Protein AF-0000000078596408 (afdb_homodimer)

Secondary structure (DSSP, 8-state):
--BSS---TT-SB-TTT--EEEEEETTEEEEEEEEETTEEEEHHHHHHTTTTTT-HHHHTTGGGGGSSSSHHHHTT-HHHHHHHHHHHHHHHBTT-S-GGGTTT-HHHHHHHEEEGGG-EEE-SS--S-EEEE--BHHHHHHHHHHHH-GGG-S-TTTTTS--EEE--GGGEEETT--EEPPEEEE-S-TT-SS---EEEE-S-EE--EEEEEEE-S---TT-PPPHHHHGGGEEEEEEEE--EEHHHHHHH-TTT--SHHHHT-EEE-SSBEEHHHHGGGEE----SS-GGGS-GGG--S-S--EE--EEEEEEE-TTS--EEEEEEEGGGBSS-HHHHHHHHHTTSPPP-TT-EEE------SSTT--SSHHHHHTTTSPEEPTTS-EESS--TT-EEEEEEEES-TT--EE---EEEEEEPPP--/--BSS---TT-SB-TTT--EEEEEETTEEEEEEEEETTEEEEHHHHHHTTTTTT-HHHHTTGGGGGSSSSHHHHTT-HHHHHHHHHHHHHHHBTT-S-GGGTTT-HHHHHHHEEEGGG-EEE-SS--S-EEEE--BHHHHHHHHHHHH-GGG-S-TTTTTS--EEE--GGGEEETT--EEPPEEEE-S-TT-SS---EEEE-S-EE--EEEEEEE-S---TT-PPPHHHHGGGEEEEEEEE--EEHHHHHHH-TTT--SHHHHT-EEE-SSBEEHHHHGGGEE----SS-GGGS-GGG--S-S--EE--EEEEEEE-TTS--EEEEEEEGGGBSS-HHHHHHHHHTTSPPP-TT-EEE------SSTT--SSHHHHHTTTSPEEPTTS-EESS--TT-EEEEEEEES-TT--EE---EEEEEEPPP--

Organism: Penicillium oxalicum (strain 114-2 / CGMCC 5302) (NCBI:txid933388)

Foldseek 3Di:
DAFPDDAAQPDLAFLLWFFKFWKAFPVGDTFIWTDHHQWTFQLLLLVVQCVCVPPPLCVVPSCCRVDNANQSVLQSWDVSVVSVSVLVSLCGHPPRPCCPSEVPCVPSCVVGIGGPVGIDTFARHDADWEKEWAQQPLQQQLVLCLPPNNVCSHPPCVQAATHMDTAASVQETEFPAAFAQDWDWFQPDPPDVPGDTDIDGQPFKKKFKWKKWFFRHKDAFQDFDFLACLLRRTFAMKIKIQIFSPRRQVPPQPPPHDDPRRHRHMYIHRTGTGVSSQVVFFAAADHSPDLPSYDPRLRDPDRRQAGWKWKWKWKAAAVGDIFTQAIETRSSGNGHSSSVRRRVCVRRDMDGGNHMYIRTGHADNDARHGRMLCSNCVLPRWDAGPVGDTDSHDDARMKMWMWIWDDRGSSININDIRIYGYHYHDDD/DAFPDDAAQPDLAFLLWFFKFWKAFPVGDTFIWTDHHQWTFQLLLLVVQCVCVPPPLCVVPSCCRVDNANQSVLQSWDVSVVSVSVSVSLCGHPPRPCCPSEVPCPPSCVVGIGGPVRIDTWARHDADWEKEWAQQPLQQQLVLCLPPNNVCSHPPCVQAATHMDTADSVQETEFPAAFAQDWDWFQPDPPDVPGDTDIDGQPFKKKFKWKKWFFRHKDAFQDFDFLACLLRRTFAMKIKIQIFSPRRQVPPQPPPHDDPRRHRHMYIHRTGTGVSSQVVFFDAADHSPDLVSYDPRLRDPDRRQAGWKWKWKWKAAAVGDIFTQAIETRSSGNGHSSSVRRRVCVRRDMDGGNHMYIRTGHADNDARHGRMLCSNCVLPRWDAGPVGDTDSHDDARMKMWMWIWDDRGSSININDIRIYGYHYHDDD

Sequence (856 aa):
MASWFPIPKNSPFSLANIPFGIISSQSASRVPAIAIGDHALNLSLFASSGGFSQLSAIQKHLNVFNEPTLNAFAALGRPVHRQVREYLQNVFRVETQYPQVLKDNAELQKSALVPLSQVTNHLPMQIGDYTDFYAGLNHAYNVGVLFRGPDNALQPNYKHLPVAYHGRASSVVPSGTDLHRPNGQILANPTADPKIPTFSPCKRLDIELELACFISKPNDLGKPVSVEEAEDHIFGLVLMNDWSARDIQAWEYVPLGPFNAKNFGTSITPWVVMLDALEPFRTQGLEPENRESLLPYLREKRAENVYDIPLEVEITNKGGQPSIISNTSSRNLLYSFPQMVAHHTITGCNLRTGDLLGSGTISGKEPHTQGSLLEQTNGKKPLKLADGTERMFLEDGDTVVLRGMAGTEGNFVGFGDCVGTILPALSLMASWFPIPKNSPFSLANIPFGIISSQSASRVPAIAIGDHALNLSLFASSGGFSQLSAIQKHLNVFNEPTLNAFAALGRPVHRQVREYLQNVFRVETQYPQVLKDNAELQKSALVPLSQVTNHLPMQIGDYTDFYAGLNHAYNVGVLFRGPDNALQPNYKHLPVAYHGRASSVVPSGTDLHRPNGQILANPTADPKIPTFSPCKRLDIELELACFISKPNDLGKPVSVEEAEDHIFGLVLMNDWSARDIQAWEYVPLGPFNAKNFGTSITPWVVMLDALEPFRTQGLEPENRESLLPYLREKRAENVYDIPLEVEITNKGGQPSIISNTSSRNLLYSFPQMVAHHTITGCNLRTGDLLGSGTISGKEPHTQGSLLEQTNGKKPLKLADGTERMFLEDGDTVVLRGMAGTEGNFVGFGDCVGTILPALSL

Structure (mmCIF, N/CA/C/O backbone):
data_AF-0000000078596408-model_v1
#
loop_
_entity.id
_entity.type
_entity.pdbx_description
1 polymer Fumarylacetoacetase
#
loop_
_atom_site.group_PDB
_atom_site.id
_atom_site.type_symbol
_atom_site.label_atom_id
_atom_site.label_alt_id
_atom_site.label_comp_id
_atom_site.label_asym_id
_atom_site.label_entity_id
_atom_site.label_seq_id
_atom_site.pdbx_PDB_ins_code
_atom_site.Cartn_x
_atom_site.Cartn_y
_atom_site.Cartn_z
_atom_site.occupancy
_atom_site.B_iso_or_equiv
_atom_site.auth_seq_id
_atom_site.auth_comp_id
_atom_site.auth_asym_id
_atom_site.auth_atom_id
_atom_site.pdbx_PDB_model_num
ATOM 1 N N . MET A 1 1 ? -7.391 -38.812 -11.836 1 79.56 1 MET A N 1
ATOM 2 C CA . MET A 1 1 ? -8.82 -38.656 -11.578 1 79.56 1 MET A CA 1
ATOM 3 C C . MET A 1 1 ? -9.586 -38.406 -12.875 1 79.56 1 MET A C 1
ATOM 5 O O . MET A 1 1 ? -9.148 -37.625 -13.719 1 79.56 1 MET A O 1
ATOM 9 N N . ALA A 1 2 ? -10.68 -39.25 -13.086 1 91.69 2 ALA A N 1
ATOM 10 C CA . ALA A 1 2 ? -11.453 -39.062 -14.305 1 91.69 2 ALA A CA 1
ATOM 11 C C . ALA A 1 2 ? -12.68 -38.188 -14.055 1 91.69 2 ALA A C 1
ATOM 13 O O . ALA A 1 2 ? -13.328 -38.312 -13.016 1 91.69 2 ALA A O 1
ATOM 14 N N . SER A 1 3 ? -12.883 -37.219 -14.969 1 97.06 3 SER A N 1
ATOM 15 C CA . SER A 1 3 ? -14.008 -36.312 -14.891 1 97.06 3 SER A CA 1
ATOM 16 C C . SER A 1 3 ? -15.125 -36.719 -15.844 1 97.06 3 SER A C 1
ATOM 18 O O . SER A 1 3 ? -14.859 -37.156 -16.969 1 97.06 3 SER A O 1
ATOM 20 N N . TRP A 1 4 ? -16.406 -36.625 -15.453 1 97.88 4 TRP A N 1
ATOM 21 C CA . TRP A 1 4 ? -17.531 -36.812 -16.375 1 97.88 4 TRP A CA 1
ATOM 22 C C . TRP A 1 4 ? -17.656 -35.625 -17.312 1 97.88 4 TRP A C 1
ATOM 24 O O . TRP A 1 4 ? -18.234 -35.719 -18.406 1 97.88 4 TRP A O 1
ATOM 34 N N . PHE A 1 5 ? -17.25 -34.5 -16.859 1 97.56 5 PHE A N 1
ATOM 35 C CA . PHE A 1 5 ? -17.25 -33.25 -17.656 1 97.56 5 PHE A CA 1
ATOM 36 C C . PHE A 1 5 ? -16.016 -33.188 -18.531 1 97.56 5 PHE A C 1
ATOM 38 O O . PHE A 1 5 ? -14.906 -33.5 -18.078 1 97.56 5 PHE A O 1
ATOM 45 N N . PRO A 1 6 ? -16.172 -32.812 -19.766 1 97.06 6 PRO A N 1
ATOM 46 C CA . PRO A 1 6 ? -15.023 -32.781 -20.656 1 97.06 6 PRO A CA 1
ATOM 47 C C . PRO A 1 6 ? -13.992 -31.719 -20.25 1 97.06 6 PRO A C 1
ATOM 49 O O . PRO A 1 6 ? -14.328 -30.547 -20.141 1 97.06 6 PRO A O 1
ATOM 52 N N . ILE A 1 7 ? -12.734 -32.125 -20.047 1 97.88 7 ILE A N 1
ATOM 53 C CA . ILE A 1 7 ? -11.594 -31.281 -19.766 1 97.88 7 ILE A CA 1
ATOM 54 C C . ILE A 1 7 ? -10.477 -31.547 -20.781 1 97.88 7 ILE A C 1
ATOM 56 O O . ILE A 1 7 ? 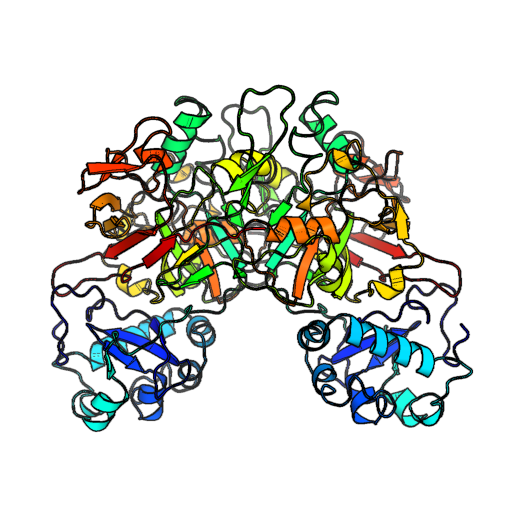-9.961 -32.688 -20.859 1 97.88 7 ILE A O 1
ATOM 60 N N . PRO A 1 8 ? -10.141 -30.562 -21.578 1 97.88 8 PRO A N 1
ATOM 61 C CA . PRO A 1 8 ? -9.023 -30.812 -22.5 1 97.88 8 PRO A CA 1
ATOM 62 C C . PRO A 1 8 ? -7.77 -31.297 -21.781 1 97.88 8 PRO A C 1
ATOM 64 O O . PRO A 1 8 ? -7.445 -30.828 -20.688 1 97.88 8 PRO A O 1
ATOM 67 N N . LYS A 1 9 ? -7.008 -32.188 -22.375 1 96.81 9 LYS A N 1
ATOM 68 C CA . LYS A 1 9 ? -5.875 -32.875 -21.75 1 96.81 9 LYS A CA 1
ATOM 69 C C . LYS A 1 9 ? -4.758 -31.875 -21.422 1 96.81 9 LYS A C 1
ATOM 71 O O . LYS A 1 9 ? -3.975 -32.094 -20.5 1 96.81 9 LYS A O 1
ATOM 76 N N . ASN A 1 10 ? -4.688 -30.781 -22.172 1 97.06 10 ASN A N 1
ATOM 77 C CA . ASN A 1 10 ? -3.611 -29.812 -21.953 1 97.06 10 ASN A CA 1
ATOM 78 C C . ASN A 1 10 ? -4.086 -28.609 -21.156 1 97.06 10 ASN A C 1
ATOM 80 O O . ASN A 1 10 ? -3.363 -27.625 -21.031 1 97.06 10 ASN A O 1
ATOM 84 N N . SER A 1 11 ? -5.293 -28.672 -20.609 1 97.94 11 SER A N 1
ATOM 85 C CA . SER A 1 11 ? -5.848 -27.531 -19.875 1 97.94 11 SER A CA 1
ATOM 86 C C . SER A 1 11 ? -5.102 -27.312 -18.562 1 97.94 11 SER A C 1
ATOM 88 O O . SER A 1 11 ? -4.848 -28.266 -17.812 1 97.94 11 SER A O 1
ATOM 90 N N . PRO A 1 12 ? -4.711 -26.031 -18.328 1 98.5 12 PRO A N 1
ATOM 91 C CA . PRO A 1 12 ? -4.16 -25.734 -17 1 98.5 12 PRO A CA 1
ATOM 92 C C . PRO A 1 12 ? -5.191 -25.891 -15.883 1 98.5 12 PRO A C 1
ATOM 94 O O . PRO A 1 12 ? -4.836 -25.859 -14.703 1 98.5 12 PRO A O 1
ATOM 97 N N . PHE A 1 13 ? -6.461 -26.016 -16.203 1 98.69 13 PHE A N 1
ATOM 98 C CA . PHE A 1 13 ? -7.555 -26.078 -15.242 1 98.69 13 PHE A CA 1
ATOM 99 C C . PHE A 1 13 ? -8.164 -27.484 -15.203 1 98.69 13 PHE A C 1
ATOM 101 O O . PHE A 1 13 ? -9.367 -27.641 -15.422 1 98.69 13 PHE A O 1
ATOM 108 N N . SER A 1 14 ? -7.32 -28.422 -14.867 1 98.5 14 SER A N 1
ATOM 109 C CA . SER A 1 14 ? -7.742 -29.812 -14.742 1 98.5 14 SER A CA 1
ATOM 110 C C . SER A 1 14 ? -8.516 -30.031 -13.445 1 98.5 14 SER A C 1
ATOM 112 O O . SER A 1 14 ? -8.656 -29.125 -12.633 1 98.5 14 SER A O 1
ATOM 114 N N . LEU A 1 15 ? -8.961 -31.25 -13.281 1 98.12 15 LEU A N 1
ATOM 115 C CA . LEU A 1 15 ? -9.656 -31.641 -12.062 1 98.12 15 LEU A CA 1
ATOM 116 C C . LEU A 1 15 ? -8.734 -31.562 -10.852 1 98.12 15 LEU A C 1
ATOM 118 O O . LEU A 1 15 ? -9.188 -31.359 -9.727 1 98.12 15 LEU A O 1
ATOM 122 N N . ALA A 1 16 ? -7.395 -31.672 -11.078 1 98 16 ALA A N 1
ATOM 123 C CA . ALA A 1 16 ? -6.41 -31.594 -10 1 98 16 ALA A CA 1
ATOM 124 C C . ALA A 1 16 ? -6.266 -30.156 -9.508 1 98 16 ALA A C 1
ATOM 126 O O . ALA A 1 16 ? -5.832 -29.922 -8.375 1 98 16 ALA A O 1
ATOM 127 N N . ASN A 1 17 ? -6.629 -29.172 -10.266 1 98.56 17 ASN A N 1
ATOM 128 C CA . ASN A 1 17 ? -6.34 -27.766 -10 1 98.56 17 ASN A CA 1
ATOM 129 C C . ASN A 1 17 ? -7.488 -27.078 -9.258 1 98.56 17 ASN A C 1
ATOM 131 O O . ASN A 1 17 ? -7.426 -26.906 -8.039 1 98.56 17 ASN A O 1
ATOM 135 N N . ILE A 1 18 ? -8.609 -26.844 -9.859 1 98.44 18 ILE A N 1
ATOM 136 C CA . ILE A 1 18 ? -9.82 -26.188 -9.344 1 98.44 18 ILE A CA 1
ATOM 137 C C . ILE A 1 18 ? -9.469 -24.844 -8.742 1 98.44 18 ILE A C 1
ATOM 139 O O . ILE A 1 18 ? -9.672 -24.609 -7.547 1 98.44 18 ILE A O 1
ATOM 143 N N . PRO A 1 19 ? -8.969 -23.906 -9.539 1 98.88 19 PRO A N 1
ATOM 144 C CA . PRO A 1 19 ? -8.68 -22.562 -9.008 1 98.88 19 PRO A CA 1
ATOM 145 C C . PRO A 1 19 ? -9.93 -21.703 -8.867 1 98.88 19 PRO A C 1
ATOM 147 O O . PRO A 1 19 ? -10.945 -21.969 -9.523 1 98.88 19 PRO A O 1
ATOM 150 N N . PHE A 1 20 ? -9.891 -20.719 -8.016 1 98.94 20 PHE A N 1
ATOM 151 C CA . PHE A 1 20 ? -11.023 -19.844 -7.723 1 98.94 20 PHE A CA 1
ATOM 152 C C . PHE A 1 20 ? -10.797 -18.453 -8.297 1 98.94 20 PHE A C 1
ATOM 154 O O . PHE A 1 20 ? -9.672 -17.938 -8.273 1 98.94 20 PHE A O 1
ATOM 161 N N . GLY A 1 21 ? -11.773 -17.812 -8.797 1 98.88 21 GLY A N 1
ATOM 162 C CA . GLY A 1 21 ? -11.742 -16.453 -9.312 1 98.88 21 GLY A CA 1
ATOM 163 C C . GLY A 1 21 ? -13.094 -15.758 -9.266 1 98.88 21 GLY A C 1
ATOM 164 O O . GLY A 1 21 ? -14.023 -16.234 -8.609 1 98.88 21 GLY A O 1
ATOM 165 N N . ILE A 1 22 ? -13.203 -14.594 -9.805 1 98.94 22 ILE A N 1
ATOM 166 C CA . ILE A 1 22 ? -14.43 -13.805 -9.938 1 98.94 22 ILE A CA 1
ATOM 167 C C . ILE A 1 22 ? -14.742 -13.586 -11.414 1 98.94 22 ILE A C 1
ATOM 169 O O . ILE A 1 22 ? -13.883 -13.156 -12.18 1 98.94 22 ILE A O 1
ATOM 173 N N . ILE A 1 23 ? -15.945 -13.906 -11.82 1 98.62 23 ILE A N 1
ATOM 174 C CA . ILE A 1 23 ? -16.344 -13.742 -13.211 1 98.62 23 ILE A CA 1
ATOM 175 C C . ILE A 1 23 ? -17.641 -12.938 -13.281 1 98.62 23 ILE A C 1
ATOM 177 O O . ILE A 1 23 ? -18.375 -12.844 -12.297 1 98.62 23 ILE A O 1
ATOM 181 N N . SER A 1 24 ? -17.844 -12.266 -14.32 1 98.38 24 SER A N 1
ATOM 182 C CA . SER A 1 24 ? -19.156 -11.789 -14.734 1 98.38 24 SER A CA 1
ATOM 183 C C . SER A 1 24 ? -19.516 -12.273 -16.141 1 98.38 24 SER A C 1
ATOM 185 O O . SER A 1 24 ? -18.625 -12.703 -16.891 1 98.38 24 SER A O 1
ATOM 187 N N . SER A 1 25 ? -20.75 -12.344 -16.422 1 94.31 25 SER A N 1
ATOM 188 C CA . SER A 1 25 ? -21.266 -12.727 -17.734 1 94.31 25 SER A CA 1
ATOM 189 C C . SER A 1 25 ? -22.516 -11.938 -18.094 1 94.31 25 SER A C 1
ATOM 191 O O . SER A 1 25 ? -22.906 -11.023 -17.375 1 94.31 25 SER A O 1
ATOM 193 N N . GLN A 1 26 ? -23.094 -12.156 -19.25 1 86.88 26 GLN A N 1
ATOM 194 C CA . GLN A 1 26 ? -24.312 -11.484 -19.672 1 86.88 26 GLN A CA 1
ATOM 195 C C . GLN A 1 26 ? -25.438 -11.727 -18.656 1 86.88 26 GLN A C 1
ATOM 197 O O . GLN A 1 26 ? -26.281 -10.852 -18.453 1 86.88 26 GLN A O 1
ATOM 202 N N . SER A 1 27 ? -25.359 -12.75 -17.984 1 79.75 27 SER A N 1
ATOM 203 C CA . SER A 1 27 ? -26.469 -13.148 -17.109 1 79.75 27 SER A CA 1
ATOM 204 C C . SER A 1 27 ? -26.109 -12.961 -15.641 1 79.75 27 SER A C 1
ATOM 206 O O . SER A 1 27 ? -26.891 -13.328 -14.758 1 79.75 27 SER A O 1
ATOM 208 N N . ALA A 1 28 ? -24.969 -12.586 -15.391 1 81.62 28 ALA A N 1
ATOM 209 C CA . ALA A 1 28 ? -24.562 -12.562 -13.984 1 81.62 28 ALA A CA 1
ATOM 210 C C . ALA A 1 28 ? -23.625 -11.398 -13.703 1 81.62 28 ALA A C 1
ATOM 212 O O . ALA A 1 28 ? -22.703 -11.125 -14.484 1 81.62 28 ALA A O 1
ATOM 213 N N . SER A 1 29 ? -23.922 -10.781 -12.578 1 92.81 29 SER A N 1
ATOM 214 C CA . SER A 1 29 ? -22.984 -9.836 -11.992 1 92.81 29 SER A CA 1
ATOM 215 C C . SER A 1 29 ? -21.734 -10.547 -11.469 1 92.81 29 SER A C 1
ATOM 217 O O . SER A 1 29 ? -21.594 -11.758 -11.641 1 92.81 29 SER A O 1
ATOM 219 N N . ARG A 1 30 ? -20.812 -9.906 -10.844 1 97.75 30 ARG A N 1
ATOM 220 C CA . ARG A 1 30 ? -19.578 -10.492 -10.305 1 97.75 30 ARG A CA 1
ATOM 221 C C . ARG A 1 30 ? -19.891 -11.57 -9.281 1 97.75 30 ARG A C 1
ATOM 223 O O . ARG A 1 30 ? -20.578 -11.32 -8.289 1 97.75 30 ARG A O 1
ATOM 230 N N . VAL A 1 31 ? -19.406 -12.766 -9.555 1 98.12 31 VAL A N 1
ATOM 231 C CA . VAL A 1 31 ? -19.625 -13.867 -8.625 1 98.12 31 VAL A CA 1
ATOM 232 C C . VAL A 1 31 ? -18.375 -14.742 -8.562 1 98.12 31 VAL A C 1
ATOM 234 O O . VAL A 1 31 ? -17.609 -14.82 -9.531 1 98.12 31 VAL A O 1
ATOM 237 N N . PRO A 1 32 ? -18.203 -15.406 -7.434 1 98.69 32 PRO A N 1
ATOM 238 C CA . PRO A 1 32 ? -17.141 -16.391 -7.363 1 98.69 32 PRO A CA 1
ATOM 239 C C . PRO A 1 32 ? -17.344 -17.562 -8.32 1 98.69 32 PRO A C 1
ATOM 241 O O . PRO A 1 32 ? -18.484 -17.984 -8.547 1 98.69 32 PRO A O 1
ATOM 244 N N . ALA A 1 33 ? -16.312 -18.078 -8.844 1 98.81 33 ALA A N 1
ATOM 245 C CA . ALA A 1 33 ? -16.328 -19.234 -9.75 1 98.81 33 ALA A CA 1
ATOM 246 C C . ALA A 1 33 ? -15.047 -20.047 -9.609 1 98.81 33 ALA A C 1
ATOM 248 O O . ALA A 1 33 ? -14.078 -19.609 -8.984 1 98.81 33 ALA A O 1
ATOM 249 N N . ILE A 1 34 ? -15.086 -21.234 -10.086 1 98.88 34 ILE A N 1
ATOM 250 C CA . ILE A 1 34 ? -13.867 -22 -10.352 1 98.88 34 ILE A CA 1
ATOM 251 C C . ILE A 1 34 ? -13.711 -22.203 -11.859 1 98.88 34 ILE A C 1
ATOM 253 O O . ILE A 1 34 ? -14.688 -22.141 -12.609 1 98.88 34 ILE A O 1
ATOM 257 N N . ALA A 1 35 ? -12.461 -22.359 -12.266 1 98.88 35 ALA A N 1
ATOM 258 C CA . ALA A 1 35 ? -12.195 -22.766 -13.648 1 98.88 35 ALA A CA 1
ATOM 259 C C . ALA A 1 35 ? -11.992 -24.266 -13.758 1 98.88 35 ALA A C 1
ATOM 261 O O . ALA A 1 35 ? -11.375 -24.891 -12.883 1 98.88 35 ALA A O 1
ATOM 262 N N . ILE A 1 36 ? -12.57 -24.875 -14.797 1 98.75 36 ILE A N 1
ATOM 263 C CA . ILE A 1 36 ? -12.453 -26.312 -15.07 1 98.75 36 ILE A CA 1
ATOM 264 C C . ILE A 1 36 ? -12.516 -26.547 -16.578 1 98.75 36 ILE A C 1
ATOM 266 O O . ILE A 1 36 ? -13.555 -26.344 -17.203 1 98.75 36 ILE A O 1
ATOM 270 N N . GLY A 1 37 ? -11.359 -27 -17.109 1 98.31 37 GLY A N 1
ATOM 271 C CA . GLY A 1 37 ? -11.273 -27.078 -18.562 1 98.31 37 GLY A CA 1
ATOM 272 C C . GLY A 1 37 ? -11.469 -25.734 -19.25 1 98.31 37 GLY A C 1
ATOM 273 O O . GLY A 1 37 ? -10.781 -24.766 -18.938 1 98.31 37 GLY A O 1
ATOM 274 N N . ASP A 1 38 ? -12.438 -25.75 -20.156 1 98.38 38 ASP A N 1
ATOM 275 C CA . ASP A 1 38 ? -12.719 -24.531 -20.906 1 98.38 38 ASP A CA 1
ATOM 276 C C . ASP A 1 38 ? -13.953 -23.812 -20.359 1 98.38 38 ASP A C 1
ATOM 278 O O . ASP A 1 38 ? -14.609 -23.062 -21.078 1 98.38 38 ASP A O 1
ATOM 282 N N . HIS A 1 39 ? -14.289 -24.109 -19.109 1 98.62 39 HIS A N 1
ATOM 283 C CA . HIS A 1 39 ? -15.484 -23.531 -18.516 1 98.62 39 HIS A CA 1
ATOM 284 C C . HIS A 1 39 ? -15.195 -22.984 -17.109 1 98.62 39 HIS A C 1
ATOM 286 O O . HIS A 1 39 ? -14.156 -23.297 -16.531 1 98.62 39 HIS A O 1
ATOM 292 N N . ALA A 1 40 ? -16.062 -22.141 -16.641 1 98.56 40 ALA A N 1
ATOM 293 C CA . ALA A 1 40 ? -16.172 -21.719 -15.25 1 98.56 40 ALA A CA 1
ATOM 294 C C . ALA A 1 40 ? -17.453 -22.234 -14.617 1 98.56 40 ALA A C 1
ATOM 296 O O . ALA A 1 40 ? -18.516 -22.266 -15.266 1 98.56 40 ALA A O 1
ATOM 297 N N . LEU A 1 41 ? -17.344 -22.734 -13.406 1 98.69 41 LEU A N 1
ATOM 298 C CA . LEU A 1 41 ? -18.531 -23.031 -12.625 1 98.69 41 LEU A CA 1
ATOM 299 C C . LEU A 1 41 ? -18.938 -21.844 -11.758 1 98.69 41 LEU A C 1
ATOM 301 O O . LEU A 1 41 ? -18.188 -21.453 -10.844 1 98.69 41 LEU A O 1
ATOM 305 N N . ASN A 1 42 ? -20.078 -21.266 -12.078 1 98.38 42 ASN A N 1
ATOM 306 C CA . ASN A 1 42 ? -20.656 -20.203 -11.258 1 98.38 42 ASN A CA 1
ATOM 307 C C . ASN A 1 42 ? -21.047 -20.719 -9.875 1 98.38 42 ASN A C 1
ATOM 309 O O . ASN A 1 42 ? -22.062 -21.406 -9.734 1 98.38 42 ASN A O 1
ATOM 313 N N . LEU A 1 43 ? -20.328 -20.297 -8.852 1 98.62 43 LEU A N 1
ATOM 314 C CA . LEU A 1 43 ? -20.531 -20.875 -7.531 1 98.62 43 LEU A CA 1
ATOM 315 C C . LEU A 1 43 ? -21.766 -20.297 -6.855 1 98.62 43 LEU A C 1
ATOM 317 O O . LEU A 1 43 ? -22.312 -20.891 -5.926 1 98.62 43 LEU A O 1
ATOM 321 N N . SER A 1 44 ? -22.125 -19.062 -7.234 1 98.12 44 SER A N 1
ATOM 322 C CA . SER A 1 44 ? -23.375 -18.516 -6.711 1 98.12 44 SER A CA 1
ATOM 323 C C . SER A 1 44 ? -24.578 -19.359 -7.129 1 98.12 44 SER A C 1
ATOM 325 O O . SER A 1 44 ? -25.391 -19.75 -6.289 1 98.12 44 SER A O 1
ATOM 327 N N . LEU A 1 45 ? -24.656 -19.672 -8.414 1 97.69 45 LEU A N 1
ATOM 328 C CA . LEU A 1 45 ? -25.75 -20.5 -8.93 1 97.69 45 LEU A CA 1
ATOM 329 C C . LEU A 1 45 ? -25.656 -21.922 -8.398 1 97.69 45 LEU A C 1
ATOM 331 O O . LEU A 1 45 ? -26.672 -22.531 -8.055 1 97.69 45 LEU A O 1
ATOM 335 N N . PHE A 1 46 ? -24.453 -22.438 -8.375 1 98.5 46 PHE A N 1
ATOM 336 C CA . PHE A 1 46 ? -24.234 -23.781 -7.84 1 98.5 46 PHE A CA 1
ATOM 337 C C . PHE A 1 46 ? -24.75 -23.875 -6.402 1 98.5 46 PHE A C 1
ATOM 339 O O . PHE A 1 46 ? -25.469 -24.812 -6.055 1 98.5 46 PHE A O 1
ATOM 346 N N . ALA A 1 47 ? -24.375 -22.891 -5.598 1 98.38 47 ALA A N 1
ATOM 347 C CA . ALA A 1 47 ? -24.766 -22.875 -4.191 1 98.38 47 ALA A CA 1
ATOM 348 C C . ALA A 1 47 ? -26.266 -22.719 -4.043 1 98.38 47 ALA A C 1
ATOM 350 O O . ALA A 1 47 ? -26.906 -23.438 -3.266 1 98.38 47 ALA A O 1
ATOM 351 N N . SER A 1 48 ? -26.859 -21.797 -4.789 1 97.25 48 SER A N 1
ATOM 352 C CA . SER A 1 48 ? -28.281 -21.5 -4.645 1 97.25 48 SER A CA 1
ATOM 353 C C . SER A 1 48 ? -29.141 -22.672 -5.125 1 97.25 48 SER A C 1
ATOM 355 O O . SER A 1 48 ? -30.312 -22.797 -4.734 1 97.25 48 SER A O 1
ATOM 357 N N . SER A 1 49 ? -28.562 -23.562 -5.895 1 97.81 49 SER A N 1
ATOM 358 C CA . SER A 1 49 ? -29.297 -24.703 -6.43 1 97.81 49 SER A CA 1
ATOM 359 C C . SER A 1 49 ? -29.047 -25.953 -5.598 1 97.81 49 SER A C 1
ATOM 361 O O . SER A 1 49 ? -29.375 -27.062 -6.027 1 97.81 49 SER A O 1
ATOM 363 N N . GLY A 1 50 ? -28.406 -25.766 -4.535 1 97.56 50 GLY A N 1
ATOM 364 C CA . GLY A 1 50 ? -28.188 -26.891 -3.637 1 97.56 50 GLY A CA 1
ATOM 365 C C . GLY A 1 50 ? -26.891 -27.641 -3.918 1 97.56 50 GLY A C 1
ATOM 366 O O . GLY A 1 50 ? -26.719 -28.781 -3.473 1 97.56 50 GLY A O 1
ATOM 367 N N . GLY A 1 51 ? -26.062 -27.031 -4.641 1 98.25 51 GLY A N 1
ATOM 368 C CA . GLY A 1 51 ? -24.828 -27.688 -5.062 1 98.25 51 GLY A CA 1
ATOM 369 C C . GLY A 1 51 ? -23.953 -28.109 -3.902 1 98.25 51 GLY A C 1
ATOM 370 O O . GLY A 1 51 ? -23.203 -29.078 -4.004 1 98.25 51 GLY A O 1
ATOM 371 N N . PHE A 1 52 ? -24.016 -27.375 -2.797 1 98.44 52 PHE A N 1
ATOM 372 C CA . PHE A 1 52 ? -23.156 -27.656 -1.653 1 98.44 52 PHE A CA 1
ATOM 373 C C . PHE A 1 52 ? -23.938 -28.406 -0.565 1 98.44 52 PHE A C 1
ATOM 375 O O . PHE A 1 52 ? -23.5 -28.453 0.586 1 98.44 52 PHE A O 1
ATOM 382 N N . SER A 1 53 ? -25.047 -29.016 -0.905 1 97.5 53 SER A N 1
ATOM 383 C CA . SER A 1 53 ? -25.938 -29.641 0.071 1 97.5 53 SER A CA 1
ATOM 384 C C . SER A 1 53 ? -25.25 -30.781 0.807 1 97.5 53 SER A C 1
ATOM 386 O O . SER A 1 53 ? -25.672 -31.156 1.903 1 97.5 53 SER A O 1
ATOM 388 N N . GLN A 1 54 ? -24.172 -31.297 0.231 1 97.19 54 GLN A N 1
ATOM 389 C CA . GLN A 1 54 ? -23.531 -32.469 0.835 1 97.19 54 GLN A CA 1
ATOM 390 C C . GLN A 1 54 ? -22.25 -32.062 1.549 1 97.19 54 GLN A C 1
ATOM 392 O O . GLN A 1 54 ? -21.469 -32.938 1.948 1 97.19 54 GLN A O 1
ATOM 397 N N . LEU A 1 55 ? -21.922 -30.844 1.625 1 97.94 55 LEU A N 1
ATOM 398 C CA . LEU A 1 55 ? -20.719 -30.375 2.316 1 97.94 55 LEU A CA 1
ATOM 399 C C . LEU A 1 55 ? -21.109 -29.531 3.537 1 97.94 55 LEU A C 1
ATOM 401 O O . LEU A 1 55 ? -21.312 -28.328 3.43 1 97.94 55 LEU A O 1
ATOM 405 N N . SER A 1 56 ? -21.078 -30.047 4.742 1 97.06 56 SER A N 1
ATOM 406 C CA . SER A 1 56 ? -21.516 -29.422 5.98 1 97.06 56 SER A CA 1
ATOM 407 C C . SER A 1 56 ? -20.641 -28.219 6.332 1 97.06 56 SER A C 1
ATOM 409 O O . SER A 1 56 ? -21.141 -27.219 6.848 1 97.06 56 SER A O 1
ATOM 411 N N . ALA A 1 57 ? -19.391 -28.234 5.953 1 95.75 57 ALA A N 1
ATOM 412 C CA . ALA A 1 57 ? -18.391 -27.266 6.391 1 95.75 57 ALA A CA 1
ATOM 413 C C . ALA A 1 57 ? -18.719 -25.875 5.855 1 95.75 57 ALA A C 1
ATOM 415 O O . ALA A 1 57 ? -18.328 -24.859 6.449 1 95.75 57 ALA A O 1
ATOM 416 N N . ILE A 1 58 ? -19.484 -25.812 4.75 1 97.88 58 ILE A N 1
ATOM 417 C CA . ILE A 1 58 ? -19.672 -24.531 4.098 1 97.88 58 ILE A CA 1
ATOM 418 C C . ILE A 1 58 ? -21.125 -24.078 4.23 1 97.88 58 ILE A C 1
ATOM 420 O O . ILE A 1 58 ? -21.469 -22.969 3.822 1 97.88 58 ILE A O 1
ATOM 424 N N . GLN A 1 59 ? -22.016 -24.859 4.871 1 97.31 59 GLN A N 1
ATOM 425 C CA . GLN A 1 59 ? -23.453 -24.641 4.855 1 97.31 59 GLN A CA 1
ATOM 426 C C . GLN A 1 59 ? -23.812 -23.312 5.52 1 97.31 59 GLN A C 1
ATOM 428 O O . GLN A 1 59 ? -24.688 -22.578 5.031 1 97.31 59 GLN A O 1
ATOM 433 N N . LYS A 1 60 ? -23.188 -22.984 6.605 1 96.81 60 LYS A N 1
ATOM 434 C CA . LYS A 1 60 ? -23.516 -21.766 7.344 1 96.81 60 LYS A CA 1
ATOM 435 C C . LYS A 1 60 ? -22.906 -20.531 6.68 1 96.81 60 LYS A C 1
ATOM 437 O O . LYS A 1 60 ? -23.203 -19.406 7.074 1 96.81 60 LYS A O 1
ATOM 442 N N . HIS A 1 61 ? -22.078 -20.75 5.609 1 98.44 61 HIS A N 1
ATOM 443 C CA . HIS A 1 61 ? -21.328 -19.656 5.008 1 98.44 61 HIS A CA 1
ATOM 444 C C . HIS A 1 61 ? -21.594 -19.562 3.512 1 98.44 61 HIS A C 1
ATOM 446 O O . HIS A 1 61 ? -20.766 -19.031 2.762 1 98.44 61 HIS A O 1
ATOM 452 N N . LEU A 1 62 ? -22.672 -20.062 3.035 1 98.38 62 LEU A N 1
ATOM 453 C CA . LEU A 1 62 ? -22.938 -20.141 1.601 1 98.38 62 LEU A CA 1
ATOM 454 C C . LEU A 1 62 ? -22.984 -18.766 0.974 1 98.38 62 LEU A C 1
ATOM 456 O O . LEU A 1 62 ? -22.75 -18.609 -0.228 1 98.38 62 LEU A O 1
ATOM 460 N N . ASN A 1 63 ? -23.266 -17.766 1.785 1 98.12 63 ASN A N 1
ATOM 461 C CA . ASN A 1 63 ? -23.406 -16.406 1.278 1 98.12 63 ASN A CA 1
ATOM 462 C C . ASN A 1 63 ? -22.078 -15.883 0.719 1 98.12 63 ASN A C 1
ATOM 464 O O . ASN A 1 63 ? -22.047 -14.898 -0.023 1 98.12 63 ASN A O 1
ATOM 468 N N . VAL A 1 64 ? -20.906 -16.5 1.097 1 98.62 64 VAL A N 1
ATOM 469 C CA . VAL A 1 64 ? -19.594 -16.062 0.607 1 98.62 64 VAL A CA 1
ATOM 470 C C . VAL A 1 64 ? -19.547 -16.203 -0.912 1 98.62 64 VAL A C 1
ATOM 472 O O . VAL A 1 64 ? -18.781 -15.5 -1.58 1 98.62 64 VAL A O 1
ATOM 475 N N . PHE A 1 65 ? -20.375 -17.031 -1.529 1 98.38 65 PHE A N 1
ATOM 476 C CA . PHE A 1 65 ? -20.375 -17.281 -2.967 1 98.38 65 PHE A CA 1
ATOM 477 C C . PHE A 1 65 ? -21.266 -16.281 -3.689 1 98.38 65 PHE A C 1
ATOM 479 O O . PHE A 1 65 ? -21.391 -16.328 -4.914 1 98.38 65 PHE A O 1
ATOM 486 N N . ASN A 1 66 ? -21.891 -15.336 -2.963 1 97.81 66 ASN A N 1
ATOM 487 C CA . ASN A 1 66 ? -22.688 -14.258 -3.551 1 97.81 66 ASN A CA 1
ATOM 488 C C . ASN A 1 66 ? -21.938 -12.922 -3.484 1 97.81 66 ASN A C 1
ATOM 490 O O . ASN A 1 66 ? -22.5 -11.883 -3.838 1 97.81 66 ASN A O 1
ATOM 494 N N . GLU A 1 67 ? -20.703 -12.961 -2.965 1 98.12 67 GLU A N 1
ATOM 495 C CA . GLU A 1 67 ? -19.891 -11.75 -2.844 1 98.12 67 GLU A CA 1
ATOM 496 C C . GLU A 1 67 ? -19.172 -11.438 -4.152 1 98.12 67 GLU A C 1
ATOM 498 O O . GLU A 1 67 ? -18.828 -12.344 -4.914 1 98.12 67 GLU A O 1
ATOM 503 N N . PRO A 1 68 ? -18.875 -10.141 -4.398 1 98.25 68 PRO A N 1
ATOM 504 C CA . PRO A 1 68 ? -18.234 -9.75 -5.66 1 98.25 68 PRO A CA 1
ATOM 505 C C . PRO A 1 68 ? -16.734 -9.977 -5.656 1 98.25 68 PRO A C 1
ATOM 507 O O . PRO A 1 68 ? -16.062 -9.695 -6.652 1 98.25 68 PRO A O 1
ATOM 510 N N . THR A 1 69 ? -16.125 -10.352 -4.578 1 98.75 69 THR A N 1
ATOM 511 C CA . THR A 1 69 ? -14.734 -10.734 -4.434 1 98.75 69 THR A CA 1
ATOM 512 C C . THR A 1 69 ? -14.594 -12 -3.598 1 98.75 69 THR A C 1
ATOM 514 O O . THR A 1 69 ? -15.562 -12.438 -2.965 1 98.75 69 THR A O 1
ATOM 517 N N . LEU A 1 70 ? -13.438 -12.602 -3.545 1 98.88 70 LEU A N 1
ATOM 518 C CA . LEU A 1 70 ? -13.219 -13.859 -2.838 1 98.88 70 LEU A CA 1
ATOM 519 C C . LEU A 1 70 ? -12.867 -13.609 -1.376 1 98.88 70 LEU A C 1
ATOM 521 O O . LEU A 1 70 ? -12.609 -14.547 -0.624 1 98.88 70 LEU A O 1
ATOM 525 N N . ASN A 1 71 ? -12.875 -12.359 -0.926 1 98.88 71 ASN A N 1
ATOM 526 C CA . ASN A 1 71 ? -12.367 -12.016 0.4 1 98.88 71 ASN A CA 1
ATOM 527 C C . ASN A 1 71 ? -13.117 -12.766 1.496 1 98.88 71 ASN A C 1
ATOM 529 O O . ASN A 1 71 ? -12.508 -13.328 2.402 1 98.88 71 ASN A O 1
ATOM 533 N N . ALA A 1 72 ? -14.391 -12.766 1.42 1 98.75 72 ALA A N 1
ATOM 534 C CA . ALA A 1 72 ? -15.18 -13.422 2.461 1 98.75 72 ALA A CA 1
ATOM 535 C C . ALA A 1 72 ? -14.898 -14.922 2.502 1 98.75 72 ALA A C 1
ATOM 537 O O . ALA A 1 72 ? -14.789 -15.508 3.58 1 98.75 72 ALA A O 1
ATOM 538 N N . PHE A 1 73 ? -14.82 -15.586 1.359 1 98.81 73 PHE A N 1
ATOM 539 C CA . PHE A 1 73 ? -14.492 -17.016 1.299 1 98.81 73 PHE A CA 1
ATOM 540 C C . PHE A 1 73 ? -13.094 -17.266 1.837 1 98.81 73 PHE A C 1
ATOM 542 O O . PHE A 1 73 ? -12.891 -18.203 2.619 1 98.81 73 PHE A O 1
ATOM 549 N N . ALA A 1 74 ? -12.156 -16.406 1.411 1 98.81 74 ALA A N 1
ATOM 550 C CA . ALA A 1 74 ? -10.773 -16.547 1.859 1 98.81 74 ALA A CA 1
ATOM 551 C C . ALA A 1 74 ? -10.672 -16.453 3.379 1 98.81 74 ALA A C 1
ATOM 553 O O . ALA A 1 74 ? -9.914 -17.203 4.004 1 98.81 74 ALA A O 1
ATOM 554 N N . ALA A 1 75 ? -11.453 -15.617 3.943 1 98.38 75 ALA A N 1
ATOM 555 C CA . ALA A 1 75 ? -11.391 -15.344 5.379 1 98.38 75 ALA A CA 1
ATOM 556 C C . ALA A 1 75 ? -11.836 -16.562 6.188 1 98.38 75 ALA A C 1
ATOM 558 O O . ALA A 1 75 ? -11.602 -16.625 7.398 1 98.38 75 ALA A O 1
ATOM 559 N N . LEU A 1 76 ? -12.484 -17.547 5.543 1 98.25 76 LEU A N 1
ATOM 560 C CA . LEU A 1 76 ? -12.953 -18.734 6.258 1 98.25 76 LEU A CA 1
ATOM 561 C C . LEU A 1 76 ? -11.781 -19.625 6.652 1 98.25 76 LEU A C 1
ATOM 563 O O . LEU A 1 76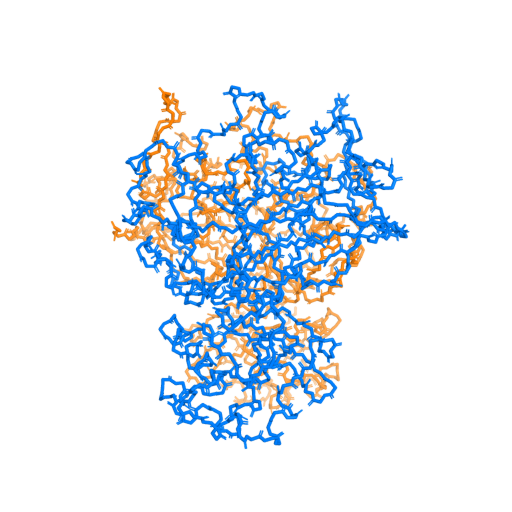 ? -11.914 -20.484 7.523 1 98.25 76 LEU A O 1
ATOM 567 N N . GLY A 1 77 ? -10.633 -19.5 5.934 1 97.31 77 GLY A N 1
ATOM 568 C CA . GLY A 1 77 ? -9.43 -20.219 6.324 1 97.31 77 GLY A CA 1
ATOM 569 C C . GLY A 1 77 ? -9.172 -21.469 5.508 1 97.31 77 GLY A C 1
ATOM 570 O O . GLY A 1 77 ? -10.078 -21.969 4.844 1 97.31 77 GLY A O 1
ATOM 571 N N . ARG A 1 78 ? -8.031 -22.016 5.59 1 96.75 78 ARG A N 1
ATOM 572 C CA . ARG A 1 78 ? -7.508 -23.078 4.73 1 96.75 78 ARG A CA 1
ATOM 573 C C . ARG A 1 78 ? -8.273 -24.375 4.934 1 96.75 78 ARG A C 1
ATOM 575 O O . ARG A 1 78 ? -8.539 -25.094 3.973 1 96.75 78 ARG A O 1
ATOM 582 N N . PRO A 1 79 ? -8.68 -24.688 6.168 1 96.81 79 PRO A N 1
ATOM 583 C CA . PRO A 1 79 ? -9.445 -25.922 6.309 1 96.81 79 PRO A CA 1
ATOM 584 C C . PRO A 1 79 ? -10.727 -25.922 5.484 1 96.81 79 PRO A C 1
ATOM 586 O O . PRO A 1 79 ? -11.07 -26.938 4.859 1 96.81 79 PRO A O 1
ATOM 589 N N . VAL A 1 80 ? -11.383 -24.781 5.477 1 97.88 80 VAL A N 1
ATOM 590 C CA . VAL A 1 80 ? -12.617 -24.688 4.703 1 97.88 80 VAL A CA 1
ATOM 591 C C . VAL A 1 80 ? -12.297 -24.703 3.211 1 97.88 80 VAL A C 1
ATOM 593 O O . VAL A 1 80 ? -12.977 -25.375 2.43 1 97.88 80 VAL A O 1
ATOM 596 N N . HIS A 1 81 ? -11.25 -24 2.793 1 98 81 HIS A N 1
ATOM 597 C CA . HIS A 1 81 ? -10.836 -23.984 1.394 1 98 81 HIS A CA 1
ATOM 598 C C . HIS A 1 81 ? -10.586 -25.391 0.872 1 98 81 HIS A C 1
ATOM 600 O O . HIS A 1 81 ? -11.039 -25.75 -0.217 1 98 81 HIS A O 1
ATOM 606 N N . ARG A 1 82 ? -9.883 -26.109 1.651 1 97.75 82 ARG A N 1
ATOM 607 C CA . ARG A 1 82 ? -9.516 -27.469 1.28 1 97.75 82 ARG A CA 1
ATOM 608 C C . ARG A 1 82 ? -10.75 -28.344 1.084 1 97.75 82 ARG A C 1
ATOM 610 O O . ARG A 1 82 ? -10.852 -29.062 0.092 1 97.75 82 ARG A O 1
ATOM 617 N N . GLN A 1 83 ? -11.664 -28.25 1.991 1 98.44 83 GLN A N 1
ATOM 618 C CA . GLN A 1 83 ? -12.875 -29.062 1.916 1 98.44 83 GLN A CA 1
ATOM 619 C C . GLN A 1 83 ? -13.719 -28.688 0.708 1 98.44 83 GLN A C 1
ATOM 621 O O . GLN A 1 83 ? -14.273 -29.547 0.029 1 98.44 83 GLN A O 1
ATOM 626 N N . VAL A 1 84 ? -13.789 -27.422 0.486 1 98.75 84 VAL A N 1
ATOM 627 C CA . VAL A 1 84 ? -14.578 -26.953 -0.649 1 98.75 84 VAL A CA 1
ATOM 628 C C . VAL A 1 84 ? -13.945 -27.438 -1.952 1 98.75 84 VAL A C 1
ATOM 630 O O . VAL A 1 84 ? -14.641 -27.953 -2.836 1 98.75 84 VAL A O 1
ATOM 633 N N . ARG A 1 85 ? -12.633 -27.297 -2.109 1 98.62 85 ARG A N 1
ATOM 634 C CA . ARG A 1 85 ? -11.938 -27.734 -3.314 1 98.62 85 ARG A CA 1
ATOM 635 C C . ARG A 1 85 ? -12.102 -29.234 -3.521 1 98.62 85 ARG A C 1
ATOM 637 O O . ARG A 1 85 ? -12.406 -29.688 -4.629 1 98.62 85 ARG A O 1
ATOM 644 N N . GLU A 1 86 ? -11.945 -29.953 -2.486 1 97.94 86 GLU A N 1
ATOM 645 C CA . GLU A 1 86 ? -12.078 -31.406 -2.57 1 97.94 86 GLU A CA 1
ATOM 646 C C . GLU A 1 86 ? -13.5 -31.812 -2.947 1 97.94 86 GLU A C 1
ATOM 648 O O . GLU A 1 86 ? -13.695 -32.75 -3.721 1 97.94 86 GLU A O 1
ATOM 653 N N . TYR A 1 87 ? -14.422 -31.188 -2.33 1 98.62 87 TYR A N 1
ATOM 654 C CA . TYR A 1 87 ? -15.82 -31.453 -2.656 1 98.62 87 TYR A CA 1
ATOM 655 C C . TYR A 1 87 ? -16.094 -31.203 -4.137 1 98.62 87 TYR A C 1
ATOM 657 O O . TYR A 1 87 ? -16.719 -32.031 -4.805 1 98.62 87 TYR A O 1
ATOM 665 N N . LEU A 1 88 ? -15.625 -30.094 -4.629 1 98.69 88 LEU A N 1
ATOM 666 C CA . LEU A 1 88 ? -15.844 -29.766 -6.035 1 98.69 88 LEU A CA 1
ATOM 667 C C . LEU A 1 88 ? -15.141 -30.766 -6.945 1 98.69 88 LEU A C 1
ATOM 669 O O . LEU A 1 88 ? -15.656 -31.109 -8.008 1 98.69 88 LEU A O 1
ATOM 673 N N . GLN A 1 89 ? -13.945 -31.203 -6.547 1 98.19 89 GLN A N 1
ATOM 674 C CA . GLN A 1 89 ? -13.297 -32.281 -7.281 1 98.19 89 GLN A CA 1
ATOM 675 C C . GLN A 1 89 ? -14.195 -33.531 -7.359 1 98.19 89 GLN A C 1
ATOM 677 O O . GLN A 1 89 ? -14.344 -34.125 -8.43 1 98.19 89 GLN A O 1
ATOM 682 N N . ASN A 1 90 ? -14.75 -33.844 -6.234 1 98.06 90 ASN A N 1
ATOM 683 C CA . ASN A 1 90 ? -15.625 -35.031 -6.188 1 98.06 90 ASN A CA 1
ATOM 684 C C . ASN A 1 90 ? -16.859 -34.844 -7.078 1 98.06 90 ASN A C 1
ATOM 686 O O . ASN A 1 90 ? -17.266 -35.781 -7.77 1 98.06 90 ASN A O 1
ATOM 690 N N . VAL A 1 91 ? -17.406 -33.688 -7.051 1 98.56 91 VAL A N 1
ATOM 691 C CA . VAL A 1 91 ? -18.594 -33.375 -7.828 1 98.56 91 VAL A CA 1
ATOM 692 C C . VAL A 1 91 ? -18.328 -33.625 -9.312 1 98.56 91 VAL A C 1
ATOM 694 O O . VAL A 1 91 ? -19.203 -34.062 -10.039 1 98.56 91 VAL A O 1
ATOM 697 N N . PHE A 1 92 ? -17.125 -33.406 -9.766 1 98.62 92 PHE A N 1
ATOM 698 C CA . PHE A 1 92 ? -16.828 -33.531 -11.188 1 98.62 92 PHE A CA 1
ATOM 699 C C . PHE A 1 92 ? -16.266 -34.906 -11.523 1 98.62 92 PHE A C 1
ATOM 701 O O . PHE A 1 92 ? -16.078 -35.219 -12.695 1 98.62 92 PHE A O 1
ATOM 708 N N . ARG A 1 93 ? -16.016 -35.719 -10.57 1 97.94 93 ARG A N 1
ATOM 709 C CA . ARG A 1 93 ? -15.477 -37.062 -10.812 1 97.94 93 ARG A CA 1
ATOM 710 C C . ARG A 1 93 ? -16.516 -37.938 -11.492 1 97.94 93 ARG A C 1
ATOM 712 O O . ARG A 1 93 ? -17.703 -37.844 -11.188 1 97.94 93 ARG A O 1
ATOM 719 N N . VAL A 1 94 ? -16.016 -38.844 -12.273 1 96.75 94 VAL A N 1
ATOM 720 C CA . VAL A 1 94 ? -16.891 -39.781 -12.953 1 96.75 94 VAL A CA 1
ATOM 721 C C . VAL A 1 94 ? -17.656 -40.625 -11.922 1 96.75 94 VAL A C 1
ATOM 723 O O . VAL A 1 94 ? -18.859 -40.875 -12.094 1 96.75 94 VAL A O 1
ATOM 726 N N . GLU A 1 95 ? -17.078 -40.969 -10.812 1 96.5 95 GLU A N 1
ATOM 727 C CA . GLU A 1 95 ? -17.656 -41.812 -9.773 1 96.5 95 GLU A CA 1
ATOM 728 C C . GLU A 1 95 ? -18.219 -40.969 -8.633 1 96.5 95 GLU A C 1
ATOM 730 O O . GLU A 1 95 ? -18.297 -41.438 -7.492 1 96.5 95 GLU A O 1
ATOM 735 N N . THR A 1 96 ? -18.531 -39.781 -8.961 1 97.5 96 THR A N 1
ATOM 736 C CA . THR A 1 96 ? -19.031 -38.875 -7.922 1 97.5 96 THR A CA 1
ATOM 737 C C . THR A 1 96 ? -20.125 -39.531 -7.098 1 97.5 96 THR A C 1
ATOM 739 O O . THR A 1 96 ? -20.953 -40.281 -7.637 1 97.5 96 THR A O 1
ATOM 742 N N . GLN A 1 97 ? -20.094 -39.219 -5.836 1 96.25 97 GLN A N 1
ATOM 743 C CA . GLN A 1 97 ? -21.109 -39.719 -4.918 1 96.25 97 GLN A CA 1
ATOM 744 C C . GLN A 1 97 ? -22.359 -38.844 -4.945 1 96.25 97 GLN A C 1
ATOM 746 O O . GLN A 1 97 ? -23.375 -39.188 -4.359 1 96.25 97 GLN A O 1
ATOM 751 N N . TYR A 1 98 ? -22.234 -37.719 -5.684 1 97 98 TYR A N 1
ATOM 752 C CA . TYR A 1 98 ? -23.328 -36.75 -5.672 1 97 98 TYR A CA 1
ATOM 753 C C . TYR A 1 98 ? -23.734 -36.375 -7.09 1 97 98 TYR A C 1
ATOM 755 O O . TYR A 1 98 ? -23.766 -35.188 -7.438 1 97 98 TYR A O 1
ATOM 763 N N . PRO A 1 99 ? -24.156 -37.344 -7.855 1 97.94 99 PRO A N 1
ATOM 764 C CA . PRO A 1 99 ? -24.438 -37.031 -9.258 1 97.94 99 PRO A CA 1
ATOM 765 C C . PRO A 1 99 ? -25.594 -36.062 -9.422 1 97.94 99 PRO A C 1
ATOM 767 O O . PRO A 1 99 ? -25.672 -35.344 -10.422 1 97.94 99 PRO A O 1
ATOM 770 N N . GLN A 1 100 ? -26.453 -35.938 -8.43 1 97.56 100 GLN A N 1
ATOM 771 C CA . GLN A 1 100 ? -27.672 -35.125 -8.531 1 97.56 100 GLN A CA 1
ATOM 772 C C . GLN A 1 100 ? -27.344 -33.656 -8.422 1 97.56 100 GLN A C 1
ATOM 774 O O . GLN A 1 100 ? -28.141 -32.812 -8.859 1 97.56 100 GLN A O 1
ATOM 779 N N . VAL A 1 101 ? -26.203 -33.312 -7.863 1 98.25 101 VAL A N 1
ATOM 780 C CA . VAL A 1 101 ? -25.953 -31.891 -7.582 1 98.25 101 VAL A CA 1
ATOM 781 C C . VAL A 1 101 ? -25.5 -31.188 -8.859 1 98.25 101 VAL A C 1
ATOM 783 O O . VAL A 1 101 ? -25.594 -29.953 -8.961 1 98.25 101 VAL A O 1
ATOM 786 N N . LEU A 1 102 ? -24.906 -31.969 -9.836 1 98.62 102 LEU A N 1
ATOM 787 C CA . LEU A 1 102 ? -24.469 -31.312 -11.07 1 98.62 102 LEU A CA 1
ATOM 788 C C . LEU A 1 102 ? -24.469 -32.312 -12.234 1 98.62 102 LEU A C 1
ATOM 790 O O . LEU A 1 102 ? -25.109 -32.062 -13.258 1 98.62 102 LEU A O 1
ATOM 794 N N . LYS A 1 103 ? -23.828 -33.5 -12.109 1 98.5 103 LYS A N 1
ATOM 795 C CA . LYS A 1 103 ? -23.656 -34.469 -13.18 1 98.5 103 LYS A CA 1
ATOM 796 C C . LYS A 1 103 ? -24.984 -34.812 -13.828 1 98.5 103 LYS A C 1
ATOM 798 O O . LYS A 1 103 ? -25.094 -34.875 -15.055 1 98.5 103 LYS A O 1
ATOM 803 N N . ASP A 1 104 ? -26.031 -35.062 -13.031 1 98.19 104 ASP A N 1
ATOM 804 C CA . ASP A 1 104 ? -27.328 -35.469 -13.539 1 98.19 104 ASP A CA 1
ATOM 805 C C . ASP A 1 104 ? -28.297 -34.281 -13.578 1 98.19 104 ASP A C 1
ATOM 807 O O . ASP A 1 104 ? -29.516 -34.469 -13.719 1 98.19 104 ASP A O 1
ATOM 811 N N . ASN A 1 105 ? -27.828 -33.094 -13.359 1 97.88 105 ASN A N 1
ATOM 812 C CA . ASN A 1 105 ? -28.641 -31.891 -13.367 1 97.88 105 ASN A CA 1
ATOM 813 C C . ASN A 1 105 ? -28.359 -31.031 -14.609 1 97.88 105 ASN A C 1
ATOM 815 O O . ASN A 1 105 ? -27.641 -30.031 -14.539 1 97.88 105 ASN A O 1
ATOM 819 N N . ALA A 1 106 ? -29 -31.391 -15.672 1 97.69 106 ALA A N 1
ATOM 820 C CA . ALA A 1 106 ? -28.766 -30.766 -16.969 1 97.69 106 ALA A CA 1
ATOM 821 C C . ALA A 1 106 ? -29.078 -29.266 -16.938 1 97.69 106 ALA A C 1
ATOM 823 O O . ALA A 1 106 ? -28.391 -28.469 -17.562 1 97.69 106 ALA A O 1
ATOM 824 N N . GLU A 1 107 ? -30.094 -28.969 -16.266 1 97.19 107 GLU A N 1
ATOM 825 C CA . GLU A 1 107 ? -30.484 -27.562 -16.172 1 97.19 107 GLU A CA 1
ATOM 826 C C . GLU A 1 107 ? -29.406 -26.734 -15.492 1 97.19 107 GLU A C 1
ATOM 828 O O . GLU A 1 107 ? -29.062 -25.641 -15.969 1 97.19 107 GLU A O 1
ATOM 833 N N . LEU A 1 108 ? -28.891 -27.188 -14.398 1 97.81 108 LEU A N 1
ATOM 834 C CA . LEU A 1 108 ? -27.844 -26.469 -13.688 1 97.81 108 LEU A CA 1
ATOM 835 C C . LEU A 1 108 ? -26.562 -26.438 -14.508 1 97.81 108 LEU A C 1
ATOM 837 O O . LEU A 1 108 ? -25.828 -25.453 -14.477 1 97.81 108 LEU A O 1
ATOM 841 N N . GLN A 1 109 ? -26.234 -27.562 -15.195 1 98.25 109 GLN A N 1
ATOM 842 C CA . GLN A 1 109 ? -25.078 -27.547 -16.094 1 98.25 109 GLN A CA 1
ATOM 843 C C . GLN A 1 109 ? -25.156 -26.391 -17.078 1 98.25 109 GLN A C 1
ATOM 845 O O . GLN A 1 109 ? -24.188 -25.641 -17.25 1 98.25 109 GLN A O 1
ATOM 850 N N . LYS A 1 110 ? -26.281 -26.234 -17.672 1 96.56 110 LYS A N 1
ATOM 851 C CA . LYS A 1 110 ? -26.484 -25.219 -18.719 1 96.56 110 LYS A CA 1
ATOM 852 C C . LYS A 1 110 ? -26.344 -23.812 -18.141 1 96.56 110 LYS A C 1
ATOM 854 O O . LYS A 1 110 ? -25.781 -22.938 -18.797 1 96.56 110 LYS A O 1
ATOM 859 N N . SER A 1 111 ? -26.812 -23.625 -16.938 1 96.06 111 SER A N 1
ATOM 860 C CA . SER A 1 111 ? -26.844 -22.266 -16.375 1 96.06 111 SER A CA 1
ATOM 861 C C . SER A 1 111 ? -25.547 -21.953 -15.656 1 96.06 111 SER A C 1
ATOM 863 O O . SER A 1 111 ? -25.078 -20.812 -15.695 1 96.06 111 SER A O 1
ATOM 865 N N . ALA A 1 112 ? -24.938 -22.891 -15.008 1 97.25 112 ALA A N 1
ATOM 866 C CA . ALA A 1 112 ? -23.844 -22.609 -14.07 1 97.25 112 ALA A CA 1
ATOM 867 C C . ALA A 1 112 ? -22.5 -22.859 -14.719 1 97.25 112 ALA A C 1
ATOM 869 O O . ALA A 1 112 ? -21.469 -22.328 -14.273 1 97.25 112 ALA A O 1
ATOM 870 N N . LEU A 1 113 ? -22.406 -23.719 -15.68 1 98.06 113 LEU A N 1
ATOM 871 C CA . LEU A 1 113 ? -21.156 -23.938 -16.406 1 98.06 113 LEU A CA 1
ATOM 872 C C . LEU A 1 113 ? -21.078 -23.031 -17.641 1 98.06 113 LEU A C 1
ATOM 874 O O . LEU A 1 113 ? -21.766 -23.266 -18.625 1 98.06 113 LEU A O 1
ATOM 878 N N . VAL A 1 114 ? -20.219 -22.047 -17.562 1 97.5 114 VAL A N 1
ATOM 879 C CA . VAL A 1 114 ? -20.141 -21.016 -18.594 1 97.5 114 VAL A CA 1
ATOM 880 C C . VAL A 1 114 ? -18.781 -21.109 -19.297 1 97.5 114 VAL A C 1
ATOM 882 O O . VAL A 1 114 ? -17.734 -21.156 -18.641 1 97.5 114 VAL A O 1
ATOM 885 N N . PRO A 1 115 ? -18.781 -21.141 -20.641 1 97.75 115 PRO A N 1
ATOM 886 C CA . PRO A 1 115 ? -17.484 -21.141 -21.328 1 97.75 115 PRO A CA 1
ATOM 887 C C . PRO A 1 115 ? -16.609 -19.969 -20.922 1 97.75 115 PRO A C 1
ATOM 889 O O . PRO A 1 115 ? -17.094 -18.828 -20.812 1 97.75 115 PRO A O 1
ATOM 892 N N . LEU A 1 116 ? -15.328 -20.234 -20.734 1 98 116 LEU A N 1
ATOM 893 C CA . LEU A 1 116 ? -14.391 -19.203 -20.344 1 98 116 LEU A CA 1
ATOM 894 C C . LEU A 1 116 ? -14.344 -18.094 -21.391 1 98 116 LEU A C 1
ATOM 896 O O . LEU A 1 116 ? -14.086 -16.922 -21.047 1 98 116 LEU A O 1
ATOM 900 N N . SER A 1 117 ? -14.617 -18.391 -22.625 1 97.12 117 SER A N 1
ATOM 901 C CA . SER A 1 117 ? -14.609 -17.422 -23.703 1 97.12 117 SER A CA 1
ATOM 902 C C . SER A 1 117 ? -15.773 -16.438 -23.578 1 97.12 117 SER A C 1
ATOM 904 O O . SER A 1 117 ? -15.797 -15.406 -24.234 1 97.12 117 SER A O 1
ATOM 906 N N . GLN A 1 118 ? -16.719 -16.75 -22.672 1 96.75 118 GLN A N 1
ATOM 907 C CA . GLN A 1 118 ? -17.922 -15.938 -22.547 1 96.75 118 GLN A CA 1
ATOM 908 C C . GLN A 1 118 ? -17.984 -15.242 -21.203 1 96.75 118 GLN A C 1
ATOM 910 O O . GLN A 1 118 ? -19.031 -14.719 -20.812 1 96.75 118 GLN A O 1
ATOM 915 N N . VAL A 1 119 ? -16.953 -15.328 -20.469 1 96.88 119 VAL A N 1
ATOM 916 C CA . VAL A 1 119 ? -16.969 -14.648 -19.172 1 96.88 119 VAL A CA 1
ATOM 917 C C . VAL A 1 119 ? -15.93 -13.523 -19.172 1 96.88 119 VAL A C 1
ATOM 919 O O . VAL A 1 119 ? -14.992 -13.531 -19.969 1 96.88 119 VAL A O 1
ATOM 922 N N . THR A 1 120 ? -16.203 -12.484 -18.391 1 98 120 THR A N 1
ATOM 923 C CA . THR A 1 120 ? -15.211 -11.477 -18.047 1 98 120 THR A CA 1
ATOM 924 C C . THR A 1 120 ? -14.594 -11.773 -16.672 1 98 120 THR A C 1
ATOM 926 O O . THR A 1 120 ? -15.312 -11.906 -15.688 1 98 120 THR A O 1
ATOM 929 N N . ASN A 1 121 ? -13.266 -11.914 -16.688 1 98.38 121 ASN A N 1
ATOM 930 C CA . ASN A 1 121 ? -12.555 -12.117 -15.422 1 98.38 121 ASN A CA 1
ATOM 931 C C . ASN A 1 121 ? -12.312 -10.805 -14.695 1 98.38 121 ASN A C 1
ATOM 933 O O . ASN A 1 121 ? -12.133 -9.758 -15.328 1 98.38 121 ASN A O 1
ATOM 937 N N . HIS A 1 122 ? -12.32 -10.844 -13.391 1 98.69 122 HIS A N 1
ATOM 938 C CA . HIS A 1 122 ? -12.016 -9.711 -12.523 1 98.69 122 HIS A CA 1
ATOM 939 C C . HIS A 1 122 ? -10.898 -10.047 -11.547 1 98.69 122 HIS A C 1
ATOM 941 O O . HIS A 1 122 ? -10.492 -11.211 -11.438 1 98.69 122 HIS A O 1
ATOM 947 N N . LEU A 1 123 ? -10.328 -8.984 -10.922 1 98.88 123 LEU A N 1
ATOM 948 C CA . LEU A 1 123 ? -9.445 -9.273 -9.789 1 98.88 123 LEU A CA 1
ATOM 949 C C . LEU A 1 123 ? -10.148 -10.172 -8.781 1 98.88 123 LEU A C 1
ATOM 951 O O . LEU A 1 123 ? -11.297 -9.93 -8.414 1 98.88 123 LEU A O 1
ATOM 955 N N . PRO A 1 124 ? -9.438 -11.172 -8.352 1 98.81 124 PRO A N 1
ATOM 956 C CA . PRO A 1 124 ? -10.133 -12.156 -7.512 1 98.81 124 PRO A CA 1
ATOM 957 C C . PRO A 1 124 ? -10.461 -11.609 -6.121 1 98.81 124 PRO A C 1
ATOM 959 O O . PRO A 1 124 ? -11.422 -12.07 -5.492 1 98.81 124 PRO A O 1
ATOM 962 N N . MET A 1 125 ? -9.703 -10.695 -5.676 1 98.75 125 MET A N 1
ATOM 963 C CA . MET A 1 125 ? -9.922 -10.148 -4.34 1 98.75 125 MET A CA 1
ATOM 964 C C . MET A 1 125 ? -9.789 -8.633 -4.344 1 98.75 125 MET A C 1
ATOM 966 O O . MET A 1 125 ? -9.133 -8.062 -5.219 1 98.75 125 MET A O 1
ATOM 970 N N . GLN A 1 126 ? -10.516 -7.965 -3.373 1 98.25 126 GLN A N 1
ATOM 971 C CA . GLN A 1 126 ? -10.148 -6.598 -3.016 1 98.25 126 GLN A CA 1
ATOM 972 C C . GLN A 1 126 ? -8.789 -6.551 -2.332 1 98.25 126 GLN A C 1
ATOM 974 O O . GLN A 1 126 ? -8.602 -7.145 -1.267 1 98.25 126 GLN A O 1
ATOM 979 N N . ILE A 1 127 ? -7.887 -5.91 -3.002 1 98.69 127 ILE A N 1
ATOM 980 C CA . ILE A 1 127 ? -6.516 -5.875 -2.496 1 98.69 127 ILE A CA 1
ATOM 981 C C . ILE A 1 127 ? -6.348 -4.695 -1.544 1 98.69 127 ILE A C 1
ATOM 983 O O . ILE A 1 127 ? -6.531 -3.541 -1.938 1 98.69 127 ILE A O 1
ATOM 987 N N . GLY A 1 128 ? -6.055 -4.922 -0.263 1 97.19 128 GLY A N 1
ATOM 988 C CA . GLY A 1 128 ? -5.781 -3.873 0.705 1 97.19 128 GLY A CA 1
ATOM 989 C C . GLY A 1 128 ? -4.406 -3.254 0.543 1 97.19 128 GLY A C 1
ATOM 990 O O . GLY A 1 128 ? -4.285 -2.059 0.271 1 97.19 128 GLY A O 1
ATOM 991 N N . ASP A 1 129 ? -3.385 -4.023 0.783 1 98.5 129 ASP A N 1
ATOM 992 C CA . ASP A 1 129 ? -1.992 -3.639 0.571 1 98.5 129 ASP A CA 1
ATOM 993 C C . ASP A 1 129 ? -1.301 -4.598 -0.396 1 98.5 129 ASP A C 1
ATOM 995 O O . ASP A 1 129 ? -1.686 -5.766 -0.503 1 98.5 129 ASP A O 1
ATOM 999 N N . TYR A 1 130 ? -0.393 -4.031 -1.142 1 98.81 130 TYR A N 1
ATOM 1000 C CA . TYR A 1 130 ? 0.446 -4.805 -2.049 1 98.81 130 TYR A CA 1
ATOM 1001 C C . TYR A 1 130 ? 1.918 -4.668 -1.681 1 98.81 130 TYR A C 1
ATOM 1003 O O . TYR A 1 130 ? 2.42 -3.557 -1.498 1 98.81 130 TYR A O 1
ATOM 1011 N N . THR A 1 131 ? 2.607 -5.816 -1.434 1 98.75 131 THR A N 1
ATOM 1012 C CA . THR A 1 131 ? 4.039 -5.891 -1.169 1 98.75 131 THR A CA 1
ATOM 1013 C C . THR A 1 131 ? 4.738 -6.758 -2.213 1 98.75 131 THR A C 1
ATOM 1015 O O . THR A 1 131 ? 4.227 -7.812 -2.596 1 98.75 131 THR A O 1
ATOM 1018 N N . ASP A 1 132 ? 5.84 -6.285 -2.674 1 98.75 132 ASP A N 1
ATOM 1019 C CA . ASP A 1 132 ? 6.637 -7.07 -3.615 1 98.75 132 ASP A CA 1
ATOM 1020 C C . ASP A 1 132 ? 8 -7.418 -3.021 1 98.75 132 ASP A C 1
ATOM 1022 O O . ASP A 1 132 ? 8.758 -6.527 -2.639 1 98.75 132 ASP A O 1
ATOM 1026 N N . PHE A 1 133 ? 8.281 -8.703 -2.928 1 98.75 133 PHE A N 1
ATOM 1027 C CA . PHE A 1 133 ? 9.555 -9.18 -2.391 1 98.75 133 PHE A CA 1
ATOM 1028 C C . PHE A 1 133 ? 10.602 -9.289 -3.49 1 98.75 133 PHE A C 1
ATOM 1030 O O . PHE A 1 133 ? 10.328 -8.977 -4.648 1 98.75 133 PHE A O 1
ATOM 1037 N N . TYR A 1 134 ? 11.781 -9.484 -3.133 1 98.5 134 TYR A N 1
ATOM 1038 C CA . TYR A 1 134 ? 12.969 -9.648 -3.963 1 98.5 134 TYR A CA 1
ATOM 1039 C C . TYR A 1 134 ? 13.648 -10.984 -3.684 1 98.5 134 TYR A C 1
ATOM 1041 O O . TYR A 1 134 ? 14.844 -11.031 -3.387 1 98.5 134 TYR A O 1
ATOM 1049 N N . ALA A 1 135 ? 12.812 -12.07 -3.857 1 98.38 135 ALA A N 1
ATOM 1050 C CA . ALA A 1 135 ? 13.242 -13.367 -3.35 1 98.38 135 ALA A CA 1
ATOM 1051 C C . ALA A 1 135 ? 13.922 -14.188 -4.445 1 98.38 135 ALA A C 1
ATOM 1053 O O . ALA A 1 135 ? 14.453 -15.273 -4.18 1 98.38 135 ALA A O 1
ATOM 1054 N N . GLY A 1 136 ? 13.922 -13.789 -5.676 1 98.31 136 GLY A N 1
ATOM 1055 C CA . GLY A 1 136 ? 14.594 -14.5 -6.75 1 98.31 136 GLY A CA 1
ATOM 1056 C C . GLY A 1 136 ? 16.109 -14.359 -6.703 1 98.31 136 GLY A C 1
ATOM 1057 O O . GLY A 1 136 ? 16.656 -13.367 -7.184 1 98.31 136 GLY A O 1
ATOM 1058 N N . LEU A 1 137 ? 16.734 -15.406 -6.238 1 98 137 LEU A N 1
ATOM 1059 C CA . LEU A 1 137 ? 18.172 -15.352 -5.969 1 98 137 LEU A CA 1
ATOM 1060 C C . LEU A 1 137 ? 18.953 -15.031 -7.242 1 98 137 LEU A C 1
ATOM 1062 O O . LEU A 1 137 ? 19.797 -14.133 -7.254 1 98 137 LEU A O 1
ATOM 1066 N N . ASN A 1 138 ? 18.703 -15.766 -8.305 1 97.94 138 ASN A N 1
ATOM 1067 C CA . ASN A 1 138 ? 19.453 -15.586 -9.547 1 97.94 138 ASN A CA 1
ATOM 1068 C C . ASN A 1 138 ? 19.203 -14.211 -10.156 1 97.94 138 ASN A C 1
ATOM 1070 O O . ASN A 1 138 ? 20.125 -13.594 -10.703 1 97.94 138 ASN A O 1
ATOM 1074 N N . HIS A 1 139 ? 17.969 -13.758 -10.055 1 98.25 139 HIS A N 1
ATOM 1075 C CA . HIS A 1 139 ? 17.672 -12.398 -10.5 1 98.25 139 HIS A CA 1
ATOM 1076 C C . HIS A 1 139 ? 18.484 -11.375 -9.711 1 98.25 139 HIS A C 1
ATOM 1078 O O . HIS A 1 139 ? 19.094 -10.477 -10.297 1 98.25 139 HIS A O 1
ATOM 1084 N N . ALA A 1 140 ? 18.453 -11.508 -8.398 1 97.81 140 ALA A N 1
ATOM 1085 C CA . ALA A 1 140 ? 19.188 -10.586 -7.535 1 97.81 140 ALA A CA 1
ATOM 1086 C C . ALA A 1 140 ? 20.672 -10.578 -7.883 1 97.81 140 ALA A C 1
ATOM 1088 O O . ALA A 1 140 ? 21.297 -9.523 -7.949 1 97.81 140 ALA A O 1
ATOM 1089 N N . TYR A 1 141 ? 21.203 -11.766 -8.086 1 97.38 141 TYR A N 1
ATOM 1090 C CA . TYR A 1 141 ? 22.609 -11.891 -8.461 1 97.38 141 TYR A CA 1
ATOM 1091 C C . TYR A 1 141 ? 22.875 -11.242 -9.812 1 97.38 141 TYR A C 1
ATOM 1093 O O . TYR A 1 141 ? 23.797 -10.445 -9.961 1 97.38 141 TYR A O 1
ATOM 1101 N N . ASN A 1 142 ? 22.078 -11.57 -10.828 1 97.19 142 ASN A N 1
ATOM 1102 C CA . ASN A 1 142 ? 22.266 -11.07 -12.188 1 97.19 142 ASN A CA 1
ATOM 1103 C C . ASN A 1 142 ? 22.219 -9.547 -12.242 1 97.19 142 ASN A C 1
ATOM 1105 O O . ASN A 1 142 ? 23.078 -8.914 -12.852 1 97.19 142 ASN A O 1
ATOM 1109 N N . VAL A 1 143 ? 21.234 -8.953 -11.609 1 96 143 VAL A N 1
ATOM 1110 C CA . VAL A 1 143 ? 21.078 -7.508 -11.609 1 96 143 VAL A CA 1
ATOM 1111 C C . VAL A 1 143 ? 22.188 -6.867 -10.789 1 96 143 VAL A C 1
ATOM 1113 O O . VAL A 1 143 ? 22.719 -5.816 -11.156 1 96 143 VAL A O 1
ATOM 1116 N N . GLY A 1 144 ? 22.547 -7.52 -9.68 1 96.06 144 GLY A N 1
ATOM 1117 C CA . GLY A 1 144 ? 23.672 -7.055 -8.883 1 96.06 144 GLY A CA 1
ATOM 1118 C C . GLY A 1 144 ? 24.969 -7.012 -9.656 1 96.06 144 GLY A C 1
ATOM 1119 O O . GLY A 1 144 ? 25.766 -6.078 -9.492 1 96.06 144 GLY A O 1
ATOM 1120 N N . VAL A 1 145 ? 25.234 -8 -10.445 1 96.06 145 VAL A N 1
ATOM 1121 C CA . VAL A 1 145 ? 26.438 -8.047 -11.273 1 96.06 145 VAL A CA 1
ATOM 1122 C C . VAL A 1 145 ? 26.453 -6.859 -12.227 1 96.06 145 VAL A C 1
ATOM 1124 O O . VAL A 1 145 ? 27.484 -6.211 -12.398 1 96.06 145 VAL A O 1
ATOM 1127 N N . LEU A 1 146 ? 25.328 -6.57 -12.781 1 91.94 146 LEU A N 1
ATOM 1128 C CA . LEU A 1 146 ? 25.219 -5.477 -13.742 1 91.94 146 LEU A CA 1
ATOM 1129 C C . LEU A 1 146 ? 25.531 -4.141 -13.078 1 91.94 146 LEU A C 1
ATOM 1131 O O . LEU A 1 146 ? 26.172 -3.27 -13.68 1 91.94 146 LEU A O 1
ATOM 1135 N N . PHE A 1 147 ? 25.156 -3.986 -11.836 1 89.31 147 PHE A N 1
ATOM 1136 C CA . PHE A 1 147 ? 25.219 -2.67 -11.211 1 89.31 147 PHE A CA 1
ATOM 1137 C C . PHE A 1 147 ? 26.453 -2.545 -10.32 1 89.31 147 PHE A C 1
ATOM 1139 O O . PHE A 1 147 ? 26.984 -1.448 -10.141 1 89.31 147 PHE A O 1
ATOM 1146 N N . ARG A 1 148 ? 26.844 -3.678 -9.711 1 93.25 148 ARG A N 1
ATOM 1147 C CA . ARG A 1 148 ? 27.859 -3.578 -8.664 1 93.25 148 ARG A CA 1
ATOM 1148 C C . ARG A 1 148 ? 29.016 -4.555 -8.914 1 93.25 148 ARG A C 1
ATOM 1150 O O . ARG A 1 148 ? 29.984 -4.594 -8.156 1 93.25 148 ARG A O 1
ATOM 1157 N N . GLY A 1 149 ? 29 -5.359 -9.93 1 94.5 149 GLY A N 1
ATOM 1158 C CA . GLY A 1 149 ? 30 -6.379 -10.195 1 94.5 149 GLY A CA 1
ATOM 1159 C C . GLY A 1 149 ? 29.75 -7.672 -9.445 1 94.5 149 GLY A C 1
ATOM 1160 O O . GLY A 1 149 ? 29 -7.691 -8.469 1 94.5 149 GLY A O 1
ATOM 1161 N N . PRO A 1 150 ? 30.297 -8.734 -9.875 1 94.5 150 PRO A N 1
ATOM 1162 C CA . PRO A 1 150 ? 30.016 -10.07 -9.336 1 94.5 150 PRO A CA 1
ATOM 1163 C C . PRO A 1 150 ? 30.375 -10.195 -7.863 1 94.5 150 PRO A C 1
ATOM 1165 O O . PRO A 1 150 ? 29.703 -10.906 -7.113 1 94.5 150 PRO A O 1
ATOM 1168 N N . ASP A 1 151 ? 31.438 -9.484 -7.426 1 94.44 151 ASP A N 1
ATOM 1169 C CA . ASP A 1 151 ? 31.938 -9.633 -6.062 1 94.44 151 ASP A CA 1
ATOM 1170 C C . ASP A 1 151 ? 30.984 -8.992 -5.055 1 94.44 151 ASP A C 1
ATOM 1172 O O . ASP A 1 151 ? 30.969 -9.367 -3.883 1 94.44 151 ASP A O 1
ATOM 1176 N N . ASN A 1 152 ? 30.203 -8.086 -5.516 1 94.19 152 ASN A N 1
ATOM 1177 C CA . ASN A 1 152 ? 29.281 -7.344 -4.645 1 94.19 152 ASN A CA 1
ATOM 1178 C C . ASN A 1 152 ? 27.844 -7.418 -5.152 1 94.19 152 ASN A C 1
ATOM 1180 O O . ASN A 1 152 ? 27.078 -6.465 -4.996 1 94.19 152 ASN A O 1
ATOM 1184 N N . ALA A 1 153 ? 27.578 -8.539 -5.816 1 96.31 153 ALA A N 1
ATOM 1185 C CA . ALA A 1 153 ? 26.281 -8.641 -6.492 1 96.31 153 ALA A CA 1
ATOM 1186 C C . ALA A 1 153 ? 25.141 -8.625 -5.492 1 96.31 153 ALA A C 1
ATOM 1188 O O . ALA A 1 153 ? 24.156 -7.898 -5.676 1 96.31 153 ALA A O 1
ATOM 1189 N N . LEU A 1 154 ? 25.234 -9.422 -4.41 1 96.94 154 LEU A N 1
ATOM 1190 C CA . LEU A 1 154 ? 24.188 -9.477 -3.391 1 96.94 154 LEU A CA 1
ATOM 1191 C C . LEU A 1 154 ? 24.531 -8.555 -2.223 1 96.94 154 LEU A C 1
ATOM 1193 O O . LEU A 1 154 ? 25.672 -8.508 -1.775 1 96.94 154 LEU A O 1
ATOM 1197 N N . GLN A 1 155 ? 23.578 -7.762 -1.769 1 96.5 155 GLN A N 1
ATOM 1198 C CA . GLN A 1 155 ? 23.766 -6.957 -0.567 1 96.5 155 GLN A CA 1
ATOM 1199 C C . GLN A 1 155 ? 23.969 -7.84 0.66 1 96.5 155 GLN A C 1
ATOM 1201 O O . GLN A 1 155 ? 23.484 -8.969 0.712 1 96.5 155 GLN A O 1
ATOM 1206 N N . PRO A 1 156 ? 24.656 -7.336 1.655 1 95.75 156 PRO A N 1
ATOM 1207 C CA . PRO A 1 156 ? 25 -8.156 2.824 1 95.75 156 PRO A CA 1
ATOM 1208 C C . PRO A 1 156 ? 23.766 -8.734 3.518 1 95.75 156 PRO A C 1
ATOM 1210 O O . PRO A 1 156 ? 23.844 -9.805 4.121 1 95.75 156 PRO A O 1
ATOM 1213 N N . ASN A 1 157 ? 22.656 -8.094 3.43 1 97 157 ASN A N 1
ATOM 1214 C CA . ASN A 1 157 ? 21.453 -8.523 4.137 1 97 157 ASN A CA 1
ATOM 1215 C C . ASN A 1 157 ? 20.688 -9.594 3.352 1 97 157 ASN A C 1
ATOM 1217 O O . ASN A 1 157 ? 19.844 -10.297 3.906 1 97 157 ASN A O 1
ATOM 1221 N N . TYR A 1 158 ? 20.969 -9.812 2.117 1 97.62 158 TYR A N 1
ATOM 1222 C CA . TYR A 1 158 ? 20.109 -10.516 1.178 1 97.62 158 TYR A CA 1
ATOM 1223 C C . TYR A 1 158 ? 19.891 -11.961 1.62 1 97.62 158 TYR A C 1
ATOM 1225 O O . TYR A 1 158 ? 18.797 -12.5 1.478 1 97.62 158 TYR A O 1
ATOM 1233 N N . LYS A 1 159 ? 20.891 -12.586 2.135 1 97.19 159 LYS A N 1
ATOM 1234 C CA . LYS A 1 159 ? 20.781 -13.992 2.498 1 97.19 159 LYS A CA 1
ATOM 1235 C C . LYS A 1 159 ? 20.312 -14.156 3.945 1 97.19 159 LYS A C 1
ATOM 1237 O O . LYS A 1 159 ? 20.297 -15.266 4.473 1 97.19 159 LYS A O 1
ATOM 1242 N N . HIS A 1 160 ? 19.922 -13.047 4.633 1 97.38 160 HIS A N 1
ATOM 1243 C CA . HIS A 1 160 ? 19.5 -13.117 6.027 1 97.38 160 HIS A CA 1
ATOM 1244 C C . HIS A 1 160 ? 18.016 -12.797 6.18 1 97.38 160 HIS A C 1
ATOM 1246 O O . HIS A 1 160 ? 17.422 -13.109 7.207 1 97.38 160 HIS A O 1
ATOM 1252 N N . LEU A 1 161 ? 17.453 -12.156 5.227 1 97.94 161 LEU A N 1
ATOM 1253 C CA . LEU A 1 161 ? 16.031 -11.812 5.285 1 97.94 161 LEU A CA 1
ATOM 1254 C C . LEU A 1 161 ? 15.477 -11.578 3.885 1 97.94 161 LEU A C 1
ATOM 1256 O O . LEU A 1 161 ? 16.203 -11.195 2.971 1 97.94 161 LEU A O 1
ATOM 1260 N N . PRO A 1 162 ? 14.18 -11.852 3.637 1 98.06 162 PRO A N 1
ATOM 1261 C CA . PRO A 1 162 ? 13.562 -11.492 2.357 1 98.06 162 PRO A CA 1
ATOM 1262 C C . PRO A 1 162 ? 13.367 -9.984 2.203 1 98.06 162 PRO A C 1
ATOM 1264 O O . PRO A 1 162 ? 12.461 -9.406 2.814 1 98.06 162 PRO A O 1
ATOM 1267 N N . VAL A 1 163 ? 14.133 -9.383 1.322 1 98.25 163 VAL A N 1
ATOM 1268 C CA . VAL A 1 163 ? 14.039 -7.957 1.028 1 98.25 163 VAL A CA 1
ATOM 1269 C C . VAL A 1 163 ? 12.727 -7.66 0.302 1 98.25 163 VAL A C 1
ATOM 1271 O O . VAL A 1 163 ? 12.281 -8.453 -0.526 1 98.25 163 VAL A O 1
ATOM 1274 N N . ALA A 1 164 ? 12.078 -6.547 0.663 1 98.5 164 ALA A N 1
ATOM 1275 C CA . ALA A 1 164 ? 10.789 -6.242 0.042 1 98.5 164 ALA A CA 1
ATOM 1276 C C . ALA A 1 164 ? 10.516 -4.742 0.06 1 98.5 164 ALA A C 1
ATOM 1278 O O . ALA A 1 164 ? 11.211 -3.984 0.743 1 98.5 164 ALA A O 1
ATOM 1279 N N . TYR A 1 165 ? 9.602 -4.297 -0.713 1 98.19 165 TYR A N 1
ATOM 1280 C CA . TYR A 1 165 ? 9.023 -2.959 -0.686 1 98.19 165 TYR A CA 1
ATOM 1281 C C . TYR A 1 165 ? 7.516 -3.01 -0.904 1 98.19 165 TYR A C 1
ATOM 1283 O O . TYR A 1 165 ? 6.992 -3.99 -1.44 1 98.19 165 TYR A O 1
ATOM 1291 N N . HIS A 1 166 ? 6.832 -1.994 -0.442 1 98.19 166 HIS A N 1
ATOM 1292 C CA . HIS A 1 166 ? 5.406 -1.886 -0.723 1 98.19 166 HIS A CA 1
ATOM 1293 C C . HIS A 1 166 ? 5.16 -1.316 -2.117 1 98.19 166 HIS A C 1
ATOM 1295 O O . HIS A 1 166 ? 5.875 -0.411 -2.557 1 98.19 166 HIS A O 1
ATOM 1301 N N . GLY A 1 167 ? 4.238 -1.92 -2.824 1 97.88 167 GLY A N 1
ATOM 1302 C CA . GLY A 1 167 ? 3.787 -1.412 -4.109 1 97.88 167 GLY A CA 1
ATOM 1303 C C . GLY A 1 167 ? 2.42 -0.756 -4.047 1 97.88 167 GLY A C 1
ATOM 1304 O O . GLY A 1 167 ? 1.938 -0.42 -2.963 1 97.88 167 GLY A O 1
ATOM 1305 N N . ARG A 1 168 ? 1.857 -0.466 -5.207 1 98.38 168 ARG A N 1
ATOM 1306 C CA . ARG A 1 168 ? 0.588 0.243 -5.328 1 98.38 168 ARG A CA 1
ATOM 1307 C C . ARG A 1 168 ? -0.549 -0.722 -5.648 1 98.38 168 ARG A C 1
ATOM 1309 O O . ARG A 1 168 ? -0.734 -1.112 -6.801 1 98.38 168 ARG A O 1
ATOM 1316 N N . ALA A 1 169 ? -1.42 -0.927 -4.641 1 98.56 169 ALA A N 1
ATOM 1317 C CA . ALA A 1 169 ? -2.5 -1.899 -4.789 1 98.56 169 ALA A CA 1
ATOM 1318 C C . ALA A 1 169 ? -3.465 -1.479 -5.895 1 98.56 169 ALA A C 1
ATOM 1320 O O . ALA A 1 169 ? -3.957 -2.32 -6.652 1 98.56 169 ALA A O 1
ATOM 1321 N N . SER A 1 170 ? -3.713 -0.193 -6.039 1 98.44 170 SER A N 1
ATOM 1322 C CA . SER A 1 170 ? -4.715 0.292 -6.98 1 98.44 170 SER A CA 1
ATOM 1323 C C . SER A 1 170 ? -4.273 0.08 -8.422 1 98.44 170 SER A C 1
ATOM 1325 O O . SER A 1 170 ? -5.074 0.197 -9.352 1 98.44 170 SER A O 1
ATOM 1327 N N . SER A 1 171 ? -2.979 -0.252 -8.609 1 98.44 171 SER A N 1
ATOM 1328 C CA . SER A 1 171 ? -2.455 -0.381 -9.961 1 98.44 171 SER A CA 1
ATOM 1329 C C . SER A 1 171 ? -2.412 -1.84 -10.398 1 98.44 171 SER A C 1
ATOM 1331 O O . SER A 1 171 ? -1.955 -2.148 -11.508 1 98.44 171 SER A O 1
ATOM 1333 N N . VAL A 1 172 ? -2.879 -2.746 -9.547 1 98.88 172 VAL A N 1
ATOM 1334 C CA . VAL A 1 172 ? -2.943 -4.156 -9.922 1 98.88 172 VAL A CA 1
ATOM 1335 C C . VAL A 1 172 ? -4.152 -4.395 -10.828 1 98.88 172 VAL A C 1
ATOM 1337 O O . VAL A 1 172 ? -5.27 -3.986 -10.5 1 98.88 172 VAL A O 1
ATOM 1340 N N . VAL A 1 173 ? -3.922 -5.016 -11.945 1 98.81 173 VAL A N 1
ATOM 1341 C CA . VAL A 1 173 ? -4.988 -5.246 -12.914 1 98.81 173 VAL A CA 1
ATOM 1342 C C . VAL A 1 173 ? -5.031 -6.727 -13.289 1 98.81 173 VAL A C 1
ATOM 1344 O O . VAL A 1 173 ? -4.023 -7.43 -13.195 1 98.81 173 VAL A O 1
ATOM 1347 N N . PRO A 1 174 ? -6.195 -7.219 -13.656 1 98.81 174 PRO A N 1
ATOM 1348 C CA . PRO A 1 174 ? -6.266 -8.602 -14.125 1 98.81 174 PRO A CA 1
ATOM 1349 C C . PRO A 1 174 ? -5.66 -8.789 -15.516 1 98.81 174 PRO A C 1
ATOM 1351 O O . PRO A 1 174 ? -5.598 -7.836 -16.297 1 98.81 174 PRO A O 1
ATOM 1354 N N . SER A 1 175 ? -5.258 -9.969 -15.766 1 98.81 175 SER A N 1
ATOM 1355 C CA . SER A 1 175 ? -4.805 -10.359 -17.094 1 98.81 175 SER A CA 1
ATOM 1356 C C . SER A 1 175 ? -5.742 -9.852 -18.172 1 98.81 175 SER A C 1
ATOM 1358 O O . SER A 1 175 ? -6.965 -9.867 -18 1 98.81 175 SER A O 1
ATOM 1360 N N . GLY A 1 176 ? -5.148 -9.445 -19.266 1 98.44 176 GLY A N 1
ATOM 1361 C CA . GLY A 1 176 ? -5.93 -8.953 -20.391 1 98.44 176 GLY A CA 1
ATOM 1362 C C . GLY A 1 176 ? -6.055 -7.441 -20.406 1 98.44 176 GLY A C 1
ATOM 1363 O O . GLY A 1 176 ? -6.566 -6.871 -21.375 1 98.44 176 GLY A O 1
ATOM 1364 N N . THR A 1 177 ? -5.594 -6.777 -19.359 1 98.5 177 THR A N 1
ATOM 1365 C CA . THR A 1 177 ? -5.648 -5.32 -19.297 1 98.5 177 THR A CA 1
ATOM 1366 C C . THR A 1 177 ? -4.418 -4.707 -19.969 1 98.5 177 THR A C 1
ATOM 1368 O O . THR A 1 177 ? -3.289 -4.953 -19.531 1 98.5 177 THR A O 1
ATOM 1371 N N . ASP A 1 178 ? -4.621 -3.908 -20.938 1 98.25 178 ASP A N 1
ATOM 1372 C CA . ASP A 1 178 ? -3.516 -3.188 -21.562 1 98.25 178 ASP A CA 1
ATOM 1373 C C . ASP A 1 178 ? -3.07 -2.008 -20.703 1 98.25 178 ASP A C 1
ATOM 1375 O O . ASP A 1 178 ? -3.867 -1.443 -19.953 1 98.25 178 ASP A O 1
ATOM 1379 N N . LEU A 1 179 ? -1.812 -1.649 -20.75 1 98.56 179 LEU A N 1
ATOM 1380 C CA . LEU A 1 179 ? -1.257 -0.559 -19.953 1 98.56 179 LEU A CA 1
ATOM 1381 C C . LEU A 1 179 ? -0.553 0.458 -20.844 1 98.56 179 LEU A C 1
ATOM 1383 O O . LEU A 1 179 ? 0.134 0.084 -21.797 1 98.56 179 LEU A O 1
ATOM 1387 N N . HIS A 1 180 ? -0.669 1.713 -20.578 1 98.75 180 HIS A N 1
ATOM 1388 C CA . HIS A 1 180 ? 0.058 2.766 -21.281 1 98.75 180 HIS A CA 1
ATOM 1389 C C . HIS A 1 180 ? 1.509 2.836 -20.812 1 98.75 180 HIS A C 1
ATOM 1391 O O . HIS A 1 180 ? 1.787 2.732 -19.625 1 98.75 180 HIS A O 1
ATOM 1397 N N . ARG A 1 181 ? 2.404 2.947 -21.797 1 98.88 181 ARG A N 1
ATOM 1398 C CA . ARG A 1 181 ? 3.785 3.287 -21.469 1 98.88 181 ARG A CA 1
ATOM 1399 C C . ARG A 1 181 ? 3.85 4.527 -20.594 1 98.88 181 ARG A C 1
ATOM 1401 O O . ARG A 1 181 ? 3.256 5.559 -20.906 1 98.88 181 ARG A O 1
ATOM 1408 N N . PRO A 1 182 ? 4.531 4.488 -19.453 1 98.75 182 PRO A N 1
ATOM 1409 C CA . PRO A 1 182 ? 4.535 5.633 -18.547 1 98.75 182 PRO A CA 1
ATOM 1410 C C . PRO A 1 182 ? 5.449 6.762 -19.016 1 98.75 182 PRO A C 1
ATOM 1412 O O . PRO A 1 182 ? 6.473 6.508 -19.656 1 98.75 182 PRO A O 1
ATOM 1415 N N . ASN A 1 183 ? 5.047 7.988 -18.75 1 98.62 183 ASN A N 1
ATOM 1416 C CA . ASN A 1 183 ? 5.902 9.172 -18.812 1 98.62 183 ASN A CA 1
ATOM 1417 C C . ASN A 1 183 ? 6.559 9.445 -17.453 1 98.62 183 ASN A C 1
ATOM 1419 O O . ASN A 1 183 ? 5.988 9.141 -16.406 1 98.62 183 ASN A O 1
ATOM 1423 N N . GLY A 1 184 ? 7.738 9.961 -17.438 1 98.44 184 GLY A N 1
ATOM 1424 C CA . GLY A 1 184 ? 8.359 10.352 -16.172 1 98.44 184 GLY A CA 1
ATOM 1425 C C . GLY A 1 184 ? 9.711 11.016 -16.359 1 98.44 184 GLY A C 1
ATOM 1426 O O . GLY A 1 184 ? 10.094 11.359 -17.469 1 98.44 184 GLY A O 1
ATOM 1427 N N . GLN A 1 185 ? 10.367 11.344 -15.281 1 98.5 185 GLN A N 1
ATOM 1428 C CA . GLN A 1 185 ? 11.719 11.891 -15.312 1 98.5 185 GLN A CA 1
ATOM 1429 C C . GLN A 1 185 ? 12.75 10.789 -15.547 1 98.5 185 GLN A C 1
ATOM 1431 O O . GLN A 1 185 ? 12.688 9.727 -14.922 1 98.5 185 GLN A O 1
ATOM 1436 N N . ILE A 1 186 ? 13.609 11.008 -16.453 1 98.25 186 ILE A N 1
ATOM 1437 C CA . ILE A 1 186 ? 14.734 10.102 -16.656 1 98.25 186 ILE A CA 1
ATOM 1438 C C . ILE A 1 186 ? 16.031 10.906 -16.766 1 98.25 186 ILE A C 1
ATOM 1440 O O . ILE A 1 186 ? 16 12.125 -16.953 1 98.25 186 ILE A O 1
ATOM 1444 N N . LEU A 1 187 ? 17.156 10.266 -16.562 1 97.06 187 LEU A N 1
ATOM 1445 C CA . LEU A 1 187 ? 18.469 10.805 -16.906 1 97.06 187 LEU A CA 1
ATOM 1446 C C . LEU A 1 187 ? 18.938 10.25 -18.234 1 97.06 187 LEU A C 1
ATOM 1448 O O . LEU A 1 187 ? 19.406 9.109 -18.312 1 97.06 187 LEU A O 1
ATOM 1452 N N . ALA A 1 188 ? 18.875 11.078 -19.219 1 93.75 188 ALA A N 1
ATOM 1453 C CA . ALA A 1 188 ? 19.266 10.633 -20.547 1 93.75 188 ALA A CA 1
ATOM 1454 C C . ALA A 1 188 ? 20.703 10.156 -20.578 1 93.75 188 ALA A C 1
ATOM 1456 O O . ALA A 1 188 ? 21.031 9.164 -21.234 1 93.75 188 ALA A O 1
ATOM 1457 N N . ASN A 1 189 ? 21.594 10.914 -19.844 1 93.62 189 ASN A N 1
ATOM 1458 C CA . ASN A 1 189 ? 23 10.555 -19.703 1 93.62 189 ASN A CA 1
ATOM 1459 C C . ASN A 1 189 ? 23.359 10.328 -18.234 1 93.62 189 ASN A C 1
ATOM 1461 O O . ASN A 1 189 ? 23.609 11.281 -17.5 1 93.62 189 ASN A O 1
ATOM 1465 N N . PRO A 1 190 ? 23.453 9.102 -17.859 1 89.44 190 PRO A N 1
ATOM 1466 C CA . PRO A 1 190 ? 23.719 8.781 -16.453 1 89.44 190 PRO A CA 1
ATOM 1467 C C . PRO A 1 190 ? 25.031 9.367 -15.945 1 89.44 190 PRO A C 1
ATOM 1469 O O . PRO A 1 190 ? 25.234 9.492 -14.734 1 89.44 190 PRO A O 1
ATOM 1472 N N . THR A 1 191 ? 25.969 9.781 -16.875 1 92.06 191 THR A N 1
ATOM 1473 C CA . THR A 1 191 ? 27.281 10.273 -16.469 1 92.06 191 THR A CA 1
ATOM 1474 C C . THR A 1 191 ? 27.312 11.805 -16.484 1 92.06 191 THR A C 1
ATOM 1476 O O . THR A 1 191 ? 28.344 12.406 -16.188 1 92.06 191 THR A O 1
ATOM 1479 N N . ALA A 1 192 ? 26.141 12.336 -16.797 1 92.94 192 ALA A N 1
ATOM 1480 C CA . ALA A 1 192 ? 26.078 13.797 -16.844 1 92.94 192 ALA A CA 1
ATOM 1481 C C . ALA A 1 192 ? 26.375 14.398 -15.469 1 92.94 192 ALA A C 1
ATOM 1483 O O . ALA A 1 192 ? 26 13.828 -14.438 1 92.94 192 ALA A O 1
ATOM 1484 N N . ASP A 1 193 ? 27.078 15.516 -15.422 1 93.19 193 ASP A N 1
ATOM 1485 C CA . ASP A 1 193 ? 27.344 16.297 -14.219 1 93.19 193 ASP A CA 1
ATOM 1486 C C . ASP A 1 193 ? 27.203 17.797 -14.5 1 93.19 193 ASP A C 1
ATOM 1488 O O . ASP A 1 193 ? 28.016 18.375 -15.227 1 93.19 193 ASP A O 1
ATOM 1492 N N . PRO A 1 194 ? 26.25 18.438 -14.016 1 93.12 194 PRO A N 1
ATOM 1493 C CA . PRO A 1 194 ? 25.297 17.969 -13.023 1 93.12 194 PRO A CA 1
ATOM 1494 C C . PRO A 1 194 ? 24.219 17.047 -13.617 1 93.12 194 PRO A C 1
ATOM 1496 O O . PRO A 1 194 ? 23.984 17.094 -14.828 1 93.12 194 PRO A O 1
ATOM 1499 N N . LYS A 1 195 ? 23.703 16.25 -12.805 1 95 195 LYS A N 1
ATOM 1500 C CA . LYS A 1 195 ? 22.594 15.391 -13.211 1 95 195 LYS A CA 1
ATOM 1501 C C . LYS A 1 195 ? 21.297 16.188 -13.328 1 95 195 LYS A C 1
ATOM 1503 O O . LYS A 1 195 ? 20.75 16.656 -12.328 1 95 195 LYS A O 1
ATOM 1508 N N . ILE A 1 196 ? 20.797 16.328 -14.523 1 95.81 196 ILE A N 1
ATOM 1509 C CA . ILE A 1 196 ? 19.547 17.031 -14.812 1 95.81 196 ILE A CA 1
ATOM 1510 C C . ILE A 1 196 ? 18.578 16.125 -15.555 1 95.81 196 ILE A C 1
ATOM 1512 O O . ILE A 1 196 ? 18.906 15.617 -16.641 1 95.81 196 ILE A O 1
ATOM 1516 N N . PRO A 1 197 ? 17.438 15.914 -14.953 1 97.25 197 PRO A N 1
ATOM 1517 C CA . PRO A 1 197 ? 16.5 14.992 -15.594 1 97.25 197 PRO A CA 1
ATOM 1518 C C . PRO A 1 197 ? 15.773 15.617 -16.781 1 97.25 197 PRO A C 1
ATOM 1520 O O . PRO A 1 197 ? 15.719 16.844 -16.891 1 97.25 197 PRO A O 1
ATOM 1523 N N . THR A 1 198 ? 15.258 14.812 -17.656 1 97.62 198 THR A N 1
ATOM 1524 C CA . THR A 1 198 ? 14.336 15.195 -18.719 1 97.62 198 THR A CA 1
ATOM 1525 C C . THR A 1 198 ? 13.031 14.414 -18.609 1 97.62 198 THR A C 1
ATOM 1527 O O . THR A 1 198 ? 12.984 13.359 -17.969 1 97.62 198 THR A O 1
ATOM 1530 N N . PHE A 1 199 ? 11.969 15.031 -19.109 1 98.06 199 PHE A N 1
ATOM 1531 C CA . PHE A 1 199 ? 10.664 14.383 -19.141 1 98.06 199 PHE A CA 1
ATOM 1532 C C . PHE A 1 199 ? 10.484 13.594 -20.438 1 98.06 199 PHE A C 1
ATOM 1534 O O . PHE A 1 199 ? 10.719 14.117 -21.531 1 98.06 199 PHE A O 1
ATOM 1541 N N . SER A 1 200 ? 10.133 12.305 -20.359 1 97.88 200 SER A N 1
ATOM 1542 C CA . SER A 1 200 ? 10.039 11.461 -21.547 1 97.88 200 SER A CA 1
ATOM 1543 C C . SER A 1 200 ? 9.18 10.227 -21.266 1 97.88 200 SER A C 1
ATOM 1545 O O . SER A 1 200 ? 9.023 9.812 -20.125 1 97.88 200 SER A O 1
ATOM 1547 N N . PRO A 1 201 ? 8.586 9.656 -22.344 1 98.44 201 PRO A N 1
ATOM 1548 C CA . PRO A 1 201 ? 8.141 8.273 -22.172 1 98.44 201 PRO A CA 1
ATOM 1549 C C . PRO A 1 201 ? 9.273 7.336 -21.75 1 98.44 201 PRO A C 1
ATOM 1551 O O . PRO A 1 201 ? 10.414 7.527 -22.172 1 98.44 201 PRO A O 1
ATOM 1554 N N . CYS A 1 202 ? 8.922 6.41 -20.938 1 98.62 202 CYS A N 1
ATOM 1555 C CA . CYS A 1 202 ? 9.891 5.406 -20.516 1 98.62 202 CYS A CA 1
ATOM 1556 C C . CYS A 1 202 ? 10.555 4.746 -21.703 1 98.62 202 CYS A C 1
ATOM 1558 O O . CYS A 1 202 ? 9.875 4.312 -22.641 1 98.62 202 CYS A O 1
ATOM 1560 N N . LYS A 1 203 ? 11.859 4.645 -21.703 1 97.5 203 LYS A N 1
ATOM 1561 C CA . LYS A 1 203 ? 12.617 4.051 -22.812 1 97.5 203 LYS A CA 1
ATOM 1562 C C . LYS A 1 203 ? 13 2.607 -22.5 1 97.5 203 LYS A C 1
ATOM 1564 O O . LYS A 1 203 ? 13.281 1.826 -23.406 1 97.5 203 LYS A O 1
ATOM 1569 N N . ARG A 1 204 ? 13.047 2.26 -21.266 1 98 204 ARG A N 1
ATOM 1570 C CA . ARG A 1 204 ? 13.492 0.94 -20.828 1 98 204 ARG A CA 1
ATOM 1571 C C . ARG A 1 204 ? 12.391 0.203 -20.078 1 98 204 ARG A C 1
ATOM 1573 O O . ARG A 1 204 ? 12.586 -0.195 -18.922 1 98 204 ARG A O 1
ATOM 1580 N N . LEU A 1 205 ? 11.258 -0.027 -20.75 1 98.69 205 LEU A N 1
ATOM 1581 C CA . LEU A 1 205 ? 10.133 -0.743 -20.156 1 98.69 205 LEU A CA 1
ATOM 1582 C C . LEU A 1 205 ? 10.391 -2.246 -20.141 1 98.69 205 LEU A C 1
ATOM 1584 O O . LEU A 1 205 ? 10.695 -2.836 -21.188 1 98.69 205 LEU A O 1
ATOM 1588 N N . ASP A 1 206 ? 10.273 -2.852 -19.016 1 98.81 206 ASP A N 1
ATOM 1589 C CA . ASP A 1 206 ? 10.703 -4.223 -18.766 1 98.81 206 ASP A CA 1
ATOM 1590 C C . ASP A 1 206 ? 9.57 -5.059 -18.172 1 98.81 206 ASP A C 1
ATOM 1592 O O . ASP A 1 206 ? 8.5 -4.531 -17.859 1 98.81 206 ASP A O 1
ATOM 1596 N N . ILE A 1 207 ? 9.742 -6.379 -18.141 1 98.75 207 ILE A N 1
ATOM 1597 C CA . ILE A 1 207 ? 8.836 -7.32 -17.5 1 98.75 207 ILE A CA 1
ATOM 1598 C C . ILE A 1 207 ? 9.531 -7.945 -16.281 1 98.75 207 ILE A C 1
ATOM 1600 O O . ILE A 1 207 ? 10.758 -7.984 -16.219 1 98.75 207 ILE A O 1
ATOM 1604 N N . GLU A 1 208 ? 8.727 -8.344 -15.383 1 98.88 208 GLU A N 1
ATOM 1605 C CA . GLU A 1 208 ? 9.219 -9.188 -14.297 1 98.88 208 GLU A CA 1
ATOM 1606 C C . GLU A 1 208 ? 8.297 -10.391 -14.078 1 98.88 208 GLU A C 1
ATOM 1608 O O . GLU A 1 208 ? 7.133 -10.227 -13.711 1 98.88 208 GLU A O 1
ATOM 1613 N N . LEU A 1 209 ? 8.828 -11.586 -14.336 1 98.94 209 LEU A N 1
ATOM 1614 C CA . LEU A 1 209 ? 8.125 -12.836 -14.109 1 98.94 209 LEU A CA 1
ATOM 1615 C C . LEU A 1 209 ? 8.094 -13.18 -12.625 1 98.94 209 LEU A C 1
ATOM 1617 O O . LEU A 1 209 ? 9.141 -13.422 -12.016 1 98.94 209 LEU A O 1
ATOM 1621 N N . GLU A 1 210 ? 6.895 -13.18 -12.039 1 98.94 210 GLU A N 1
ATOM 1622 C CA . GLU A 1 210 ? 6.77 -13.461 -10.609 1 98.94 210 GLU A CA 1
ATOM 1623 C C . GLU A 1 210 ? 5.57 -14.359 -10.328 1 98.94 210 GLU A C 1
ATOM 1625 O O . GLU A 1 210 ? 4.75 -14.602 -11.211 1 98.94 210 GLU A O 1
ATOM 1630 N N . LEU A 1 211 ? 5.559 -14.953 -9.172 1 98.94 211 LEU A N 1
ATOM 1631 C CA . LEU A 1 211 ? 4.363 -15.43 -8.484 1 98.94 211 LEU A CA 1
ATOM 1632 C C . LEU A 1 211 ? 3.951 -14.461 -7.379 1 98.94 211 LEU A C 1
ATOM 1634 O O . LEU A 1 211 ? 4.758 -13.641 -6.934 1 98.94 211 LEU A O 1
ATOM 1638 N N . ALA A 1 212 ? 2.703 -14.508 -7.02 1 98.94 212 ALA A N 1
ATOM 1639 C CA . ALA A 1 212 ? 2.221 -13.758 -5.863 1 98.94 212 ALA A CA 1
ATOM 1640 C C . ALA A 1 212 ? 1.219 -14.578 -5.055 1 98.94 212 ALA A C 1
ATOM 1642 O O . ALA A 1 212 ? 0.518 -15.43 -5.605 1 98.94 212 ALA A O 1
ATOM 1643 N N . CYS A 1 213 ? 1.143 -14.344 -3.799 1 98.81 213 CYS A N 1
ATOM 1644 C CA . CYS A 1 213 ? 0.146 -15.016 -2.973 1 98.81 213 CYS A CA 1
ATOM 1645 C C . CYS A 1 213 ? -0.854 -14.023 -2.402 1 98.81 213 CYS A C 1
ATOM 1647 O O . CYS A 1 213 ? -0.5 -12.875 -2.117 1 98.81 213 CYS A O 1
ATOM 1649 N N . PHE A 1 214 ? -2.082 -14.461 -2.258 1 98.94 214 PHE A N 1
ATOM 1650 C CA . PHE A 1 214 ? -3.113 -13.734 -1.531 1 98.94 214 PHE A CA 1
ATOM 1651 C C . PHE A 1 214 ? -3.189 -14.195 -0.082 1 98.94 214 PHE A C 1
ATOM 1653 O O . PHE A 1 214 ? -3.137 -15.398 0.193 1 98.94 214 PHE A O 1
ATOM 1660 N N . ILE A 1 215 ? -3.326 -13.203 0.771 1 98.88 215 ILE A N 1
ATOM 1661 C CA . ILE A 1 215 ? -3.5 -13.492 2.189 1 98.88 215 ILE A CA 1
ATOM 1662 C C . ILE A 1 215 ? -4.965 -13.82 2.473 1 98.88 215 ILE A C 1
ATOM 1664 O O . ILE A 1 215 ? -5.867 -13.156 1.961 1 98.88 215 ILE A O 1
ATOM 1668 N N . SER A 1 216 ? -5.215 -14.844 3.291 1 98.38 216 SER A N 1
ATOM 1669 C CA . SER A 1 216 ? -6.566 -15.211 3.701 1 98.38 216 SER A CA 1
ATOM 1670 C C . SER A 1 216 ? -6.863 -14.75 5.121 1 98.38 216 SER A C 1
ATOM 1672 O O . SER A 1 216 ? -7.445 -13.68 5.32 1 98.38 216 SER A O 1
ATOM 1674 N N . LYS A 1 217 ? -6.219 -15.398 6.094 1 96.69 217 LYS A N 1
ATOM 1675 C CA . LYS A 1 217 ? -6.434 -15.047 7.496 1 96.69 217 LYS A CA 1
ATOM 1676 C C . LYS A 1 217 ? -5.598 -13.836 7.898 1 96.69 217 LYS A C 1
ATOM 1678 O O . LYS A 1 217 ? -4.395 -13.789 7.633 1 96.69 217 LYS A O 1
ATOM 1683 N N . PRO A 1 218 ? -6.246 -12.844 8.555 1 97.94 218 PRO A N 1
ATOM 1684 C CA . PRO A 1 218 ? -5.492 -11.695 9.062 1 97.94 218 PRO A CA 1
ATOM 1685 C C . PRO A 1 218 ? -4.809 -11.977 10.398 1 97.94 218 PRO A C 1
ATOM 1687 O O . PRO A 1 218 ? -5 -13.047 10.977 1 97.94 218 PRO A O 1
ATOM 1690 N N . ASN A 1 219 ? -3.898 -11.172 10.828 1 98.12 219 ASN A N 1
ATOM 1691 C CA . ASN A 1 219 ? -3.373 -11.094 12.188 1 98.12 219 ASN A CA 1
ATOM 1692 C C . ASN A 1 219 ? -3.596 -9.711 12.797 1 98.12 219 ASN A C 1
ATOM 1694 O O . ASN A 1 219 ? -3.955 -8.773 12.086 1 98.12 219 ASN A O 1
ATOM 1698 N N . ASP A 1 220 ? -3.453 -9.617 14.125 1 97.38 220 ASP A N 1
ATOM 1699 C CA . ASP A 1 220 ? -3.643 -8.352 14.82 1 97.38 220 ASP A CA 1
ATOM 1700 C C . ASP A 1 220 ? -2.385 -7.488 14.742 1 97.38 220 ASP A C 1
ATOM 1702 O O . ASP A 1 220 ? -1.268 -8 14.805 1 97.38 220 ASP A O 1
ATOM 1706 N N . LEU A 1 221 ? -2.629 -6.18 14.688 1 97.69 221 LEU A N 1
ATOM 1707 C CA . LEU A 1 221 ? -1.501 -5.258 14.75 1 97.69 221 LEU A CA 1
ATOM 1708 C C . LEU A 1 221 ? -0.667 -5.504 16 1 97.69 221 LEU A C 1
ATOM 1710 O O . LEU A 1 221 ? -1.213 -5.621 17.109 1 97.69 221 LEU A O 1
ATOM 1714 N N . GLY A 1 222 ? 0.643 -5.633 15.844 1 97.5 222 GLY A N 1
ATOM 1715 C CA . GLY A 1 222 ? 1.551 -5.867 16.953 1 97.5 222 GLY A CA 1
ATOM 1716 C C . GLY A 1 222 ? 1.853 -7.34 17.172 1 97.5 222 GLY A C 1
ATOM 1717 O O . GLY A 1 222 ? 2.797 -7.684 17.891 1 97.5 222 GLY A O 1
ATOM 1718 N N . LYS A 1 223 ? 1.126 -8.234 16.516 1 97.62 223 LYS A N 1
ATOM 1719 C CA . LYS A 1 223 ? 1.278 -9.664 16.75 1 97.62 223 LYS A CA 1
ATOM 1720 C C . LYS A 1 223 ? 1.731 -10.391 15.492 1 97.62 223 LYS A C 1
ATOM 1722 O O . LYS A 1 223 ? 0.904 -10.812 14.68 1 97.62 223 LYS A O 1
ATOM 1727 N N . PRO A 1 224 ? 2.977 -10.734 15.352 1 98.12 224 PRO A N 1
ATOM 1728 C CA . PRO A 1 224 ? 3.506 -11.359 14.133 1 98.12 224 PRO A CA 1
ATOM 1729 C C . PRO A 1 224 ? 2.982 -12.781 13.93 1 98.12 224 PRO A C 1
ATOM 1731 O O . PRO A 1 224 ? 2.5 -13.406 14.867 1 98.12 224 PRO A O 1
ATOM 1734 N N . VAL A 1 225 ? 3.01 -13.242 12.711 1 98.44 225 VAL A N 1
ATOM 1735 C CA . VAL A 1 225 ? 2.703 -14.609 12.312 1 98.44 225 VAL A CA 1
ATOM 1736 C C . VAL A 1 225 ? 3.98 -15.453 12.312 1 98.44 225 VAL A C 1
ATOM 1738 O O . VAL A 1 225 ? 4.965 -15.086 11.664 1 98.44 225 VAL A O 1
ATOM 1741 N N . SER A 1 226 ? 4.023 -16.531 13.023 1 98.19 226 SER A N 1
ATOM 1742 C CA . SER A 1 226 ? 5.199 -17.391 13.016 1 98.19 226 SER A CA 1
ATOM 1743 C C . SER A 1 226 ? 5.363 -18.094 11.664 1 98.19 226 SER A C 1
ATOM 1745 O O . SER A 1 226 ? 4.391 -18.281 10.938 1 98.19 226 SER A O 1
ATOM 1747 N N . VAL A 1 227 ? 6.613 -18.484 11.328 1 97.88 227 VAL A N 1
ATOM 1748 C CA . VAL A 1 227 ? 6.883 -19.156 10.055 1 97.88 227 VAL A CA 1
ATOM 1749 C C . VAL A 1 227 ? 6.137 -20.484 10 1 97.88 227 VAL A C 1
ATOM 1751 O O . VAL A 1 227 ? 5.703 -20.906 8.922 1 97.88 227 VAL A O 1
ATOM 1754 N N . GLU A 1 228 ? 5.805 -21.094 11.125 1 97.19 228 GLU A N 1
ATOM 1755 C CA . GLU A 1 228 ? 5.102 -22.375 11.203 1 97.19 228 GLU A CA 1
ATOM 1756 C C . GLU A 1 228 ? 3.621 -22.203 10.867 1 97.19 228 GLU A C 1
ATOM 1758 O O . GLU A 1 228 ? 2.99 -23.125 10.344 1 97.19 228 GLU A O 1
ATOM 1763 N N . GLU A 1 229 ? 3.121 -21.016 11.148 1 97.5 229 GLU A N 1
ATOM 1764 C CA . GLU A 1 229 ? 1.699 -20.781 10.93 1 97.5 229 GLU A CA 1
ATOM 1765 C C . GLU A 1 229 ? 1.464 -20.016 9.617 1 97.5 229 GLU A C 1
ATOM 1767 O O . GLU A 1 229 ? 0.328 -19.922 9.148 1 97.5 229 GLU A O 1
ATOM 1772 N N . ALA A 1 230 ? 2.518 -19.578 9.016 1 98.31 230 ALA A N 1
ATOM 1773 C CA . ALA A 1 230 ? 2.434 -18.625 7.902 1 98.31 230 ALA A CA 1
ATOM 1774 C C . ALA A 1 230 ? 1.659 -19.219 6.73 1 98.31 230 ALA A C 1
ATOM 1776 O O . ALA A 1 230 ? 0.883 -18.531 6.074 1 98.31 230 ALA A O 1
ATOM 1777 N N . GLU A 1 231 ? 1.866 -20.438 6.449 1 97.38 231 GLU A N 1
ATOM 1778 C CA . GLU A 1 231 ? 1.2 -21.094 5.32 1 97.38 231 GLU A CA 1
ATOM 1779 C C . GLU A 1 231 ? -0.318 -21.047 5.477 1 97.38 231 GLU A C 1
ATOM 1781 O O . GLU A 1 231 ? -1.044 -20.922 4.488 1 97.38 231 GLU A O 1
ATOM 1786 N N . ASP A 1 232 ? -0.843 -21.109 6.676 1 97.56 232 ASP A N 1
ATOM 1787 C CA . ASP A 1 232 ? -2.273 -21.078 6.969 1 97.56 232 ASP A CA 1
ATOM 1788 C C . ASP A 1 232 ? -2.871 -19.703 6.699 1 97.56 232 ASP A C 1
ATOM 1790 O O . ASP A 1 232 ? -4.094 -19.547 6.656 1 97.56 232 ASP A O 1
ATOM 1794 N N . HIS A 1 233 ? -2.025 -18.734 6.516 1 98.5 233 HIS A N 1
ATOM 1795 C CA . HIS A 1 233 ? -2.484 -17.375 6.23 1 98.5 233 HIS A CA 1
ATOM 1796 C C . HIS A 1 233 ? -2.512 -17.109 4.727 1 98.5 233 HIS A C 1
ATOM 1798 O O . HIS A 1 233 ? -2.82 -15.992 4.297 1 98.5 233 HIS A O 1
ATOM 1804 N N . ILE A 1 234 ? -2.217 -18.047 3.939 1 98.75 234 ILE A N 1
ATOM 1805 C CA . ILE A 1 234 ? -2.164 -17.875 2.492 1 98.75 234 ILE A CA 1
ATOM 1806 C C . ILE A 1 234 ? -3.381 -18.547 1.851 1 98.75 234 ILE A C 1
ATOM 1808 O O . ILE A 1 234 ? -3.688 -19.703 2.139 1 98.75 234 ILE A O 1
ATOM 1812 N N . PHE A 1 235 ? -4.121 -17.797 1.001 1 98.75 235 PHE A N 1
ATOM 1813 C CA . PHE A 1 235 ? -5.27 -18.328 0.278 1 98.75 235 PHE A CA 1
ATOM 1814 C C . PHE A 1 235 ? -4.824 -19.172 -0.908 1 98.75 235 PHE A C 1
ATOM 1816 O O . PHE A 1 235 ? -5.277 -20.312 -1.075 1 98.75 235 PHE A O 1
ATOM 1823 N N . GLY A 1 236 ? -3.922 -18.594 -1.706 1 98.81 236 GLY A N 1
ATOM 1824 C CA . GLY A 1 236 ? -3.391 -19.219 -2.904 1 98.81 236 GLY A CA 1
ATOM 1825 C C . GLY A 1 236 ? -2.453 -18.328 -3.686 1 98.81 236 GLY A C 1
ATOM 1826 O O . GLY A 1 236 ? -2.061 -17.25 -3.203 1 98.81 236 GLY A O 1
ATOM 1827 N N . LEU A 1 237 ? -2.047 -18.828 -4.852 1 98.94 237 LEU A N 1
ATOM 1828 C CA . LEU A 1 237 ? -1.053 -18.125 -5.652 1 98.94 237 LEU A CA 1
ATOM 1829 C C . LEU A 1 237 ? -1.633 -17.703 -7 1 98.94 237 LEU A C 1
ATOM 1831 O O . LEU A 1 237 ? -2.59 -18.312 -7.48 1 98.94 237 LEU A O 1
ATOM 1835 N N . VAL A 1 238 ? -1.046 -16.688 -7.594 1 98.94 238 VAL A N 1
ATOM 1836 C CA . VAL A 1 238 ? -1.296 -16.266 -8.961 1 98.94 238 VAL A CA 1
ATOM 1837 C C . VAL A 1 238 ? 0.029 -15.969 -9.664 1 98.94 238 VAL A C 1
ATOM 1839 O O . VAL A 1 238 ? 1.069 -15.844 -9.016 1 98.94 238 VAL A O 1
ATOM 1842 N N . LEU A 1 239 ? -0.043 -15.969 -10.977 1 98.88 239 LEU A N 1
ATOM 1843 C CA . LEU A 1 239 ? 1.059 -15.43 -11.766 1 98.88 239 LEU A CA 1
ATOM 1844 C C . LEU A 1 239 ? 1.012 -13.906 -11.805 1 98.88 239 LEU A C 1
ATOM 1846 O O . LEU A 1 239 ? -0.07 -13.32 -11.859 1 98.88 239 LEU A O 1
ATOM 1850 N N . MET A 1 240 ? 2.197 -13.312 -11.812 1 98.94 240 MET A N 1
ATOM 1851 C CA . MET A 1 240 ? 2.256 -11.852 -11.742 1 98.94 240 MET A CA 1
ATOM 1852 C C . MET A 1 240 ? 3.336 -11.305 -12.672 1 98.94 240 MET A C 1
ATOM 1854 O O . MET A 1 240 ? 4.438 -11.859 -12.742 1 98.94 240 MET A O 1
ATOM 1858 N N . ASN A 1 241 ? 2.996 -10.328 -13.461 1 98.94 241 ASN A N 1
ATOM 1859 C CA . ASN A 1 241 ? 3.955 -9.492 -14.172 1 98.94 241 ASN A CA 1
ATOM 1860 C C . ASN A 1 241 ? 4.105 -8.125 -13.516 1 98.94 241 ASN A C 1
ATOM 1862 O O . ASN A 1 241 ? 3.201 -7.289 -13.602 1 98.94 241 ASN A O 1
ATOM 1866 N N . ASP A 1 242 ? 5.207 -7.895 -12.844 1 98.75 242 ASP A N 1
ATOM 1867 C CA . ASP A 1 242 ? 5.5 -6.59 -12.258 1 98.75 242 ASP A CA 1
ATOM 1868 C C . ASP A 1 242 ? 6.195 -5.68 -13.273 1 98.75 242 ASP A C 1
ATOM 1870 O O . ASP A 1 242 ? 7.418 -5.523 -13.234 1 98.75 242 ASP A O 1
ATOM 1874 N N . TRP A 1 243 ? 5.391 -5.023 -14.062 1 98.88 243 TRP A N 1
ATOM 1875 C CA . TRP A 1 243 ? 5.934 -4.141 -15.094 1 98.88 243 TRP A CA 1
ATOM 1876 C C . TRP A 1 243 ? 6.891 -3.123 -14.484 1 98.88 243 TRP A C 1
ATOM 1878 O O . TRP A 1 243 ? 6.625 -2.574 -13.406 1 98.88 243 TRP A O 1
ATOM 1888 N N . SER A 1 244 ? 7.992 -2.871 -15.211 1 98.75 244 SER A N 1
ATOM 1889 C CA . SER A 1 244 ? 9.031 -2.035 -14.617 1 98.75 244 SER A CA 1
ATOM 1890 C C . SER A 1 244 ? 9.539 -0.994 -15.617 1 98.75 244 SER A C 1
ATOM 1892 O O . SER A 1 244 ? 10.031 -1.343 -16.688 1 98.75 244 SER A O 1
ATOM 1894 N N . ALA A 1 245 ? 9.422 0.273 -15.281 1 98.81 245 ALA A N 1
ATOM 1895 C CA . ALA A 1 245 ? 10.047 1.362 -16.031 1 98.81 245 ALA A CA 1
ATOM 1896 C C . ALA A 1 245 ? 11.453 1.646 -15.508 1 98.81 245 ALA A C 1
ATOM 1898 O O . ALA A 1 245 ? 11.648 2.568 -14.719 1 98.81 245 ALA A O 1
ATOM 1899 N N . ARG A 1 246 ? 12.43 0.982 -16.094 1 97.94 246 ARG A N 1
ATOM 1900 C CA . ARG A 1 246 ? 13.75 0.868 -15.484 1 97.94 246 ARG A CA 1
ATOM 1901 C C . ARG A 1 246 ? 14.477 2.207 -15.508 1 97.94 246 ARG A C 1
ATOM 1903 O O . ARG A 1 246 ? 15.219 2.531 -14.578 1 97.94 246 ARG A O 1
ATOM 1910 N N . ASP A 1 247 ? 14.336 3.021 -16.547 1 97.81 247 ASP A N 1
ATOM 1911 C CA . ASP A 1 247 ? 15.039 4.293 -16.641 1 97.81 247 ASP A CA 1
ATOM 1912 C C . ASP A 1 247 ? 14.422 5.328 -15.695 1 97.81 247 ASP A C 1
ATOM 1914 O O . ASP A 1 247 ? 15.133 6.176 -15.148 1 97.81 247 ASP A O 1
ATOM 1918 N N . ILE A 1 248 ? 13.133 5.266 -15.477 1 98.5 248 ILE A N 1
ATOM 1919 C CA . ILE A 1 248 ? 12.484 6.098 -14.469 1 98.5 248 ILE A CA 1
ATOM 1920 C C . ILE A 1 248 ? 12.922 5.656 -13.07 1 98.5 248 ILE A C 1
ATOM 1922 O O . ILE A 1 248 ? 13.234 6.492 -12.219 1 98.5 248 ILE A O 1
ATOM 1926 N N . GLN A 1 249 ? 12.977 4.371 -12.859 1 97.94 249 GLN A N 1
ATOM 1927 C CA . GLN A 1 249 ? 13.383 3.812 -11.57 1 97.94 249 GLN A CA 1
ATOM 1928 C C . GLN A 1 249 ? 14.789 4.254 -11.203 1 97.94 249 GLN A C 1
ATOM 1930 O O . GLN A 1 249 ? 15.047 4.664 -10.07 1 97.94 249 GLN A O 1
ATOM 1935 N N . ALA A 1 250 ? 15.68 4.164 -12.141 1 96.56 250 ALA A N 1
ATOM 1936 C CA . ALA A 1 250 ? 17.094 4.469 -11.883 1 96.56 250 ALA A CA 1
ATOM 1937 C C . ALA A 1 250 ? 17.25 5.895 -11.375 1 96.56 250 ALA A C 1
ATOM 1939 O O . ALA A 1 250 ? 18.141 6.168 -10.555 1 96.56 250 ALA A O 1
ATOM 1940 N N . TRP A 1 251 ? 16.406 6.77 -11.828 1 97.62 251 TRP A N 1
ATOM 1941 C CA . TRP A 1 251 ? 16.516 8.18 -11.461 1 97.62 251 TRP A CA 1
ATOM 1942 C C . TRP A 1 251 ? 15.828 8.445 -10.117 1 97.62 251 TRP A C 1
ATOM 1944 O O . TRP A 1 251 ? 16.375 9.148 -9.266 1 97.62 251 TRP A O 1
ATOM 1954 N N . GLU A 1 252 ? 14.711 7.777 -9.859 1 97.5 252 GLU A N 1
ATOM 1955 C CA . GLU A 1 252 ? 13.859 8.211 -8.75 1 97.5 252 GLU A CA 1
ATOM 1956 C C . GLU A 1 252 ? 14.125 7.387 -7.496 1 97.5 252 GLU A C 1
ATOM 1958 O O . GLU A 1 252 ? 13.789 7.809 -6.387 1 97.5 252 GLU A O 1
ATOM 1963 N N . TYR A 1 253 ? 14.695 6.172 -7.484 1 95.69 253 TYR A N 1
ATOM 1964 C CA . TYR A 1 253 ? 14.516 5.188 -6.422 1 95.69 253 TYR A CA 1
ATOM 1965 C C . TYR A 1 253 ? 15.492 5.43 -5.281 1 95.69 253 TYR A C 1
ATOM 1967 O O . TYR A 1 253 ? 15.383 4.816 -4.215 1 95.69 253 TYR A O 1
ATOM 1975 N N . VAL A 1 254 ? 16.531 6.285 -5.523 1 93.81 254 VAL A N 1
ATOM 1976 C CA . VAL A 1 254 ? 17.484 6.574 -4.461 1 93.81 254 VAL A CA 1
ATOM 1977 C C . VAL A 1 254 ? 16.969 7.715 -3.588 1 93.81 254 VAL A C 1
ATOM 1979 O O . VAL A 1 254 ? 16.688 8.812 -4.086 1 93.81 254 VAL A O 1
ATOM 1982 N N . PRO A 1 255 ? 16.75 7.52 -2.414 1 94.44 255 PRO A N 1
ATOM 1983 C CA . PRO A 1 255 ? 17.203 6.383 -1.618 1 94.44 255 PRO A CA 1
ATOM 1984 C C . PRO A 1 255 ? 16.078 5.465 -1.179 1 94.44 255 PRO A C 1
ATOM 1986 O O . PRO A 1 255 ? 16.281 4.559 -0.369 1 94.44 255 PRO A O 1
ATOM 1989 N N . LEU A 1 256 ? 14.82 5.676 -1.598 1 97.19 256 LEU A N 1
ATOM 1990 C CA . LEU A 1 256 ? 13.695 5.09 -0.878 1 97.19 256 LEU A CA 1
ATOM 1991 C C . LEU A 1 256 ? 13.102 3.918 -1.657 1 97.19 256 LEU A C 1
ATOM 1993 O O . LEU A 1 256 ? 12.047 3.396 -1.298 1 97.19 256 LEU A O 1
ATOM 1997 N N . GLY A 1 257 ? 13.789 3.479 -2.729 1 96.44 257 GLY A N 1
ATOM 1998 C CA . GLY A 1 257 ? 13.352 2.301 -3.459 1 96.44 257 GLY A CA 1
ATOM 1999 C C . GLY A 1 257 ? 12.375 2.621 -4.57 1 96.44 257 GLY A C 1
ATOM 2000 O O . GLY A 1 257 ? 12.156 3.789 -4.898 1 96.44 257 GLY A O 1
ATOM 2001 N N . PRO A 1 258 ? 11.812 1.549 -5.199 1 97.31 258 PRO A N 1
ATOM 2002 C CA . PRO A 1 258 ? 10.898 1.735 -6.328 1 97.31 258 PRO A CA 1
ATOM 2003 C C . PRO A 1 258 ? 9.625 2.48 -5.941 1 97.31 258 PRO A C 1
ATOM 2005 O O . PRO A 1 258 ? 9.109 2.299 -4.832 1 97.31 258 PRO A O 1
ATOM 2008 N N . PHE A 1 259 ? 9.133 3.354 -6.867 1 98.19 259 PHE A N 1
ATOM 2009 C CA . PHE A 1 259 ? 7.93 4.156 -6.676 1 98.19 259 PHE A CA 1
ATOM 2010 C C . PHE A 1 259 ? 7.148 4.273 -7.98 1 98.19 259 PHE A C 1
ATOM 2012 O O . PHE A 1 259 ? 6.523 3.311 -8.422 1 98.19 259 PHE A O 1
ATOM 2019 N N . ASN A 1 260 ? 7.266 5.305 -8.766 1 97.94 260 ASN A N 1
ATOM 2020 C CA . ASN A 1 260 ? 6.477 5.527 -9.977 1 97.94 260 ASN A CA 1
ATOM 2021 C C . ASN A 1 260 ? 6.863 4.559 -11.086 1 97.94 260 ASN A C 1
ATOM 2023 O O . ASN A 1 260 ? 6.055 4.258 -11.961 1 97.94 260 ASN A O 1
ATOM 2027 N N . ALA A 1 261 ? 8.07 4.066 -11.031 1 98.38 261 ALA A N 1
ATOM 2028 C CA . ALA A 1 261 ? 8.539 3.1 -12.016 1 98.38 261 ALA A CA 1
ATOM 2029 C C . ALA A 1 261 ? 7.719 1.812 -11.953 1 98.38 261 ALA A C 1
ATOM 2031 O O . ALA A 1 261 ? 7.766 0.994 -12.875 1 98.38 261 ALA A O 1
ATOM 2032 N N . LYS A 1 262 ? 7.035 1.619 -10.867 1 98 262 LYS A N 1
ATOM 2033 C CA . LYS A 1 262 ? 6.281 0.393 -10.625 1 98 262 LYS A CA 1
ATOM 2034 C C . LYS A 1 262 ? 4.789 0.685 -10.484 1 98 262 LYS A C 1
ATOM 2036 O O . LYS A 1 262 ? 3.967 -0.23 -10.531 1 98 262 LYS A O 1
ATOM 2041 N N . ASN A 1 263 ? 4.348 1.996 -10.383 1 95.75 263 ASN A N 1
ATOM 2042 C CA . ASN A 1 263 ? 2.994 2.377 -9.992 1 95.75 263 ASN A CA 1
ATOM 2043 C C . ASN A 1 263 ? 2.055 2.408 -11.195 1 95.75 263 ASN A C 1
ATOM 2045 O O . ASN A 1 263 ? 0.841 2.553 -11.039 1 95.75 263 ASN A O 1
ATOM 2049 N N . PHE A 1 264 ? 2.568 2.256 -12.422 1 97.88 264 PHE A N 1
ATOM 2050 C CA . PHE A 1 264 ? 1.728 2.434 -13.594 1 97.88 264 PHE A CA 1
ATOM 2051 C C . PHE A 1 264 ? 0.938 1.164 -13.891 1 97.88 264 PHE A C 1
ATOM 2053 O O . PHE A 1 264 ? -0.026 1.191 -14.664 1 97.88 264 PHE A O 1
ATOM 2060 N N . GLY A 1 265 ? 1.466 -0 -13.32 1 98.31 265 GLY A N 1
ATOM 2061 C CA . GLY A 1 265 ? 0.665 -1.198 -13.516 1 98.31 265 GLY A CA 1
ATOM 2062 C C . GLY A 1 265 ? 1.379 -2.469 -13.094 1 98.31 265 GLY A C 1
ATOM 2063 O O . GLY A 1 265 ? 2.582 -2.613 -13.312 1 98.31 265 GLY A O 1
ATOM 2064 N N . THR A 1 266 ? 0.643 -3.414 -12.547 1 98.88 266 THR A N 1
ATOM 2065 C CA . THR A 1 266 ? 1.003 -4.797 -12.25 1 98.88 266 THR A CA 1
ATOM 2066 C C . THR A 1 266 ? -0.106 -5.75 -12.688 1 98.88 266 THR A C 1
ATOM 2068 O O . THR A 1 266 ? -1.271 -5.555 -12.336 1 98.88 266 THR A O 1
ATOM 2071 N N . SER A 1 267 ? 0.211 -6.766 -13.484 1 98.94 267 SER A N 1
ATOM 2072 C CA . SER A 1 267 ? -0.798 -7.688 -13.992 1 98.94 267 SER A CA 1
ATOM 2073 C C . SER A 1 267 ? -0.755 -9.016 -13.25 1 98.94 267 SER A C 1
ATOM 2075 O O . SER A 1 267 ? 0.323 -9.539 -12.953 1 98.94 267 SER A O 1
ATOM 2077 N N . ILE A 1 268 ? -1.922 -9.562 -12.969 1 98.94 268 ILE A N 1
ATOM 2078 C CA . ILE A 1 268 ? -1.967 -10.891 -12.375 1 98.94 268 ILE A CA 1
ATOM 2079 C C . ILE A 1 268 ? -3.002 -11.75 -13.102 1 98.94 268 ILE A C 1
ATOM 2081 O O . ILE A 1 268 ? -3.912 -11.219 -13.742 1 98.94 268 ILE A O 1
ATOM 2085 N N . THR A 1 269 ? -2.801 -13.078 -12.977 1 98.94 269 THR A N 1
ATOM 2086 C CA . THR A 1 269 ? -3.861 -13.977 -13.422 1 98.94 269 THR A CA 1
ATOM 2087 C C . THR A 1 269 ? -5.086 -13.859 -12.523 1 98.94 269 THR A C 1
ATOM 2089 O O . THR A 1 269 ? -4.957 -13.594 -11.32 1 98.94 269 THR A O 1
ATOM 2092 N N . PRO A 1 270 ? -6.262 -14.055 -13.109 1 98.75 270 PRO A N 1
ATOM 2093 C CA . PRO A 1 270 ? -7.484 -13.844 -12.328 1 98.75 270 PRO A CA 1
ATOM 2094 C C . PRO A 1 270 ? -7.883 -15.078 -11.523 1 98.75 270 PRO A C 1
ATOM 2096 O O . PRO A 1 270 ? -8.805 -15.016 -10.703 1 98.75 270 PRO A O 1
ATOM 2099 N N . TRP A 1 271 ? -7.262 -16.266 -11.742 1 98.88 271 TRP A N 1
ATOM 2100 C CA . TRP A 1 271 ? -7.59 -17.5 -11.055 1 98.88 271 TRP A CA 1
ATOM 2101 C C . TRP A 1 271 ? -6.559 -17.828 -9.984 1 98.88 271 TRP A C 1
ATOM 2103 O O . TRP A 1 271 ? -5.371 -17.984 -10.281 1 98.88 271 TRP A O 1
ATOM 2113 N N . VAL A 1 272 ? -7 -17.922 -8.773 1 98.94 272 VAL A N 1
ATOM 2114 C CA . VAL A 1 272 ? -6.113 -18.203 -7.648 1 98.94 272 VAL A CA 1
ATOM 2115 C C . VAL A 1 272 ? -5.949 -19.703 -7.48 1 98.94 272 VAL A C 1
ATOM 2117 O O . VAL A 1 272 ? -6.93 -20.422 -7.238 1 98.94 272 VAL A O 1
ATOM 2120 N N . VAL A 1 273 ? -4.734 -20.172 -7.645 1 98.94 273 VAL A N 1
ATOM 2121 C CA . VAL A 1 273 ? -4.426 -21.594 -7.441 1 98.94 273 VAL A CA 1
ATOM 2122 C C . VAL A 1 273 ? -4.176 -21.859 -5.961 1 98.94 273 VAL A C 1
ATOM 2124 O O . VAL A 1 273 ? -3.281 -21.266 -5.359 1 98.94 273 VAL A O 1
ATOM 2127 N N . MET A 1 274 ? -4.93 -22.734 -5.395 1 98.56 274 MET A N 1
ATOM 2128 C CA . MET A 1 274 ? -4.824 -23.016 -3.963 1 98.56 274 MET A CA 1
ATOM 2129 C C . MET A 1 274 ? -3.543 -23.766 -3.646 1 98.56 274 MET A C 1
ATOM 2131 O O . MET A 1 274 ? -3.068 -24.562 -4.465 1 98.56 274 MET A O 1
ATOM 2135 N N . LEU A 1 275 ? -3.035 -23.578 -2.445 1 97.19 275 LEU A N 1
ATOM 2136 C CA . LEU A 1 275 ? -1.806 -24.25 -2.035 1 97.19 275 LEU A CA 1
ATOM 2137 C C . LEU A 1 275 ? -1.971 -25.75 -2.084 1 97.19 275 LEU A C 1
ATOM 2139 O O . LEU A 1 275 ? -1.036 -26.484 -2.443 1 97.19 275 LEU A O 1
ATOM 2143 N N . ASP A 1 276 ? -3.16 -26.219 -1.753 1 97.62 276 ASP A N 1
ATOM 2144 C CA . ASP A 1 276 ? -3.41 -27.656 -1.749 1 97.62 276 ASP A CA 1
ATOM 2145 C C . ASP A 1 276 ? -3.227 -28.25 -3.145 1 97.62 276 ASP A C 1
ATOM 2147 O O . ASP A 1 276 ? -2.803 -29.406 -3.285 1 97.62 276 ASP A O 1
ATOM 2151 N N . ALA A 1 277 ? -3.562 -27.531 -4.137 1 98.44 277 ALA A N 1
ATOM 2152 C CA . ALA A 1 277 ? -3.367 -27.984 -5.512 1 98.44 277 ALA A CA 1
ATOM 2153 C C . ALA A 1 277 ? -1.884 -28.062 -5.859 1 98.44 277 ALA A C 1
ATOM 2155 O O . ALA A 1 277 ? -1.479 -28.859 -6.711 1 98.44 277 ALA A O 1
ATOM 2156 N N . LEU A 1 278 ? -1.083 -27.281 -5.215 1 98.31 278 LEU A N 1
ATOM 2157 C CA . LEU A 1 278 ? 0.336 -27.172 -5.535 1 98.31 278 LEU A CA 1
ATOM 2158 C C . LEU A 1 278 ? 1.162 -28.141 -4.695 1 98.31 278 LEU A C 1
ATOM 2160 O O . LEU A 1 278 ? 2.332 -28.375 -4.996 1 98.31 278 LEU A O 1
ATOM 2164 N N . GLU A 1 279 ? 0.588 -28.781 -3.689 1 97.5 279 GLU A N 1
ATOM 2165 C CA . GLU A 1 279 ? 1.282 -29.609 -2.711 1 97.5 279 GLU A CA 1
ATOM 2166 C C . GLU A 1 279 ? 2.098 -30.703 -3.396 1 97.5 279 GLU A C 1
ATOM 2168 O O . GLU A 1 279 ? 3.223 -31 -2.986 1 97.5 279 GLU A O 1
ATOM 2173 N N . PRO A 1 280 ? 1.553 -31.344 -4.48 1 97.81 280 PRO A N 1
ATOM 2174 C CA . PRO A 1 280 ? 2.303 -32.438 -5.113 1 97.81 280 PRO A CA 1
ATOM 2175 C C . PRO A 1 280 ? 3.607 -31.953 -5.75 1 97.81 280 PRO A C 1
ATOM 2177 O O . PRO A 1 280 ? 4.449 -32.781 -6.129 1 97.81 280 PRO A O 1
ATOM 2180 N N . PHE A 1 281 ? 3.771 -30.719 -5.844 1 98.38 281 PHE A N 1
ATOM 2181 C CA . PHE A 1 281 ? 4.91 -30.188 -6.586 1 98.38 281 PHE A CA 1
ATOM 2182 C C . PHE A 1 281 ? 5.918 -29.531 -5.648 1 98.38 281 PHE A C 1
ATOM 2184 O O . PHE A 1 281 ? 6.793 -28.797 -6.094 1 98.38 281 PHE A O 1
ATOM 2191 N N . ARG A 1 282 ? 5.781 -29.719 -4.383 1 97.5 282 ARG A N 1
ATOM 2192 C CA . ARG A 1 282 ? 6.734 -29.203 -3.41 1 97.5 282 ARG A CA 1
ATOM 2193 C C . ARG A 1 282 ? 8.133 -29.75 -3.666 1 97.5 282 ARG A C 1
ATOM 2195 O O . ARG A 1 282 ? 8.289 -30.906 -4.039 1 97.5 282 ARG A O 1
ATOM 2202 N N . THR A 1 283 ? 9.086 -28.938 -3.455 1 97.12 283 THR A N 1
ATOM 2203 C CA . THR A 1 283 ? 10.492 -29.328 -3.58 1 97.12 283 THR A CA 1
ATOM 2204 C C . THR A 1 283 ? 11.359 -28.516 -2.617 1 97.12 283 THR A C 1
ATOM 2206 O O . THR A 1 283 ? 10.875 -27.609 -1.941 1 97.12 283 THR A O 1
ATOM 2209 N N . GLN A 1 284 ? 12.578 -29.031 -2.465 1 94.38 284 GLN A N 1
ATOM 2210 C CA . GLN A 1 284 ? 13.516 -28.297 -1.63 1 94.38 284 GLN A CA 1
ATOM 2211 C C . GLN A 1 284 ? 13.953 -27 -2.303 1 94.38 284 GLN A C 1
ATOM 2213 O O . GLN A 1 284 ? 14.336 -27 -3.473 1 94.38 284 GLN A O 1
ATOM 2218 N N . GLY A 1 285 ? 13.781 -25.938 -1.597 1 89.75 285 GLY A N 1
ATOM 2219 C CA . GLY A 1 285 ? 14.18 -24.641 -2.127 1 89.75 285 GLY A CA 1
ATOM 2220 C C . GLY A 1 285 ? 15.672 -24.406 -2.062 1 89.75 285 GLY A C 1
ATOM 2221 O O . GLY A 1 285 ? 16.422 -25.266 -1.599 1 89.75 285 GLY A O 1
ATOM 2222 N N . LEU A 1 286 ? 16.078 -23.281 -2.582 1 93.19 286 LEU A N 1
ATOM 2223 C CA . LEU A 1 286 ? 17.453 -22.812 -2.459 1 93.19 286 LEU A CA 1
ATOM 2224 C C . LEU A 1 286 ? 17.797 -22.531 -1.002 1 93.19 286 LEU A C 1
ATOM 2226 O O . LEU A 1 286 ? 16.922 -22.297 -0.179 1 93.19 286 LEU A O 1
ATOM 2230 N N . GLU A 1 287 ? 19.031 -22.656 -0.711 1 89.38 287 GLU A N 1
ATOM 2231 C CA . GLU A 1 287 ? 19.484 -22.359 0.639 1 89.38 287 GLU A CA 1
ATOM 2232 C C . GLU A 1 287 ? 20.375 -21.125 0.65 1 89.38 287 GLU A C 1
ATOM 2234 O O . GLU A 1 287 ? 21.266 -20.969 -0.195 1 89.38 287 GLU A O 1
ATOM 2239 N N . PRO A 1 288 ? 20.047 -20.219 1.52 1 86.06 288 PRO A N 1
ATOM 2240 C CA . PRO A 1 288 ? 20.953 -19.062 1.588 1 86.06 288 PRO A CA 1
ATOM 2241 C C . PRO A 1 288 ? 22.406 -19.469 1.854 1 86.06 288 PRO A C 1
ATOM 2243 O O . PRO A 1 288 ? 23.312 -18.984 1.185 1 86.06 288 PRO A O 1
ATOM 2246 N N . GLU A 1 289 ? 22.734 -20.219 2.822 1 84.06 289 GLU A N 1
ATOM 2247 C CA . GLU A 1 289 ? 23.984 -20.875 3.146 1 84.06 289 GLU A CA 1
ATOM 2248 C C . GLU A 1 289 ? 23.75 -22.281 3.678 1 84.06 289 GLU A C 1
ATOM 2250 O O . GLU A 1 289 ? 24.016 -23.266 2.977 1 84.06 289 GLU A O 1
ATOM 2255 N N . ASN A 1 290 ? 23.219 -22.297 4.758 1 80.94 290 ASN A N 1
ATOM 2256 C CA . ASN A 1 290 ? 22.625 -23.484 5.355 1 80.94 290 ASN A CA 1
ATOM 2257 C C . ASN A 1 290 ? 21.391 -23.156 6.191 1 80.94 290 ASN A C 1
ATOM 2259 O O . ASN A 1 290 ? 21.078 -21.984 6.391 1 80.94 290 ASN A O 1
ATOM 2263 N N . ARG A 1 291 ? 20.656 -24.109 6.629 1 75 291 ARG A N 1
ATOM 2264 C CA . ARG A 1 291 ? 19.391 -23.906 7.34 1 75 291 ARG A CA 1
ATOM 2265 C C . ARG A 1 291 ? 19.609 -23.109 8.625 1 75 291 ARG A C 1
ATOM 2267 O O . ARG A 1 291 ? 18.75 -22.328 9.031 1 75 291 ARG A O 1
ATOM 2274 N N . GLU A 1 292 ? 20.797 -23.219 9.195 1 85.25 292 GLU A N 1
ATOM 2275 C CA . GLU A 1 292 ? 21.062 -22.578 10.484 1 85.25 292 GLU A CA 1
ATOM 2276 C C . GLU A 1 292 ? 21.609 -21.172 10.289 1 85.25 292 GLU A C 1
ATOM 2278 O O . GLU A 1 292 ? 21.766 -20.422 11.266 1 85.25 292 GLU A O 1
ATOM 2283 N N . SER A 1 293 ? 21.766 -20.828 9.047 1 90.75 293 SER A N 1
ATOM 2284 C CA . SER A 1 293 ? 22.281 -19.484 8.789 1 90.75 293 SER A CA 1
ATOM 2285 C C . SER A 1 293 ? 21.203 -18.422 8.961 1 90.75 293 SER A C 1
ATOM 2287 O O . SER A 1 293 ? 21.5 -17.25 9.156 1 90.75 293 SER A O 1
ATOM 2289 N N . LEU A 1 294 ? 19.922 -18.797 8.852 1 95.81 294 LEU A N 1
ATOM 2290 C CA . LEU A 1 294 ? 18.812 -17.891 9.086 1 95.81 294 LEU A CA 1
ATOM 2291 C C . LEU A 1 294 ? 18.5 -17.781 10.578 1 95.81 294 LEU A C 1
ATOM 2293 O O . LEU A 1 294 ? 18.688 -18.75 11.328 1 95.81 294 LEU A O 1
ATOM 2297 N N . LEU A 1 295 ? 18.125 -16.609 10.93 1 97.44 295 LEU A N 1
ATOM 2298 C CA . LEU A 1 295 ? 17.641 -16.484 12.305 1 97.44 295 LEU A CA 1
ATOM 2299 C C . LEU A 1 295 ? 16.438 -17.391 12.539 1 97.44 295 LEU A C 1
ATOM 2301 O O . LEU A 1 295 ? 15.695 -17.703 11.609 1 97.44 295 LEU A O 1
ATOM 2305 N N . PRO A 1 296 ? 16.172 -17.797 13.781 1 96.88 296 PRO A N 1
ATOM 2306 C CA . PRO A 1 296 ? 15.195 -18.844 14.109 1 96.88 296 PRO A CA 1
ATOM 2307 C C . PRO A 1 296 ? 13.797 -18.531 13.578 1 96.88 296 PRO A C 1
ATOM 2309 O O . PRO A 1 296 ? 13.094 -19.438 13.117 1 96.88 296 PRO A O 1
ATOM 2312 N N . TYR A 1 297 ? 13.344 -17.344 13.492 1 97.62 297 TYR A N 1
ATOM 2313 C CA . TYR A 1 297 ? 11.969 -17.016 13.141 1 97.62 297 TYR A CA 1
ATOM 2314 C C . TYR A 1 297 ? 11.719 -17.25 11.648 1 97.62 297 TYR A C 1
ATOM 2316 O O . TYR A 1 297 ? 10.57 -17.281 11.203 1 97.62 297 TYR A O 1
ATOM 2324 N N . LEU A 1 298 ? 12.812 -17.5 10.891 1 97.44 298 LEU A N 1
ATOM 2325 C CA . LEU A 1 298 ? 12.68 -17.75 9.461 1 97.44 298 LEU A CA 1
ATOM 2326 C C . LEU A 1 298 ? 12.992 -19.203 9.125 1 97.44 298 LEU A C 1
ATOM 2328 O O . LEU A 1 298 ? 12.984 -19.594 7.957 1 97.44 298 LEU A O 1
ATOM 2332 N N . ARG A 1 299 ? 13.328 -20 10.102 1 96.69 299 ARG A N 1
ATOM 2333 C CA . ARG A 1 299 ? 13.695 -21.391 9.859 1 96.69 299 ARG A CA 1
ATOM 2334 C C . ARG A 1 299 ? 12.453 -22.281 9.805 1 96.69 299 ARG A C 1
ATOM 2336 O O . ARG A 1 299 ? 11.789 -22.5 10.82 1 96.69 299 ARG A O 1
ATOM 2343 N N . GLU A 1 300 ? 12.211 -22.734 8.656 1 94.75 300 GLU A N 1
ATOM 2344 C CA . GLU A 1 300 ? 11.102 -23.672 8.492 1 94.75 300 GLU A CA 1
ATOM 2345 C C . GLU A 1 300 ? 11.508 -25.094 8.875 1 94.75 300 GLU A C 1
ATOM 2347 O O . GLU A 1 300 ? 12.648 -25.5 8.633 1 94.75 300 GLU A O 1
ATOM 2352 N N . LYS A 1 301 ? 10.586 -25.875 9.398 1 91.81 301 LYS A N 1
ATOM 2353 C CA . LYS A 1 301 ? 10.852 -27.266 9.734 1 91.81 301 LYS A CA 1
ATOM 2354 C C . LYS A 1 301 ? 10.938 -28.141 8.484 1 91.81 301 LYS A C 1
ATOM 2356 O O . LYS A 1 301 ? 11.781 -29.031 8.398 1 91.81 301 LYS A O 1
ATOM 2361 N N . ARG A 1 302 ? 10.078 -27.766 7.609 1 91.06 302 ARG A N 1
ATOM 2362 C CA . ARG A 1 302 ? 10.031 -28.547 6.375 1 91.06 302 ARG A CA 1
ATOM 2363 C C . ARG A 1 302 ? 11.125 -28.125 5.41 1 91.06 302 ARG A C 1
ATOM 2365 O O . ARG A 1 302 ? 11.32 -26.922 5.176 1 91.06 302 ARG A O 1
ATOM 2372 N N . ALA A 1 303 ? 11.844 -29.094 4.805 1 89.75 303 ALA A N 1
ATOM 2373 C CA . ALA A 1 303 ? 12.883 -28.797 3.824 1 89.75 303 ALA A CA 1
ATOM 2374 C C . ALA A 1 303 ? 12.273 -28.438 2.471 1 89.75 303 ALA A C 1
ATOM 2376 O O . ALA A 1 303 ? 12.773 -27.547 1.775 1 89.75 303 ALA A O 1
ATOM 2377 N N . GLU A 1 304 ? 11.227 -29.203 2.102 1 95.38 304 GLU A N 1
ATOM 2378 C CA . GLU A 1 304 ? 10.523 -28.922 0.856 1 95.38 304 GLU A CA 1
ATOM 2379 C C . GLU A 1 304 ? 9.57 -27.75 1.016 1 95.38 304 GLU A C 1
ATOM 2381 O O . GLU A 1 304 ? 8.359 -27.922 1.167 1 95.38 304 GLU A O 1
ATOM 2386 N N . ASN A 1 305 ? 10.094 -26.484 0.877 1 94.62 305 ASN A N 1
ATOM 2387 C CA . ASN A 1 305 ? 9.305 -25.328 1.29 1 94.62 305 ASN A CA 1
ATOM 2388 C C . ASN A 1 305 ? 8.969 -24.438 0.105 1 94.62 305 ASN A C 1
ATOM 2390 O O . ASN A 1 305 ? 8.414 -23.344 0.284 1 94.62 305 ASN A O 1
ATOM 2394 N N . VAL A 1 306 ? 9.344 -24.859 -1.101 1 97 306 VAL A N 1
ATOM 2395 C CA . VAL A 1 306 ? 8.93 -24.125 -2.295 1 97 306 VAL A CA 1
ATOM 2396 C C . VAL A 1 306 ? 8.258 -25.094 -3.275 1 97 306 VAL A C 1
ATOM 2398 O O . VAL A 1 306 ? 8.117 -26.281 -2.992 1 97 306 VAL A O 1
ATOM 2401 N N . TYR A 1 307 ? 7.773 -24.531 -4.391 1 98.12 307 TYR A N 1
ATOM 2402 C CA . TYR A 1 307 ? 7.141 -25.344 -5.426 1 98.12 307 TYR A CA 1
ATOM 2403 C C . TYR A 1 307 ? 7.965 -25.328 -6.707 1 98.12 307 TYR A C 1
ATOM 2405 O O . TYR A 1 307 ? 8.555 -24.312 -7.066 1 98.12 307 TYR A O 1
ATOM 2413 N N . ASP A 1 308 ? 7.996 -26.5 -7.332 1 98.5 308 ASP A N 1
ATOM 2414 C CA . ASP A 1 308 ? 8.594 -26.594 -8.656 1 98.5 308 ASP A CA 1
ATOM 2415 C C . ASP A 1 308 ? 7.543 -26.438 -9.75 1 98.5 308 ASP A C 1
ATOM 2417 O O . ASP A 1 308 ? 6.992 -27.422 -10.242 1 98.5 308 ASP A O 1
ATOM 2421 N N . ILE A 1 309 ? 7.332 -25.234 -10.188 1 98.81 309 ILE A N 1
ATOM 2422 C CA . ILE A 1 309 ? 6.367 -24.891 -11.227 1 98.81 309 ILE A CA 1
ATOM 2423 C C . ILE A 1 309 ? 7.105 -24.375 -12.461 1 98.81 309 ILE A C 1
ATOM 2425 O O . ILE A 1 309 ? 7.746 -23.328 -12.406 1 98.81 309 ILE A O 1
ATOM 2429 N N . PRO A 1 310 ? 7.008 -25.109 -13.562 1 98.75 310 PRO A N 1
ATOM 2430 C CA . PRO A 1 310 ? 7.539 -24.547 -14.805 1 98.75 310 PRO A CA 1
ATOM 2431 C C . PRO A 1 310 ? 6.871 -23.219 -15.18 1 98.75 310 PRO A C 1
ATOM 2433 O O . PRO A 1 310 ? 5.645 -23.109 -15.117 1 98.75 310 PRO A O 1
ATOM 2436 N N . LEU A 1 311 ? 7.684 -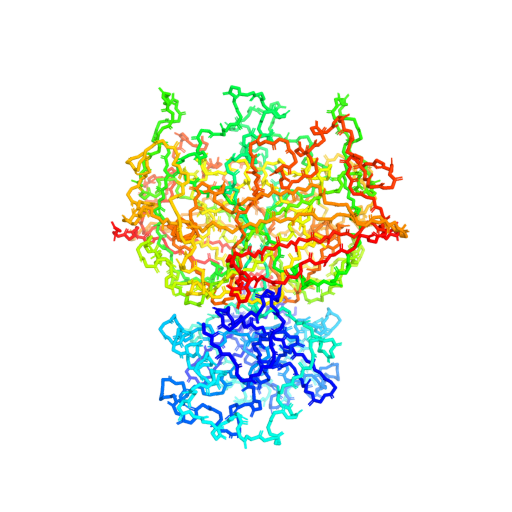22.188 -15.523 1 98.88 311 LEU A N 1
ATOM 2437 C CA . LEU A 1 311 ? 7.227 -20.859 -15.898 1 98.88 311 LEU A CA 1
ATOM 2438 C C . LEU A 1 311 ? 7.766 -20.453 -17.266 1 98.88 311 LEU A C 1
ATOM 2440 O O . LEU A 1 311 ? 8.883 -20.828 -17.625 1 98.88 311 LEU A O 1
ATOM 2444 N N . GLU A 1 312 ? 6.98 -19.703 -17.984 1 98.75 312 GLU A N 1
ATOM 2445 C CA . GLU A 1 312 ? 7.328 -19.312 -19.344 1 98.75 312 GLU A CA 1
ATOM 2446 C C . GLU A 1 312 ? 6.965 -17.859 -19.625 1 98.75 312 GLU A C 1
ATOM 2448 O O . GLU A 1 312 ? 5.953 -17.359 -19.109 1 98.75 312 GLU A O 1
ATOM 2453 N N . VAL A 1 313 ? 7.801 -17.156 -20.438 1 98.88 313 VAL A N 1
ATOM 2454 C CA . VAL A 1 313 ? 7.516 -15.805 -20.906 1 98.88 313 VAL A CA 1
ATOM 2455 C C . VAL A 1 313 ? 7.477 -15.797 -22.438 1 98.88 313 VAL A C 1
ATOM 2457 O O . VAL A 1 313 ? 8.414 -16.266 -23.094 1 98.88 313 VAL A O 1
ATOM 2460 N N . GLU A 1 314 ? 6.43 -15.219 -22.969 1 98.81 314 GLU A N 1
ATOM 2461 C CA . GLU A 1 314 ? 6.246 -15.055 -24.406 1 98.81 314 GLU A CA 1
ATOM 2462 C C . GLU A 1 314 ? 6.027 -13.586 -24.766 1 98.81 314 GLU A C 1
ATOM 2464 O O . GLU A 1 314 ? 5.316 -12.867 -24.062 1 98.81 314 GLU A O 1
ATOM 2469 N N . ILE A 1 315 ? 6.695 -13.109 -25.812 1 98.62 315 ILE A N 1
ATOM 2470 C CA . ILE A 1 315 ? 6.465 -11.773 -26.359 1 98.62 315 ILE A CA 1
ATOM 2471 C C . ILE A 1 315 ? 6 -11.867 -27.812 1 98.62 315 ILE A C 1
ATOM 2473 O O . ILE A 1 315 ? 6.543 -12.656 -28.578 1 98.62 315 ILE A O 1
ATOM 2477 N N . THR A 1 316 ? 4.996 -11.172 -28.125 1 98 316 THR A N 1
ATOM 2478 C CA . THR A 1 316 ? 4.531 -11.016 -29.5 1 98 316 THR A CA 1
ATOM 2479 C C . THR A 1 316 ? 4.465 -9.547 -29.891 1 98 316 THR A C 1
ATOM 2481 O O . THR A 1 316 ? 3.754 -8.766 -29.25 1 98 316 THR A O 1
ATOM 2484 N N . ASN A 1 317 ? 5.207 -9.164 -30.844 1 95.81 317 ASN A N 1
ATOM 2485 C CA . ASN A 1 317 ? 5.098 -7.797 -31.359 1 95.81 317 ASN A CA 1
ATOM 2486 C C . ASN A 1 317 ? 3.822 -7.609 -32.188 1 95.81 317 ASN A C 1
ATOM 2488 O O . ASN A 1 317 ? 3.174 -8.586 -32.562 1 95.81 317 ASN A O 1
ATOM 2492 N N . LYS A 1 318 ? 3.49 -6.344 -32.406 1 90.88 318 LYS A N 1
ATOM 2493 C CA . LYS A 1 318 ? 2.266 -6.047 -33.156 1 90.88 318 LYS A CA 1
ATOM 2494 C C . LYS A 1 318 ? 2.275 -6.711 -34.531 1 90.88 318 LYS A C 1
ATOM 2496 O O . LYS A 1 318 ? 3.143 -6.418 -35.344 1 90.88 318 LYS A O 1
ATOM 2501 N N . GLY A 1 319 ? 1.377 -7.5 -34.75 1 88.31 319 GLY A N 1
ATOM 2502 C CA . GLY A 1 319 ? 1.229 -8.164 -36.031 1 88.31 319 GLY A CA 1
ATOM 2503 C C . GLY A 1 319 ? 2.229 -9.289 -36.25 1 88.31 319 GLY A C 1
ATOM 2504 O O . GLY A 1 319 ? 2.309 -9.859 -37.344 1 88.31 319 GLY A O 1
ATOM 2505 N N . GLY A 1 320 ? 3.018 -9.594 -35.25 1 91.81 320 GLY A N 1
ATOM 2506 C CA . GLY A 1 320 ? 4.055 -10.609 -35.406 1 91.81 320 GLY A CA 1
ATOM 2507 C C . GLY A 1 320 ? 3.656 -11.953 -34.844 1 91.81 320 GLY A C 1
ATOM 2508 O O . GLY A 1 320 ? 2.471 -12.219 -34.625 1 91.81 320 GLY A O 1
ATOM 2509 N N . GLN A 1 321 ? 4.695 -12.852 -34.75 1 94.75 321 GLN A N 1
ATOM 2510 C CA . GLN A 1 321 ? 4.52 -14.188 -34.219 1 94.75 321 GLN A CA 1
ATOM 2511 C C . GLN A 1 321 ? 5.012 -14.258 -32.781 1 94.75 321 GLN A C 1
ATOM 2513 O O . GLN A 1 321 ? 5.961 -13.562 -32.406 1 94.75 321 GLN A O 1
ATOM 2518 N N . PRO A 1 322 ? 4.352 -15.117 -32 1 97.69 322 PRO A N 1
ATOM 2519 C CA . PRO A 1 322 ? 4.809 -15.289 -30.625 1 97.69 322 PRO A CA 1
ATOM 2520 C C . PRO A 1 322 ? 6.242 -15.805 -30.547 1 97.69 322 PRO A C 1
ATOM 2522 O O . PRO A 1 322 ? 6.645 -16.656 -31.344 1 97.69 322 PRO A O 1
ATOM 2525 N N . SER A 1 323 ? 6.984 -15.281 -29.625 1 98.19 323 SER A N 1
ATOM 2526 C CA . SER A 1 323 ? 8.344 -15.719 -29.328 1 98.19 323 SER A CA 1
ATOM 2527 C C . SER A 1 323 ? 8.492 -16.078 -27.844 1 98.19 323 SER A C 1
ATOM 2529 O O . SER A 1 323 ? 8.297 -15.227 -26.969 1 98.19 323 SER A O 1
ATOM 2531 N N . ILE A 1 324 ? 8.844 -17.375 -27.594 1 98.12 324 ILE A N 1
ATOM 2532 C CA . ILE A 1 324 ? 9.188 -17.734 -26.219 1 98.12 324 ILE A CA 1
ATOM 2533 C C . ILE A 1 324 ? 10.586 -17.219 -25.891 1 98.12 324 ILE A C 1
ATOM 2535 O O . ILE A 1 324 ? 11.57 -17.594 -26.531 1 98.12 324 ILE A O 1
ATOM 2539 N N . ILE A 1 325 ? 10.648 -16.391 -24.844 1 97.88 325 ILE A N 1
ATOM 2540 C CA . ILE A 1 325 ? 11.945 -15.758 -24.594 1 97.88 325 ILE A CA 1
ATOM 2541 C C . ILE A 1 325 ? 12.539 -16.297 -23.297 1 97.88 325 ILE A C 1
ATOM 2543 O O . ILE A 1 325 ? 13.719 -16.078 -23.016 1 97.88 325 ILE A O 1
ATOM 2547 N N . SER A 1 326 ? 11.758 -17 -22.469 1 98.44 326 SER A N 1
ATOM 2548 C CA . SER A 1 326 ? 12.273 -17.5 -21.203 1 98.44 326 SER A CA 1
ATOM 2549 C C . SER A 1 326 ? 11.492 -18.734 -20.75 1 98.44 326 SER A C 1
ATOM 2551 O O . SER A 1 326 ? 10.273 -18.781 -20.891 1 98.44 326 SER A O 1
ATOM 2553 N N . ASN A 1 327 ? 12.172 -19.781 -20.297 1 98.56 327 ASN A N 1
ATOM 2554 C CA . ASN A 1 327 ? 11.672 -20.938 -19.562 1 98.56 327 ASN A CA 1
ATOM 2555 C C . ASN A 1 327 ? 12.43 -21.141 -18.25 1 98.56 327 ASN A C 1
ATOM 2557 O O . ASN A 1 327 ? 13.648 -21.297 -18.266 1 98.56 327 ASN A O 1
ATOM 2561 N N . THR A 1 328 ? 11.711 -21.094 -17.172 1 98.56 328 THR A N 1
ATOM 2562 C CA . THR A 1 328 ? 12.344 -21.219 -15.867 1 98.56 328 THR A CA 1
ATOM 2563 C C . THR A 1 328 ? 11.406 -21.922 -14.883 1 98.56 328 THR A C 1
ATOM 2565 O O . THR A 1 328 ? 10.484 -22.625 -15.297 1 98.56 328 THR A O 1
ATOM 2568 N N . SER A 1 329 ? 11.781 -21.938 -13.578 1 98.56 329 SER A N 1
ATOM 2569 C CA . SER A 1 329 ? 10.992 -22.594 -12.547 1 98.56 329 SER A CA 1
ATOM 2570 C C . SER A 1 329 ? 10.898 -21.75 -11.281 1 98.56 329 SER A C 1
ATOM 2572 O O . SER A 1 329 ? 11.852 -21.047 -10.938 1 98.56 329 SER A O 1
ATOM 2574 N N . SER A 1 330 ? 9.805 -21.906 -10.609 1 98.56 330 SER A N 1
ATOM 2575 C CA . SER A 1 330 ? 9.586 -21.172 -9.367 1 98.56 330 SER A CA 1
ATOM 2576 C C . SER A 1 330 ? 10.508 -21.672 -8.258 1 98.56 330 SER A C 1
ATOM 2578 O O . SER A 1 330 ? 10.617 -21.031 -7.207 1 98.56 330 SER A O 1
ATOM 2580 N N . ARG A 1 331 ? 11.234 -22.766 -8.445 1 97.38 331 ARG A N 1
ATOM 2581 C CA . ARG A 1 331 ? 12.133 -23.297 -7.43 1 97.38 331 ARG A CA 1
ATOM 2582 C C . ARG A 1 331 ? 13.328 -22.375 -7.211 1 97.38 331 ARG A C 1
ATOM 2584 O O . ARG A 1 331 ? 14.086 -22.547 -6.254 1 97.38 331 ARG A O 1
ATOM 2591 N N . ASN A 1 332 ? 13.422 -21.328 -8.078 1 97.75 332 ASN A N 1
ATOM 2592 C CA . ASN A 1 332 ? 14.547 -20.406 -8.031 1 97.75 332 ASN A CA 1
ATOM 2593 C C . ASN A 1 332 ? 14.312 -19.281 -7.016 1 97.75 332 ASN A C 1
ATOM 2595 O O . ASN A 1 332 ? 15.094 -18.328 -6.941 1 97.75 332 ASN A O 1
ATOM 2599 N N . LEU A 1 333 ? 13.312 -19.375 -6.16 1 97.94 333 LEU A N 1
ATOM 2600 C CA . LEU A 1 333 ? 13.086 -18.469 -5.043 1 97.94 333 LEU A CA 1
ATOM 2601 C C . LEU A 1 333 ? 13.906 -18.875 -3.826 1 97.94 333 LEU A C 1
ATOM 2603 O O . LEU A 1 333 ? 13.867 -20.031 -3.406 1 97.94 333 LEU A O 1
ATOM 2607 N N . LEU A 1 334 ? 14.633 -17.953 -3.293 1 97.56 334 LEU A N 1
ATOM 2608 C CA . LEU A 1 334 ? 15.445 -18.234 -2.113 1 97.56 334 LEU A CA 1
ATOM 2609 C C . LEU A 1 334 ? 14.57 -18.391 -0.875 1 97.56 334 LEU A C 1
ATOM 2611 O O . LEU A 1 334 ? 14.883 -19.188 0.015 1 97.56 334 LEU A O 1
ATOM 2615 N N . TYR A 1 335 ? 13.547 -17.562 -0.803 1 97.75 335 TYR A N 1
ATOM 2616 C CA . TYR A 1 335 ? 12.641 -17.562 0.338 1 97.75 335 TYR A CA 1
ATOM 2617 C C . TYR A 1 335 ? 11.258 -18.078 -0.065 1 97.75 335 TYR A C 1
ATOM 2619 O O . TYR A 1 335 ? 10.734 -17.703 -1.117 1 97.75 335 TYR A O 1
ATOM 2627 N N . SER A 1 336 ? 10.703 -18.953 0.787 1 97.81 336 SER A N 1
ATOM 2628 C CA . SER A 1 336 ? 9.344 -19.438 0.585 1 97.81 336 SER A CA 1
ATOM 2629 C C . SER A 1 336 ? 8.305 -18.375 0.922 1 97.81 336 SER A C 1
ATOM 2631 O O . SER A 1 336 ? 8.617 -17.391 1.6 1 97.81 336 SER A O 1
ATOM 2633 N N . PHE A 1 337 ? 7.109 -18.547 0.41 1 98.5 337 PHE A N 1
ATOM 2634 C CA . PHE A 1 337 ? 6.031 -17.625 0.745 1 98.5 337 PHE A CA 1
ATOM 2635 C C . PHE A 1 337 ? 5.781 -17.609 2.248 1 98.5 337 PHE A C 1
ATOM 2637 O O . PHE A 1 337 ? 5.562 -16.547 2.834 1 98.5 337 PHE A O 1
ATOM 2644 N N . PRO A 1 338 ? 5.844 -18.766 2.955 1 98.44 338 PRO A N 1
ATOM 2645 C CA . PRO A 1 338 ? 5.719 -18.703 4.414 1 98.44 338 PRO A CA 1
ATOM 2646 C C . PRO A 1 338 ? 6.809 -17.859 5.066 1 98.44 338 PRO A C 1
ATOM 2648 O O . PRO A 1 338 ? 6.531 -17.109 6.008 1 98.44 338 PRO A O 1
ATOM 2651 N N . GLN A 1 339 ? 8.062 -17.969 4.629 1 98.19 339 GLN A N 1
ATOM 2652 C CA . GLN A 1 339 ? 9.133 -17.125 5.148 1 98.19 339 GLN A CA 1
ATOM 2653 C C . GLN A 1 339 ? 8.844 -15.641 4.883 1 98.19 339 GLN A C 1
ATOM 2655 O O . GLN A 1 339 ? 9.078 -14.797 5.75 1 98.19 339 GLN A O 1
ATOM 2660 N N . MET A 1 340 ? 8.352 -15.328 3.699 1 98.81 340 MET A N 1
ATOM 2661 C CA . MET A 1 340 ? 8.008 -13.953 3.346 1 98.81 340 MET A CA 1
ATOM 2662 C C . MET A 1 340 ? 6.914 -13.414 4.262 1 98.81 340 MET A C 1
ATOM 2664 O O . MET A 1 340 ? 7.02 -12.289 4.766 1 98.81 340 MET A O 1
ATOM 2668 N N . VAL A 1 341 ? 5.887 -14.234 4.52 1 98.81 341 VAL A N 1
ATOM 2669 C CA . VAL A 1 341 ? 4.785 -13.836 5.387 1 98.81 341 VAL A CA 1
ATOM 2670 C C . VAL A 1 341 ? 5.301 -13.609 6.805 1 98.81 341 VAL A C 1
ATOM 2672 O O . VAL A 1 341 ? 4.988 -12.594 7.43 1 98.81 341 VAL A O 1
ATOM 2675 N N . ALA A 1 342 ? 6.121 -14.523 7.273 1 98.75 342 ALA A N 1
ATOM 2676 C CA . ALA A 1 342 ? 6.664 -14.406 8.625 1 98.75 342 ALA A CA 1
ATOM 2677 C C . ALA A 1 342 ? 7.504 -13.141 8.773 1 98.75 342 ALA A C 1
ATOM 2679 O O . ALA A 1 342 ? 7.336 -12.383 9.727 1 98.75 342 ALA A O 1
ATOM 2680 N N . HIS A 1 343 ? 8.359 -12.914 7.836 1 98.75 343 HIS A N 1
ATOM 2681 C CA . HIS A 1 343 ? 9.203 -11.727 7.887 1 98.75 343 HIS A CA 1
ATOM 2682 C C . HIS A 1 343 ? 8.375 -10.453 7.797 1 98.75 343 HIS A C 1
ATOM 2684 O O . HIS A 1 343 ? 8.648 -9.477 8.5 1 98.75 343 HIS A O 1
ATOM 2690 N N . HIS A 1 344 ? 7.406 -10.5 6.926 1 98.62 344 HIS A N 1
ATOM 2691 C CA . HIS A 1 344 ? 6.547 -9.336 6.711 1 98.62 344 HIS A CA 1
ATOM 2692 C C . HIS A 1 344 ? 5.902 -8.883 8.016 1 98.62 344 HIS A C 1
ATOM 2694 O O . HIS A 1 344 ? 5.672 -7.684 8.211 1 98.62 344 HIS A O 1
ATOM 2700 N N . THR A 1 345 ? 5.641 -9.695 8.953 1 98.69 345 THR A N 1
ATOM 2701 C CA . THR A 1 345 ? 4.848 -9.383 10.133 1 98.69 345 THR A CA 1
ATOM 2702 C C . THR A 1 345 ? 5.73 -9.305 11.375 1 98.69 345 THR A C 1
ATOM 2704 O O . THR A 1 345 ? 5.254 -8.984 12.469 1 98.69 345 THR A O 1
ATOM 2707 N N . ILE A 1 346 ? 7.039 -9.5 11.234 1 98.62 346 ILE A N 1
ATOM 2708 C CA . ILE A 1 346 ? 7.898 -9.789 12.375 1 98.62 346 ILE A CA 1
ATOM 2709 C C . ILE A 1 346 ? 7.992 -8.547 13.266 1 98.62 346 ILE A C 1
ATOM 2711 O O . ILE A 1 346 ? 8.18 -8.664 14.484 1 98.62 346 ILE A O 1
ATOM 2715 N N . THR A 1 347 ? 7.812 -7.359 12.695 1 98.62 347 THR A N 1
ATOM 2716 C CA . THR A 1 347 ? 7.895 -6.133 13.477 1 98.62 347 THR A CA 1
ATOM 2717 C C . THR A 1 347 ? 6.523 -5.746 14.023 1 98.62 347 THR A C 1
ATOM 2719 O O . THR A 1 347 ? 6.379 -4.707 14.672 1 98.62 347 THR A O 1
ATOM 2722 N N . GLY A 1 348 ? 5.527 -6.5 13.734 1 97.88 348 GLY A N 1
ATOM 2723 C CA . GLY A 1 348 ? 4.203 -6.254 14.289 1 97.88 348 GLY A CA 1
ATOM 2724 C C . GLY A 1 348 ? 3.184 -5.855 13.242 1 97.88 348 GLY A C 1
ATOM 2725 O O . GLY A 1 348 ? 2.029 -5.574 13.57 1 97.88 348 GLY A O 1
ATOM 2726 N N . CYS A 1 349 ? 3.537 -5.91 12.008 1 97.44 349 CYS A N 1
ATOM 2727 C CA . CYS A 1 349 ? 2.629 -5.543 10.93 1 97.44 349 CYS A CA 1
ATOM 2728 C C . CYS A 1 349 ? 1.403 -6.449 10.914 1 97.44 349 CYS A C 1
ATOM 2730 O O . CYS A 1 349 ? 1.523 -7.664 11.086 1 97.44 349 CYS A O 1
ATOM 2732 N N . ASN A 1 350 ? 0.234 -5.848 10.703 1 98.06 350 ASN A N 1
ATOM 2733 C CA . ASN A 1 350 ? -0.954 -6.672 10.508 1 98.06 350 ASN A CA 1
ATOM 2734 C C . ASN A 1 350 ? -1.26 -6.867 9.023 1 98.06 350 ASN A C 1
ATOM 2736 O O . ASN A 1 350 ? -1.252 -5.906 8.25 1 98.06 350 ASN A O 1
ATOM 2740 N N . LEU A 1 351 ? -1.453 -8.055 8.672 1 98.31 351 LEU A N 1
ATOM 2741 C CA . LEU A 1 351 ? -1.958 -8.406 7.348 1 98.31 351 LEU A CA 1
ATOM 2742 C C . LEU A 1 351 ? -3.482 -8.391 7.324 1 98.31 351 LEU A C 1
ATOM 2744 O O . LEU A 1 351 ? -4.125 -8.609 8.359 1 98.31 351 LEU A O 1
ATOM 2748 N N . ARG A 1 352 ? -4.055 -8.086 6.223 1 98.31 352 ARG A N 1
ATOM 2749 C CA . ARG A 1 352 ? -5.492 -8.148 5.984 1 98.31 352 ARG A CA 1
ATOM 2750 C C . ARG A 1 352 ? -5.828 -9.18 4.91 1 98.31 352 ARG A C 1
ATOM 2752 O O . ARG A 1 352 ? -5.02 -9.438 4.016 1 98.31 352 ARG A O 1
ATOM 2759 N N . THR A 1 353 ? -7.039 -9.766 5.023 1 98.75 353 THR A N 1
ATOM 2760 C CA . THR A 1 353 ? -7.516 -10.625 3.947 1 98.75 353 THR A CA 1
ATOM 2761 C C . THR A 1 353 ? -7.512 -9.883 2.617 1 98.75 353 THR A C 1
ATOM 2763 O O . THR A 1 353 ? -8.023 -8.766 2.525 1 98.75 353 THR A O 1
ATOM 2766 N N . GLY A 1 354 ? -6.855 -10.477 1.592 1 98.75 354 GLY A N 1
ATOM 2767 C CA . GLY A 1 354 ? -6.828 -9.867 0.269 1 98.75 354 GLY A CA 1
ATOM 2768 C C . GLY A 1 354 ? -5.504 -9.203 -0.054 1 98.75 354 GLY A C 1
ATOM 2769 O O . GLY A 1 354 ? -5.242 -8.859 -1.209 1 98.75 354 GLY A O 1
ATOM 2770 N N . ASP A 1 355 ? -4.625 -8.984 1.021 1 98.88 355 ASP A N 1
ATOM 2771 C CA . ASP A 1 355 ? -3.291 -8.469 0.724 1 98.88 355 ASP A CA 1
ATOM 2772 C C . ASP A 1 355 ? -2.59 -9.336 -0.318 1 98.88 355 ASP A C 1
ATOM 2774 O O . ASP A 1 355 ? -2.748 -10.562 -0.324 1 98.88 355 ASP A O 1
ATOM 2778 N N . LEU A 1 356 ? -1.837 -8.656 -1.185 1 98.94 356 LEU A N 1
ATOM 2779 C CA . LEU A 1 356 ? -1.088 -9.32 -2.244 1 98.94 356 LEU A CA 1
ATOM 2780 C C . LEU A 1 356 ? 0.413 -9.211 -1.999 1 98.94 356 LEU A C 1
ATOM 2782 O O . LEU A 1 356 ? 0.93 -8.125 -1.746 1 98.94 356 LEU A O 1
ATOM 2786 N N . LEU A 1 357 ? 1.129 -10.383 -2.002 1 98.94 357 LEU A N 1
ATOM 2787 C CA . LEU A 1 357 ? 2.578 -10.43 -1.835 1 98.94 357 LEU A CA 1
ATOM 2788 C C . LEU A 1 357 ? 3.248 -11.055 -3.053 1 98.94 357 LEU A C 1
ATOM 2790 O O . LEU A 1 357 ? 3.068 -12.242 -3.32 1 98.94 357 LEU A O 1
ATOM 2794 N N . GLY A 1 358 ? 3.982 -10.242 -3.791 1 98.94 358 GLY A N 1
ATOM 2795 C CA . GLY A 1 358 ? 4.766 -10.75 -4.902 1 98.94 358 GLY A CA 1
ATOM 2796 C C . GLY A 1 358 ? 6.074 -11.383 -4.473 1 98.94 358 GLY A C 1
ATOM 2797 O O . GLY A 1 358 ? 6.645 -11 -3.447 1 98.94 358 GLY A O 1
ATOM 2798 N N . SER A 1 359 ? 6.617 -12.273 -5.246 1 98.88 359 SER A N 1
ATOM 2799 C CA . SER A 1 359 ? 7.812 -13.023 -4.895 1 98.88 359 SER A CA 1
ATOM 2800 C C . SER A 1 359 ? 9.078 -12.242 -5.242 1 98.88 359 SER A C 1
ATOM 2802 O O . SER A 1 359 ? 10.125 -12.438 -4.617 1 98.88 359 SER A O 1
ATOM 2804 N N . GLY A 1 360 ? 8.922 -11.406 -6.191 1 98.69 360 GLY A N 1
ATOM 2805 C CA . GLY A 1 360 ? 10.094 -10.938 -6.914 1 98.69 360 GLY A CA 1
ATOM 2806 C C . GLY A 1 360 ? 10.391 -11.742 -8.164 1 98.69 360 GLY A C 1
ATOM 2807 O O . GLY A 1 360 ? 9.906 -12.867 -8.312 1 98.69 360 GLY A O 1
ATOM 2808 N N . THR A 1 361 ? 11.156 -11.203 -8.977 1 98.88 361 THR A N 1
ATOM 2809 C CA . THR A 1 361 ? 11.438 -11.766 -10.289 1 98.88 361 THR A CA 1
ATOM 2810 C C . THR A 1 361 ? 12.117 -13.125 -10.156 1 98.88 361 THR A C 1
ATOM 2812 O O . THR A 1 361 ? 13.062 -13.281 -9.375 1 98.88 361 THR A O 1
ATOM 2815 N N . ILE A 1 362 ? 11.633 -14.055 -10.906 1 98.88 362 ILE A N 1
ATOM 2816 C CA . ILE A 1 362 ? 12.156 -15.422 -10.875 1 98.88 362 ILE A CA 1
ATOM 2817 C C . ILE A 1 362 ? 13.008 -15.672 -12.117 1 98.88 362 ILE A C 1
ATOM 2819 O O . ILE A 1 362 ? 12.508 -15.609 -13.242 1 98.88 362 ILE A O 1
ATOM 2823 N N . SER A 1 363 ? 14.25 -15.953 -11.875 1 98.75 363 SER A N 1
ATOM 2824 C CA . SER A 1 363 ? 15.188 -16.234 -12.953 1 98.75 363 SER A CA 1
ATOM 2825 C C . SER A 1 363 ? 15.984 -17.5 -12.688 1 98.75 363 SER A C 1
ATOM 2827 O O . SER A 1 363 ? 16.266 -17.828 -11.531 1 98.75 363 SER A O 1
ATOM 2829 N N . GLY A 1 364 ? 16.281 -18.25 -13.773 1 97.62 364 GLY A N 1
ATOM 2830 C CA . GLY A 1 364 ? 17.25 -19.328 -13.68 1 97.62 364 GLY A CA 1
ATOM 2831 C C . GLY A 1 364 ? 18.688 -18.859 -13.906 1 97.62 364 GLY A C 1
ATOM 2832 O O . GLY A 1 364 ? 18.938 -17.656 -13.938 1 97.62 364 GLY A O 1
ATOM 2833 N N . LYS A 1 365 ? 19.594 -19.766 -14 1 94.75 365 LYS A N 1
ATOM 2834 C CA . LYS A 1 365 ? 21.016 -19.453 -14.141 1 94.75 365 LYS A CA 1
ATOM 2835 C C . LYS A 1 365 ? 21.453 -19.484 -15.602 1 94.75 365 LYS A C 1
ATOM 2837 O O . LYS A 1 365 ? 22.406 -18.797 -15.992 1 94.75 365 LYS A O 1
ATOM 2842 N N . GLU A 1 366 ? 20.75 -20.234 -16.375 1 95.62 366 GLU A N 1
ATOM 2843 C CA . GLU A 1 366 ? 21.125 -20.453 -17.766 1 95.62 366 GLU A CA 1
ATOM 2844 C C . GLU A 1 366 ? 20.531 -19.375 -18.672 1 95.62 366 GLU A C 1
ATOM 2846 O O . GLU A 1 366 ? 19.547 -18.734 -18.328 1 95.62 366 GLU A O 1
ATOM 2851 N N . PRO A 1 367 ? 21.172 -19.219 -19.844 1 92.88 367 PRO A N 1
ATOM 2852 C CA . PRO A 1 367 ? 20.562 -18.312 -20.828 1 92.88 367 PRO A CA 1
ATOM 2853 C C . PRO A 1 367 ? 19.125 -18.703 -21.172 1 92.88 367 PRO A C 1
ATOM 2855 O O . PRO A 1 367 ? 18.797 -19.875 -21.234 1 92.88 367 PRO A O 1
ATOM 2858 N N . HIS A 1 368 ? 18.297 -17.719 -21.375 1 95.69 368 HIS A N 1
ATOM 2859 C CA . HIS A 1 368 ? 16.891 -17.875 -21.766 1 95.69 368 HIS A CA 1
ATOM 2860 C C . HIS A 1 368 ? 16.062 -18.406 -20.609 1 95.69 368 HIS A C 1
ATOM 2862 O O . HIS A 1 368 ? 15.016 -19.016 -20.812 1 95.69 368 HIS A O 1
ATOM 2868 N N . THR A 1 369 ? 16.547 -18.234 -19.344 1 98.19 369 THR A N 1
ATOM 2869 C CA . THR A 1 369 ? 15.789 -18.609 -18.156 1 98.19 369 THR A CA 1
ATOM 2870 C C . THR A 1 369 ? 15.578 -17.406 -17.25 1 98.19 369 THR A C 1
ATOM 2872 O O . THR A 1 369 ? 15.156 -17.562 -16.094 1 98.19 369 THR A O 1
ATOM 2875 N N . GLN A 1 370 ? 15.922 -16.219 -17.75 1 98.19 370 GLN A N 1
ATOM 2876 C CA . GLN A 1 370 ? 15.789 -15 -16.969 1 98.19 370 GLN A CA 1
ATOM 2877 C C . GLN A 1 370 ? 14.359 -14.461 -17 1 98.19 370 GLN A C 1
ATOM 2879 O O . GLN A 1 370 ? 13.68 -14.586 -18.016 1 98.19 370 GLN A O 1
ATOM 2884 N N . GLY A 1 371 ? 13.953 -13.898 -15.898 1 98.56 371 GLY A N 1
ATOM 2885 C CA . GLY A 1 371 ? 12.578 -13.445 -15.742 1 98.56 371 GLY A CA 1
ATOM 2886 C C . GLY A 1 371 ? 12.383 -11.992 -16.141 1 98.56 371 GLY A C 1
ATOM 2887 O O . GLY A 1 371 ? 11.32 -11.414 -15.906 1 98.56 371 GLY A O 1
ATOM 2888 N N . SER A 1 372 ? 13.383 -11.32 -16.719 1 98.5 372 SER A N 1
ATOM 2889 C CA . SER A 1 372 ? 13.266 -9.945 -17.188 1 98.5 372 SER A CA 1
ATOM 2890 C C . SER A 1 372 ? 14.109 -9.711 -18.438 1 98.5 372 SER A C 1
ATOM 2892 O O . SER A 1 372 ? 15.078 -10.438 -18.672 1 98.5 372 SER A O 1
ATOM 2894 N N . LEU A 1 373 ? 13.742 -8.695 -19.219 1 98.31 373 LEU A N 1
ATOM 2895 C CA . LEU A 1 373 ? 14.508 -8.328 -20.406 1 98.31 373 LEU A CA 1
ATOM 2896 C C . LEU A 1 373 ? 15.859 -7.738 -20.016 1 98.31 373 LEU A C 1
ATOM 2898 O O . LEU A 1 373 ? 16.859 -7.961 -20.703 1 98.31 373 LEU A O 1
ATOM 2902 N N . LEU A 1 374 ? 15.859 -6.98 -18.969 1 97.75 374 LEU A N 1
ATOM 2903 C CA . LEU A 1 374 ? 17.109 -6.434 -18.469 1 97.75 374 LEU A CA 1
ATOM 2904 C C . LEU A 1 374 ? 18.156 -7.531 -18.312 1 97.75 374 LEU A C 1
ATOM 2906 O O . LEU A 1 374 ? 19.297 -7.367 -18.75 1 97.75 374 LEU A O 1
ATOM 2910 N N . GLU A 1 375 ? 17.766 -8.602 -17.688 1 97.69 375 GLU A N 1
ATOM 2911 C CA . GLU A 1 375 ? 18.688 -9.711 -17.484 1 97.69 375 GLU A CA 1
ATOM 2912 C C . GLU A 1 375 ? 19.047 -10.383 -18.812 1 97.69 375 GLU A C 1
ATOM 2914 O O . GLU A 1 375 ? 20.219 -10.719 -19.047 1 97.69 375 GLU A O 1
ATOM 2919 N N . GLN A 1 376 ? 18.094 -10.594 -19.656 1 96.81 376 GLN A N 1
ATOM 2920 C CA . GLN A 1 376 ? 18.297 -11.305 -20.922 1 96.81 376 GLN A CA 1
ATOM 2921 C C . GLN A 1 376 ? 19.234 -10.531 -21.844 1 96.81 376 GLN A C 1
ATOM 2923 O O . GLN A 1 376 ? 20.047 -11.133 -22.562 1 96.81 376 GLN A O 1
ATOM 2928 N N . THR A 1 377 ? 19.172 -9.219 -21.828 1 95.81 377 THR A N 1
ATOM 2929 C CA . THR A 1 377 ? 19.922 -8.383 -22.766 1 95.81 377 THR A CA 1
ATOM 2930 C C . THR A 1 377 ? 21.188 -7.844 -22.094 1 95.81 377 THR A C 1
ATOM 2932 O O . THR A 1 377 ? 22.062 -7.301 -22.766 1 95.81 377 THR A O 1
ATOM 2935 N N . ASN A 1 378 ? 21.266 -7.953 -20.781 1 90.81 378 ASN A N 1
ATOM 2936 C CA . ASN A 1 378 ? 22.328 -7.34 -19.969 1 90.81 378 ASN A CA 1
ATOM 2937 C C . ASN A 1 378 ? 22.422 -5.84 -20.219 1 90.81 378 ASN A C 1
ATOM 2939 O O . ASN A 1 378 ? 23.5 -5.25 -20.078 1 90.81 378 ASN A O 1
ATOM 2943 N N . GLY A 1 379 ? 21.359 -5.285 -20.766 1 83.88 379 GLY A N 1
ATOM 2944 C CA . GLY A 1 379 ? 21.266 -3.865 -21.062 1 83.88 379 GLY A CA 1
ATOM 2945 C C . GLY A 1 379 ? 22.078 -3.463 -22.297 1 83.88 379 GLY A C 1
ATOM 2946 O O . GLY A 1 379 ? 22.188 -2.275 -22.609 1 83.88 379 GLY A O 1
ATOM 2947 N N . LYS A 1 380 ? 22.688 -4.484 -23.062 1 88 380 LYS A N 1
ATOM 2948 C CA . LYS A 1 380 ? 23.594 -4.121 -24.156 1 88 380 LYS A CA 1
ATOM 2949 C C . LYS A 1 380 ? 23.375 -5.004 -25.375 1 88 380 LYS A C 1
ATOM 2951 O O . LYS A 1 380 ? 23.766 -4.645 -26.484 1 88 380 LYS A O 1
ATOM 2956 N N . LYS A 1 381 ? 22.844 -6.168 -25.219 1 93.62 381 LYS A N 1
ATOM 2957 C CA . LYS A 1 381 ? 22.688 -7.133 -26.297 1 93.62 381 LYS A CA 1
ATOM 2958 C C . LYS A 1 381 ? 21.203 -7.426 -26.547 1 93.62 381 LYS A C 1
ATOM 2960 O O . LYS A 1 381 ? 20.578 -8.195 -25.812 1 93.62 381 LYS A O 1
ATOM 2965 N N . PRO A 1 382 ? 20.734 -7 -27.594 1 95.88 382 PRO A N 1
ATOM 2966 C CA . PRO A 1 382 ? 19.312 -7.203 -27.859 1 95.88 382 PRO A CA 1
ATOM 2967 C C . PRO A 1 382 ? 18.953 -8.68 -28.047 1 95.88 382 PRO A C 1
ATOM 2969 O O . PRO A 1 382 ? 19.781 -9.461 -28.516 1 95.88 382 PRO A O 1
ATOM 2972 N N . LEU A 1 383 ? 17.766 -9.039 -27.688 1 94.94 383 LEU A N 1
ATOM 2973 C CA . LEU A 1 383 ? 17.25 -10.375 -28 1 94.94 383 LEU A CA 1
ATOM 2974 C C . LEU A 1 383 ? 16.453 -10.367 -29.297 1 94.94 383 LEU A C 1
ATOM 2976 O O . LEU A 1 383 ? 15.812 -9.367 -29.625 1 94.94 383 LEU A O 1
ATOM 2980 N N . LYS A 1 384 ? 16.516 -11.453 -30.016 1 94.25 384 LYS A N 1
ATOM 2981 C CA . LYS A 1 384 ? 15.82 -11.586 -31.281 1 94.25 384 LYS A CA 1
ATOM 2982 C C . LYS A 1 384 ? 14.492 -12.328 -31.109 1 94.25 384 LYS A C 1
ATOM 2984 O O . LYS A 1 384 ? 14.445 -13.383 -30.484 1 94.25 384 LYS A O 1
ATOM 2989 N N . LEU A 1 385 ? 13.484 -11.75 -31.688 1 95.94 385 LEU A N 1
ATOM 2990 C CA . LEU A 1 385 ? 12.18 -12.414 -31.688 1 95.94 385 LEU A CA 1
ATOM 2991 C C . LEU A 1 385 ? 12.031 -13.32 -32.906 1 95.94 385 LEU A C 1
ATOM 2993 O O . LEU A 1 385 ? 12.898 -13.344 -33.781 1 95.94 385 LEU A O 1
ATOM 2997 N N . ALA A 1 386 ? 11.008 -14.062 -32.938 1 94.56 386 ALA A N 1
ATOM 2998 C CA . ALA A 1 386 ? 10.789 -15.07 -34 1 94.56 386 ALA A CA 1
ATOM 2999 C C . ALA A 1 386 ? 10.75 -14.43 -35.375 1 94.56 386 ALA A C 1
ATOM 3001 O O . ALA A 1 386 ? 11.156 -15.047 -36.344 1 94.56 386 ALA A O 1
ATOM 3002 N N . ASP A 1 387 ? 10.312 -13.234 -35.5 1 92.75 387 ASP A N 1
ATOM 3003 C CA . ASP A 1 387 ? 10.18 -12.578 -36.781 1 92.75 387 ASP A CA 1
ATOM 3004 C C . ASP A 1 387 ? 11.469 -11.859 -37.188 1 92.75 387 ASP A C 1
ATOM 3006 O O . ASP A 1 387 ? 11.531 -11.18 -38.188 1 92.75 387 ASP A O 1
ATOM 3010 N N . GLY A 1 388 ? 12.422 -11.883 -36.312 1 93.31 388 GLY A N 1
ATOM 3011 C CA . GLY A 1 388 ? 13.719 -11.305 -36.625 1 93.31 388 GLY A CA 1
ATOM 3012 C C . GLY A 1 388 ? 13.914 -9.938 -36 1 93.31 388 GLY A C 1
ATOM 3013 O O . GLY A 1 388 ? 15.047 -9.438 -35.938 1 93.31 388 GLY A O 1
ATOM 3014 N N . THR A 1 389 ? 12.891 -9.391 -35.531 1 94.38 389 THR A N 1
ATOM 3015 C CA . THR A 1 389 ? 13.047 -8.094 -34.875 1 94.38 389 THR A CA 1
ATOM 3016 C C . THR A 1 389 ? 13.75 -8.242 -33.531 1 94.38 389 THR A C 1
ATOM 3018 O O . THR A 1 389 ? 13.844 -9.344 -32.969 1 94.38 389 THR A O 1
ATOM 3021 N N . GLU A 1 390 ? 14.266 -7.152 -33.125 1 95.69 390 GLU A N 1
ATOM 3022 C CA . GLU A 1 390 ? 15.07 -7.168 -31.891 1 95.69 390 GLU A CA 1
ATOM 3023 C C . GLU A 1 390 ? 14.398 -6.371 -30.781 1 95.69 390 GLU A C 1
ATOM 3025 O O . GLU A 1 390 ? 13.602 -5.469 -31.047 1 95.69 390 GLU A O 1
ATOM 3030 N N . ARG A 1 391 ? 14.703 -6.77 -29.562 1 96.69 391 ARG A N 1
ATOM 3031 C CA . ARG A 1 391 ? 14.242 -6.039 -28.391 1 96.69 391 ARG A CA 1
ATOM 3032 C C . ARG A 1 391 ? 15.367 -5.898 -27.359 1 96.69 391 ARG A C 1
ATOM 3034 O O . ARG A 1 391 ? 16 -6.891 -26.984 1 96.69 391 ARG A O 1
ATOM 3041 N N . MET A 1 392 ? 15.695 -4.676 -27.031 1 97.62 392 MET A N 1
ATOM 3042 C CA . MET A 1 392 ? 16.422 -4.43 -25.797 1 97.62 392 MET A CA 1
ATOM 3043 C C . MET A 1 392 ? 15.461 -4.367 -24.609 1 97.62 392 MET A C 1
ATOM 3045 O O . MET A 1 392 ? 15.742 -4.922 -23.547 1 97.62 392 MET A O 1
ATOM 3049 N N . PHE A 1 393 ? 14.391 -3.678 -24.766 1 98.25 393 PH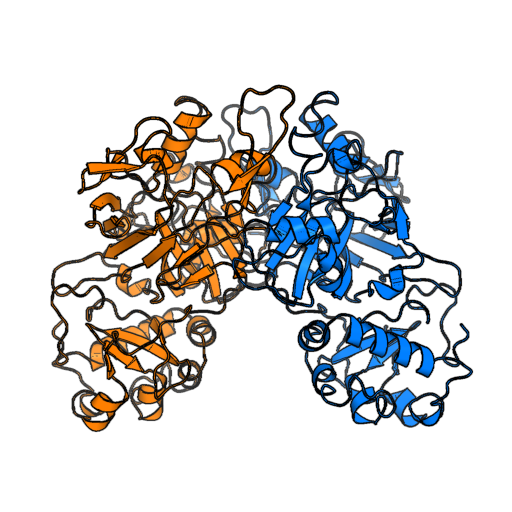E A N 1
ATOM 3050 C CA . PHE A 1 393 ? 13.242 -3.549 -23.891 1 98.25 393 PHE A CA 1
ATOM 3051 C C . PHE A 1 393 ? 11.945 -3.568 -24.688 1 98.25 393 PHE A C 1
ATOM 3053 O O . PHE A 1 393 ? 11.969 -3.666 -25.922 1 98.25 393 PHE A O 1
ATOM 3060 N N . LEU A 1 394 ? 10.812 -3.539 -24.016 1 98.56 394 LEU A N 1
ATOM 3061 C CA . LEU A 1 394 ? 9.508 -3.613 -24.672 1 98.56 394 LEU A CA 1
ATOM 3062 C C . LEU A 1 394 ? 9.258 -2.381 -25.531 1 98.56 394 LEU A C 1
ATOM 3064 O O . LEU A 1 394 ? 9.672 -1.274 -25.172 1 98.56 394 LEU A O 1
ATOM 3068 N N . GLU A 1 395 ? 8.609 -2.572 -26.609 1 98.06 395 GLU A N 1
ATOM 3069 C CA . GLU A 1 395 ? 8.156 -1.505 -27.5 1 98.06 395 GLU A CA 1
ATOM 3070 C C . GLU A 1 395 ? 6.633 -1.405 -27.5 1 98.06 395 GLU A C 1
ATOM 3072 O O . GLU A 1 395 ? 5.941 -2.32 -27.047 1 98.06 395 GLU A O 1
ATOM 3077 N N . ASP A 1 396 ? 6.133 -0.256 -27.969 1 98.38 396 ASP A N 1
ATOM 3078 C CA . ASP A 1 396 ? 4.688 -0.075 -28.078 1 98.38 396 ASP A CA 1
ATOM 3079 C C . ASP A 1 396 ? 4.07 -1.146 -28.984 1 98.38 396 ASP A C 1
ATOM 3081 O O . ASP A 1 396 ? 4.582 -1.426 -30.062 1 98.38 396 ASP A O 1
ATOM 3085 N N . GLY A 1 397 ? 3.008 -1.759 -28.469 1 98.06 397 GLY A N 1
ATOM 3086 C CA . GLY A 1 397 ? 2.328 -2.795 -29.234 1 98.06 397 GLY A CA 1
ATOM 3087 C C . GLY A 1 397 ? 2.762 -4.199 -28.844 1 98.06 397 GLY A C 1
ATOM 3088 O O . GLY A 1 397 ? 2.113 -5.18 -29.219 1 98.06 397 GLY A O 1
ATOM 3089 N N . ASP A 1 398 ? 3.895 -4.352 -28.141 1 98.69 398 ASP A N 1
ATOM 3090 C CA . ASP A 1 398 ? 4.301 -5.668 -27.656 1 98.69 398 ASP A CA 1
ATOM 3091 C C . ASP A 1 398 ? 3.268 -6.246 -26.688 1 98.69 398 ASP A C 1
ATOM 3093 O O . ASP A 1 398 ? 2.777 -5.539 -25.797 1 98.69 398 ASP A O 1
ATOM 3097 N N . THR A 1 399 ? 2.877 -7.488 -26.891 1 98.75 399 THR A N 1
ATOM 3098 C CA . THR A 1 399 ? 2.068 -8.258 -25.953 1 98.75 399 THR A CA 1
ATOM 3099 C C . THR A 1 399 ? 2.928 -9.281 -25.203 1 98.75 399 THR A C 1
ATOM 3101 O O . THR A 1 399 ? 3.682 -10.031 -25.828 1 98.75 399 THR A O 1
ATOM 3104 N N . VAL A 1 400 ? 2.848 -9.25 -23.891 1 98.88 400 VAL A N 1
ATOM 3105 C CA . VAL A 1 400 ? 3.578 -10.195 -23.062 1 98.88 400 VAL A CA 1
ATOM 3106 C C . VAL A 1 400 ? 2.609 -11.227 -22.469 1 98.88 400 VAL A C 1
ATOM 3108 O O . VAL A 1 400 ? 1.531 -10.867 -22 1 98.88 400 VAL A O 1
ATOM 3111 N N . VAL A 1 401 ? 2.959 -12.5 -22.531 1 98.88 401 VAL A N 1
ATOM 3112 C CA . VAL A 1 401 ? 2.193 -13.57 -21.922 1 98.88 401 VAL A CA 1
ATOM 3113 C C . VAL A 1 401 ? 3.084 -14.352 -20.953 1 98.88 401 VAL A C 1
ATOM 3115 O O . VAL A 1 401 ? 4.129 -14.875 -21.344 1 98.88 401 VAL A O 1
ATOM 3118 N N . LEU A 1 402 ? 2.742 -14.367 -19.734 1 98.94 402 LEU A N 1
ATOM 3119 C CA . LEU A 1 402 ? 3.342 -15.266 -18.75 1 98.94 402 LEU A CA 1
ATOM 3120 C C . LEU A 1 402 ? 2.48 -16.516 -18.547 1 98.94 402 LEU A C 1
ATOM 3122 O O . LEU A 1 402 ? 1.25 -16.422 -18.516 1 98.94 402 LEU A O 1
ATOM 3126 N N . ARG A 1 403 ? 3.121 -17.688 -18.469 1 98.81 403 ARG A N 1
ATOM 3127 C CA . ARG A 1 403 ? 2.436 -18.953 -18.203 1 98.81 403 ARG A CA 1
ATOM 3128 C C . ARG A 1 403 ? 3.135 -19.734 -17.109 1 98.81 403 ARG A C 1
ATOM 3130 O O . ARG A 1 403 ? 4.348 -19.625 -16.922 1 98.81 403 ARG A O 1
ATOM 3137 N N . GLY A 1 404 ? 2.381 -20.406 -16.312 1 98.75 404 GLY A N 1
ATOM 3138 C CA . GLY A 1 404 ? 2.855 -21.312 -15.281 1 98.75 404 GLY A CA 1
ATOM 3139 C C . GLY A 1 404 ? 1.944 -22.5 -15.062 1 98.75 404 GLY A C 1
ATOM 3140 O O . GLY A 1 404 ? 0.743 -22.344 -14.836 1 98.75 404 GLY A O 1
ATOM 3141 N N . MET A 1 405 ? 2.541 -23.688 -15.164 1 98.12 405 MET A N 1
ATOM 3142 C CA . MET A 1 405 ? 1.764 -24.906 -14.977 1 98.12 405 MET A CA 1
ATOM 3143 C C . MET A 1 405 ? 2.67 -26.094 -14.617 1 98.12 405 MET A C 1
ATOM 3145 O O . MET A 1 405 ? 3.725 -26.266 -15.227 1 98.12 405 MET A O 1
ATOM 3149 N N . ALA A 1 406 ? 2.291 -26.828 -13.609 1 98.56 406 ALA A N 1
ATOM 3150 C CA . ALA A 1 406 ? 3 -28.031 -13.18 1 98.56 406 ALA A CA 1
ATOM 3151 C C . ALA A 1 406 ? 2.137 -29.266 -13.375 1 98.56 406 ALA A C 1
ATOM 3153 O O . ALA A 1 406 ? 0.907 -29.172 -13.414 1 98.56 406 ALA A O 1
ATOM 3154 N N . GLY A 1 407 ? 2.803 -30.438 -13.523 1 98 407 GLY A N 1
ATOM 3155 C CA . GLY A 1 407 ? 2.078 -31.688 -13.641 1 98 407 GLY A CA 1
ATOM 3156 C C . GLY A 1 407 ? 2.201 -32.312 -15.016 1 98 407 GLY A C 1
ATOM 3157 O O . GLY A 1 407 ? 3.154 -32.062 -15.75 1 98 407 GLY A O 1
ATOM 3158 N N . THR A 1 408 ? 1.287 -33.25 -15.289 1 96.94 408 THR A N 1
ATOM 3159 C CA . THR A 1 408 ? 1.33 -34.031 -16.531 1 96.94 408 THR A CA 1
ATOM 3160 C C . THR A 1 408 ? 0.015 -33.906 -17.297 1 96.94 408 THR A C 1
ATOM 3162 O O . THR A 1 408 ? -0.965 -33.375 -16.766 1 96.94 408 THR A O 1
ATOM 3165 N N . GLU A 1 409 ? 0.069 -34.344 -18.453 1 96.12 409 GLU A N 1
ATOM 3166 C CA . GLU A 1 409 ? -1.109 -34.281 -19.312 1 96.12 409 GLU A CA 1
ATOM 3167 C C . GLU A 1 409 ? -2.34 -34.844 -18.609 1 96.12 409 GLU A C 1
ATOM 3169 O O . GLU A 1 409 ? -2.291 -35.938 -18.047 1 96.12 409 GLU A O 1
ATOM 3174 N N . GLY A 1 410 ? -3.348 -34.094 -18.578 1 95.44 410 GLY A N 1
ATOM 3175 C CA . GLY A 1 410 ? -4.602 -34.469 -17.953 1 95.44 410 GLY A CA 1
ATOM 3176 C C . GLY A 1 410 ? -4.688 -34.094 -16.484 1 95.44 410 GLY A C 1
ATOM 3177 O O . GLY A 1 410 ? -5.766 -34.125 -15.891 1 95.44 410 GLY A O 1
ATOM 3178 N N . ASN A 1 411 ? -3.557 -33.719 -15.922 1 96.94 411 ASN A N 1
ATOM 3179 C CA . ASN A 1 411 ? -3.512 -33.406 -14.492 1 96.94 411 ASN A CA 1
ATOM 3180 C C . ASN A 1 411 ? -2.725 -32.156 -14.203 1 96.94 411 ASN A C 1
ATOM 3182 O O . ASN A 1 411 ? -1.996 -32.062 -13.211 1 96.94 411 ASN A O 1
ATOM 3186 N N . PHE A 1 412 ? -2.816 -31.219 -15.062 1 98.12 412 PHE A N 1
ATOM 3187 C CA . PHE A 1 412 ? -2.047 -29.984 -14.883 1 98.12 412 PHE A CA 1
ATOM 3188 C C . PHE A 1 412 ? -2.664 -29.109 -13.805 1 98.12 412 PHE A C 1
ATOM 3190 O O . PHE A 1 412 ? -3.889 -29.047 -13.664 1 98.12 412 PHE A O 1
ATOM 3197 N N . VAL A 1 413 ? -1.82 -28.547 -13.016 1 98.75 413 VAL A N 1
ATOM 3198 C CA . VAL A 1 413 ? -2.15 -27.438 -12.125 1 98.75 413 VAL A CA 1
ATOM 3199 C C . VAL A 1 413 ? -1.52 -26.141 -12.648 1 98.75 413 VAL A C 1
ATOM 3201 O O . VAL A 1 413 ? -0.306 -25.953 -12.539 1 98.75 413 VAL A O 1
ATOM 3204 N N . GLY A 1 414 ? -2.373 -25.312 -13.266 1 98.81 414 GLY A N 1
ATOM 3205 C CA . GLY A 1 414 ? -1.858 -24.109 -13.906 1 98.81 414 GLY A CA 1
ATOM 3206 C C . GLY A 1 414 ? -2.652 -22.859 -13.562 1 98.81 414 GLY A C 1
ATOM 3207 O O . GLY A 1 414 ? -3.721 -22.953 -12.953 1 98.81 414 GLY A O 1
ATOM 3208 N N . PHE A 1 415 ? -2.094 -21.719 -13.906 1 98.81 415 PHE A N 1
ATOM 3209 C CA . PHE A 1 415 ? -2.643 -20.438 -13.516 1 98.81 415 PHE A CA 1
ATOM 3210 C C . PHE A 1 415 ? -3.455 -19.828 -14.648 1 98.81 415 PHE A C 1
ATOM 3212 O O . PHE A 1 415 ? -4.199 -18.859 -14.445 1 98.81 415 PHE A O 1
ATOM 3219 N N . GLY A 1 416 ? -3.441 -20.375 -15.844 1 98.44 416 GLY A N 1
ATOM 3220 C CA . GLY A 1 416 ? -3.846 -19.625 -17.031 1 98.44 416 GLY A CA 1
ATOM 3221 C C . GLY A 1 416 ? -2.828 -18.594 -17.453 1 98.44 416 GLY A C 1
ATOM 3222 O O . GLY A 1 416 ? -1.713 -18.547 -16.938 1 98.44 416 GLY A O 1
ATOM 3223 N N . ASP A 1 417 ? -3.211 -17.859 -18.516 1 98.56 417 ASP A N 1
ATOM 3224 C CA . ASP A 1 417 ? -2.283 -16.891 -19.078 1 98.56 417 ASP A CA 1
ATOM 3225 C C . ASP A 1 417 ? -2.381 -15.539 -18.375 1 98.56 417 ASP A C 1
ATOM 3227 O O . ASP A 1 417 ? -3.477 -15.086 -18.047 1 98.56 417 ASP A O 1
ATOM 3231 N N . CYS A 1 418 ? -1.308 -14.945 -18.016 1 98.88 418 CYS A N 1
ATOM 3232 C CA . CYS A 1 418 ? -1.213 -13.539 -17.625 1 98.88 418 CYS A CA 1
ATOM 3233 C C . CYS A 1 418 ? -0.78 -12.68 -18.812 1 98.88 418 CYS A C 1
ATOM 3235 O O . CYS A 1 418 ? 0.39 -12.695 -19.203 1 98.88 418 CYS A O 1
ATOM 3237 N N . VAL A 1 419 ? -1.698 -11.898 -19.344 1 98.81 419 VAL A N 1
ATOM 3238 C CA . VAL A 1 419 ? -1.476 -11.234 -20.625 1 98.81 419 VAL A CA 1
ATOM 3239 C C . VAL A 1 419 ? -1.593 -9.719 -20.453 1 98.81 419 VAL A C 1
ATOM 3241 O O . VAL A 1 419 ? -2.461 -9.242 -19.719 1 98.81 419 VAL A O 1
ATOM 3244 N N . GLY A 1 420 ? -0.715 -8.953 -21.016 1 98.69 420 GLY A N 1
ATOM 3245 C CA . GLY A 1 420 ? -0.803 -7.504 -21.094 1 98.69 420 GLY A CA 1
ATOM 3246 C C . GLY A 1 420 ? -0.114 -6.934 -22.312 1 98.69 420 GLY A C 1
ATOM 3247 O O . GLY A 1 420 ? 0.962 -7.395 -22.703 1 98.69 420 GLY A O 1
ATOM 3248 N N . THR A 1 421 ? -0.731 -5.949 -22.969 1 98.75 421 THR A N 1
ATOM 3249 C CA . THR A 1 421 ? -0.159 -5.238 -24.109 1 98.75 421 THR A CA 1
ATOM 3250 C C . THR A 1 421 ? 0.236 -3.816 -23.719 1 98.75 421 THR A C 1
ATOM 3252 O O . THR A 1 421 ? -0.478 -3.154 -22.953 1 98.75 421 THR A O 1
ATOM 3255 N N . ILE A 1 422 ? 1.372 -3.373 -24.234 1 98.69 422 ILE A N 1
ATOM 3256 C CA . ILE A 1 422 ? 1.833 -2.016 -23.969 1 98.69 422 ILE A CA 1
ATOM 3257 C C . ILE A 1 422 ? 1.291 -1.063 -25.031 1 98.69 422 ILE A C 1
ATOM 3259 O O . ILE A 1 422 ? 1.562 -1.234 -26.219 1 98.69 422 ILE A O 1
ATOM 3263 N N . LEU A 1 423 ? 0.55 -0.106 -24.578 1 98.69 423 LEU A N 1
ATOM 3264 C CA . LEU A 1 423 ? 0.055 0.974 -25.422 1 98.69 423 LEU A CA 1
ATOM 3265 C C . LEU A 1 423 ? 1.001 2.17 -25.391 1 98.69 423 LEU A C 1
ATOM 3267 O O . LEU A 1 423 ? 1.748 2.348 -24.422 1 98.69 423 LEU A O 1
ATOM 3271 N N . PRO A 1 424 ? 1.027 2.996 -26.469 1 98.38 424 PRO A N 1
ATOM 3272 C CA . PRO A 1 424 ? 1.872 4.191 -26.453 1 98.38 424 PRO A CA 1
ATOM 3273 C C . PRO A 1 424 ? 1.58 5.102 -25.266 1 98.38 424 PRO A C 1
ATOM 3275 O O . PRO A 1 424 ? 0.457 5.113 -24.75 1 98.38 424 PRO A O 1
ATOM 3278 N N . ALA A 1 425 ? 2.584 5.84 -24.844 1 98.56 425 ALA A N 1
ATOM 3279 C CA . ALA A 1 425 ? 2.416 6.828 -23.781 1 98.56 425 ALA A CA 1
ATOM 3280 C C . ALA A 1 425 ? 1.382 7.883 -24.172 1 98.56 425 ALA A C 1
ATOM 3282 O O . ALA A 1 425 ? 1.274 8.25 -25.344 1 98.56 425 ALA A O 1
ATOM 3283 N N . LEU A 1 426 ? 0.668 8.391 -23.219 1 97.69 426 LEU A N 1
ATOM 3284 C CA . LEU A 1 426 ? -0.255 9.492 -23.469 1 97.69 426 LEU A CA 1
ATOM 3285 C C . LEU A 1 426 ? 0.504 10.781 -23.766 1 97.69 426 LEU A C 1
ATOM 3287 O O . LEU A 1 426 ? 1.589 11.008 -23.219 1 97.69 426 LEU A O 1
ATOM 3291 N N . SER A 1 427 ? -0.036 11.602 -24.656 1 95.12 427 SER A N 1
ATOM 3292 C CA . SER A 1 427 ? 0.489 12.945 -24.844 1 95.12 427 SER A CA 1
ATOM 3293 C C . SER A 1 427 ? 0.068 13.867 -23.703 1 95.12 427 SER A C 1
ATOM 3295 O O . SER A 1 427 ? -1.122 14.133 -23.516 1 95.12 427 SER A O 1
ATOM 3297 N N . LEU A 1 428 ? 1.033 14.344 -22.922 1 92.06 428 LEU A N 1
ATOM 3298 C CA . LEU A 1 428 ? 0.719 15.156 -21.75 1 92.06 428 LEU A CA 1
ATOM 3299 C C . LEU A 1 428 ? 1.091 16.609 -21.984 1 92.06 428 LEU A C 1
ATOM 3301 O O . LEU A 1 428 ? 2.096 16.906 -22.641 1 92.06 428 LEU A O 1
ATOM 3305 N N . MET B 1 1 ? -15.359 35.656 13.609 1 79.81 1 MET B N 1
ATOM 3306 C CA . MET B 1 1 ? -16.719 35.125 13.594 1 79.81 1 MET B CA 1
ATOM 3307 C C . MET B 1 1 ? -17.156 34.719 15 1 79.81 1 MET B C 1
ATOM 3309 O O . MET B 1 1 ? -16.375 34.125 15.742 1 79.81 1 MET B O 1
ATOM 3313 N N . ALA B 1 2 ? -18.375 35.219 15.414 1 91.62 2 ALA B N 1
ATOM 3314 C CA . ALA B 1 2 ? -18.844 34.875 16.75 1 91.62 2 ALA B CA 1
ATOM 3315 C C . ALA B 1 2 ? -19.828 33.719 16.688 1 91.62 2 ALA B C 1
ATOM 3317 O O . ALA B 1 2 ? -20.641 33.625 15.766 1 91.62 2 ALA B O 1
ATOM 3318 N N . SER B 1 3 ? -19.625 32.75 17.594 1 97 3 SER B N 1
ATOM 3319 C CA . SER B 1 3 ? -20.453 31.562 17.688 1 97 3 SER B CA 1
ATOM 3320 C C . SER B 1 3 ? -21.453 31.688 18.828 1 97 3 SER B C 1
ATOM 3322 O O . SER B 1 3 ? -21.141 32.219 19.891 1 97 3 SER B O 1
ATOM 3324 N N . TRP B 1 4 ? -22.734 31.25 18.656 1 97.81 4 TRP B N 1
ATOM 3325 C CA . TRP B 1 4 ? -23.688 31.156 19.75 1 97.81 4 TRP B CA 1
ATOM 3326 C C . TRP B 1 4 ? -23.328 29.984 20.672 1 97.81 4 TRP B C 1
ATOM 3328 O O . TRP B 1 4 ? -23.719 29.969 21.844 1 97.81 4 TRP B O 1
ATOM 3338 N N . PHE B 1 5 ? -22.719 28.984 20.125 1 97.62 5 PHE B N 1
ATOM 3339 C CA . PHE B 1 5 ? -22.266 27.828 20.891 1 97.62 5 PHE B CA 1
ATOM 3340 C C . PHE B 1 5 ? -20.906 28.094 21.531 1 97.62 5 PHE B C 1
ATOM 3342 O O . PHE B 1 5 ? -20.031 28.688 20.922 1 97.62 5 PHE B O 1
ATOM 3349 N N . PRO B 1 6 ? -20.766 27.734 22.781 1 97 6 PRO B N 1
ATOM 3350 C CA . PRO B 1 6 ? -19.516 28 23.469 1 97 6 PRO B CA 1
ATOM 3351 C C . PRO B 1 6 ? -18.328 27.266 22.859 1 97 6 PRO B C 1
ATOM 3353 O O . PRO B 1 6 ? -18.344 26.031 22.766 1 97 6 PRO B O 1
ATOM 3356 N N . ILE B 1 7 ? -17.266 27.984 22.469 1 97.88 7 ILE B N 1
ATOM 3357 C CA . ILE B 1 7 ? -16 27.469 21.969 1 97.88 7 ILE B CA 1
ATOM 3358 C C . ILE B 1 7 ? -14.852 28.047 22.781 1 97.88 7 ILE B C 1
ATOM 3360 O O . ILE B 1 7 ? -14.648 29.266 22.797 1 97.88 7 ILE B O 1
ATOM 3364 N N . PRO B 1 8 ? -14.133 27.219 23.469 1 97.88 8 PRO B N 1
ATOM 3365 C CA . PRO B 1 8 ? -12.984 27.766 24.203 1 97.88 8 PRO B CA 1
ATOM 3366 C C . PRO B 1 8 ? -12.039 28.562 23.297 1 97.88 8 PRO B C 1
ATOM 3368 O O . PRO B 1 8 ? -11.789 28.156 22.156 1 97.88 8 PRO B O 1
ATOM 3371 N N . LYS B 1 9 ? -11.453 29.641 23.781 1 96.75 9 LYS B N 1
ATOM 3372 C CA . LYS B 1 9 ? -10.656 30.578 22.984 1 96.75 9 LYS B CA 1
ATOM 3373 C C . LYS B 1 9 ? -9.391 29.906 22.453 1 96.75 9 LYS B C 1
ATOM 3375 O O . LYS B 1 9 ? -8.867 30.312 21.422 1 96.75 9 LYS B O 1
ATOM 3380 N N . ASN B 1 10 ? -8.914 28.891 23.156 1 97 10 ASN B N 1
ATOM 3381 C CA . ASN B 1 10 ? -7.676 28.234 22.75 1 97 10 ASN B CA 1
ATOM 3382 C C . ASN B 1 10 ? -7.938 26.938 22.016 1 97 10 ASN B C 1
ATOM 3384 O O . ASN B 1 10 ? -7.012 26.172 21.734 1 97 10 ASN B O 1
ATOM 3388 N N . SER B 1 11 ? -9.188 26.656 21.672 1 97.88 11 SER B N 1
ATOM 3389 C CA . SER B 1 11 ? -9.531 25.391 21.016 1 97.88 11 SER B CA 1
ATOM 3390 C C . SER B 1 11 ? -8.984 25.344 19.594 1 97.88 11 SER B C 1
ATOM 3392 O O . SER B 1 11 ? -9.125 26.312 18.828 1 97.88 11 SER B O 1
ATOM 3394 N N . PRO B 1 12 ? -8.32 24.203 19.266 1 98.5 12 PRO B N 1
ATOM 3395 C CA . PRO B 1 12 ? -7.941 24.031 17.875 1 98.5 12 PRO B CA 1
ATOM 3396 C C . PRO B 1 12 ? -9.148 23.875 16.938 1 98.5 12 PRO B C 1
ATOM 3398 O O . PRO B 1 12 ? -9 23.922 15.719 1 98.5 12 PRO B O 1
ATOM 3401 N N . PHE B 1 13 ? -10.336 23.688 17.469 1 98.69 13 PHE B N 1
ATOM 3402 C CA . PHE B 1 13 ? -11.555 23.422 16.719 1 98.69 13 PHE B CA 1
ATOM 3403 C C . PHE B 1 13 ? -12.508 24.609 16.812 1 98.69 13 PHE B C 1
ATOM 3405 O O . PHE B 1 13 ? -13.656 24.453 17.219 1 98.69 13 PHE B O 1
ATOM 3412 N N . SER B 1 14 ? -12.016 25.75 16.359 1 98.5 14 SER B N 1
ATOM 3413 C CA . SER B 1 14 ? -12.805 26.969 16.328 1 98.5 14 SER B CA 1
ATOM 3414 C C . SER B 1 14 ? -13.82 26.953 15.188 1 98.5 14 SER B C 1
ATOM 3416 O O . SER B 1 14 ? -13.852 26 14.398 1 98.5 14 SER B O 1
ATOM 3418 N N . LEU B 1 15 ? -14.594 28 15.133 1 98.12 15 LEU B N 1
ATOM 3419 C CA . LEU B 1 15 ? -15.57 28.156 14.062 1 98.12 15 LEU B CA 1
ATOM 3420 C C . LEU B 1 15 ? -14.867 28.297 12.711 1 98.12 15 LEU B C 1
ATOM 3422 O O . LEU B 1 15 ? -15.445 27.953 11.672 1 98.12 15 LEU B O 1
ATOM 3426 N N . ALA B 1 16 ? -13.594 28.766 12.711 1 98 16 ALA B N 1
ATOM 3427 C CA . ALA B 1 16 ? -12.82 28.922 11.477 1 98 16 ALA B CA 1
ATOM 3428 C C . ALA B 1 16 ? -12.383 27.562 10.938 1 98 16 ALA B C 1
ATOM 3430 O O . ALA B 1 16 ? -12.109 27.422 9.742 1 98 16 ALA B O 1
ATOM 3431 N N . ASN B 1 17 ? -12.328 26.516 11.734 1 98.56 17 ASN B N 1
ATOM 3432 C CA . ASN B 1 17 ? -11.719 25.234 11.391 1 98.56 17 ASN B CA 1
ATOM 3433 C C . ASN B 1 17 ? -12.758 24.266 10.844 1 98.56 17 ASN B C 1
ATOM 3435 O O . ASN B 1 17 ? -12.852 24.062 9.625 1 98.56 17 ASN B O 1
ATOM 3439 N N . ILE B 1 18 ? -13.664 23.75 11.609 1 98.38 18 ILE B N 1
ATOM 3440 C CA . ILE B 1 18 ? -14.719 22.797 11.297 1 98.38 18 ILE B CA 1
ATOM 3441 C C . ILE B 1 18 ? -14.125 21.562 10.609 1 98.38 18 ILE B C 1
ATOM 3443 O O . ILE B 1 18 ? -14.469 21.266 9.461 1 98.38 18 ILE B O 1
ATOM 3447 N N . PRO B 1 19 ? -13.266 20.812 11.289 1 98.88 19 PRO B N 1
ATOM 3448 C CA . PRO B 1 19 ? -12.727 19.578 10.688 1 98.88 19 PRO B CA 1
ATOM 3449 C C . PRO B 1 19 ? -13.711 18.422 10.734 1 98.88 19 PRO B C 1
ATOM 3451 O O . PRO B 1 19 ? -14.625 18.406 11.562 1 98.88 19 PRO B O 1
ATOM 3454 N N . PHE B 1 20 ? -13.555 17.453 9.867 1 98.94 20 PHE B N 1
ATOM 3455 C CA . PHE B 1 20 ? -14.453 16.312 9.75 1 98.94 20 PHE B CA 1
ATOM 3456 C C . PHE B 1 20 ? -13.766 15.047 10.242 1 98.94 20 PHE B C 1
ATOM 3458 O O . PHE B 1 20 ? -12.57 14.852 10.023 1 98.94 20 PHE B O 1
ATOM 3465 N N . GLY B 1 21 ? -14.438 14.18 10.891 1 98.88 21 GLY B N 1
ATOM 3466 C CA . GLY B 1 21 ? -13.961 12.891 11.359 1 98.88 21 GLY B CA 1
ATOM 3467 C C . GLY B 1 21 ? -15.07 11.867 11.531 1 98.88 21 GLY B C 1
ATOM 3468 O O . GLY B 1 21 ? -16.188 12.07 11.047 1 98.88 21 GLY B O 1
ATOM 3469 N N . ILE B 1 22 ? -14.773 10.719 12.055 1 98.94 22 ILE B N 1
ATOM 3470 C CA . ILE B 1 22 ? -15.703 9.641 12.375 1 98.94 22 ILE B CA 1
ATOM 3471 C C . ILE B 1 22 ? -15.695 9.375 13.875 1 98.94 22 ILE B C 1
ATOM 3473 O O . ILE B 1 22 ? -14.625 9.203 14.477 1 98.94 22 ILE B O 1
ATOM 3477 N N . ILE B 1 23 ? -16.844 9.383 14.492 1 98.69 23 ILE B N 1
ATOM 3478 C CA . ILE B 1 23 ? -16.938 9.141 15.922 1 98.69 23 ILE B CA 1
ATOM 3479 C C . ILE B 1 23 ? -17.953 8.023 16.188 1 98.69 23 ILE B C 1
ATOM 3481 O O . ILE B 1 23 ? -18.781 7.719 15.344 1 98.69 23 ILE B O 1
ATOM 3485 N N . SER B 1 24 ? -17.781 7.348 17.234 1 98.38 24 SER B N 1
ATOM 3486 C CA . SER B 1 24 ? -18.844 6.551 17.859 1 98.38 24 SER B CA 1
ATOM 3487 C C . SER B 1 24 ? -19.062 6.965 19.312 1 98.38 24 SER B C 1
ATOM 3489 O O . SER B 1 24 ? -18.219 7.637 19.906 1 98.38 24 SER B O 1
ATOM 3491 N N . SER B 1 25 ? -20.203 6.719 19.812 1 94.31 25 SER B N 1
ATOM 3492 C CA . SER B 1 25 ? -20.578 6.984 21.188 1 94.31 25 SER B CA 1
ATOM 3493 C C . SER B 1 25 ? -21.5 5.902 21.734 1 94.31 25 SER B C 1
ATOM 3495 O O . SER B 1 25 ? -21.75 4.895 21.062 1 94.31 25 SER B O 1
ATOM 3497 N N . GLN B 1 26 ? -21.906 5.984 22.984 1 86.81 26 GLN B N 1
ATOM 3498 C CA . GLN B 1 26 ? -22.812 5.023 23.578 1 86.81 26 GLN B CA 1
ATOM 3499 C C . GLN B 1 26 ? -24.125 4.926 22.797 1 86.81 26 GLN B C 1
ATOM 3501 O O . GLN B 1 26 ? -24.719 3.854 22.703 1 86.81 26 GLN B O 1
ATOM 3506 N N . SER B 1 27 ? -24.422 5.918 22.125 1 80.06 27 SER B N 1
ATOM 3507 C CA . SER B 1 27 ? -25.734 5.988 21.469 1 80.06 27 SER B CA 1
ATOM 3508 C C . SER B 1 27 ? -25.594 5.848 19.969 1 80.06 27 SER B C 1
ATOM 3510 O O . SER B 1 27 ? -26.594 5.941 19.234 1 80.06 27 SER B O 1
ATOM 3512 N N . ALA B 1 28 ? -24.453 5.781 19.5 1 81.62 28 ALA B N 1
ATOM 3513 C CA . ALA B 1 28 ? -24.297 5.82 18.047 1 81.62 28 ALA B CA 1
ATOM 3514 C C . ALA B 1 28 ? -23.141 4.949 17.594 1 81.62 28 ALA B C 1
ATOM 3516 O O . ALA B 1 28 ? -22.062 4.965 18.203 1 81.62 28 ALA B O 1
ATOM 3517 N N . SER B 1 29 ? -23.453 4.246 16.531 1 92.88 29 SER B N 1
ATOM 3518 C CA . SER B 1 29 ? -22.391 3.58 15.773 1 92.88 29 SER B CA 1
ATOM 3519 C C . SER B 1 29 ? -21.5 4.59 15.055 1 92.88 29 SER B C 1
ATOM 3521 O O . SER B 1 29 ? -21.672 5.801 15.227 1 92.88 29 SER B O 1
ATOM 3523 N N . ARG B 1 30 ? -20.547 4.219 14.266 1 97.75 30 ARG B N 1
ATOM 3524 C CA . ARG B 1 30 ? -19.641 5.094 13.539 1 97.75 30 ARG B CA 1
ATOM 3525 C C . ARG B 1 30 ? -20.406 6.027 12.602 1 97.75 30 ARG B C 1
ATOM 3527 O O . ARG B 1 30 ? -21.156 5.574 11.734 1 97.75 30 ARG B O 1
ATOM 3534 N N . VAL B 1 31 ? -20.203 7.309 12.812 1 98.12 31 VAL B N 1
ATOM 3535 C CA . VAL B 1 31 ? -20.859 8.289 11.961 1 98.12 31 VAL B CA 1
ATOM 3536 C C . VAL B 1 31 ? -19.922 9.469 11.703 1 98.12 31 VAL B C 1
ATOM 3538 O O . VAL B 1 31 ? -19.047 9.766 12.531 1 98.12 31 VAL B O 1
ATOM 3541 N N . PRO B 1 32 ? -20.141 10.117 10.578 1 98.69 32 PRO B N 1
ATOM 3542 C CA . PRO B 1 32 ? -19.391 11.359 10.352 1 98.69 32 PRO B CA 1
ATOM 3543 C C . PRO B 1 32 ? -19.734 12.453 11.359 1 98.69 32 PRO B C 1
ATOM 3545 O O . PRO B 1 32 ? -20.891 12.555 11.781 1 98.69 32 PRO B O 1
ATOM 3548 N N . ALA B 1 33 ? -18.797 13.242 11.711 1 98.81 33 ALA B N 1
ATOM 3549 C CA . ALA B 1 33 ? -18.969 14.367 12.633 1 98.81 33 ALA B CA 1
ATOM 3550 C C . ALA B 1 33 ? -18 15.492 12.297 1 98.81 33 ALA B C 1
ATOM 3552 O O . ALA B 1 33 ? -17.078 15.312 11.508 1 98.81 33 ALA B O 1
ATOM 3553 N N . ILE B 1 34 ? -18.266 16.625 12.797 1 98.88 34 ILE B N 1
ATOM 3554 C CA . ILE B 1 34 ? -17.281 17.688 12.875 1 98.88 34 ILE B CA 1
ATOM 3555 C C . ILE B 1 34 ? -16.922 17.969 14.336 1 98.88 34 ILE B C 1
ATOM 3557 O O . ILE B 1 34 ? -17.719 17.688 15.234 1 98.88 34 ILE B O 1
ATOM 3561 N N . ALA B 1 35 ? -15.719 18.469 14.531 1 98.88 35 ALA B N 1
ATOM 3562 C CA . ALA B 1 35 ? -15.336 18.953 15.852 1 98.88 35 ALA B CA 1
ATOM 3563 C C . ALA B 1 35 ? -15.531 20.469 15.961 1 98.88 35 ALA B C 1
ATOM 3565 O O . ALA B 1 35 ? -15.258 21.203 15.008 1 98.88 35 ALA B O 1
ATOM 3566 N N . ILE B 1 36 ? -16.062 20.922 17.094 1 98.75 36 ILE B N 1
ATOM 3567 C CA . ILE B 1 36 ? -16.297 22.344 17.375 1 98.75 36 ILE B CA 1
ATOM 3568 C C . ILE B 1 36 ? -16.156 22.594 18.875 1 98.75 36 ILE B C 1
ATOM 3570 O O . ILE B 1 36 ? -17 22.141 19.672 1 98.75 36 ILE B O 1
ATOM 3574 N N . GLY B 1 37 ? -15.094 23.344 19.219 1 98.31 37 GLY B N 1
ATOM 3575 C CA . GLY B 1 37 ? -14.789 23.484 20.641 1 98.31 37 GLY B CA 1
ATOM 3576 C C . GLY B 1 37 ? -14.5 22.156 21.312 1 98.31 37 GLY B C 1
ATOM 3577 O O . GLY B 1 37 ? -13.641 21.391 20.859 1 98.31 37 GLY B O 1
ATOM 3578 N N . ASP B 1 38 ? -15.258 21.922 22.375 1 98.38 38 ASP B N 1
ATOM 3579 C CA . ASP B 1 38 ? -15.078 20.688 23.141 1 98.38 38 ASP B CA 1
ATOM 3580 C C . ASP B 1 38 ? -16.156 19.656 22.797 1 98.38 38 ASP B C 1
ATOM 3582 O O . ASP B 1 38 ? -16.453 18.781 23.594 1 98.38 38 ASP B O 1
ATOM 3586 N N . HIS B 1 39 ? -16.75 19.828 21.609 1 98.62 39 HIS B N 1
ATOM 3587 C CA . HIS B 1 39 ? -17.844 18.938 21.219 1 98.62 39 HIS B CA 1
ATOM 3588 C C . HIS B 1 39 ? -17.656 18.453 19.781 1 98.62 39 HIS B C 1
ATOM 3590 O O . HIS B 1 39 ? -16.844 19.016 19.031 1 98.62 39 HIS B O 1
ATOM 3596 N N . ALA B 1 40 ? -18.344 17.391 19.453 1 98.56 40 ALA B N 1
ATOM 3597 C CA . ALA B 1 40 ? -18.578 16.922 18.078 1 98.56 40 ALA B CA 1
ATOM 3598 C C . ALA B 1 40 ? -20.047 17.078 17.688 1 98.56 40 ALA B C 1
ATOM 3600 O O . ALA B 1 40 ? -20.938 16.828 18.5 1 98.56 40 ALA B O 1
ATOM 3601 N N . LEU B 1 41 ? -20.25 17.547 16.484 1 98.75 41 LEU B N 1
ATOM 3602 C CA . LEU B 1 41 ? -21.594 17.5 15.922 1 98.75 41 LEU B CA 1
ATOM 3603 C C . LEU B 1 41 ? -21.797 16.234 15.102 1 98.75 41 LEU B C 1
ATOM 3605 O O . LEU B 1 41 ? -21.156 16.047 14.07 1 98.75 41 LEU B O 1
ATOM 3609 N N . ASN B 1 42 ? -22.688 15.375 15.602 1 98.38 42 ASN B N 1
ATOM 3610 C CA . ASN B 1 42 ? -23.094 14.18 14.867 1 98.38 42 ASN B CA 1
ATOM 3611 C C . ASN B 1 42 ? -23.828 14.531 13.586 1 98.38 42 ASN B C 1
ATOM 3613 O O . ASN B 1 42 ? -25 14.93 13.633 1 98.38 42 ASN B O 1
ATOM 3617 N N . LEU B 1 43 ? -23.203 14.289 12.453 1 98.62 43 LEU B N 1
ATOM 3618 C CA . LEU B 1 43 ? -23.766 14.773 11.195 1 98.62 43 LEU B CA 1
ATOM 3619 C C . LEU B 1 43 ? -24.906 13.867 10.727 1 98.62 43 LEU B C 1
ATOM 3621 O O . LEU B 1 43 ? -25.734 14.273 9.914 1 98.62 43 LEU B O 1
ATOM 3625 N N . SER B 1 44 ? -24.859 12.602 11.133 1 98.12 44 SER B N 1
ATOM 3626 C CA . SER B 1 44 ? -25.984 11.719 10.82 1 98.12 44 SER B CA 1
ATOM 3627 C C . SER B 1 44 ? -27.281 12.227 11.445 1 98.12 44 SER B C 1
ATOM 3629 O O . SER B 1 44 ? -28.297 12.367 10.766 1 98.12 44 SER B O 1
ATOM 3631 N N . LEU B 1 45 ? -27.234 12.531 12.734 1 97.75 45 LEU B N 1
ATOM 3632 C CA . LEU B 1 45 ? -28.391 13.047 13.445 1 97.75 45 LEU B CA 1
ATOM 3633 C C . LEU B 1 45 ? -28.766 14.43 12.938 1 97.75 45 LEU B C 1
ATOM 3635 O O . LEU B 1 45 ? -29.953 14.742 12.781 1 97.75 45 LEU B O 1
ATOM 3639 N N . PHE B 1 46 ? -27.781 15.266 12.727 1 98.5 46 PHE B N 1
ATOM 3640 C CA . PHE B 1 46 ? -28.016 16.594 12.188 1 98.5 46 PHE B CA 1
ATOM 3641 C C . PHE B 1 46 ? -28.766 16.516 10.859 1 98.5 46 PHE B C 1
ATOM 3643 O O . PHE B 1 46 ? -29.75 17.219 10.656 1 98.5 46 PHE B O 1
ATOM 3650 N N . ALA B 1 47 ? -28.281 15.641 9.977 1 98.38 47 ALA B N 1
ATOM 3651 C CA . ALA B 1 47 ? -28.891 15.484 8.656 1 98.38 47 ALA B CA 1
ATOM 3652 C C . ALA B 1 47 ? -30.297 14.938 8.766 1 98.38 47 ALA B C 1
ATOM 3654 O O . ALA B 1 47 ? -31.219 15.445 8.117 1 98.38 47 ALA B O 1
ATOM 3655 N N . SER B 1 48 ? -30.5 13.906 9.578 1 97.25 48 SER B N 1
ATOM 3656 C CA . SER B 1 48 ? -31.797 13.242 9.664 1 97.25 48 SER B CA 1
ATOM 3657 C C . SER B 1 48 ? -32.844 14.148 10.312 1 97.25 48 SER B C 1
ATOM 3659 O O . SER B 1 48 ? -34.031 13.945 10.125 1 97.25 48 SER B O 1
ATOM 3661 N N . SER B 1 49 ? -32.375 15.18 10.992 1 97.81 49 SER B N 1
ATOM 3662 C CA . SER B 1 49 ? -33.312 16.094 11.672 1 97.81 49 SER B CA 1
ATOM 3663 C C . SER B 1 49 ? -33.531 17.359 10.844 1 97.81 49 SER B C 1
ATOM 3665 O O . SER B 1 49 ? -34.062 18.344 11.352 1 97.81 49 SER B O 1
ATOM 3667 N N . GLY B 1 50 ? -33.062 17.328 9.68 1 97.56 50 GLY B N 1
ATOM 3668 C CA . GLY B 1 50 ? -33.312 18.453 8.789 1 97.56 50 GLY B CA 1
ATOM 3669 C C . GLY B 1 50 ? -32.219 19.516 8.859 1 97.56 50 GLY B C 1
ATOM 3670 O O . GLY B 1 50 ? -32.438 20.656 8.422 1 97.56 50 GLY B O 1
ATOM 3671 N N . GLY B 1 51 ? -31.141 19.156 9.422 1 98.25 51 GLY B N 1
ATOM 3672 C CA . GLY B 1 51 ? -30.078 20.141 9.641 1 98.25 51 GLY B CA 1
ATOM 3673 C C . GLY B 1 51 ? -29.562 20.75 8.359 1 98.25 51 GLY B C 1
ATOM 3674 O O . GLY B 1 51 ? -29.094 21.891 8.352 1 98.25 51 GLY B O 1
ATOM 3675 N N . PHE B 1 52 ? -29.625 20.016 7.254 1 98.5 52 PHE B N 1
ATOM 3676 C CA . PHE B 1 52 ? -29.078 20.484 5.988 1 98.5 52 PHE B CA 1
ATOM 3677 C C . PHE B 1 52 ? -30.188 20.969 5.062 1 98.5 52 PHE B C 1
ATOM 3679 O O . PHE B 1 52 ? -29.984 21.094 3.855 1 98.5 52 PHE B O 1
ATOM 3686 N N . SER B 1 53 ? -31.359 21.281 5.605 1 97.5 53 SER B N 1
ATOM 3687 C CA . SER B 1 53 ? -32.531 21.609 4.812 1 97.5 53 SER B CA 1
ATOM 3688 C C . SER B 1 53 ? -32.312 22.875 3.996 1 97.5 53 SER B C 1
ATOM 3690 O O . SER B 1 53 ? -33 23.094 2.99 1 97.5 53 SER B O 1
ATOM 3692 N N . GLN B 1 54 ? -31.328 23.672 4.391 1 97.19 54 GLN B N 1
ATOM 3693 C CA . GLN B 1 54 ? -31.125 24.953 3.711 1 97.19 54 GLN B CA 1
ATOM 3694 C C . GLN B 1 54 ? -29.922 24.891 2.783 1 97.19 54 GLN B C 1
ATOM 3696 O O . GLN B 1 54 ? -29.469 25.922 2.279 1 97.19 54 GLN B O 1
ATOM 3701 N N . LEU B 1 55 ? -29.297 23.797 2.617 1 97.94 55 LEU B N 1
ATOM 3702 C CA . LEU B 1 55 ? -28.156 23.641 1.727 1 97.94 55 LEU B CA 1
ATOM 3703 C C . LEU B 1 55 ? -28.5 22.703 0.572 1 97.94 55 LEU B C 1
ATOM 3705 O O . LEU B 1 55 ? -28.344 21.484 0.685 1 97.94 55 LEU B O 1
ATOM 3709 N N . SER B 1 56 ? -28.828 23.172 -0.609 1 97.12 56 SER B N 1
ATOM 3710 C CA . SER B 1 56 ? -29.297 22.422 -1.767 1 97.12 56 SER B CA 1
ATOM 3711 C C . SER B 1 56 ? -28.203 21.484 -2.287 1 97.12 56 SER B C 1
ATOM 3713 O O . SER B 1 56 ? -28.484 20.375 -2.734 1 97.12 56 SER B O 1
ATOM 3715 N N . ALA B 1 57 ? -26.953 21.844 -2.125 1 95.88 57 ALA B N 1
ATOM 3716 C CA . ALA B 1 57 ? -25.812 21.172 -2.746 1 95.88 57 ALA B CA 1
ATOM 3717 C C . ALA B 1 57 ? -25.656 19.75 -2.193 1 95.88 57 ALA B C 1
ATOM 3719 O O . ALA B 1 57 ? -25.109 18.875 -2.869 1 95.88 57 ALA B O 1
ATOM 3720 N N . ILE B 1 58 ? -26.188 19.516 -0.979 1 97.88 58 ILE B N 1
ATOM 3721 C CA . ILE B 1 58 ? -25.906 18.25 -0.334 1 97.88 58 ILE B CA 1
ATOM 3722 C C . ILE B 1 58 ? -27.188 17.422 -0.229 1 97.88 58 ILE B C 1
ATOM 3724 O O . ILE B 1 58 ? -27.156 16.266 0.201 1 97.88 58 ILE B O 1
ATOM 3728 N N . GLN B 1 59 ? -28.344 17.906 -0.688 1 97.38 59 GLN B N 1
ATOM 3729 C CA . GLN B 1 59 ? -29.656 17.312 -0.427 1 97.38 59 GLN B CA 1
ATOM 3730 C C . GLN B 1 59 ? -29.75 15.93 -1.052 1 97.38 59 GLN B C 1
ATOM 3732 O O . GLN B 1 59 ? -30.297 15.008 -0.439 1 97.38 59 GLN B O 1
ATOM 3737 N N . LYS B 1 60 ? -29.25 15.773 -2.225 1 97.06 60 LYS B N 1
ATOM 3738 C CA . LYS B 1 60 ? -29.375 14.492 -2.924 1 97.06 60 LYS B CA 1
ATOM 3739 C C . LYS B 1 60 ? -28.359 13.484 -2.408 1 97.06 60 LYS B C 1
ATOM 3741 O O . LYS B 1 60 ? -28.406 12.305 -2.773 1 97.06 60 LYS B O 1
ATOM 3746 N N . HIS B 1 61 ? -27.438 13.945 -1.496 1 98.38 61 HIS B N 1
ATOM 3747 C CA . HIS B 1 61 ? -26.328 13.102 -1.059 1 98.38 61 HIS B CA 1
ATOM 3748 C C . HIS B 1 61 ? -26.297 12.969 0.461 1 98.38 61 HIS B C 1
ATOM 3750 O O . HIS B 1 61 ? -25.25 12.703 1.046 1 98.38 61 HIS B O 1
ATOM 3756 N N . LEU B 1 62 ? -27.375 13.164 1.122 1 98.38 62 LEU B N 1
ATOM 3757 C CA . LEU B 1 62 ? -27.406 13.211 2.58 1 98.38 62 LEU B CA 1
ATOM 3758 C C . LEU B 1 62 ? -26.984 11.875 3.174 1 98.38 62 LEU B C 1
ATOM 3760 O O . LEU B 1 62 ? -26.516 11.812 4.316 1 98.38 62 LEU B O 1
ATOM 3764 N N . ASN B 1 63 ? -27.125 10.82 2.4 1 98.19 63 ASN B N 1
ATOM 3765 C CA . ASN B 1 63 ? -26.797 9.484 2.891 1 98.19 63 ASN B CA 1
ATOM 3766 C C . ASN B 1 63 ? -25.312 9.352 3.209 1 98.19 63 ASN B C 1
ATOM 3768 O O . ASN B 1 63 ? -24.906 8.43 3.914 1 98.19 63 ASN B O 1
ATOM 3772 N N . VAL B 1 64 ? -24.422 10.258 2.656 1 98.62 64 VAL B N 1
ATOM 3773 C CA . VAL B 1 64 ? -23 10.188 2.912 1 98.62 64 VAL B CA 1
ATOM 3774 C C . VAL B 1 64 ? -22.719 10.375 4.402 1 98.62 64 VAL B C 1
ATOM 3776 O O . VAL B 1 64 ? -21.703 9.922 4.918 1 98.62 64 VAL B O 1
ATOM 3779 N N . PHE B 1 65 ? -23.625 10.977 5.168 1 98.38 65 PHE B N 1
ATOM 3780 C CA . PHE B 1 65 ? -23.453 11.25 6.59 1 98.38 65 PHE B CA 1
ATOM 3781 C C . PHE B 1 65 ? -23.906 10.062 7.43 1 98.38 65 PHE B C 1
ATOM 3783 O O . PHE B 1 65 ? -23.844 10.102 8.664 1 98.38 65 PHE B O 1
ATOM 3790 N N . ASN B 1 66 ? -24.375 8.969 6.793 1 97.88 66 ASN B N 1
ATOM 3791 C CA . ASN B 1 66 ? -24.734 7.73 7.48 1 97.88 66 ASN B CA 1
ATOM 3792 C C . ASN B 1 66 ? -23.688 6.645 7.258 1 97.88 66 ASN B C 1
ATOM 3794 O O . ASN B 1 66 ? -23.875 5.496 7.668 1 97.88 66 ASN B O 1
ATOM 3798 N N . GLU B 1 67 ? -22.609 7 6.551 1 98.19 67 GLU B N 1
ATOM 3799 C CA . GLU B 1 67 ? -21.547 6.047 6.266 1 98.19 67 GLU B CA 1
ATOM 3800 C C . GLU B 1 67 ? -20.562 5.965 7.426 1 98.19 67 GLU B C 1
ATOM 3802 O O . GLU B 1 67 ? -20.344 6.945 8.133 1 98.19 67 GLU B O 1
ATOM 3807 N N . PRO B 1 68 ? -19.875 4.805 7.586 1 98.31 68 PRO B N 1
ATOM 3808 C CA . PRO B 1 68 ? -18.969 4.625 8.711 1 98.31 68 PRO B CA 1
ATOM 3809 C C . PRO B 1 68 ? -17.594 5.246 8.461 1 98.31 68 PRO B C 1
ATOM 3811 O O . PRO B 1 68 ? -16.703 5.18 9.32 1 98.31 68 PRO B O 1
ATOM 3814 N N . THR B 1 69 ? -17.297 5.738 7.305 1 98.75 69 THR B N 1
ATOM 3815 C CA . THR B 1 69 ? -16.094 6.473 6.934 1 98.75 69 THR B CA 1
ATOM 3816 C C . THR B 1 69 ? -16.453 7.711 6.117 1 98.75 69 THR B C 1
ATOM 3818 O O . THR B 1 69 ? -17.594 7.859 5.664 1 98.75 69 THR B O 1
ATOM 3821 N N . LEU B 1 70 ? -15.523 8.602 5.887 1 98.88 70 LEU B N 1
ATOM 3822 C CA . LEU B 1 70 ? -15.766 9.852 5.18 1 98.88 70 LEU B CA 1
ATOM 3823 C C . LEU B 1 70 ? -15.609 9.672 3.672 1 98.88 70 LEU B C 1
ATOM 3825 O O . LEU B 1 70 ? -15.742 10.625 2.908 1 98.88 70 LEU B O 1
ATOM 3829 N N . ASN B 1 71 ? -15.367 8.453 3.203 1 98.88 71 ASN B N 1
ATOM 3830 C CA . ASN B 1 71 ? -15.023 8.219 1.806 1 98.88 71 ASN B CA 1
ATOM 3831 C C . ASN B 1 71 ? -16.109 8.719 0.868 1 98.88 71 ASN B C 1
ATOM 3833 O O . ASN B 1 71 ? -15.836 9.406 -0.116 1 98.88 71 ASN B O 1
ATOM 3837 N N . ALA B 1 72 ? -17.312 8.383 1.15 1 98.75 72 ALA B N 1
ATOM 3838 C CA . ALA B 1 72 ? -18.406 8.781 0.274 1 98.75 72 ALA B CA 1
ATOM 3839 C C . ALA B 1 72 ? -18.547 10.297 0.221 1 98.75 72 ALA B C 1
ATOM 3841 O O . ALA B 1 72 ? -18.781 10.875 -0.846 1 98.75 72 ALA B O 1
ATOM 3842 N N . PHE B 1 73 ? -18.453 10.992 1.354 1 98.81 73 PHE B N 1
ATOM 3843 C CA . PHE B 1 73 ? -18.516 12.453 1.392 1 98.81 73 PHE B CA 1
ATOM 3844 C C . PHE B 1 73 ? -17.344 13.062 0.631 1 98.81 73 PHE B C 1
ATOM 3846 O O . PHE B 1 73 ? -17.531 13.992 -0.156 1 98.81 73 PHE B O 1
ATOM 3853 N N . ALA B 1 74 ? -16.141 12.484 0.871 1 98.81 74 ALA B N 1
ATOM 3854 C CA . ALA B 1 74 ? -14.945 12.977 0.202 1 98.81 74 ALA B CA 1
ATOM 3855 C C . ALA B 1 74 ? -15.078 12.883 -1.315 1 98.81 74 ALA B C 1
ATOM 3857 O O . ALA B 1 74 ? -14.664 13.789 -2.041 1 98.81 74 ALA B O 1
ATOM 3858 N N . ALA B 1 75 ? -15.688 11.859 -1.764 1 98.44 75 ALA B N 1
ATOM 3859 C CA . ALA B 1 75 ? -15.805 11.578 -3.193 1 98.44 75 ALA B CA 1
ATOM 3860 C C . ALA B 1 75 ? -16.688 12.609 -3.891 1 98.44 75 ALA B C 1
ATOM 3862 O O . ALA B 1 75 ? -16.688 12.703 -5.121 1 98.44 75 ALA B O 1
ATOM 3863 N N . LEU B 1 76 ? -17.453 13.398 -3.123 1 98.25 76 LEU B N 1
ATOM 3864 C CA . LEU B 1 76 ? -18.328 14.398 -3.723 1 98.25 76 LEU B CA 1
ATOM 3865 C C . LEU B 1 76 ? -17.531 15.562 -4.285 1 98.25 76 LEU B C 1
ATOM 3867 O O . LEU B 1 76 ? -18.031 16.344 -5.105 1 98.25 76 LEU B O 1
ATOM 3871 N N . GLY B 1 77 ? -16.297 15.781 -3.771 1 97.31 77 GLY B N 1
ATOM 3872 C CA . GLY B 1 77 ? -15.398 16.781 -4.348 1 97.31 77 GLY B CA 1
ATOM 3873 C C . GLY B 1 77 ? -15.359 18.062 -3.557 1 97.31 77 GLY B C 1
ATOM 3874 O O . GLY B 1 77 ? -16.25 18.328 -2.742 1 97.31 77 GLY B O 1
ATOM 3875 N N . ARG B 1 78 ? -14.438 18.891 -3.818 1 96.75 78 ARG B N 1
ATOM 3876 C CA . ARG B 1 78 ? -14.078 20.078 -3.041 1 96.75 78 ARG B CA 1
ATOM 3877 C C . ARG B 1 78 ? -15.188 21.125 -3.082 1 96.75 78 ARG B C 1
ATOM 3879 O O . ARG B 1 78 ? -15.469 21.766 -2.074 1 96.75 78 ARG B O 1
ATOM 3886 N N . PRO B 1 79 ? -15.859 21.281 -4.227 1 96.75 79 PRO B N 1
ATOM 3887 C CA . PRO B 1 79 ? -16.938 22.266 -4.215 1 96.75 79 PRO B CA 1
ATOM 3888 C C . PRO B 1 79 ? -18.016 21.938 -3.184 1 96.75 79 PRO B C 1
ATOM 3890 O O . PRO B 1 79 ? -18.5 22.844 -2.488 1 96.75 79 PRO B O 1
ATOM 3893 N N . VAL B 1 80 ? -18.328 20.672 -3.088 1 97.88 80 VAL B N 1
ATOM 3894 C CA . VAL B 1 80 ? -19.344 20.266 -2.121 1 97.88 80 VAL B CA 1
ATOM 3895 C C . VAL B 1 80 ? -18.797 20.406 -0.703 1 97.88 80 VAL B C 1
ATOM 3897 O O . VAL B 1 80 ? -19.484 20.891 0.195 1 97.88 80 VAL B O 1
ATOM 3900 N N . HIS B 1 81 ? -17.547 20.016 -0.492 1 98 81 HIS B N 1
ATOM 3901 C CA . HIS B 1 81 ? -16.906 20.141 0.816 1 98 81 HIS B CA 1
ATOM 3902 C C . HIS B 1 81 ? -16.953 21.578 1.321 1 98 81 HIS B C 1
ATOM 3904 O O . HIS B 1 81 ? -17.297 21.812 2.479 1 98 81 HIS B O 1
ATOM 3910 N N . ARG B 1 82 ? -16.625 22.438 0.459 1 97.75 82 ARG B N 1
ATOM 3911 C CA . ARG B 1 82 ? -16.578 23.859 0.795 1 97.75 82 ARG B CA 1
ATOM 3912 C C . ARG B 1 82 ? -17.953 24.375 1.218 1 97.75 82 ARG B C 1
ATOM 3914 O O . ARG B 1 82 ? -18.078 25.062 2.23 1 97.75 82 ARG B O 1
ATOM 3921 N N . GLN B 1 83 ? -18.938 24.016 0.475 1 98.44 83 GLN B N 1
ATOM 3922 C CA . GLN B 1 83 ? -20.297 24.484 0.771 1 98.44 83 GLN B CA 1
ATOM 3923 C C . GLN B 1 83 ? -20.797 23.922 2.098 1 98.44 83 GLN B C 1
ATOM 3925 O O . GLN B 1 83 ? -21.438 24.625 2.877 1 98.44 83 GLN B O 1
ATOM 3930 N N . VAL B 1 84 ? -20.484 22.672 2.299 1 98.75 84 VAL B N 1
ATOM 3931 C CA . VAL B 1 84 ? -20.922 22.047 3.541 1 98.75 84 VAL B CA 1
ATOM 3932 C C . VAL B 1 84 ? -20.219 22.703 4.727 1 98.75 84 VAL B C 1
ATOM 3934 O O . VAL B 1 84 ? -20.859 23.031 5.727 1 98.75 84 VAL B O 1
ATOM 3937 N N . ARG B 1 85 ? -18.906 22.938 4.652 1 98.62 85 ARG B N 1
ATOM 3938 C CA . ARG B 1 85 ? -18.156 23.578 5.73 1 98.62 85 ARG B CA 1
ATOM 3939 C C . ARG B 1 85 ? -18.688 24.984 5.996 1 98.62 85 ARG B C 1
ATOM 3941 O O . ARG B 1 85 ? -18.906 25.359 7.148 1 98.62 85 ARG B O 1
ATOM 3948 N N . GLU B 1 86 ? -18.906 25.688 4.969 1 97.94 86 GLU B N 1
ATOM 3949 C CA . GLU B 1 86 ? -19.406 27.062 5.105 1 97.94 86 GLU B CA 1
ATOM 3950 C C . GLU B 1 86 ? -20.797 27.078 5.727 1 97.94 86 GLU B C 1
ATOM 3952 O O . GLU B 1 86 ? -21.094 27.953 6.543 1 97.94 86 GLU B O 1
ATOM 3957 N N . TYR B 1 87 ? -21.609 26.219 5.27 1 98.62 87 TYR B N 1
ATOM 3958 C CA . TYR B 1 87 ? -22.938 26.094 5.832 1 98.62 87 TYR B CA 1
ATOM 3959 C C . TYR B 1 87 ? -22.891 25.828 7.328 1 98.62 87 TYR B C 1
ATOM 3961 O O . TYR B 1 87 ? -23.594 26.469 8.109 1 98.62 87 TYR B O 1
ATOM 3969 N N . LEU B 1 88 ? -22.062 24.891 7.715 1 98.69 88 LEU B N 1
ATOM 3970 C CA . LEU B 1 88 ? -21.938 24.547 9.125 1 98.69 88 LEU B CA 1
ATOM 3971 C C . LEU B 1 88 ? -21.391 25.719 9.93 1 98.69 88 LEU B C 1
ATOM 3973 O O . LEU B 1 88 ? -21.797 25.938 11.07 1 98.69 88 LEU B O 1
ATOM 3977 N N . GLN B 1 89 ? -20.438 26.453 9.344 1 98.19 89 GLN B N 1
ATOM 3978 C CA . GLN B 1 89 ? -19.984 27.688 9.984 1 98.19 89 GLN B CA 1
ATOM 3979 C C . GLN B 1 89 ? -21.141 28.641 10.242 1 98.19 89 GLN B C 1
ATOM 3981 O O . GLN B 1 89 ? -21.266 29.203 11.328 1 98.19 89 GLN B O 1
ATOM 3986 N N . ASN B 1 90 ? -21.969 28.797 9.227 1 98.06 90 ASN B N 1
ATOM 3987 C CA . ASN B 1 90 ? -23.109 29.688 9.352 1 98.06 90 ASN B CA 1
ATOM 3988 C C . ASN B 1 90 ? -24.078 29.203 10.438 1 98.06 90 ASN B C 1
ATOM 3990 O O . ASN B 1 90 ? -24.594 30 11.203 1 98.06 90 ASN B O 1
ATOM 3994 N N . VAL B 1 91 ? -24.297 27.938 10.477 1 98.56 91 VAL B N 1
ATOM 3995 C CA . VAL B 1 91 ? -25.219 27.344 11.438 1 98.56 91 VAL B CA 1
ATOM 3996 C C . VAL B 1 91 ? -24.781 27.688 12.859 1 98.56 91 VAL B C 1
ATOM 3998 O O . VAL B 1 91 ? -25.609 27.922 13.734 1 98.56 91 VAL B O 1
ATOM 4001 N N . PHE B 1 92 ? -23.516 27.828 13.094 1 98.62 92 PHE B N 1
ATOM 4002 C CA . PHE B 1 92 ? -23 28.047 14.445 1 98.62 92 PHE B CA 1
ATOM 4003 C C . PHE B 1 92 ? -22.781 29.531 14.711 1 98.62 92 PHE B C 1
ATOM 4005 O O . PHE B 1 92 ? -22.516 29.922 15.844 1 98.62 92 PHE B O 1
ATOM 4012 N N . ARG B 1 93 ? -22.906 30.359 13.75 1 97.88 93 ARG B N 1
ATOM 4013 C CA . ARG B 1 93 ? -22.719 31.781 13.93 1 97.88 93 ARG B CA 1
ATOM 4014 C C . ARG B 1 93 ? -23.828 32.375 14.789 1 97.88 93 ARG B C 1
ATOM 4016 O O . ARG B 1 93 ? -24.984 31.969 14.695 1 97.88 93 ARG B O 1
ATOM 4023 N N . VAL B 1 94 ? -23.453 33.406 15.492 1 96.69 94 VAL B N 1
ATOM 4024 C CA . VAL B 1 94 ? -24.422 34.125 16.328 1 96.69 94 VAL B CA 1
ATOM 4025 C C . VAL B 1 94 ? -25.547 34.656 15.469 1 96.69 94 VAL B C 1
ATOM 4027 O O . VAL B 1 94 ? -26.719 34.625 15.844 1 96.69 94 VAL B O 1
ATOM 4030 N N . GLU B 1 95 ? -25.266 35.156 14.281 1 96.44 95 GLU B N 1
ATOM 4031 C CA . GLU B 1 95 ? -26.219 35.781 13.375 1 96.44 95 GLU B CA 1
ATOM 4032 C C . GLU B 1 95 ? -26.734 34.781 12.328 1 96.44 95 GLU B C 1
ATOM 4034 O O . GLU B 1 95 ? -27.109 35.188 11.227 1 96.44 95 GLU B O 1
ATOM 4039 N N . THR B 1 96 ? -26.656 33.562 12.664 1 97.5 96 THR B N 1
ATOM 4040 C CA . THR B 1 96 ? -27.062 32.531 11.711 1 97.5 96 THR B CA 1
ATOM 4041 C C . THR B 1 96 ? -28.422 32.875 11.094 1 97.5 96 THR B C 1
ATOM 4043 O O . THR B 1 96 ? -29.297 33.375 11.781 1 97.5 96 THR B O 1
ATOM 4046 N N . GLN B 1 97 ? -28.516 32.531 9.836 1 96.38 97 GLN B N 1
ATOM 4047 C CA . GLN B 1 97 ? -29.766 32.719 9.109 1 96.38 97 GLN B CA 1
ATOM 4048 C C . GLN B 1 97 ? -30.703 31.547 9.328 1 96.38 97 GLN B C 1
ATOM 4050 O O . GLN B 1 97 ? -31.859 31.578 8.93 1 96.38 97 GLN B O 1
ATOM 4055 N N . TYR B 1 98 ? -30.188 30.531 10.016 1 97.06 98 TYR B N 1
ATOM 4056 C CA . TYR B 1 98 ? -30.953 29.297 10.164 1 97.06 98 TYR B CA 1
ATOM 4057 C C . TYR B 1 98 ? -31 28.859 11.625 1 97.06 98 TYR B C 1
ATOM 4059 O O . TYR B 1 98 ? -30.656 27.719 11.945 1 97.06 98 TYR B O 1
ATOM 4067 N N . PRO B 1 99 ? -31.531 29.703 12.477 1 97.94 99 PRO B N 1
ATOM 4068 C CA . PRO B 1 99 ? -31.484 29.359 13.898 1 97.94 99 PRO B CA 1
ATOM 4069 C C . PRO B 1 99 ? -32.312 28.109 14.234 1 97.94 99 PRO B C 1
ATOM 4071 O O . PRO B 1 99 ? -32.031 27.422 15.211 1 97.94 99 PRO B O 1
ATOM 4074 N N . GLN B 1 100 ? -33.25 27.75 13.391 1 97.56 100 GLN B N 1
ATOM 4075 C CA . GLN B 1 100 ? -34.188 26.641 13.672 1 97.56 100 GLN B CA 1
ATOM 4076 C C . GLN B 1 100 ? -33.5 25.297 13.484 1 97.56 100 GLN B C 1
ATOM 4078 O O . GLN B 1 100 ? -33.938 24.281 14.031 1 97.56 100 GLN B O 1
ATOM 4083 N N . VAL B 1 101 ? -32.406 25.25 12.75 1 98.31 101 VAL B N 1
ATOM 4084 C CA . VAL B 1 101 ? -31.844 23.953 12.398 1 98.31 101 VAL B CA 1
ATOM 4085 C C . VAL B 1 101 ? -31.016 23.422 13.562 1 98.31 101 VAL B C 1
ATOM 4087 O O . VAL B 1 101 ? -30.766 22.203 13.664 1 98.31 101 VAL B O 1
ATOM 4090 N N . LEU B 1 102 ? -30.5 24.359 14.445 1 98.69 102 LEU B N 1
ATOM 4091 C CA . LEU B 1 102 ? -29.703 23.875 15.57 1 98.69 102 LEU B CA 1
ATOM 4092 C C . LEU B 1 102 ? -29.766 24.844 16.734 1 98.69 102 LEU B C 1
ATOM 4094 O O . LEU B 1 102 ? -30.141 24.469 17.859 1 98.69 102 LEU B O 1
ATOM 4098 N N . LYS B 1 103 ? -29.5 26.172 16.531 1 98.5 103 LYS B N 1
ATOM 4099 C CA . LYS B 1 103 ? -29.406 27.188 17.578 1 98.5 103 LYS B CA 1
ATOM 4100 C C . LYS B 1 103 ? -30.656 27.188 18.453 1 98.5 103 LYS B C 1
ATOM 4102 O O . LYS B 1 103 ? -30.578 27.234 19.672 1 98.5 103 LYS B O 1
ATOM 4107 N N . ASP B 1 104 ? -31.844 27.125 17.844 1 98.19 104 ASP B N 1
ATOM 4108 C CA . ASP B 1 104 ? -33.094 27.172 18.578 1 98.19 104 ASP B CA 1
ATOM 4109 C C . ASP B 1 104 ? -33.688 25.781 18.75 1 98.19 104 ASP B C 1
ATOM 4111 O O . ASP B 1 104 ? -34.875 25.641 19.094 1 98.19 104 ASP B O 1
ATOM 4115 N N . ASN B 1 105 ? -32.969 24.75 18.438 1 97.88 105 ASN B N 1
ATOM 4116 C CA . ASN B 1 105 ? -33.406 23.375 18.547 1 97.88 105 ASN B CA 1
ATOM 4117 C C . ASN B 1 105 ? -32.719 22.656 19.703 1 97.88 105 ASN B C 1
ATOM 4119 O O . ASN B 1 105 ? -31.797 21.891 19.5 1 97.88 105 ASN B O 1
ATOM 4123 N N . ALA B 1 106 ? -33.25 22.844 20.875 1 97.69 106 ALA B N 1
ATOM 4124 C CA . ALA B 1 106 ? -32.656 22.344 22.109 1 97.69 106 ALA B CA 1
ATOM 4125 C C . ALA B 1 106 ? -32.531 20.812 22.094 1 97.69 106 ALA B C 1
ATOM 4127 O O . ALA B 1 106 ? -31.562 20.25 22.578 1 97.69 106 ALA B O 1
ATOM 4128 N N . GLU B 1 107 ? -33.531 20.234 21.594 1 97.19 107 GLU B N 1
ATOM 4129 C CA . GLU B 1 107 ? -33.562 18.781 21.531 1 97.19 107 GLU B CA 1
ATOM 4130 C C . GLU B 1 107 ? -32.406 18.25 20.672 1 97.19 107 GLU B C 1
ATOM 4132 O O . GLU B 1 107 ? -31.719 17.312 21.047 1 97.19 107 GLU B O 1
ATOM 4137 N N . LEU B 1 108 ? -32.25 18.797 19.5 1 97.81 108 LEU B N 1
ATOM 4138 C CA . LEU B 1 108 ? -31.188 18.375 18.609 1 97.81 108 LEU B CA 1
ATOM 4139 C C . LEU B 1 108 ? -29.812 18.703 19.203 1 97.81 108 LEU B C 1
ATOM 4141 O O . LEU B 1 108 ? -28.859 17.938 19.031 1 97.81 108 LEU B O 1
ATOM 4145 N N . GLN B 1 109 ? -29.688 19.891 19.844 1 98.25 109 GLN B N 1
ATOM 4146 C CA . GLN B 1 109 ? -28.438 20.203 20.531 1 98.25 109 GLN B CA 1
ATOM 4147 C C . GLN B 1 109 ? -28.031 19.094 21.5 1 98.25 109 GLN B C 1
ATOM 4149 O O . GLN B 1 109 ? -26.891 18.641 21.484 1 98.25 109 GLN B O 1
ATOM 4154 N N . LYS B 1 110 ? -28.953 18.656 22.281 1 96.62 110 LYS B N 1
ATOM 4155 C CA . LYS B 1 110 ? -28.703 17.656 23.312 1 96.62 110 LYS B CA 1
ATOM 4156 C C . LYS B 1 110 ? -28.281 16.328 22.703 1 96.62 110 LYS B C 1
ATOM 4158 O O . LYS B 1 110 ? -27.406 15.641 23.219 1 96.62 110 LYS B O 1
ATOM 4163 N N . SER B 1 111 ? -28.891 15.977 21.594 1 96.12 111 SER B N 1
ATOM 4164 C CA . SER B 1 111 ? -28.641 14.656 21.016 1 96.12 111 SER B CA 1
ATOM 4165 C C . SER B 1 111 ? -27.453 14.672 20.078 1 96.12 111 SER B C 1
ATOM 4167 O O . SER B 1 111 ? -26.688 13.711 20.016 1 96.12 111 SER B O 1
ATOM 4169 N N . ALA B 1 112 ? -27.25 15.734 19.344 1 97.31 112 ALA B N 1
ATOM 4170 C CA . ALA B 1 112 ? -26.297 15.727 18.234 1 97.31 112 ALA B CA 1
ATOM 4171 C C . ALA B 1 112 ? -24.969 16.344 18.641 1 97.31 112 ALA B C 1
ATOM 4173 O O . ALA B 1 112 ? -23.938 16.094 18.031 1 97.31 112 ALA B O 1
ATOM 4174 N N . LEU B 1 113 ? -24.938 17.219 19.594 1 98.06 113 LEU B N 1
ATOM 4175 C CA . LEU B 1 113 ? -23.703 17.781 20.109 1 98.06 113 LEU B CA 1
ATOM 4176 C C . LEU B 1 113 ? -23.172 16.953 21.281 1 98.06 113 LEU B C 1
ATOM 4178 O O . LEU B 1 113 ? -23.719 17.031 22.391 1 98.06 113 LEU B O 1
ATOM 4182 N N . VAL B 1 114 ? -22.109 16.219 21.047 1 97.5 114 VAL B N 1
ATOM 4183 C CA . VAL B 1 114 ? -21.578 15.281 22.016 1 97.5 114 VAL B CA 1
ATOM 4184 C C . VAL B 1 114 ? -20.203 15.742 22.484 1 97.5 114 VAL B C 1
ATOM 4186 O O . VAL B 1 114 ? -19.344 16.062 21.672 1 97.5 114 VAL B O 1
ATOM 4189 N N . PRO B 1 115 ? -19.984 15.805 23.828 1 97.75 115 PRO B N 1
ATOM 4190 C CA . PRO B 1 115 ? -18.641 16.172 24.281 1 97.75 115 PRO B CA 1
ATOM 4191 C C . PRO B 1 115 ? -17.562 15.258 23.703 1 97.75 115 PRO B C 1
ATOM 4193 O O . PRO B 1 115 ? -17.734 14.039 23.656 1 97.75 115 PRO B O 1
ATOM 4196 N N . LEU B 1 116 ? -16.453 15.852 23.312 1 98.06 116 LEU B N 1
ATOM 4197 C CA . LEU B 1 116 ? -15.352 15.094 22.734 1 98.06 116 LEU B CA 1
ATOM 4198 C C . LEU B 1 116 ? -14.836 14.055 23.734 1 98.06 116 LEU B C 1
ATOM 4200 O O . LEU B 1 116 ? -14.344 13 23.344 1 98.06 116 LEU B O 1
ATOM 4204 N N . SER B 1 117 ? -14.969 14.312 25 1 97.19 117 SER B N 1
ATOM 4205 C CA . SER B 1 117 ? -14.523 13.398 26.047 1 97.19 117 SER B CA 1
ATOM 4206 C C . SER B 1 117 ? -15.391 12.148 26.094 1 97.19 117 SER B C 1
ATOM 4208 O O . SER B 1 117 ? -15.023 11.156 26.734 1 97.19 117 SER B O 1
ATOM 4210 N N . GLN B 1 118 ? -16.516 12.172 25.375 1 96.81 118 GLN B N 1
ATOM 4211 C CA . GLN B 1 118 ? -17.453 11.062 25.453 1 96.81 118 GLN B CA 1
ATOM 4212 C C . GLN B 1 118 ? -17.562 10.344 24.109 1 96.81 118 GLN B C 1
ATOM 4214 O O . GLN B 1 118 ? -18.484 9.555 23.891 1 96.81 118 GLN B O 1
ATOM 4219 N N . VAL B 1 119 ? -16.719 10.688 23.219 1 96.88 119 VAL B N 1
ATOM 4220 C CA . VAL B 1 119 ? -16.766 10 21.922 1 96.88 119 VAL B CA 1
ATOM 4221 C C . VAL B 1 119 ? -15.484 9.188 21.734 1 96.88 119 VAL B C 1
ATOM 4223 O O . VAL B 1 119 ? -14.461 9.469 22.359 1 96.88 119 VAL B O 1
ATOM 4226 N N . THR B 1 120 ? -15.594 8.102 20.984 1 98 120 THR B N 1
ATOM 4227 C CA . THR B 1 120 ? -14.438 7.383 20.453 1 98 120 THR B CA 1
ATOM 4228 C C . THR B 1 120 ? -14.164 7.805 19 1 98 120 THR B C 1
ATOM 4230 O O . THR B 1 120 ? -15.047 7.715 18.141 1 98 120 THR B O 1
ATOM 4233 N N . ASN B 1 121 ? -12.945 8.297 18.781 1 98.44 121 ASN B N 1
ATOM 4234 C CA . ASN B 1 121 ? -12.531 8.656 17.422 1 98.44 121 ASN B CA 1
ATOM 4235 C C . ASN B 1 121 ? -12.078 7.434 16.641 1 98.44 121 ASN B C 1
ATOM 4237 O O . ASN B 1 121 ? -11.516 6.5 17.203 1 98.44 121 ASN B O 1
ATOM 4241 N N . HIS B 1 122 ? -12.32 7.438 15.359 1 98.69 122 HIS B N 1
ATOM 4242 C CA . HIS B 1 122 ? -11.875 6.402 14.43 1 98.69 122 HIS B CA 1
ATOM 4243 C C . HIS B 1 122 ? -11.07 7 13.281 1 98.69 122 HIS B C 1
ATOM 4245 O O . HIS B 1 122 ? -11.016 8.219 13.125 1 98.69 122 HIS B O 1
ATOM 4251 N N . LEU B 1 123 ? -10.352 6.113 12.547 1 98.88 123 LEU B N 1
ATOM 4252 C CA . LEU B 1 123 ? -9.789 6.594 11.289 1 98.88 123 LEU B CA 1
ATOM 4253 C C . LEU B 1 123 ? -10.859 7.246 10.422 1 98.88 123 LEU B C 1
ATOM 4255 O O . LEU B 1 123 ? -11.945 6.691 10.242 1 98.88 123 LEU B O 1
ATOM 4259 N N . PRO B 1 124 ? -10.531 8.398 9.906 1 98.81 124 PRO B N 1
ATOM 4260 C CA . PRO B 1 124 ? -11.594 9.141 9.219 1 98.81 124 PRO B CA 1
ATOM 4261 C C . PRO B 1 124 ? -12 8.492 7.895 1 98.81 124 PRO B C 1
ATOM 4263 O O . PRO B 1 124 ? -13.133 8.656 7.445 1 98.81 124 PRO B O 1
ATOM 4266 N N . MET B 1 125 ? -11.109 7.801 7.305 1 98.75 125 MET B N 1
ATOM 4267 C CA . MET B 1 125 ? -11.398 7.188 6.012 1 98.75 125 MET B CA 1
ATOM 4268 C C . MET B 1 125 ? -10.859 5.762 5.949 1 98.75 125 MET B C 1
ATOM 4270 O O . MET B 1 125 ? -9.93 5.414 6.68 1 98.75 125 MET B O 1
ATOM 4274 N N . GLN B 1 126 ? -11.531 4.902 5.102 1 98.25 126 GLN B N 1
ATOM 4275 C CA . GLN B 1 126 ? -10.891 3.672 4.656 1 98.25 126 GLN B CA 1
ATOM 4276 C C . GLN B 1 126 ? -9.695 3.973 3.75 1 98.25 126 GLN B C 1
ATOM 4278 O O . GLN B 1 126 ? -9.859 4.57 2.686 1 98.25 126 GLN B O 1
ATOM 4283 N N . ILE B 1 127 ? -8.555 3.602 4.238 1 98.69 127 ILE B N 1
ATOM 4284 C CA . ILE B 1 127 ? -7.336 3.918 3.51 1 98.69 127 ILE B CA 1
ATOM 4285 C C . ILE B 1 127 ? -7.016 2.797 2.523 1 98.69 127 ILE B C 1
ATOM 4287 O O . ILE B 1 127 ? -6.805 1.65 2.926 1 98.69 127 ILE B O 1
ATOM 4291 N N . GLY B 1 128 ? -7.035 3.059 1.214 1 97.12 128 GLY B N 1
ATOM 4292 C CA . GLY B 1 128 ? -6.66 2.09 0.196 1 97.12 128 GLY B CA 1
ATOM 4293 C C . GLY B 1 128 ? -5.164 1.873 0.098 1 97.12 128 GLY B C 1
ATOM 4294 O O . GLY B 1 128 ? -4.676 0.757 0.296 1 97.12 128 GLY B O 1
ATOM 4295 N N . ASP B 1 129 ? -4.434 2.889 -0.279 1 98.5 129 ASP B N 1
ATOM 4296 C CA . ASP B 1 129 ? -2.975 2.902 -0.324 1 98.5 129 ASP B CA 1
ATOM 4297 C C . ASP B 1 129 ? -2.41 4.035 0.533 1 98.5 129 ASP B C 1
ATOM 4299 O O . ASP B 1 129 ? -3.068 5.055 0.733 1 98.5 129 ASP B O 1
ATOM 4303 N N . TYR B 1 130 ? -1.269 3.756 1.087 1 98.75 130 TYR B N 1
ATOM 4304 C CA . TYR B 1 130 ? -0.526 4.75 1.854 1 98.75 130 TYR B CA 1
ATOM 4305 C C . TYR B 1 130 ? 0.843 5.004 1.237 1 98.75 130 TYR B C 1
ATOM 4307 O O . TYR B 1 130 ? 1.583 4.062 0.941 1 98.75 130 TYR B O 1
ATOM 4315 N N . THR B 1 131 ? 1.149 6.285 0.911 1 98.75 131 THR B N 1
ATOM 4316 C CA . THR B 1 131 ? 2.443 6.73 0.408 1 98.75 131 THR B CA 1
ATOM 4317 C C . THR B 1 131 ? 3.055 7.773 1.34 1 98.75 131 THR B C 1
ATOM 4319 O O . THR B 1 131 ? 2.355 8.664 1.827 1 98.75 131 THR B O 1
ATOM 4322 N N . ASP B 1 132 ? 4.305 7.625 1.598 1 98.75 132 ASP B N 1
ATOM 4323 C CA . ASP B 1 132 ? 5.012 8.602 2.414 1 98.75 132 ASP B CA 1
ATOM 4324 C C . ASP B 1 132 ? 6.117 9.289 1.611 1 98.75 132 ASP B C 1
ATOM 4326 O O . ASP B 1 132 ? 7.012 8.633 1.086 1 98.75 132 ASP B O 1
ATOM 4330 N N . PHE B 1 133 ? 6.027 10.602 1.497 1 98.81 133 PHE B N 1
ATOM 4331 C CA . PHE B 1 133 ? 7.008 11.391 0.763 1 98.81 133 PHE B CA 1
ATOM 4332 C C . PHE B 1 133 ? 8.164 11.797 1.672 1 98.81 133 PHE B C 1
ATOM 4334 O O . PHE B 1 133 ? 8.188 11.445 2.852 1 98.81 133 PHE B O 1
ATOM 4341 N N . TYR B 1 134 ? 9.164 12.297 1.125 1 98.5 134 TYR B N 1
ATOM 4342 C CA . TYR B 1 134 ? 10.391 12.789 1.742 1 98.5 134 TYR B CA 1
ATOM 4343 C C . TYR B 1 134 ? 10.633 14.25 1.387 1 98.5 134 TYR B C 1
ATOM 4345 O O . TYR B 1 134 ? 11.703 14.609 0.895 1 98.5 134 TYR B O 1
ATOM 4353 N N . ALA B 1 135 ? 9.586 15.078 1.726 1 98.38 135 ALA B N 1
ATOM 4354 C CA . ALA B 1 135 ? 9.562 16.438 1.187 1 98.38 135 ALA B CA 1
ATOM 4355 C C . ALA B 1 135 ? 10.172 17.422 2.17 1 98.38 135 ALA B C 1
ATOM 4357 O O . ALA B 1 135 ? 10.344 18.609 1.845 1 98.38 135 ALA B O 1
ATOM 4358 N N . GLY B 1 136 ? 10.484 17.062 3.373 1 98.31 136 GLY B N 1
ATOM 4359 C CA . GLY B 1 136 ? 11.117 17.953 4.332 1 98.31 136 GLY B CA 1
ATOM 4360 C C . GLY B 1 136 ? 12.578 18.219 4.023 1 98.31 136 GLY B C 1
ATOM 4361 O O . GLY B 1 136 ? 13.453 17.422 4.371 1 98.31 136 GLY B O 1
ATOM 4362 N N . LEU B 1 137 ? 12.82 19.406 3.49 1 98 137 LEU B N 1
ATOM 4363 C CA . LEU B 1 137 ? 14.148 19.719 2.979 1 98 137 LEU B CA 1
ATOM 4364 C C . LEU B 1 137 ? 15.195 19.641 4.09 1 98 137 LEU B C 1
ATOM 4366 O O . LEU B 1 137 ? 16.234 19 3.93 1 98 137 LEU B O 1
ATOM 4370 N N . ASN B 1 138 ? 14.945 20.297 5.191 1 97.94 138 ASN B N 1
ATOM 4371 C CA . ASN B 1 138 ? 15.914 20.344 6.285 1 97.94 138 ASN B CA 1
ATOM 4372 C C . ASN B 1 138 ? 16.156 18.969 6.895 1 97.94 138 ASN B C 1
ATOM 4374 O O . ASN B 1 138 ? 17.281 18.641 7.262 1 97.94 138 ASN B O 1
ATOM 4378 N N . HIS B 1 139 ? 15.086 18.203 6.992 1 98.25 139 HIS B N 1
ATOM 4379 C CA . HIS B 1 139 ? 15.234 16.828 7.441 1 98.25 139 HIS B CA 1
ATOM 4380 C C . HIS B 1 139 ? 16.141 16.031 6.504 1 98.25 139 HIS B C 1
ATOM 4382 O O . HIS B 1 139 ? 17.062 15.344 6.957 1 98.25 139 HIS B O 1
ATOM 4388 N N . ALA B 1 140 ? 15.852 16.125 5.223 1 97.81 140 ALA B N 1
ATOM 4389 C CA . ALA B 1 140 ? 16.641 15.422 4.227 1 97.81 140 ALA B CA 1
ATOM 4390 C C . ALA B 1 140 ? 18.125 15.82 4.312 1 97.81 140 ALA B C 1
ATOM 4392 O O . ALA B 1 140 ? 19 14.969 4.246 1 97.81 140 ALA B O 1
ATOM 4393 N N . TYR B 1 141 ? 18.344 17.109 4.453 1 97.44 141 TYR B N 1
ATOM 4394 C CA . TYR B 1 141 ? 19.719 17.609 4.578 1 97.44 141 TYR B CA 1
ATOM 4395 C C . TYR B 1 141 ? 20.359 17.094 5.855 1 97.44 141 TYR B C 1
ATOM 4397 O O . TYR B 1 141 ? 21.484 16.578 5.816 1 97.44 141 TYR B O 1
ATOM 4405 N N . ASN B 1 142 ? 19.688 17.219 7.004 1 97.19 142 ASN B N 1
ATOM 4406 C CA . ASN B 1 142 ? 20.234 16.828 8.297 1 97.19 142 ASN B CA 1
ATOM 4407 C C . ASN B 1 142 ? 20.609 15.344 8.312 1 97.19 142 ASN B C 1
ATOM 4409 O O . ASN B 1 142 ? 21.688 14.969 8.758 1 97.19 142 ASN B O 1
ATOM 4413 N N . VAL B 1 143 ? 19.719 14.492 7.844 1 96 143 VAL B N 1
ATOM 4414 C CA . VAL B 1 143 ? 19.953 13.055 7.824 1 96 143 VAL B CA 1
ATOM 4415 C C . VAL B 1 143 ? 21.047 12.727 6.812 1 96 143 VAL B C 1
ATOM 4417 O O . VAL B 1 143 ? 21.891 11.867 7.062 1 96 143 VAL B O 1
ATOM 4420 N N . GLY B 1 144 ? 21.016 13.422 5.684 1 96 144 GLY B N 1
ATOM 4421 C CA . GLY B 1 144 ? 22.078 13.258 4.691 1 96 144 GLY B CA 1
ATOM 4422 C C . GLY B 1 144 ? 23.453 13.578 5.234 1 96 144 GLY B C 1
ATOM 4423 O O . GLY B 1 144 ? 24.422 12.891 4.918 1 96 144 GLY B O 1
ATOM 4424 N N . VAL B 1 145 ? 23.578 14.625 5.996 1 96.06 145 VAL B N 1
ATOM 4425 C CA . VAL B 1 145 ? 24.844 15.016 6.609 1 96.06 145 VAL B CA 1
ATOM 4426 C C . VAL B 1 145 ? 25.328 13.891 7.52 1 96.06 145 VAL B C 1
ATOM 4428 O O . VAL B 1 145 ? 26.516 13.547 7.504 1 96.06 145 VAL B O 1
ATOM 4431 N N . LEU B 1 146 ? 24.438 13.312 8.25 1 91.88 146 LEU B N 1
ATOM 4432 C CA . LEU B 1 146 ? 24.797 12.25 9.188 1 91.88 146 LEU B CA 1
ATOM 4433 C C . LEU B 1 146 ? 25.344 11.031 8.438 1 91.88 146 LEU B C 1
ATOM 4435 O O . LEU B 1 146 ? 26.281 10.383 8.914 1 91.88 146 LEU B O 1
ATOM 4439 N N . PHE B 1 147 ? 24.828 10.766 7.27 1 89.19 147 PHE B N 1
ATOM 4440 C CA . PHE B 1 147 ? 25.125 9.5 6.613 1 89.19 147 PHE B CA 1
ATOM 4441 C C . PHE B 1 147 ? 26.172 9.695 5.523 1 89.19 147 PHE B C 1
ATOM 4443 O O . PHE B 1 147 ? 26.938 8.773 5.223 1 89.19 147 PHE B O 1
ATOM 4450 N N . ARG B 1 148 ? 26.141 10.883 4.887 1 93.19 148 ARG B N 1
ATOM 4451 C CA . ARG B 1 148 ? 26.953 11.031 3.682 1 93.19 148 ARG B CA 1
ATOM 4452 C C . ARG B 1 148 ? 27.812 12.281 3.76 1 93.19 148 ARG B C 1
ATOM 4454 O O . ARG B 1 148 ? 28.594 12.57 2.842 1 93.19 148 ARG B O 1
ATOM 4461 N N . GLY B 1 149 ? 27.766 13.086 4.777 1 94.5 149 GLY B N 1
ATOM 4462 C CA . GLY B 1 149 ? 28.5 14.344 4.895 1 94.5 149 GLY B CA 1
ATOM 4463 C C . GLY B 1 149 ? 27.781 15.5 4.23 1 94.5 149 GLY B C 1
ATOM 4464 O O . GLY B 1 149 ? 26.891 15.305 3.391 1 94.5 149 GLY B O 1
ATOM 4465 N N . PRO B 1 150 ? 28.078 16.672 4.598 1 94.44 150 PRO B N 1
ATOM 4466 C CA . PRO B 1 150 ? 27.359 17.875 4.148 1 94.44 150 PRO B CA 1
ATOM 4467 C C . PRO B 1 150 ? 27.422 18.062 2.637 1 94.44 150 PRO B C 1
ATOM 4469 O O . PRO B 1 150 ? 26.469 18.562 2.031 1 94.44 150 PRO B O 1
ATOM 4472 N N . ASP B 1 151 ? 28.547 17.656 2.006 1 94.38 151 ASP B N 1
ATOM 4473 C CA . ASP B 1 151 ? 28.75 17.906 0.582 1 94.38 151 ASP B CA 1
ATOM 4474 C C . ASP B 1 151 ? 27.859 17 -0.265 1 94.38 151 ASP B C 1
ATOM 4476 O O . ASP B 1 151 ? 27.547 17.328 -1.413 1 94.38 151 ASP B O 1
ATOM 4480 N N . ASN B 1 152 ? 27.406 15.938 0.309 1 94.12 152 ASN B N 1
ATOM 4481 C CA . ASN B 1 152 ? 26.609 14.961 -0.411 1 94.12 152 ASN B CA 1
ATOM 4482 C C . ASN B 1 152 ? 25.297 14.656 0.33 1 94.12 152 ASN B C 1
ATOM 4484 O O . ASN B 1 152 ? 24.812 13.531 0.284 1 94.12 152 ASN B O 1
ATOM 4488 N N . ALA B 1 153 ? 24.859 15.664 1.052 1 96.31 153 ALA B N 1
ATOM 4489 C CA . ALA B 1 153 ? 23.719 15.438 1.938 1 96.31 153 ALA B CA 1
ATOM 4490 C C . ALA B 1 153 ? 22.469 15.086 1.141 1 96.31 153 ALA B C 1
ATOM 4492 O O . ALA B 1 153 ? 21.75 14.133 1.47 1 96.31 153 ALA B O 1
ATOM 4493 N N . LEU B 1 154 ? 22.156 15.859 0.088 1 96.94 154 LEU B N 1
ATOM 4494 C CA . LEU B 1 154 ? 20.984 15.609 -0.74 1 96.94 154 LEU B CA 1
ATOM 4495 C C . LEU B 1 154 ? 21.359 14.789 -1.971 1 96.94 154 LEU B C 1
ATOM 4497 O O . LEU B 1 154 ? 22.375 15.039 -2.604 1 96.94 154 LEU B O 1
ATOM 4501 N N . GLN B 1 155 ? 20.578 13.766 -2.279 1 96.5 155 GLN B N 1
ATOM 4502 C CA . GLN B 1 155 ? 20.781 13.016 -3.514 1 96.5 155 GLN B CA 1
ATOM 4503 C C . GLN B 1 155 ? 20.531 13.891 -4.738 1 96.5 155 GLN B C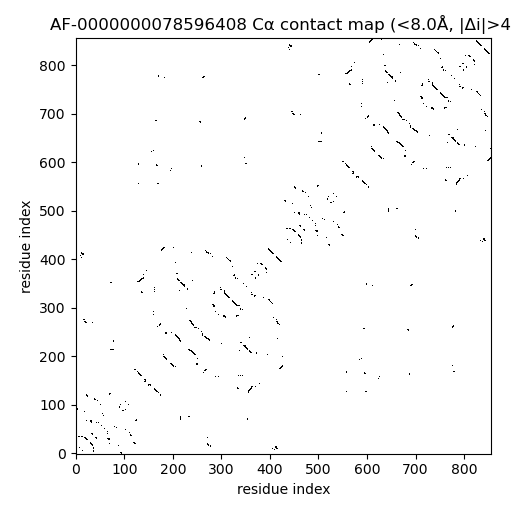 1
ATOM 4505 O O . GLN B 1 155 ? 19.75 14.844 -4.68 1 96.5 155 GLN B O 1
ATOM 4510 N N . PRO B 1 156 ? 21.156 13.57 -5.848 1 95.69 156 PRO B N 1
ATOM 4511 C CA . PRO B 1 156 ? 21.062 14.414 -7.039 1 95.69 156 PRO B CA 1
ATOM 4512 C C . PRO B 1 156 ? 19.609 14.625 -7.5 1 95.69 156 PRO B C 1
ATOM 4514 O O . PRO B 1 156 ? 19.297 15.664 -8.078 1 95.69 156 PRO B O 1
ATOM 4517 N N . ASN B 1 157 ? 18.734 13.711 -7.227 1 96.94 157 ASN B N 1
ATOM 4518 C CA . ASN B 1 157 ? 17.359 13.797 -7.707 1 96.94 157 ASN B CA 1
ATOM 4519 C C . ASN B 1 157 ? 16.484 14.641 -6.781 1 96.94 157 ASN B C 1
ATOM 4521 O O . ASN B 1 157 ? 15.398 15.07 -7.164 1 96.94 157 ASN B O 1
ATOM 4525 N N . TYR B 1 158 ? 16.906 14.953 -5.605 1 97.62 158 TYR B N 1
ATOM 4526 C CA . TYR B 1 158 ? 16.062 15.43 -4.516 1 97.62 158 TYR B CA 1
ATOM 4527 C C . TYR B 1 158 ? 15.391 16.75 -4.883 1 97.62 158 TYR B C 1
ATOM 4529 O O . TYR B 1 158 ? 14.227 16.984 -4.539 1 97.62 158 TYR B O 1
ATOM 4537 N N . LYS B 1 159 ? 16.078 17.609 -5.547 1 97.06 159 LYS B N 1
ATOM 4538 C CA . LYS B 1 159 ? 15.539 18.922 -5.855 1 97.06 159 LYS B CA 1
ATOM 4539 C C . LYS B 1 159 ? 14.812 18.922 -7.195 1 97.06 159 LYS B C 1
ATOM 4541 O O . LYS B 1 159 ? 14.391 19.969 -7.688 1 97.06 159 LYS B O 1
ATOM 4546 N N . HIS B 1 160 ? 14.609 17.734 -7.832 1 97.31 160 HIS B N 1
ATOM 4547 C CA . HIS B 1 160 ? 13.961 17.656 -9.133 1 97.31 160 HIS B CA 1
ATOM 4548 C C . HIS B 1 160 ? 12.609 16.938 -9.031 1 97.31 160 HIS B C 1
ATOM 4550 O O . HIS B 1 160 ? 11.773 17.047 -9.938 1 97.31 160 HIS B O 1
ATOM 4556 N N . LEU B 1 161 ? 12.406 16.188 -8.016 1 97.88 161 LEU B N 1
ATOM 4557 C CA . LEU B 1 161 ? 11.148 15.477 -7.84 1 97.88 161 LEU B CA 1
ATOM 4558 C C . LEU B 1 161 ? 10.914 15.141 -6.371 1 97.88 161 LEU B C 1
ATOM 4560 O O . LEU B 1 161 ? 11.867 14.984 -5.605 1 97.88 161 LEU B O 1
ATOM 4564 N N . PRO B 1 162 ? 9.648 15.062 -5.898 1 98 162 PRO B N 1
ATOM 4565 C CA . PRO B 1 162 ? 9.383 14.578 -4.543 1 98 162 PRO B CA 1
ATOM 4566 C C . PRO B 1 162 ? 9.625 13.078 -4.395 1 98 162 PRO B C 1
ATOM 4568 O O . PRO B 1 162 ? 8.812 12.273 -4.855 1 98 162 PRO B O 1
ATOM 4571 N N . VAL B 1 163 ? 10.656 12.727 -3.666 1 98.25 163 VAL B N 1
ATOM 4572 C CA . VAL B 1 163 ? 11.008 11.336 -3.396 1 98.25 163 VAL B CA 1
ATOM 4573 C C . VAL B 1 163 ? 9.969 10.719 -2.463 1 98.25 163 VAL B C 1
ATOM 4575 O O . VAL B 1 163 ? 9.477 11.383 -1.546 1 98.25 163 VAL B O 1
ATOM 4578 N N . ALA B 1 164 ? 9.586 9.461 -2.732 1 98.5 164 ALA B N 1
ATOM 4579 C CA . ALA B 1 164 ? 8.555 8.836 -1.909 1 98.5 164 ALA B CA 1
ATOM 4580 C C . ALA B 1 164 ? 8.688 7.32 -1.915 1 98.5 164 ALA B C 1
ATOM 4582 O O . ALA B 1 164 ? 9.438 6.762 -2.723 1 98.5 164 ALA B O 1
ATOM 4583 N N . TYR B 1 165 ? 8.07 6.664 -1.011 1 98.25 165 TYR B N 1
ATOM 4584 C CA . TYR B 1 165 ? 7.879 5.219 -0.975 1 98.25 165 TYR B CA 1
ATOM 4585 C C . TYR B 1 165 ? 6.473 4.867 -0.503 1 98.25 165 TYR B C 1
ATOM 4587 O O . TYR B 1 165 ? 5.801 5.684 0.13 1 98.25 165 TYR B O 1
ATOM 4595 N N . HIS B 1 166 ? 6.027 3.689 -0.859 1 98.25 166 HIS B N 1
ATOM 4596 C CA . HIS B 1 166 ? 4.746 3.205 -0.352 1 98.25 166 HIS B CA 1
ATOM 4597 C C . HIS B 1 166 ? 4.895 2.623 1.05 1 98.25 166 HIS B C 1
ATOM 4599 O O . HIS B 1 166 ? 5.883 1.946 1.344 1 98.25 166 HIS B O 1
ATOM 4605 N N . GLY B 1 167 ? 3.982 2.984 1.915 1 97.88 167 GLY B N 1
ATOM 4606 C CA . GLY B 1 167 ? 3.902 2.404 3.246 1 97.88 167 GLY B CA 1
ATOM 4607 C C . GLY B 1 167 ? 2.766 1.41 3.398 1 97.88 167 GLY B C 1
ATOM 4608 O O . GLY B 1 167 ? 2.213 0.936 2.404 1 97.88 167 GLY B O 1
ATOM 4609 N N . ARG B 1 168 ? 2.504 1.01 4.633 1 98.31 168 ARG B N 1
ATOM 4610 C CA . ARG B 1 168 ? 1.504 -0.005 4.949 1 98.31 168 ARG B CA 1
ATOM 4611 C C . ARG B 1 168 ? 0.224 0.633 5.48 1 98.31 168 ARG B C 1
ATOM 4613 O O . ARG B 1 168 ? 0.143 0.992 6.656 1 98.31 168 ARG B O 1
ATOM 4620 N N . ALA B 1 169 ? -0.835 0.568 4.645 1 98.56 169 ALA B N 1
ATOM 4621 C CA . ALA B 1 169 ? -2.092 1.222 5 1 98.56 169 ALA B CA 1
ATOM 4622 C C . ALA B 1 169 ? -2.709 0.586 6.242 1 98.56 169 ALA B C 1
ATOM 4624 O O . ALA B 1 169 ? -3.275 1.282 7.086 1 98.56 169 ALA B O 1
ATOM 4625 N N . SER B 1 170 ? -2.572 -0.715 6.402 1 98.44 170 SER B N 1
ATOM 4626 C CA . SER B 1 170 ? -3.236 -1.431 7.484 1 98.44 170 SER B CA 1
ATOM 4627 C C . SER B 1 170 ? -2.629 -1.072 8.836 1 98.44 170 SER B C 1
ATOM 4629 O O . SER B 1 170 ? -3.207 -1.377 9.883 1 98.44 170 SER B O 1
ATOM 4631 N N . SER B 1 171 ? -1.455 -0.403 8.805 1 98.44 171 SER B N 1
ATOM 4632 C CA . SER B 1 171 ? -0.764 -0.112 10.055 1 98.44 171 SER B CA 1
ATOM 4633 C C . SER B 1 171 ? -1.041 1.313 10.523 1 98.44 171 SER B C 1
ATOM 4635 O O . SER B 1 171 ? -0.507 1.754 11.547 1 98.44 171 SER B O 1
ATOM 4637 N N . VAL B 1 172 ? -1.87 2.047 9.789 1 98.88 172 VAL B N 1
ATOM 4638 C CA . VAL B 1 172 ? -2.242 3.395 10.203 1 98.88 172 VAL B CA 1
ATOM 4639 C C . VAL B 1 172 ? -3.299 3.326 11.297 1 98.88 172 VAL B C 1
ATOM 4641 O O . VAL B 1 172 ? -4.305 2.627 11.164 1 98.88 172 VAL B O 1
ATOM 4644 N N . VAL B 1 173 ? -3.055 4.012 12.375 1 98.81 173 VAL B N 1
ATOM 4645 C CA . VAL B 1 173 ? -3.961 3.975 13.516 1 98.81 173 VAL B CA 1
ATOM 4646 C C . VAL B 1 173 ? -4.332 5.398 13.93 1 98.81 173 VAL B C 1
ATOM 4648 O O . VAL B 1 173 ? -3.58 6.34 13.672 1 98.81 173 VAL B O 1
ATOM 4651 N N . PRO B 1 174 ? -5.5 5.566 14.5 1 98.81 174 PRO B N 1
ATOM 4652 C CA . PRO B 1 174 ? -5.859 6.895 15.008 1 98.81 174 PRO B CA 1
ATOM 4653 C C . PRO B 1 174 ? -5.09 7.27 16.266 1 98.81 174 PRO B C 1
ATOM 4655 O O . PRO B 1 174 ? -4.645 6.387 17.016 1 98.81 174 PRO B O 1
ATOM 4658 N N . SER B 1 175 ? -4.984 8.516 16.469 1 98.81 175 SER B N 1
ATOM 4659 C CA . SER B 1 175 ? -4.43 9.055 17.703 1 98.81 175 SER B CA 1
ATOM 4660 C C . SER B 1 175 ? -5 8.336 18.922 1 98.81 175 SER B C 1
ATOM 4662 O O . SER B 1 175 ? -6.191 8.023 18.969 1 98.81 175 SER B O 1
ATOM 4664 N N . GLY B 1 176 ? -4.145 8.133 19.875 1 98.44 176 GLY B N 1
ATOM 4665 C CA . GLY B 1 176 ? -4.562 7.477 21.109 1 98.44 176 GLY B CA 1
ATOM 4666 C C . GLY B 1 176 ? -4.273 5.988 21.125 1 98.44 176 GLY B C 1
ATOM 4667 O O . GLY B 1 176 ? -4.445 5.324 22.141 1 98.44 176 GLY B O 1
ATOM 4668 N N . THR B 1 177 ? -3.84 5.441 20 1 98.5 177 THR B N 1
ATOM 4669 C CA . THR B 1 177 ? -3.518 4.02 19.922 1 98.5 177 THR B CA 1
ATOM 4670 C C . THR B 1 177 ? -2.074 3.77 20.359 1 98.5 177 THR B C 1
ATOM 4672 O O . THR B 1 177 ? -1.141 4.297 19.75 1 98.5 177 THR B O 1
ATOM 4675 N N . ASP B 1 178 ? -1.891 2.961 21.328 1 98.19 178 ASP B N 1
ATOM 4676 C CA . ASP B 1 178 ? -0.545 2.574 21.734 1 98.19 178 ASP B CA 1
ATOM 4677 C C . ASP B 1 178 ? 0.046 1.539 20.781 1 98.19 178 ASP B C 1
ATOM 4679 O O . ASP B 1 178 ? -0.688 0.763 20.172 1 98.19 178 ASP B O 1
ATOM 4683 N N . LEU B 1 179 ? 1.343 1.527 20.609 1 98.56 179 LEU B N 1
ATOM 4684 C CA . LEU B 1 179 ? 2.027 0.606 19.703 1 98.56 179 LEU B CA 1
ATOM 4685 C C . LEU B 1 179 ? 3.117 -0.165 20.438 1 98.56 179 LEU B C 1
ATOM 4687 O O . LEU B 1 179 ? 3.828 0.401 21.281 1 98.56 179 LEU B O 1
ATOM 4691 N N . HIS B 1 180 ? 3.299 -1.398 20.156 1 98.75 180 HIS B N 1
ATOM 4692 C CA . HIS B 1 180 ? 4.387 -2.201 20.703 1 98.75 180 HIS B CA 1
ATOM 4693 C C . HIS B 1 180 ? 5.703 -1.897 20 1 98.75 180 HIS B C 1
ATOM 4695 O O . HIS B 1 180 ? 5.734 -1.748 18.766 1 98.75 180 HIS B O 1
ATOM 4701 N N . ARG B 1 181 ? 6.754 -1.746 20.812 1 98.81 181 ARG B N 1
ATOM 4702 C CA . ARG B 1 181 ? 8.102 -1.714 20.25 1 98.81 181 ARG B CA 1
ATOM 4703 C C . ARG B 1 181 ? 8.336 -2.914 19.344 1 98.81 181 ARG B C 1
ATOM 4705 O O . ARG B 1 181 ? 8.109 -4.059 19.734 1 98.81 181 ARG B O 1
ATOM 4712 N N . PRO B 1 182 ? 8.789 -2.723 18.109 1 98.75 182 PRO B N 1
ATOM 4713 C CA . PRO B 1 182 ? 8.945 -3.85 17.188 1 98.75 182 PRO B CA 1
ATOM 4714 C C . PRO B 1 182 ? 10.188 -4.68 17.469 1 98.75 182 PRO B C 1
ATOM 4716 O O . PRO B 1 182 ? 11.203 -4.145 17.922 1 98.75 182 PRO B O 1
ATOM 4719 N N . ASN B 1 183 ? 10.102 -5.973 17.25 1 98.62 183 ASN B N 1
ATOM 4720 C CA . ASN B 1 183 ? 11.234 -6.879 17.125 1 98.62 183 ASN B CA 1
ATOM 4721 C C . ASN B 1 183 ? 11.703 -7.004 15.68 1 98.62 183 ASN B C 1
ATOM 4723 O O . ASN B 1 183 ? 10.898 -6.883 14.75 1 98.62 183 ASN B O 1
ATOM 4727 N N . GLY B 1 184 ? 12.953 -7.195 15.445 1 98.44 184 GLY B N 1
ATOM 4728 C CA . GLY B 1 184 ? 13.43 -7.434 14.086 1 98.44 184 GLY B CA 1
ATOM 4729 C C . GLY B 1 184 ? 14.922 -7.711 14.023 1 98.44 184 GLY B C 1
ATOM 4730 O O . GLY B 1 184 ? 15.562 -7.922 15.055 1 98.44 184 GLY B O 1
ATOM 4731 N N . GLN B 1 185 ? 15.453 -7.875 12.844 1 98.5 185 GLN B N 1
ATOM 4732 C CA . GLN B 1 185 ? 16.891 -8.031 12.633 1 98.5 185 GLN B CA 1
ATOM 4733 C C . GLN B 1 185 ? 17.609 -6.691 12.719 1 98.5 185 GLN B C 1
ATOM 4735 O O . GLN B 1 185 ? 17.156 -5.703 12.141 1 98.5 185 GLN B O 1
ATOM 4740 N N . ILE B 1 186 ? 18.625 -6.66 13.453 1 98.25 186 ILE B N 1
ATOM 4741 C CA . ILE B 1 186 ? 19.5 -5.48 13.492 1 98.25 186 ILE B CA 1
ATOM 4742 C C . ILE B 1 186 ? 20.953 -5.906 13.359 1 98.25 186 ILE B C 1
ATOM 4744 O O . ILE B 1 186 ? 21.281 -7.082 13.516 1 98.25 186 ILE B O 1
ATOM 4748 N N . LEU B 1 187 ? 21.812 -5.004 12.969 1 97.06 187 LEU B N 1
ATOM 4749 C CA . LEU B 1 187 ? 23.266 -5.16 13.07 1 97.06 187 LEU B CA 1
ATOM 4750 C C . LEU B 1 187 ? 23.797 -4.461 14.32 1 97.06 187 LEU B C 1
ATOM 4752 O O . LEU B 1 187 ? 23.938 -3.238 14.336 1 97.06 187 LEU B O 1
ATOM 4756 N N . ALA B 1 188 ? 24.125 -5.25 15.281 1 93.88 188 ALA B N 1
ATOM 4757 C CA . ALA B 1 188 ? 24.578 -4.684 16.547 1 93.88 188 ALA B CA 1
ATOM 4758 C C . ALA B 1 188 ? 25.844 -3.838 16.328 1 93.88 188 ALA B C 1
ATOM 4760 O O . ALA B 1 188 ? 26 -2.783 16.953 1 93.88 188 ALA B O 1
ATOM 4761 N N . ASN B 1 189 ? 26.75 -4.34 15.445 1 93.69 189 ASN B N 1
ATOM 4762 C CA . ASN B 1 189 ? 27.969 -3.623 15.062 1 93.69 189 ASN B CA 1
ATOM 4763 C C . ASN B 1 189 ? 28 -3.342 13.562 1 93.69 189 ASN B C 1
ATOM 4765 O O . ASN B 1 189 ? 28.375 -4.215 12.773 1 93.69 189 ASN B O 1
ATOM 4769 N N . PRO B 1 190 ? 27.703 -2.156 13.211 1 89.38 190 PRO B N 1
ATOM 4770 C CA . PRO B 1 190 ? 27.625 -1.813 11.789 1 89.38 190 PRO B CA 1
ATOM 4771 C C . PRO B 1 190 ? 28.938 -2.035 11.055 1 89.38 190 PRO B C 1
ATOM 4773 O O . PRO B 1 190 ? 28.969 -2.129 9.828 1 89.38 190 PRO B O 1
ATOM 4776 N N . THR B 1 191 ? 30.109 -2.15 11.805 1 92 191 THR B N 1
ATOM 4777 C CA . THR B 1 191 ? 31.406 -2.283 11.172 1 92 191 THR B CA 1
ATOM 4778 C C . THR B 1 191 ? 31.859 -3.744 11.148 1 92 191 THR B C 1
ATOM 4780 O O . THR B 1 191 ? 32.938 -4.059 10.664 1 92 191 THR B O 1
ATOM 4783 N N . ALA B 1 192 ? 30.938 -4.566 11.633 1 92.94 192 ALA B N 1
ATOM 4784 C CA . ALA B 1 192 ? 31.281 -5.988 11.648 1 92.94 192 ALA B CA 1
ATOM 4785 C C . ALA B 1 192 ? 31.484 -6.52 10.234 1 92.94 192 ALA B C 1
ATOM 4787 O O . ALA B 1 192 ? 30.812 -6.086 9.297 1 92.94 192 ALA B O 1
ATOM 4788 N N . ASP B 1 193 ? 32.438 -7.418 10.047 1 93.25 193 ASP B N 1
ATOM 4789 C CA . ASP B 1 193 ? 32.688 -8.133 8.797 1 93.25 193 ASP B CA 1
ATOM 4790 C C . ASP B 1 193 ? 33 -9.609 9.062 1 93.25 193 ASP B C 1
ATOM 4792 O O . ASP B 1 193 ? 34.062 -9.93 9.633 1 93.25 193 ASP B O 1
ATOM 4796 N N . PRO B 1 194 ? 32.188 -10.508 8.727 1 93.31 194 PRO B N 1
ATOM 4797 C CA . PRO B 1 194 ? 30.984 -10.328 7.914 1 93.31 194 PRO B CA 1
ATOM 4798 C C . PRO B 1 194 ? 29.828 -9.727 8.711 1 93.31 194 PRO B C 1
ATOM 4800 O O . PRO B 1 194 ? 29.812 -9.805 9.938 1 93.31 194 PRO B O 1
ATOM 4803 N N . LYS B 1 195 ? 28.984 -9.094 8.016 1 95.06 195 LYS B N 1
ATOM 4804 C CA . LYS B 1 195 ? 27.766 -8.547 8.625 1 95.06 195 LYS B CA 1
ATOM 4805 C C . LYS B 1 195 ? 26.766 -9.656 8.938 1 95.06 195 LYS B C 1
ATOM 4807 O O . LYS B 1 195 ? 26.219 -10.273 8.031 1 95.06 195 LYS B O 1
ATOM 4812 N N . ILE B 1 196 ? 26.547 -9.898 10.195 1 95.88 196 ILE B N 1
ATOM 4813 C CA . ILE B 1 196 ? 25.609 -10.914 10.672 1 95.88 196 ILE B CA 1
ATOM 4814 C C . ILE B 1 196 ? 24.562 -10.273 11.594 1 95.88 196 ILE B C 1
ATOM 4816 O O . ILE B 1 196 ? 24.922 -9.68 12.617 1 95.88 196 ILE B O 1
ATOM 4820 N N . PRO B 1 197 ? 23.328 -10.391 11.211 1 97.31 197 PRO B N 1
ATOM 4821 C CA . PRO B 1 197 ? 22.297 -9.734 12.031 1 97.31 197 PRO B CA 1
ATOM 4822 C C . PRO B 1 197 ? 21.984 -10.508 13.305 1 97.31 197 PRO B C 1
ATOM 4824 O O . PRO B 1 197 ? 22.281 -11.703 13.398 1 97.31 197 PRO B O 1
ATOM 4827 N N . THR B 1 198 ? 21.422 -9.859 14.266 1 97.69 198 THR B N 1
ATOM 4828 C CA . THR B 1 198 ? 20.828 -10.445 15.461 1 97.69 198 THR B CA 1
ATOM 4829 C C . THR B 1 198 ? 19.359 -10.039 15.594 1 97.69 198 THR B C 1
ATOM 4831 O O . THR B 1 198 ? 18.938 -9.055 15 1 97.69 198 THR B O 1
ATOM 4834 N N . PHE B 1 199 ? 18.594 -10.906 16.25 1 98.06 199 PHE B N 1
ATOM 4835 C CA . PHE B 1 199 ? 17.188 -10.641 16.516 1 98.06 199 PHE B CA 1
ATOM 4836 C C . PHE B 1 199 ? 17.031 -9.898 17.844 1 98.06 199 PHE B C 1
ATOM 4838 O O . PHE B 1 199 ? 17.562 -10.32 18.859 1 98.06 199 PHE B O 1
ATOM 4845 N N . SER B 1 200 ? 16.344 -8.75 17.859 1 97.94 200 SER B N 1
ATOM 4846 C CA . SER B 1 200 ? 16.234 -7.93 19.062 1 97.94 200 SER B CA 1
ATOM 4847 C C . SER B 1 200 ? 15.039 -6.977 18.969 1 97.94 200 SER B C 1
ATOM 4849 O O . SER B 1 200 ? 14.586 -6.641 17.875 1 97.94 200 SER B O 1
ATOM 4851 N N . PRO B 1 201 ? 14.5 -6.562 20.125 1 98.44 201 PRO B N 1
ATOM 4852 C CA . PRO B 1 201 ? 13.688 -5.348 20.078 1 98.44 201 PRO B CA 1
ATOM 4853 C C . PRO B 1 201 ? 14.438 -4.156 19.484 1 98.44 201 PRO B C 1
ATOM 4855 O O . PRO B 1 201 ? 15.648 -4.027 19.688 1 98.44 201 PRO B O 1
ATOM 4858 N N . CYS B 1 202 ? 13.719 -3.373 18.766 1 98.62 202 CYS B N 1
ATOM 4859 C CA . CYS B 1 202 ? 14.297 -2.154 18.203 1 98.62 202 CYS B CA 1
ATOM 4860 C C . CYS B 1 202 ? 14.961 -1.317 19.297 1 98.62 202 CYS B C 1
ATOM 4862 O O . CYS B 1 202 ? 14.359 -1.062 20.344 1 98.62 202 CYS B O 1
ATOM 4864 N N . LYS B 1 203 ? 16.172 -0.868 19.078 1 97.5 203 LYS B N 1
ATOM 4865 C CA . LYS B 1 203 ? 16.906 -0.07 20.047 1 97.5 203 LYS B CA 1
ATOM 4866 C C . LYS B 1 203 ? 16.828 1.417 19.703 1 97.5 203 LYS B C 1
ATOM 4868 O O . LYS B 1 203 ? 17.031 2.266 20.578 1 97.5 203 LYS B O 1
ATOM 4873 N N . ARG B 1 204 ? 16.578 1.736 18.484 1 98 204 ARG B N 1
ATOM 4874 C CA . ARG B 1 204 ? 16.578 3.119 18.016 1 98 204 ARG B CA 1
ATOM 4875 C C . ARG B 1 204 ? 15.211 3.518 17.469 1 98 204 ARG B C 1
ATOM 4877 O O . ARG B 1 204 ? 15.094 3.918 16.312 1 98 204 ARG B O 1
ATOM 4884 N N . LEU B 1 205 ? 14.188 3.447 18.328 1 98.69 205 LEU B N 1
ATOM 4885 C CA . LEU B 1 205 ? 12.828 3.822 17.969 1 98.69 205 LEU B CA 1
ATOM 4886 C C . LEU B 1 205 ? 12.664 5.34 17.938 1 98.69 205 LEU B C 1
ATOM 4888 O O . LEU B 1 205 ? 12.984 6.016 18.922 1 98.69 205 LEU B O 1
ATOM 4892 N N . ASP B 1 206 ? 12.203 5.871 16.844 1 98.81 206 ASP B N 1
ATOM 4893 C CA . ASP B 1 206 ? 12.211 7.301 16.562 1 98.81 206 ASP B CA 1
ATOM 4894 C C . ASP B 1 206 ? 10.805 7.793 16.203 1 98.81 206 ASP B C 1
ATOM 4896 O O . ASP B 1 206 ? 9.883 6.992 16.047 1 98.81 206 ASP B O 1
ATOM 4900 N N . ILE B 1 207 ? 10.609 9.102 16.188 1 98.75 207 ILE B N 1
ATOM 4901 C CA . ILE B 1 207 ? 9.398 9.758 15.719 1 98.75 207 ILE B CA 1
ATOM 4902 C C . ILE B 1 207 ? 9.68 10.508 14.422 1 98.75 207 ILE B C 1
ATOM 4904 O O . ILE B 1 207 ? 10.82 10.867 14.141 1 98.75 207 ILE B O 1
ATOM 4908 N N . GLU B 1 208 ? 8.656 10.664 13.68 1 98.88 208 GLU B N 1
ATOM 4909 C CA . GLU B 1 208 ? 8.711 11.578 12.539 1 98.88 208 GLU B CA 1
ATOM 4910 C C . GLU B 1 208 ? 7.48 12.484 12.508 1 98.88 208 GLU B C 1
ATOM 4912 O O . GLU B 1 208 ? 6.355 12.008 12.328 1 98.88 208 GLU B O 1
ATOM 4917 N N . LEU B 1 209 ? 7.707 13.781 12.711 1 98.94 209 LEU B N 1
ATOM 4918 C CA . LEU B 1 209 ? 6.668 14.797 12.633 1 98.94 209 LEU B CA 1
ATOM 4919 C C . LEU B 1 209 ? 6.293 15.086 11.18 1 98.94 209 LEU B C 1
ATOM 4921 O O . LEU B 1 209 ? 7.121 15.578 10.414 1 98.94 209 LEU B O 1
ATOM 4925 N N . GLU B 1 210 ? 5.059 14.75 10.812 1 98.94 210 GLU B N 1
ATOM 4926 C CA . GLU B 1 210 ? 4.621 14.961 9.438 1 98.94 210 GLU B CA 1
ATOM 4927 C C . GLU B 1 210 ? 3.197 15.5 9.383 1 98.94 210 GLU B C 1
ATOM 4929 O O . GLU B 1 210 ? 2.502 15.531 10.398 1 98.94 210 GLU B O 1
ATOM 4934 N N . LEU B 1 211 ? 2.832 16.047 8.258 1 98.94 211 LEU B N 1
ATOM 4935 C CA . LEU B 1 211 ? 1.455 16.172 7.789 1 98.94 211 LEU B CA 1
ATOM 4936 C C . LEU B 1 211 ? 1.134 15.102 6.75 1 98.94 211 LEU B C 1
ATOM 4938 O O . LEU B 1 211 ? 2.041 14.516 6.156 1 98.94 211 LEU B O 1
ATOM 4942 N N . ALA B 1 212 ? -0.125 14.805 6.609 1 98.94 212 ALA B N 1
ATOM 4943 C CA . ALA B 1 212 ? -0.578 13.922 5.539 1 98.94 212 ALA B CA 1
ATOM 4944 C C . ALA B 1 212 ? -1.884 14.422 4.93 1 98.94 212 ALA B C 1
ATOM 4946 O O . ALA B 1 212 ? -2.682 15.078 5.605 1 98.94 212 ALA B O 1
ATOM 4947 N N . CYS B 1 213 ? -2.105 14.164 3.695 1 98.81 213 CYS B N 1
ATOM 4948 C CA . CYS B 1 213 ? -3.369 14.523 3.064 1 98.81 213 CYS B CA 1
ATOM 4949 C C . CYS B 1 213 ? -4.148 13.281 2.648 1 98.81 213 CYS B C 1
ATOM 4951 O O . CYS B 1 213 ? -3.555 12.266 2.279 1 98.81 213 CYS B O 1
ATOM 4953 N N . PHE B 1 214 ? -5.449 13.375 2.73 1 98.94 214 PHE B N 1
ATOM 4954 C CA . PHE B 1 214 ? -6.359 12.375 2.174 1 98.94 214 PHE B CA 1
ATOM 4955 C C . PHE B 1 214 ? -6.801 12.773 0.77 1 98.94 214 PHE B C 1
ATOM 4957 O O . PHE B 1 214 ? -7.109 13.938 0.515 1 98.94 214 PHE B O 1
ATOM 4964 N N . ILE B 1 215 ? -6.816 11.758 -0.073 1 98.88 215 ILE B N 1
ATOM 4965 C CA . ILE B 1 215 ? -7.301 11.961 -1.436 1 98.88 215 ILE B CA 1
ATOM 4966 C C . ILE B 1 215 ? -8.82 11.883 -1.46 1 98.88 215 ILE B C 1
ATOM 4968 O O . ILE B 1 215 ? -9.414 11.008 -0.82 1 98.88 215 ILE B O 1
ATOM 4972 N N . SER B 1 216 ? -9.477 12.773 -2.197 1 98.31 216 SER B N 1
ATOM 4973 C CA . SER B 1 216 ? -10.922 12.766 -2.367 1 98.31 216 SER B CA 1
ATOM 4974 C C . SER B 1 216 ? -11.312 12.195 -3.727 1 98.31 216 SER B C 1
ATOM 4976 O O . SER B 1 216 ? -11.578 10.992 -3.85 1 98.31 216 SER B O 1
ATOM 4978 N N . LYS B 1 217 ? -11.07 12.984 -4.781 1 96.69 217 LYS B N 1
ATOM 4979 C CA . LYS B 1 217 ? -11.422 12.547 -6.129 1 96.69 217 LYS B CA 1
ATOM 4980 C C . LYS B 1 217 ? -10.367 11.594 -6.691 1 96.69 217 LYS B C 1
ATOM 4982 O O . LYS B 1 217 ? -9.164 11.883 -6.625 1 96.69 217 LYS B O 1
ATOM 4987 N N . PRO B 1 218 ? -10.82 10.445 -7.266 1 98 218 PRO B N 1
ATOM 4988 C CA . PRO B 1 218 ? -9.883 9.531 -7.914 1 98 218 PRO B CA 1
ATOM 4989 C C . PRO B 1 218 ? -9.531 9.961 -9.336 1 98 218 PRO B C 1
ATOM 4991 O O . PRO B 1 218 ? -10.094 10.93 -9.852 1 98 218 PRO B O 1
ATOM 4994 N N . ASN B 1 219 ? -8.516 9.43 -9.938 1 98.19 219 ASN B N 1
ATOM 4995 C CA . ASN B 1 219 ? -8.227 9.461 -11.367 1 98.19 219 ASN B CA 1
ATOM 4996 C C . ASN B 1 219 ? -8.18 8.055 -11.961 1 98.19 219 ASN B C 1
ATOM 4998 O O . ASN B 1 219 ? -8.148 7.066 -11.227 1 98.19 219 ASN B O 1
ATOM 5002 N N . ASP B 1 220 ? -8.242 7.977 -13.297 1 97.44 220 ASP B N 1
ATOM 5003 C CA . ASP B 1 220 ? -8.203 6.688 -13.984 1 97.44 220 ASP B CA 1
ATOM 5004 C C . ASP B 1 220 ? -6.77 6.191 -14.141 1 97.44 220 ASP B C 1
ATOM 5006 O O . ASP B 1 220 ? -5.855 6.984 -14.383 1 97.44 220 ASP B O 1
ATOM 5010 N N . LEU B 1 221 ? -6.637 4.859 -14.086 1 97.81 221 LEU B N 1
ATOM 5011 C CA . LEU B 1 221 ? -5.332 4.27 -14.359 1 97.81 221 LEU B CA 1
ATOM 5012 C C . LEU B 1 221 ? -4.816 4.699 -15.727 1 97.81 221 LEU B C 1
ATOM 5014 O O . LEU B 1 221 ? -5.551 4.641 -16.719 1 97.81 221 LEU B O 1
ATOM 5018 N N . GLY B 1 222 ? -3.576 5.184 -15.781 1 97.56 222 GLY B N 1
ATOM 5019 C CA . GLY B 1 222 ? -2.963 5.625 -17.016 1 97.56 222 GLY B CA 1
ATOM 5020 C C . GLY B 1 222 ? -3.105 7.117 -17.266 1 97.56 222 GLY B C 1
ATOM 5021 O O . GLY B 1 222 ? -2.422 7.684 -18.109 1 97.56 222 GLY B O 1
ATOM 5022 N N . LYS B 1 223 ? -3.922 7.797 -16.469 1 97.69 223 LYS B N 1
ATOM 5023 C CA . LYS B 1 223 ? -4.199 9.211 -16.688 1 97.69 223 LYS B CA 1
ATOM 5024 C C . LYS B 1 223 ? -3.754 10.062 -15.508 1 97.69 223 LYS B C 1
ATOM 5026 O O . LYS B 1 223 ? -4.516 10.258 -14.555 1 97.69 223 LYS B O 1
ATOM 5031 N N . PRO B 1 224 ? -2.65 10.734 -15.57 1 98.12 224 PRO B N 1
ATOM 5032 C CA . PRO B 1 224 ? -2.113 11.508 -14.445 1 98.12 224 PRO B CA 1
ATOM 5033 C C . PRO B 1 224 ? -2.955 12.734 -14.117 1 98.12 224 PRO B C 1
ATOM 5035 O O . PRO B 1 224 ? -3.736 13.195 -14.953 1 98.12 224 PRO B O 1
ATOM 5038 N N . VAL B 1 225 ? -2.846 13.211 -12.906 1 98.44 225 VAL B N 1
ATOM 5039 C CA . VAL B 1 225 ? -3.436 14.461 -12.43 1 98.44 225 VAL B CA 1
ATOM 5040 C C . VAL B 1 225 ? -2.445 15.609 -12.625 1 98.44 225 VAL B C 1
ATOM 5042 O O . VAL B 1 225 ? -1.307 15.539 -12.156 1 98.44 225 VAL B O 1
ATOM 5045 N N . SER B 1 226 ? -2.812 16.641 -13.312 1 98.19 226 SER B N 1
ATOM 5046 C CA . SER B 1 226 ? -1.924 17.781 -13.484 1 98.19 226 SER B CA 1
ATOM 5047 C C . SER B 1 226 ? -1.725 18.531 -12.164 1 98.19 226 SER B C 1
ATOM 5049 O O . SER B 1 226 ? -2.576 18.469 -11.273 1 98.19 226 SER B O 1
ATOM 5051 N N . VAL B 1 227 ? -0.587 19.25 -12.039 1 97.88 227 VAL B N 1
ATOM 5052 C CA . VAL B 1 227 ? -0.292 19.984 -10.812 1 97.88 227 VAL B CA 1
ATOM 5053 C C . VAL B 1 227 ? -1.344 21.078 -10.594 1 97.88 227 VAL B C 1
ATOM 5055 O O . VAL B 1 227 ? -1.687 21.391 -9.453 1 97.88 227 VAL B O 1
ATOM 5058 N N . GLU B 1 228 ? -2.021 21.547 -11.633 1 97.12 228 GLU B N 1
ATOM 5059 C CA . GLU B 1 228 ? -3.043 22.594 -11.555 1 97.12 228 GLU B CA 1
ATOM 5060 C C . GLU B 1 228 ? -4.344 22.047 -10.977 1 97.12 228 GLU B C 1
ATOM 5062 O O . GLU B 1 228 ? -5.102 22.781 -10.336 1 97.12 228 GLU B O 1
ATOM 5067 N N . GLU B 1 229 ? -4.551 20.766 -11.203 1 97.44 229 GLU B N 1
ATOM 5068 C CA . GLU B 1 229 ? -5.797 20.156 -10.758 1 97.44 229 GLU B CA 1
ATOM 5069 C C . GLU B 1 229 ? -5.598 19.391 -9.445 1 97.44 229 GLU B C 1
ATOM 5071 O O . GLU B 1 229 ? -6.57 19.016 -8.789 1 97.44 229 GLU B O 1
ATOM 5076 N N . ALA B 1 230 ? -4.379 19.266 -9.031 1 98.31 230 ALA B N 1
ATOM 5077 C CA . ALA B 1 230 ? -4.016 18.359 -7.941 1 98.31 230 ALA B CA 1
ATOM 5078 C C . ALA B 1 230 ? -4.711 18.75 -6.645 1 98.31 230 ALA B C 1
ATOM 5080 O O . ALA B 1 230 ? -5.148 17.891 -5.879 1 98.31 230 ALA B O 1
ATOM 5081 N N . GLU B 1 231 ? -4.793 19.984 -6.375 1 97.38 231 GLU B N 1
ATOM 5082 C CA . GLU B 1 231 ? -5.406 20.453 -5.137 1 97.38 231 GLU B CA 1
ATOM 5083 C C . GLU B 1 231 ? -6.863 20 -5.035 1 97.38 231 GLU B C 1
ATOM 5085 O O . GLU B 1 231 ? -7.348 19.703 -3.941 1 97.38 231 GLU B O 1
ATOM 5090 N N . ASP B 1 232 ? -7.578 19.891 -6.129 1 97.56 232 ASP B N 1
ATOM 5091 C CA . ASP B 1 232 ? -8.977 19.484 -6.172 1 97.56 232 ASP B CA 1
ATOM 5092 C C . ASP B 1 232 ? -9.133 18 -5.844 1 97.56 232 ASP B C 1
ATOM 5094 O O . ASP B 1 232 ? -10.242 17.531 -5.594 1 97.56 232 ASP B O 1
ATOM 5098 N N . HIS B 1 233 ? -8.039 17.297 -5.824 1 98.5 233 HIS B N 1
ATOM 5099 C CA . HIS B 1 233 ? -8.062 15.875 -5.496 1 98.5 233 HIS B CA 1
ATOM 5100 C C . HIS B 1 233 ? -7.754 15.648 -4.02 1 98.5 233 HIS B C 1
ATOM 5102 O O . HIS B 1 233 ? -7.672 14.5 -3.566 1 98.5 233 HIS B O 1
ATOM 5108 N N . ILE B 1 234 ? -7.59 16.656 -3.273 1 98.75 234 ILE B N 1
ATOM 5109 C CA . ILE B 1 234 ? -7.246 16.547 -1.861 1 98.75 234 ILE B CA 1
ATOM 5110 C C . ILE B 1 234 ? -8.469 16.875 -1.005 1 98.75 234 ILE B C 1
ATOM 5112 O O . ILE B 1 234 ? -9.117 17.906 -1.205 1 98.75 234 ILE B O 1
ATOM 5116 N N . PHE B 1 235 ? -8.828 15.977 -0.061 1 98.75 235 PHE B N 1
ATOM 5117 C CA . PHE B 1 235 ? -9.938 16.188 0.857 1 98.75 235 PHE B CA 1
ATOM 5118 C C . PHE B 1 235 ? -9.539 17.156 1.973 1 98.75 235 PHE B C 1
ATOM 5120 O O . PHE B 1 235 ? -10.25 18.125 2.248 1 98.75 235 PHE B O 1
ATOM 5127 N N . GLY B 1 236 ? -8.391 16.859 2.588 1 98.81 236 GLY B N 1
ATOM 5128 C CA . GLY B 1 236 ? -7.852 17.625 3.693 1 98.81 236 GLY B CA 1
ATOM 5129 C C . GLY B 1 236 ? -6.59 17.031 4.285 1 98.81 236 GLY B C 1
ATOM 5130 O O . GLY B 1 236 ? -6.016 16.109 3.715 1 98.81 236 GLY B O 1
ATOM 5131 N N . LEU B 1 237 ? -6.148 17.641 5.371 1 98.94 237 LEU B N 1
ATOM 5132 C CA . LEU B 1 237 ? -4.879 17.25 5.977 1 98.94 237 LEU B CA 1
ATOM 5133 C C . LEU B 1 237 ? -5.094 16.734 7.395 1 98.94 237 LEU B C 1
ATOM 5135 O O . LEU B 1 237 ? -6.086 17.078 8.039 1 98.94 237 LEU B O 1
ATOM 5139 N N . VAL B 1 238 ? -4.164 15.93 7.852 1 98.94 238 VAL B N 1
ATOM 5140 C CA . VAL B 1 238 ? -4.051 15.477 9.234 1 98.94 238 VAL B CA 1
ATOM 5141 C C . VAL B 1 238 ? -2.598 15.562 9.695 1 98.94 238 VAL B C 1
ATOM 5143 O O . VAL B 1 238 ? -1.688 15.711 8.875 1 98.94 238 VAL B O 1
ATOM 5146 N N . LEU B 1 239 ? -2.453 15.57 11 1 98.88 239 LEU B N 1
ATOM 5147 C CA . LEU B 1 239 ? -1.13 15.375 11.586 1 98.88 239 LEU B CA 1
ATOM 5148 C C . LEU B 1 239 ? -0.762 13.891 11.594 1 98.88 239 LEU B C 1
ATOM 5150 O O . LEU B 1 239 ? -1.622 13.039 11.812 1 98.88 239 LEU B O 1
ATOM 5154 N N . MET B 1 240 ? 0.529 13.633 11.383 1 98.94 240 MET B N 1
ATOM 5155 C CA . MET B 1 240 ? 0.96 12.242 11.273 1 98.94 240 MET B CA 1
ATOM 5156 C C . MET B 1 240 ? 2.289 12.023 11.992 1 98.94 240 MET B C 1
ATOM 5158 O O . MET B 1 240 ? 3.197 12.852 11.891 1 98.94 240 MET B O 1
ATOM 5162 N N . ASN B 1 241 ? 2.359 11.008 12.805 1 98.94 241 ASN B N 1
ATOM 5163 C CA . ASN B 1 241 ? 3.615 10.469 13.32 1 98.94 241 ASN B CA 1
ATOM 5164 C C . ASN B 1 241 ? 4.008 9.18 12.617 1 98.94 241 ASN B C 1
ATOM 5166 O O . ASN B 1 241 ? 3.391 8.133 12.836 1 98.94 241 ASN B O 1
ATOM 5170 N N . ASP B 1 242 ? 5 9.234 11.766 1 98.75 242 ASP B N 1
ATOM 5171 C CA . ASP B 1 242 ? 5.523 8.047 11.102 1 98.75 242 ASP B CA 1
ATOM 5172 C C . ASP B 1 242 ? 6.598 7.371 11.961 1 98.75 242 ASP B C 1
ATOM 5174 O O . ASP B 1 242 ? 7.793 7.551 11.719 1 98.75 242 ASP B O 1
ATOM 5178 N N . TRP B 1 243 ? 6.152 6.547 12.859 1 98.88 243 TRP B N 1
ATOM 5179 C CA . TRP B 1 243 ? 7.074 5.863 13.758 1 98.88 243 TRP B CA 1
ATOM 5180 C C . TRP B 1 243 ? 8.148 5.121 12.969 1 98.88 243 TRP B C 1
ATOM 5182 O O . TRP B 1 243 ? 7.863 4.5 11.945 1 98.88 243 TRP B O 1
ATOM 5192 N N . SER B 1 244 ? 9.391 5.184 13.492 1 98.75 244 SER B N 1
ATOM 5193 C CA . SER B 1 244 ? 10.5 4.645 12.719 1 98.75 244 SER B CA 1
ATOM 5194 C C . SER B 1 244 ? 11.422 3.799 13.594 1 98.75 244 SER B C 1
ATOM 5196 O O . SER B 1 244 ? 11.984 4.293 14.57 1 98.75 244 SER B O 1
ATOM 5198 N N . ALA B 1 245 ? 11.594 2.547 13.258 1 98.81 245 ALA B N 1
ATOM 5199 C CA . ALA B 1 245 ? 12.602 1.681 13.859 1 98.81 245 ALA B CA 1
ATOM 5200 C C . ALA B 1 245 ? 13.922 1.767 13.109 1 98.81 245 ALA B C 1
ATOM 5202 O O . ALA B 1 245 ? 14.227 0.914 12.273 1 98.81 245 ALA B O 1
ATOM 5203 N N . ARG B 1 246 ? 14.766 2.678 13.531 1 97.94 246 ARG B N 1
ATOM 5204 C CA . ARG B 1 246 ? 15.883 3.127 12.703 1 97.94 246 ARG B CA 1
ATOM 5205 C C . ARG B 1 246 ? 16.938 2.033 12.578 1 97.94 246 ARG B C 1
ATOM 5207 O O . ARG B 1 246 ? 17.578 1.895 11.523 1 97.94 246 ARG B O 1
ATOM 5214 N N . ASP B 1 247 ? 17.203 1.236 13.609 1 97.81 247 ASP B N 1
ATOM 5215 C CA . ASP B 1 247 ? 18.219 0.201 13.547 1 97.81 247 ASP B CA 1
ATOM 5216 C C . ASP B 1 247 ? 17.766 -0.984 12.703 1 97.81 247 ASP B C 1
ATOM 5218 O O . ASP B 1 247 ? 18.562 -1.624 12.023 1 97.81 247 ASP B O 1
ATOM 5222 N N . ILE B 1 248 ? 16.484 -1.272 12.711 1 98.5 248 ILE B N 1
ATOM 5223 C CA . ILE B 1 248 ? 15.914 -2.273 11.812 1 98.5 248 ILE B CA 1
ATOM 5224 C C . ILE B 1 248 ? 15.977 -1.769 10.375 1 98.5 248 ILE B C 1
ATOM 5226 O O . ILE B 1 248 ? 16.359 -2.51 9.461 1 98.5 248 ILE B O 1
ATOM 5230 N N . GLN B 1 249 ? 15.641 -0.52 10.188 1 97.94 249 GLN B N 1
ATOM 5231 C CA . GLN B 1 249 ? 15.656 0.092 8.859 1 97.94 249 GLN B CA 1
ATOM 5232 C C . GLN B 1 249 ? 17.047 0.033 8.242 1 97.94 249 GLN B C 1
ATOM 5234 O O . GLN B 1 249 ? 17.203 -0.326 7.074 1 97.94 249 GLN B O 1
ATOM 5239 N N . ALA B 1 250 ? 18.031 0.383 9.008 1 96.56 250 ALA B N 1
ATOM 5240 C CA . ALA B 1 250 ? 19.406 0.457 8.508 1 96.56 250 ALA B CA 1
ATOM 5241 C C . ALA B 1 250 ? 19.859 -0.887 7.945 1 96.56 250 ALA B C 1
ATOM 5243 O O . ALA B 1 250 ? 20.625 -0.938 6.984 1 96.56 250 ALA B O 1
ATOM 5244 N N . TRP B 1 251 ? 19.359 -1.945 8.516 1 97.62 251 TRP B N 1
ATOM 5245 C CA . TRP B 1 251 ? 19.766 -3.281 8.109 1 97.62 251 TRP B CA 1
ATOM 5246 C C . TRP B 1 251 ? 18.969 -3.754 6.898 1 97.62 251 TRP B C 1
ATOM 5248 O O . TRP B 1 251 ? 19.531 -4.309 5.953 1 97.62 251 TRP B O 1
ATOM 5258 N N . GLU B 1 252 ? 17.688 -3.412 6.84 1 97.44 252 GLU B N 1
ATOM 5259 C CA . GLU B 1 252 ? 16.812 -4.082 5.887 1 97.44 252 GLU B CA 1
ATOM 5260 C C . GLU B 1 252 ? 16.641 -3.248 4.621 1 97.44 252 GLU B C 1
ATOM 5262 O O . GLU B 1 252 ? 16.234 -3.771 3.576 1 97.44 252 GLU B O 1
ATOM 5267 N N . TYR B 1 253 ? 16.844 -1.926 4.543 1 95.69 253 TYR B N 1
ATOM 5268 C CA . TYR B 1 253 ? 16.219 -1.053 3.553 1 95.69 253 TYR B CA 1
ATOM 5269 C C . TYR B 1 253 ? 17.016 -1.044 2.258 1 95.69 253 TYR B C 1
ATOM 5271 O O . TYR B 1 253 ? 16.578 -0.502 1.244 1 95.69 253 TYR B O 1
ATOM 5279 N N . VAL B 1 254 ? 18.266 -1.582 2.289 1 93.81 254 VAL B N 1
ATOM 5280 C CA . VAL B 1 254 ? 19.078 -1.621 1.073 1 93.81 254 VAL B CA 1
ATOM 5281 C C . VAL B 1 254 ? 18.734 -2.875 0.27 1 93.81 254 VAL B C 1
ATOM 5283 O O . VAL B 1 254 ? 18.859 -3.994 0.774 1 93.81 254 VAL B O 1
ATOM 5286 N N . PRO B 1 255 ? 18.281 -2.775 -0.849 1 94.44 255 PRO B N 1
ATOM 5287 C CA . PRO B 1 255 ? 18.297 -1.568 -1.679 1 94.44 255 PRO B CA 1
ATOM 5288 C C . PRO B 1 255 ? 16.891 -0.997 -1.897 1 94.44 255 PRO B C 1
ATOM 5290 O O . PRO B 1 255 ? 16.719 -0.088 -2.711 1 94.44 255 PRO B O 1
ATOM 5293 N N . LEU B 1 256 ? 15.836 -1.522 -1.279 1 97.19 256 LEU B N 1
ATOM 5294 C CA . LEU B 1 256 ? 14.492 -1.276 -1.784 1 97.19 256 LEU B CA 1
ATOM 5295 C C . LEU B 1 256 ? 13.742 -0.288 -0.893 1 97.19 256 LEU B C 1
ATOM 5297 O O . LEU B 1 256 ? 12.539 -0.074 -1.063 1 97.19 256 LEU B O 1
ATOM 5301 N N . GLY B 1 257 ? 14.453 0.335 0.059 1 96.5 257 GLY B N 1
ATOM 5302 C CA . GLY B 1 257 ? 13.844 1.371 0.878 1 96.5 257 GLY B CA 1
ATOM 5303 C C . GLY B 1 257 ? 13.188 0.83 2.137 1 96.5 257 GLY B C 1
ATOM 5304 O O . GLY B 1 257 ? 13.344 -0.348 2.465 1 96.5 257 GLY B O 1
ATOM 5305 N N . PRO B 1 258 ? 12.484 1.726 2.877 1 97.25 258 PRO B N 1
ATOM 5306 C CA . PRO B 1 258 ? 11.859 1.331 4.145 1 97.25 258 PRO B CA 1
ATOM 5307 C C . PRO B 1 258 ? 10.781 0.265 3.963 1 97.25 258 PRO B C 1
ATOM 5309 O O . PRO B 1 258 ? 10.047 0.283 2.969 1 97.25 258 PRO B O 1
ATOM 5312 N N . PHE B 1 259 ? 10.719 -0.696 4.938 1 98.25 259 PHE B N 1
ATOM 5313 C CA . PHE B 1 259 ? 9.758 -1.794 4.934 1 98.25 259 PHE B CA 1
ATOM 5314 C C . PHE B 1 259 ? 9.266 -2.086 6.348 1 98.25 259 PHE B C 1
ATOM 5316 O O . PHE B 1 259 ? 8.484 -1.314 6.91 1 98.25 259 PHE B O 1
ATOM 5323 N N . ASN B 1 260 ? 9.773 -3.025 7.086 1 97.94 260 ASN B N 1
ATOM 5324 C CA . ASN B 1 260 ? 9.289 -3.426 8.406 1 97.94 260 ASN B CA 1
ATOM 5325 C C . ASN B 1 260 ? 9.586 -2.363 9.461 1 97.94 260 ASN B C 1
ATOM 5327 O O . ASN B 1 260 ? 8.867 -2.26 10.453 1 97.94 260 ASN B O 1
ATOM 5331 N N . ALA B 1 261 ? 10.594 -1.579 9.219 1 98.44 261 ALA B N 1
ATOM 5332 C CA . ALA B 1 261 ? 10.953 -0.503 10.141 1 98.44 261 ALA B CA 1
ATOM 5333 C C . ALA B 1 261 ? 9.828 0.529 10.242 1 98.44 261 ALA B C 1
ATOM 5335 O O . ALA B 1 261 ? 9.812 1.346 11.164 1 98.44 261 ALA B O 1
ATOM 5336 N N . LYS B 1 262 ? 8.961 0.519 9.289 1 98 262 LYS B N 1
ATOM 5337 C CA . LYS B 1 262 ? 7.883 1.501 9.203 1 98 262 LYS B CA 1
ATOM 5338 C C . LYS B 1 262 ? 6.516 0.83 9.305 1 98 262 LYS B C 1
ATOM 5340 O O . LYS B 1 262 ? 5.504 1.501 9.508 1 98 262 LYS B O 1
ATOM 5345 N N . ASN B 1 263 ? 6.41 -0.553 9.25 1 95.5 263 ASN B N 1
ATOM 5346 C CA . ASN B 1 263 ? 5.156 -1.278 9.086 1 95.5 263 ASN B CA 1
ATOM 5347 C C . ASN B 1 263 ? 4.48 -1.543 10.43 1 95.5 263 ASN B C 1
ATOM 5349 O O . ASN B 1 263 ? 3.336 -2 10.469 1 95.5 263 ASN B O 1
ATOM 5353 N N . PHE B 1 264 ? 5.145 -1.247 11.539 1 97.75 264 PHE B N 1
ATOM 5354 C CA . PHE B 1 264 ? 4.598 -1.623 12.836 1 97.75 264 PHE B CA 1
ATOM 5355 C C . PHE B 1 264 ? 3.559 -0.609 13.305 1 97.75 264 PHE B C 1
ATOM 5357 O O . PHE B 1 264 ? 2.785 -0.881 14.227 1 97.75 264 PHE B O 1
ATOM 5364 N N . GLY B 1 265 ? 3.645 0.641 12.68 1 98.25 265 GLY B N 1
ATOM 5365 C CA . GLY B 1 265 ? 2.6 1.585 13.039 1 98.25 265 GLY B CA 1
ATOM 5366 C C . GLY B 1 265 ? 2.859 2.99 12.531 1 98.25 265 GLY B C 1
ATOM 5367 O O . GLY B 1 265 ? 4 3.457 12.539 1 98.25 265 GLY B O 1
ATOM 5368 N N . THR B 1 266 ? 1.818 3.691 12.148 1 98.88 266 THR B N 1
ATOM 5369 C CA . THR B 1 266 ? 1.738 5.109 11.82 1 98.88 266 THR B CA 1
ATOM 5370 C C . THR B 1 266 ? 0.509 5.742 12.469 1 98.88 266 THR B C 1
ATOM 5372 O O . THR B 1 266 ? -0.604 5.234 12.328 1 98.88 266 THR B O 1
ATOM 5375 N N . SER B 1 267 ? 0.671 6.832 13.211 1 98.94 267 SER B N 1
ATOM 5376 C CA . SER B 1 267 ? -0.445 7.465 13.906 1 98.94 267 SER B CA 1
ATOM 5377 C C . SER B 1 267 ? -0.886 8.742 13.195 1 98.94 267 SER B C 1
ATOM 5379 O O . SER B 1 267 ? -0.051 9.523 12.734 1 98.94 267 SER B O 1
ATOM 5381 N N . ILE B 1 268 ? -2.186 8.945 13.133 1 98.94 268 ILE B N 1
ATOM 5382 C CA . ILE B 1 268 ? -2.684 10.203 12.586 1 98.94 268 ILE B CA 1
ATOM 5383 C C . ILE B 1 268 ? -3.77 10.773 13.5 1 98.94 268 ILE B C 1
ATOM 5385 O O . ILE B 1 268 ? -4.379 10.031 14.281 1 98.94 268 ILE B O 1
ATOM 5389 N N . THR B 1 269 ? -3.953 12.102 13.383 1 98.94 269 THR B N 1
ATOM 5390 C CA . THR B 1 269 ? -5.121 12.695 14.023 1 98.94 269 THR B CA 1
ATOM 5391 C C . THR B 1 269 ? -6.406 12.234 13.336 1 98.94 269 THR B C 1
ATOM 5393 O O . THR B 1 269 ? -6.418 11.992 12.125 1 98.94 269 THR B O 1
ATOM 5396 N N . PRO B 1 270 ? -7.473 12.125 14.117 1 98.75 270 PRO B N 1
ATOM 5397 C CA . PRO B 1 270 ? -8.711 11.586 13.555 1 98.75 270 PRO B CA 1
ATOM 5398 C C . PRO B 1 270 ? -9.555 12.648 12.852 1 98.75 270 PRO B C 1
ATOM 5400 O O . PRO B 1 270 ? -10.555 12.32 12.203 1 98.75 270 PRO B O 1
ATOM 5403 N N . TRP B 1 271 ? -9.242 13.953 12.984 1 98.88 271 TRP B N 1
ATOM 5404 C CA . TRP B 1 271 ? -10 15.055 12.398 1 98.88 271 TRP B CA 1
ATOM 5405 C C . TRP B 1 271 ? -9.289 15.609 11.172 1 98.88 271 TRP B C 1
ATOM 5407 O O . TRP B 1 271 ? -8.156 16.078 11.266 1 98.88 271 TRP B O 1
ATOM 5417 N N . VAL B 1 272 ? -9.938 15.547 10.055 1 98.94 272 VAL B N 1
ATOM 5418 C CA . VAL B 1 272 ? -9.367 16.031 8.805 1 98.94 272 VAL B CA 1
ATOM 5419 C C . VAL B 1 272 ? -9.641 17.531 8.648 1 98.94 272 VAL B C 1
ATOM 5421 O O . VAL B 1 272 ? -10.797 17.953 8.594 1 98.94 272 VAL B O 1
ATOM 5424 N N . VAL B 1 273 ? -8.586 18.312 8.609 1 98.94 273 VAL B N 1
ATOM 5425 C CA . VAL B 1 273 ? -8.703 19.75 8.398 1 98.94 273 VAL B CA 1
ATOM 5426 C C . VAL B 1 273 ? -8.789 20.047 6.902 1 98.94 273 VAL B C 1
ATOM 5428 O O . VAL B 1 273 ? -7.883 19.688 6.141 1 98.94 273 VAL B O 1
ATOM 5431 N N . MET B 1 274 ? -9.828 20.672 6.492 1 98.56 274 MET B N 1
ATOM 5432 C CA . MET B 1 274 ? -10.047 20.938 5.07 1 98.56 274 MET B CA 1
ATOM 5433 C C . MET B 1 274 ? -9.086 22 4.562 1 98.56 274 MET B C 1
ATOM 5435 O O . MET B 1 274 ? -8.703 22.906 5.309 1 98.56 274 MET B O 1
ATOM 5439 N N . LEU B 1 275 ? -8.758 21.922 3.285 1 97.19 275 LEU B N 1
ATOM 5440 C CA . LEU B 1 275 ? -7.84 22.891 2.688 1 97.19 275 LEU B CA 1
ATOM 5441 C C . LEU B 1 275 ? -8.391 24.297 2.801 1 97.19 275 LEU B C 1
ATOM 5443 O O . LEU B 1 275 ? -7.629 25.25 3.014 1 97.19 275 LEU B O 1
ATOM 5447 N N . ASP B 1 276 ? -9.688 24.438 2.693 1 97.69 276 ASP B N 1
ATOM 5448 C CA . ASP B 1 276 ? -10.312 25.75 2.77 1 97.69 276 ASP B CA 1
ATOM 5449 C C . ASP B 1 276 ? -10.055 26.406 4.125 1 97.69 276 ASP B C 1
ATOM 5451 O O . ASP B 1 276 ? -9.93 27.625 4.223 1 97.69 276 ASP B O 1
ATOM 5455 N N . ALA B 1 277 ? -10.016 25.625 5.141 1 98.5 277 ALA B N 1
ATOM 5456 C CA . ALA B 1 277 ? -9.719 26.156 6.473 1 98.5 277 ALA B CA 1
ATOM 5457 C C . ALA B 1 277 ? -8.266 26.625 6.562 1 98.5 277 ALA B C 1
ATOM 5459 O O . ALA B 1 277 ? -7.949 27.516 7.352 1 98.5 277 ALA B O 1
ATOM 5460 N N . LEU B 1 278 ? -7.414 26.078 5.773 1 98.31 278 LEU B N 1
ATOM 5461 C CA . LEU B 1 278 ? -5.984 26.344 5.844 1 98.31 278 LEU B CA 1
ATOM 5462 C C . LEU B 1 278 ? -5.598 27.484 4.902 1 98.31 278 LEU B C 1
ATOM 5464 O O . LEU B 1 278 ? -4.5 28.031 5.004 1 98.31 278 LEU B O 1
ATOM 5468 N N . GLU B 1 279 ? -6.488 27.922 4.027 1 97.5 279 GLU B N 1
ATOM 5469 C CA . GLU B 1 279 ? -6.215 28.891 2.969 1 97.5 279 GLU B CA 1
ATOM 5470 C C . GLU B 1 279 ? -5.617 30.172 3.533 1 97.5 279 GLU B C 1
ATOM 5472 O O . GLU B 1 279 ? -4.695 30.75 2.945 1 97.5 279 GLU B O 1
ATOM 5477 N N . PRO B 1 280 ? -6.121 30.672 4.707 1 97.81 280 PRO B N 1
ATOM 5478 C CA . PRO B 1 280 ? -5.59 31.922 5.23 1 97.81 280 PRO B CA 1
ATOM 5479 C C . PRO B 1 280 ? -4.117 31.828 5.625 1 97.81 280 PRO B C 1
ATOM 5481 O O . PRO B 1 280 ? -3.471 32.844 5.879 1 97.81 280 PRO B O 1
ATOM 5484 N N . PHE B 1 281 ? -3.611 30.672 5.652 1 98.38 281 PHE B N 1
ATOM 5485 C CA . PHE B 1 281 ? -2.266 30.5 6.18 1 98.38 281 PHE B CA 1
ATOM 5486 C C . PHE B 1 281 ? -1.295 30.109 5.066 1 98.38 281 PHE B C 1
ATOM 5488 O O . PHE B 1 281 ? -0.19 29.641 5.336 1 98.38 281 PHE B O 1
ATOM 5495 N N . ARG B 1 282 ? -1.695 30.219 3.848 1 97.5 282 ARG B N 1
ATOM 5496 C CA . ARG B 1 282 ? -0.816 29.953 2.715 1 97.5 282 ARG B CA 1
ATOM 5497 C C . ARG B 1 282 ? 0.408 30.859 2.744 1 97.5 282 ARG B C 1
ATOM 5499 O O . ARG B 1 282 ? 0.31 32.031 3.117 1 97.5 282 ARG B O 1
ATOM 5506 N N . THR B 1 283 ? 1.492 30.344 2.354 1 97.19 283 THR B N 1
ATOM 5507 C CA . THR B 1 283 ? 2.74 31.078 2.25 1 97.19 283 THR B CA 1
ATOM 5508 C C . THR B 1 283 ? 3.615 30.531 1.132 1 97.19 283 THR B C 1
ATOM 5510 O O . THR B 1 283 ? 3.281 29.5 0.526 1 97.19 283 THR B O 1
ATOM 5513 N N . GLN B 1 284 ? 4.613 31.328 0.784 1 94.38 284 GLN B N 1
ATOM 5514 C CA . GLN B 1 284 ? 5.559 30.859 -0.219 1 94.38 284 GLN B CA 1
ATOM 5515 C C . GLN B 1 284 ? 6.43 29.734 0.334 1 94.38 284 GLN B C 1
ATOM 5517 O O . GLN B 1 284 ? 7 29.859 1.421 1 94.38 284 GLN B O 1
ATOM 5522 N N . GLY B 1 285 ? 6.426 28.641 -0.365 1 89.69 285 GLY B N 1
ATOM 5523 C CA . GLY B 1 285 ? 7.238 27.516 0.053 1 89.69 285 GLY B CA 1
ATOM 5524 C C . GLY B 1 285 ? 8.711 27.688 -0.268 1 89.69 285 GLY B C 1
ATOM 5525 O O . GLY B 1 285 ? 9.117 28.703 -0.835 1 89.69 285 GLY B O 1
ATOM 5526 N N . LEU B 1 286 ? 9.469 26.719 0.152 1 93.19 286 LEU B N 1
ATOM 5527 C CA . LEU B 1 286 ? 10.875 26.641 -0.21 1 93.19 286 LEU B CA 1
ATOM 5528 C C . LEU B 1 286 ? 11.039 26.438 -1.712 1 93.19 286 LEU B C 1
ATOM 5530 O O . LEU B 1 286 ? 10.125 25.938 -2.381 1 93.19 286 LEU B O 1
ATOM 5534 N N . GLU B 1 287 ? 12.125 26.875 -2.203 1 89.5 287 GLU B N 1
ATOM 5535 C CA . GLU B 1 287 ? 12.422 26.672 -3.619 1 89.5 287 GLU B CA 1
ATOM 5536 C C . GLU B 1 287 ? 13.594 25.719 -3.805 1 89.5 287 GLU B C 1
ATOM 5538 O O . GLU B 1 287 ? 14.617 25.828 -3.123 1 89.5 287 GLU B O 1
ATOM 5543 N N . PRO B 1 288 ? 13.375 24.734 -4.625 1 86.25 288 PRO B N 1
ATOM 5544 C CA . PRO B 1 288 ? 14.523 23.859 -4.867 1 86.25 288 PRO B CA 1
ATOM 5545 C C . PRO B 1 288 ? 15.75 24.625 -5.379 1 86.25 288 PRO B C 1
ATOM 5547 O O . PRO B 1 288 ? 16.859 24.422 -4.887 1 86.25 288 PRO B O 1
ATOM 5550 N N . GLU B 1 289 ? 15.688 25.422 -6.367 1 84 289 GLU B N 1
ATOM 5551 C CA . GLU B 1 289 ? 16.656 26.375 -6.898 1 84 289 GLU B CA 1
ATOM 5552 C C . GLU B 1 289 ? 15.961 27.656 -7.359 1 84 289 GLU B C 1
ATOM 5554 O O . GLU B 1 289 ? 16.078 28.688 -6.711 1 84 289 GLU B O 1
ATOM 5559 N N . ASN B 1 290 ? 15.273 27.469 -8.312 1 80.81 290 ASN B N 1
ATOM 5560 C CA . ASN B 1 290 ? 14.297 28.453 -8.789 1 80.81 290 ASN B CA 1
ATOM 5561 C C . ASN B 1 290 ? 13.078 27.766 -9.414 1 80.81 290 ASN B C 1
ATOM 5563 O O . ASN B 1 290 ? 13.062 26.547 -9.57 1 80.81 290 ASN B O 1
ATOM 5567 N N . ARG B 1 291 ? 12.039 28.5 -9.68 1 74.56 291 ARG B N 1
ATOM 5568 C CA . ARG B 1 291 ? 10.781 27.938 -10.172 1 74.56 291 ARG B CA 1
ATOM 5569 C C . ARG B 1 291 ? 10.992 27.188 -11.492 1 74.56 291 ARG B C 1
ATOM 5571 O O . ARG B 1 291 ? 10.328 26.188 -11.75 1 74.56 291 ARG B O 1
ATOM 5578 N N . GLU B 1 292 ? 11.984 27.609 -12.258 1 84.88 292 GLU B N 1
ATOM 5579 C CA . GLU B 1 292 ? 12.203 27.031 -13.586 1 84.88 292 GLU B CA 1
ATOM 5580 C C . GLU B 1 292 ? 13.133 25.828 -13.523 1 84.88 292 GLU B C 1
ATOM 5582 O O . GLU B 1 292 ? 13.312 25.125 -14.516 1 84.88 292 GLU B O 1
ATOM 5587 N N . SER B 1 293 ? 13.57 25.578 -12.32 1 90.56 293 SER B N 1
ATOM 5588 C CA . SER B 1 293 ? 14.453 24.422 -12.188 1 90.56 293 SER B CA 1
ATOM 5589 C C . SER B 1 293 ? 13.672 23.109 -12.195 1 90.56 293 SER B C 1
ATOM 5591 O O . SER B 1 293 ? 14.234 22.047 -12.461 1 90.56 293 SER B O 1
ATOM 5593 N N . LEU B 1 294 ? 12.375 23.141 -11.859 1 95.75 294 LEU B N 1
ATOM 5594 C CA . LEU B 1 294 ? 11.516 21.969 -11.922 1 95.75 294 LEU B CA 1
ATOM 5595 C C . LEU B 1 294 ? 11 21.75 -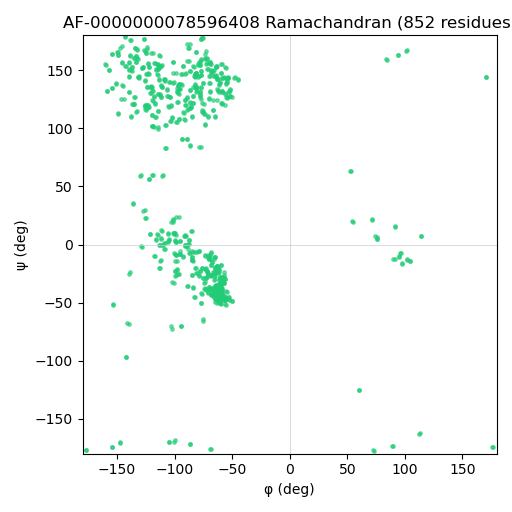13.344 1 95.75 294 LEU B C 1
ATOM 5597 O O . LEU B 1 294 ? 10.797 22.703 -14.086 1 95.75 294 LEU B O 1
ATOM 5601 N N . LEU B 1 295 ? 10.891 20.531 -13.648 1 97.44 295 LEU B N 1
ATOM 5602 C CA . LEU B 1 295 ? 10.227 20.234 -14.922 1 97.44 295 LEU B CA 1
ATOM 5603 C C . LEU B 1 295 ? 8.805 20.797 -14.93 1 97.44 295 LEU B C 1
ATOM 5605 O O . LEU B 1 295 ? 8.172 20.906 -13.875 1 97.44 295 LEU B O 1
ATOM 5609 N N . PRO B 1 296 ? 8.227 21.078 -16.109 1 96.81 296 PRO B N 1
ATOM 5610 C CA . PRO B 1 296 ? 6.977 21.812 -16.234 1 96.81 296 PRO B CA 1
ATOM 5611 C C . PRO B 1 296 ? 5.82 21.156 -15.477 1 96.81 296 PRO B C 1
ATOM 5613 O O . PRO B 1 296 ? 4.992 21.859 -14.883 1 96.81 296 PRO B O 1
ATOM 5616 N N . TYR B 1 297 ? 5.73 19.891 -15.344 1 97.56 297 TYR B N 1
ATOM 5617 C CA . TYR B 1 297 ? 4.57 19.219 -14.766 1 97.56 297 TYR B CA 1
ATOM 5618 C C . TYR B 1 297 ? 4.531 19.406 -13.25 1 97.56 297 TYR B C 1
ATOM 5620 O O . TYR B 1 297 ? 3.51 19.141 -12.609 1 97.56 297 TYR B O 1
ATOM 5628 N N . LEU B 1 298 ? 5.629 19.969 -12.68 1 97.44 298 LEU B N 1
ATOM 5629 C CA . LEU B 1 298 ? 5.684 20.203 -11.242 1 97.44 298 LEU B CA 1
ATOM 5630 C C . LEU B 1 298 ? 5.645 21.688 -10.938 1 97.44 298 LEU B C 1
ATOM 5632 O O . LEU B 1 298 ? 5.75 22.094 -9.773 1 97.44 298 LEU B O 1
ATOM 5636 N N . ARG B 1 299 ? 5.582 22.531 -11.938 1 96.62 299 ARG B N 1
ATOM 5637 C CA . ARG B 1 299 ? 5.602 23.984 -11.734 1 96.62 299 ARG B CA 1
ATOM 5638 C C . ARG B 1 299 ? 4.203 24.516 -11.445 1 96.62 299 ARG B C 1
ATOM 5640 O O . ARG B 1 299 ? 3.338 24.5 -12.32 1 96.62 299 ARG B O 1
ATOM 5647 N N . GLU B 1 300 ? 4.047 24.906 -10.258 1 94.69 300 GLU B N 1
ATOM 5648 C CA . GLU B 1 300 ? 2.777 25.516 -9.883 1 94.69 300 GLU B CA 1
ATOM 5649 C C . GLU B 1 300 ? 2.73 26.984 -10.297 1 94.69 300 GLU B C 1
ATOM 5651 O O . GLU B 1 300 ? 3.744 27.688 -10.234 1 94.69 300 GLU B O 1
ATOM 5656 N N . LYS B 1 301 ? 1.561 27.484 -10.633 1 91.75 301 LYS B N 1
ATOM 5657 C CA . LYS B 1 301 ? 1.384 28.891 -10.984 1 91.75 301 LYS B CA 1
ATOM 5658 C C . LYS B 1 301 ? 1.449 29.781 -9.734 1 91.75 301 LYS B C 1
ATOM 5660 O O . LYS B 1 301 ? 2.027 30.859 -9.773 1 91.75 301 LYS B O 1
ATOM 5665 N N . ARG B 1 302 ? 0.878 29.203 -8.742 1 91 302 ARG B N 1
ATOM 5666 C CA . ARG B 1 302 ? 0.832 29.984 -7.5 1 91 302 ARG B CA 1
ATOM 5667 C C . ARG B 1 302 ? 2.15 29.875 -6.738 1 91 302 ARG B C 1
ATOM 5669 O O . ARG B 1 302 ? 2.686 28.781 -6.562 1 91 302 ARG B O 1
ATOM 5676 N N . ALA B 1 303 ? 2.674 31.016 -6.25 1 89.56 303 ALA B N 1
ATOM 5677 C CA . ALA B 1 303 ? 3.904 31.031 -5.461 1 89.56 303 ALA B CA 1
ATOM 5678 C C . ALA B 1 303 ? 3.646 30.547 -4.035 1 89.56 303 ALA B C 1
ATOM 5680 O O . ALA B 1 303 ? 4.473 29.844 -3.453 1 89.56 303 ALA B O 1
ATOM 5681 N N . GLU B 1 304 ? 2.514 31.031 -3.475 1 95.44 304 GLU B N 1
ATOM 5682 C CA . GLU B 1 304 ? 2.125 30.594 -2.135 1 95.44 304 GLU B CA 1
ATOM 5683 C C . GLU B 1 304 ? 1.508 29.203 -2.162 1 95.44 304 GLU B C 1
ATOM 5685 O O . GLU B 1 304 ? 0.285 29.062 -2.098 1 95.44 304 GLU B O 1
ATOM 5690 N N . ASN B 1 305 ? 2.361 28.141 -2.146 1 94.62 305 ASN B N 1
ATOM 5691 C CA . ASN B 1 305 ? 1.847 26.797 -2.447 1 94.62 305 ASN B CA 1
ATOM 5692 C C . ASN B 1 305 ? 1.971 25.875 -1.245 1 94.62 305 ASN B C 1
ATOM 5694 O O . ASN B 1 305 ? 1.702 24.672 -1.354 1 94.62 305 ASN B O 1
ATOM 5698 N N . VAL B 1 306 ? 2.418 26.406 -0.106 1 97 306 VAL B N 1
ATOM 5699 C CA . VAL B 1 306 ? 2.422 25.625 1.125 1 97 306 VAL B CA 1
ATOM 5700 C C . VAL B 1 306 ? 1.693 26.391 2.227 1 97 306 VAL B C 1
ATOM 5702 O O . VAL B 1 306 ? 1.201 27.5 2 1 97 306 VAL B O 1
ATOM 5705 N N . TYR B 1 307 ? 1.57 25.75 3.391 1 98.19 307 TYR B N 1
ATOM 5706 C CA . TYR B 1 307 ? 0.933 26.391 4.535 1 98.19 307 TYR B CA 1
ATOM 5707 C C . TYR B 1 307 ? 1.938 26.625 5.656 1 98.19 307 TYR B C 1
ATOM 5709 O O . TYR B 1 307 ? 2.834 25.812 5.879 1 98.19 307 TYR B O 1
ATOM 5717 N N . ASP B 1 308 ? 1.766 27.766 6.297 1 98.56 308 ASP B N 1
ATOM 5718 C CA . ASP B 1 308 ? 2.537 28.047 7.504 1 98.56 308 ASP B CA 1
ATOM 5719 C C . ASP B 1 308 ? 1.765 27.641 8.758 1 98.56 308 ASP B C 1
ATOM 5721 O O . ASP B 1 308 ? 1.064 28.469 9.352 1 98.56 308 ASP B O 1
ATOM 5725 N N . ILE B 1 309 ? 1.96 26.438 9.188 1 98.81 309 ILE B N 1
ATOM 5726 C CA . ILE B 1 309 ? 1.313 25.875 10.367 1 98.81 309 ILE B CA 1
ATOM 5727 C C . ILE B 1 309 ? 2.359 25.594 11.445 1 98.81 309 ILE B C 1
ATOM 5729 O O . ILE B 1 309 ? 3.236 24.75 11.266 1 98.81 309 ILE B O 1
ATOM 5733 N N . PRO B 1 310 ? 2.252 26.312 12.57 1 98.75 310 PRO B N 1
ATOM 5734 C CA . PRO B 1 310 ? 3.119 25.938 13.695 1 98.75 310 PRO B CA 1
ATOM 5735 C C . PRO B 1 310 ? 2.9 24.484 14.148 1 98.75 310 PRO B C 1
ATOM 5737 O O . PRO B 1 310 ? 1.756 24.047 14.281 1 98.75 310 PRO B O 1
ATOM 5740 N N . LEU B 1 311 ? 4.004 23.734 14.32 1 98.88 311 LEU B N 1
ATOM 5741 C CA . LEU B 1 311 ?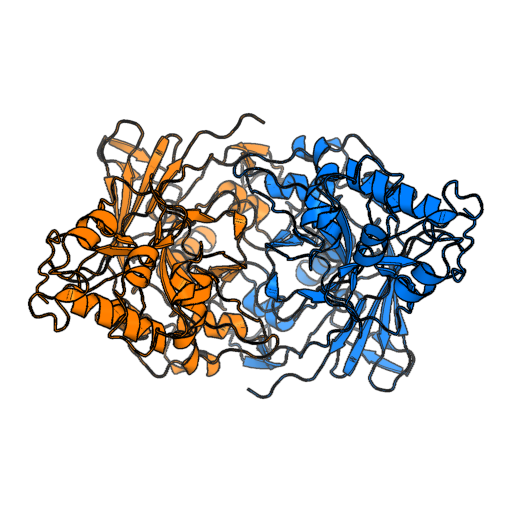 3.988 22.328 14.734 1 98.88 311 LEU B CA 1
ATOM 5742 C C . LEU B 1 311 ? 4.836 22.125 15.984 1 98.88 311 LEU B C 1
ATOM 5744 O O . LEU B 1 311 ? 5.859 22.781 16.156 1 98.88 311 LEU B O 1
ATOM 5748 N N . GLU B 1 312 ? 4.41 21.203 16.812 1 98.75 312 GLU B N 1
ATOM 5749 C CA . GLU B 1 312 ? 5.078 20.953 18.078 1 98.75 312 GLU B CA 1
ATOM 5750 C C . GLU B 1 312 ? 5.16 19.453 18.375 1 98.75 312 GLU B C 1
ATOM 5752 O O . GLU B 1 312 ? 4.25 18.703 18.047 1 98.75 312 GLU B O 1
ATOM 5757 N N . VAL B 1 313 ? 6.281 19.016 19.031 1 98.88 313 VAL B N 1
ATOM 5758 C CA . VAL B 1 313 ? 6.453 17.656 19.516 1 98.88 313 VAL B CA 1
ATOM 5759 C C . VAL B 1 313 ? 6.68 17.672 21.016 1 98.88 313 VAL B C 1
ATOM 5761 O O . VAL B 1 313 ? 7.555 18.391 21.516 1 98.88 313 VAL B O 1
ATOM 5764 N N . GLU B 1 314 ? 5.926 16.844 21.703 1 98.81 314 GLU B N 1
ATOM 5765 C CA . GLU B 1 314 ? 6.043 16.672 23.141 1 98.81 314 GLU B CA 1
ATOM 5766 C C . GLU B 1 314 ? 6.285 15.211 23.5 1 98.81 314 GLU B C 1
ATOM 5768 O O . GLU B 1 314 ? 5.68 14.312 22.922 1 98.81 314 GLU B O 1
ATOM 5773 N N . ILE B 1 315 ? 7.234 14.945 24.422 1 98.62 315 ILE B N 1
ATOM 5774 C CA . ILE B 1 315 ? 7.461 13.609 24.953 1 98.62 315 ILE B CA 1
ATOM 5775 C C . ILE B 1 315 ? 7.246 13.617 26.469 1 98.62 315 ILE B C 1
ATOM 5777 O O . ILE B 1 315 ? 7.68 14.539 27.156 1 98.62 315 ILE B O 1
ATOM 5781 N N . THR B 1 316 ? 6.531 12.68 26.938 1 98.06 316 THR B N 1
ATOM 5782 C CA . THR B 1 316 ? 6.363 12.438 28.375 1 98.06 316 THR B CA 1
ATOM 5783 C C . THR B 1 316 ? 6.758 11.008 28.734 1 98.06 316 THR B C 1
ATOM 5785 O O . THR B 1 316 ? 6.18 10.055 28.203 1 98.06 316 THR B O 1
ATOM 5788 N N . ASN B 1 317 ? 7.734 10.852 29.531 1 95.88 317 ASN B N 1
ATOM 5789 C CA . ASN B 1 317 ? 8.07 9.523 30.016 1 95.88 317 ASN B CA 1
ATOM 5790 C C . ASN B 1 317 ? 7.051 9.016 31.031 1 95.88 317 ASN B C 1
ATOM 5792 O O . ASN B 1 317 ? 6.238 9.797 31.547 1 95.88 317 ASN B O 1
ATOM 5796 N N . LYS B 1 318 ? 7.109 7.719 31.312 1 91.06 318 LYS B N 1
ATOM 5797 C CA . LYS B 1 318 ? 6.145 7.125 32.219 1 91.06 318 LYS B CA 1
ATOM 5798 C C . LYS B 1 318 ? 6.211 7.801 33.594 1 91.06 318 LYS B C 1
ATOM 5800 O O . LYS B 1 318 ? 7.25 7.77 34.281 1 91.06 318 LYS B O 1
ATOM 5805 N N . GLY B 1 319 ? 5.188 8.336 34 1 88.38 319 GLY B N 1
ATOM 5806 C CA . GLY B 1 319 ? 5.086 8.961 35.312 1 88.38 319 GLY B CA 1
ATOM 5807 C C . GLY B 1 319 ? 5.773 10.312 35.375 1 88.38 319 GLY B C 1
ATOM 5808 O O . GLY B 1 319 ? 5.887 10.914 36.438 1 88.38 319 GLY B O 1
ATOM 5809 N N . GLY B 1 320 ? 6.281 10.805 34.25 1 91.81 320 GLY B N 1
ATOM 5810 C CA . GLY B 1 320 ? 7.023 12.055 34.25 1 91.81 320 GLY B CA 1
ATOM 5811 C C . GLY B 1 320 ? 6.195 13.234 33.781 1 91.81 320 GLY B C 1
ATOM 5812 O O . GLY B 1 320 ? 4.965 13.18 33.781 1 91.81 320 GLY B O 1
ATOM 5813 N N . GLN B 1 321 ? 6.934 14.367 33.562 1 94.75 321 GLN B N 1
ATOM 5814 C CA . GLN B 1 321 ? 6.324 15.602 33.062 1 94.75 321 GLN B CA 1
ATOM 5815 C C . GLN B 1 321 ? 6.523 15.766 31.578 1 94.75 321 GLN B C 1
ATOM 5817 O O . GLN B 1 321 ? 7.543 15.336 31.031 1 94.75 321 GLN B O 1
ATOM 5822 N N . PRO B 1 322 ? 5.543 16.391 30.953 1 97.69 322 PRO B N 1
ATOM 5823 C CA . PRO B 1 322 ? 5.695 16.656 29.516 1 97.69 322 PRO B CA 1
ATOM 5824 C C . PRO B 1 322 ? 6.902 17.531 29.203 1 97.69 322 PRO B C 1
ATOM 5826 O O . PRO B 1 322 ? 7.199 18.469 29.938 1 97.69 322 PRO B O 1
ATOM 5829 N N . SER B 1 323 ? 7.594 17.203 28.156 1 98.25 323 SER B N 1
ATOM 5830 C CA . SER B 1 323 ? 8.711 17.984 27.641 1 98.25 323 SER B CA 1
ATOM 5831 C C . SER B 1 323 ? 8.508 18.328 26.172 1 98.25 323 SER B C 1
ATOM 5833 O O . SER B 1 323 ? 8.406 17.438 25.328 1 98.25 323 SER B O 1
ATOM 5835 N N . ILE B 1 324 ? 8.445 19.656 25.891 1 98.19 324 ILE B N 1
ATOM 5836 C CA . ILE B 1 324 ? 8.445 20.078 24.5 1 98.19 324 ILE B CA 1
ATOM 5837 C C . ILE B 1 324 ? 9.844 19.938 23.906 1 98.19 324 ILE B C 1
ATOM 5839 O O . ILE B 1 324 ? 10.789 20.578 24.391 1 98.19 324 ILE B O 1
ATOM 5843 N N . ILE B 1 325 ? 9.945 19.141 22.844 1 97.94 325 ILE B N 1
ATOM 5844 C CA . ILE B 1 325 ? 11.297 18.859 22.375 1 97.94 325 ILE B CA 1
ATOM 5845 C C . ILE B 1 325 ? 11.5 19.516 21 1 97.94 325 ILE B C 1
ATOM 5847 O O . ILE B 1 325 ? 12.625 19.609 20.516 1 97.94 325 ILE B O 1
ATOM 5851 N N . SER B 1 326 ? 10.438 19.953 20.344 1 98.44 326 SER B N 1
ATOM 5852 C CA . SER B 1 326 ? 10.57 20.547 19.031 1 98.44 326 SER B CA 1
ATOM 5853 C C . SER B 1 326 ? 9.43 21.516 18.734 1 98.44 326 SER B C 1
ATOM 5855 O O . SER B 1 326 ? 8.273 21.25 19.078 1 98.44 326 SER B O 1
ATOM 5857 N N . ASN B 1 327 ? 9.719 22.703 18.203 1 98.56 327 ASN B N 1
ATOM 5858 C CA . ASN B 1 327 ? 8.805 23.672 17.594 1 98.56 327 ASN B CA 1
ATOM 5859 C C . ASN B 1 327 ? 9.25 24.031 16.188 1 98.56 327 ASN B C 1
ATOM 5861 O O . ASN B 1 327 ? 10.367 24.516 15.984 1 98.56 327 ASN B O 1
ATOM 5865 N N . THR B 1 328 ? 8.398 23.766 15.242 1 98.56 328 THR B N 1
ATOM 5866 C CA . THR B 1 328 ? 8.742 24.047 13.852 1 98.56 328 THR B CA 1
ATOM 5867 C C . THR B 1 328 ? 7.5 24.438 13.055 1 98.56 328 THR B C 1
ATOM 5869 O O . THR B 1 328 ? 6.504 24.875 13.633 1 98.56 328 THR B O 1
ATOM 5872 N N . SER B 1 329 ? 7.633 24.516 11.703 1 98.56 329 SER B N 1
ATOM 5873 C CA . SER B 1 329 ? 6.527 24.922 10.836 1 98.56 329 SER B CA 1
ATOM 5874 C C . SER B 1 329 ? 6.457 24.047 9.586 1 98.56 329 SER B C 1
ATOM 5876 O O . SER B 1 329 ? 7.488 23.625 9.07 1 98.56 329 SER B O 1
ATOM 5878 N N . SER B 1 330 ? 5.258 23.906 9.109 1 98.56 330 SER B N 1
ATOM 5879 C CA . SER B 1 330 ? 5.039 23.109 7.906 1 98.56 330 SER B CA 1
ATOM 5880 C C . SER B 1 330 ? 5.586 23.812 6.672 1 98.56 330 SER B C 1
ATOM 5882 O O . SER B 1 330 ? 5.68 23.203 5.598 1 98.56 330 SER B O 1
ATOM 5884 N N . ARG B 1 331 ? 6.012 25.062 6.754 1 97.44 331 ARG B N 1
ATOM 5885 C CA . ARG B 1 331 ? 6.559 25.797 5.617 1 97.44 331 ARG B CA 1
ATOM 5886 C C . ARG B 1 331 ? 7.898 25.219 5.18 1 97.44 331 ARG B C 1
ATOM 5888 O O . ARG B 1 331 ? 8.414 25.562 4.113 1 97.44 331 ARG B O 1
ATOM 5895 N N . ASN B 1 332 ? 8.414 24.25 5.996 1 97.81 332 ASN B N 1
ATOM 5896 C CA . ASN B 1 332 ? 9.719 23.656 5.734 1 97.81 332 ASN B CA 1
ATOM 5897 C C . ASN B 1 332 ? 9.617 22.5 4.746 1 97.81 332 ASN B C 1
ATOM 5899 O O . ASN B 1 332 ? 10.602 21.797 4.512 1 97.81 332 ASN B O 1
ATOM 5903 N N . LEU B 1 333 ? 8.5 22.297 4.078 1 98 333 LEU B N 1
ATOM 5904 C CA . LEU B 1 333 ? 8.328 21.328 2.992 1 98 333 LEU B CA 1
ATOM 5905 C C . LEU B 1 333 ? 8.797 21.922 1.666 1 98 333 LEU B C 1
ATOM 5907 O O . LEU B 1 333 ? 8.367 23.016 1.284 1 98 333 LEU B O 1
ATOM 5911 N N . LEU B 1 334 ? 9.633 21.219 0.997 1 97.56 334 LEU B N 1
ATOM 5912 C CA . LEU B 1 334 ? 10.133 21.672 -0.297 1 97.56 334 LEU B CA 1
ATOM 5913 C C . LEU B 1 334 ? 9.055 21.562 -1.367 1 97.56 334 LEU B C 1
ATOM 5915 O O . LEU B 1 334 ? 8.992 22.391 -2.281 1 97.56 334 LEU B O 1
ATOM 5919 N N . TYR B 1 335 ? 8.289 20.484 -1.28 1 97.69 335 TYR B N 1
ATOM 5920 C CA . TYR B 1 335 ? 7.238 20.219 -2.252 1 97.69 335 TYR B CA 1
ATOM 5921 C C . TYR B 1 335 ? 5.859 20.359 -1.61 1 97.69 335 TYR B C 1
ATOM 5923 O O . TYR B 1 335 ? 5.641 19.891 -0.494 1 97.69 335 TYR B O 1
ATOM 5931 N N . SER B 1 336 ? 4.953 21.031 -2.334 1 97.81 336 SER B N 1
ATOM 5932 C CA . SER B 1 336 ? 3.564 21.156 -1.896 1 97.81 336 SER B CA 1
ATOM 5933 C C . SER B 1 336 ? 2.811 19.844 -2.076 1 97.81 336 SER B C 1
ATOM 5935 O O . SER B 1 336 ? 3.25 18.969 -2.818 1 97.81 336 SER B O 1
ATOM 5937 N N . PHE B 1 337 ? 1.719 19.688 -1.366 1 98.5 337 PHE B N 1
ATOM 5938 C CA . PHE B 1 337 ? 0.887 18.516 -1.533 1 98.5 337 PHE B CA 1
ATOM 5939 C C . PHE B 1 337 ? 0.398 18.391 -2.973 1 98.5 337 PHE B C 1
ATOM 5941 O O . PHE B 1 337 ? 0.376 17.297 -3.537 1 98.5 337 PHE B O 1
ATOM 5948 N N . PRO B 1 338 ? 0.033 19.5 -3.65 1 98.44 338 PRO B N 1
ATOM 5949 C CA . PRO B 1 338 ? -0.318 19.391 -5.066 1 98.44 338 PRO B CA 1
ATOM 5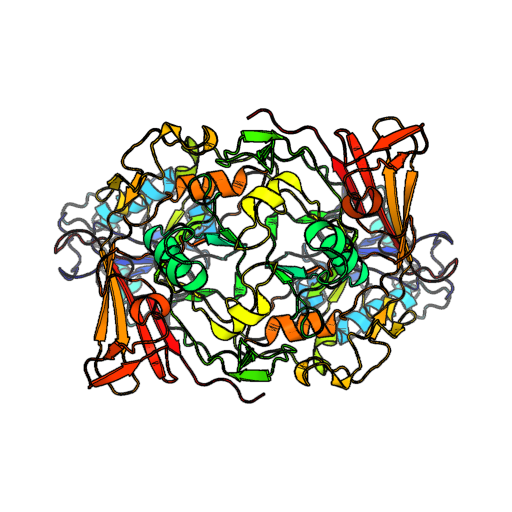950 C C . PRO B 1 338 ? 0.829 18.844 -5.918 1 98.44 338 PRO B C 1
ATOM 5952 O O . PRO B 1 338 ? 0.605 18.016 -6.812 1 98.44 338 PRO B O 1
ATOM 5955 N N . GLN B 1 339 ? 2.064 19.281 -5.695 1 98.19 339 GLN B N 1
ATOM 5956 C CA . GLN B 1 339 ? 3.217 18.734 -6.406 1 98.19 339 GLN B CA 1
ATOM 5957 C C . GLN B 1 339 ? 3.381 17.25 -6.137 1 98.19 339 GLN B C 1
ATOM 5959 O O . GLN B 1 339 ? 3.678 16.469 -7.047 1 98.19 339 GLN B O 1
ATOM 5964 N N . MET B 1 340 ? 3.193 16.844 -4.887 1 98.81 340 MET B N 1
ATOM 5965 C CA . MET B 1 340 ? 3.291 15.43 -4.512 1 98.81 340 MET B CA 1
ATOM 5966 C C . MET B 1 340 ? 2.242 14.602 -5.238 1 98.81 340 MET B C 1
ATOM 5968 O O . MET B 1 340 ? 2.553 13.539 -5.781 1 98.81 340 MET B O 1
ATOM 5972 N N . VAL B 1 341 ? 1.01 15.117 -5.301 1 98.81 341 VAL B N 1
ATOM 5973 C CA . VAL B 1 341 ? -0.078 14.422 -5.98 1 98.81 341 VAL B CA 1
ATOM 5974 C C . VAL B 1 341 ? 0.234 14.305 -7.469 1 98.81 341 VAL B C 1
ATOM 5976 O O . VAL B 1 341 ? 0.106 13.227 -8.055 1 98.81 341 VAL B O 1
ATOM 5979 N N . ALA B 1 342 ? 0.69 15.391 -8.055 1 98.75 342 ALA B N 1
ATOM 5980 C CA . ALA B 1 342 ? 1.005 15.391 -9.477 1 98.75 342 ALA B CA 1
ATOM 5981 C C . ALA B 1 342 ? 2.115 14.391 -9.797 1 98.75 342 ALA B C 1
ATOM 5983 O O . ALA B 1 342 ? 1.992 13.594 -10.727 1 98.75 342 ALA B O 1
ATOM 5984 N N . HIS B 1 343 ? 3.143 14.43 -9.031 1 98.81 343 HIS B N 1
ATOM 5985 C CA . HIS B 1 343 ? 4.254 13.508 -9.25 1 98.81 343 HIS B CA 1
ATOM 5986 C C . HIS B 1 343 ? 3.824 12.062 -9.055 1 98.81 343 HIS B C 1
ATOM 5988 O O . HIS B 1 343 ? 4.219 11.18 -9.82 1 98.81 343 HIS B O 1
ATOM 5994 N N . HIS B 1 344 ? 3.043 11.859 -8.031 1 98.69 344 HIS B N 1
ATOM 5995 C CA . HIS B 1 344 ? 2.576 10.516 -7.703 1 98.69 344 HIS B CA 1
ATOM 5996 C C . HIS B 1 344 ? 1.861 9.875 -8.891 1 98.69 344 HIS B C 1
ATOM 5998 O O . HIS B 1 344 ? 1.921 8.656 -9.07 1 98.69 344 HIS B O 1
ATOM 6004 N N . THR B 1 345 ? 1.239 10.578 -9.75 1 98.69 345 THR B N 1
ATOM 6005 C CA . THR B 1 345 ? 0.367 10.031 -10.781 1 98.69 345 THR B CA 1
ATOM 6006 C C . THR B 1 345 ? 1.012 10.164 -12.156 1 98.69 345 THR B C 1
ATOM 6008 O O . THR B 1 345 ? 0.458 9.703 -13.156 1 98.69 345 THR B O 1
ATOM 6011 N N . ILE B 1 346 ? 2.23 10.711 -12.234 1 98.69 346 ILE B N 1
ATOM 6012 C CA . ILE B 1 346 ? 2.775 11.188 -13.508 1 98.69 346 ILE B CA 1
ATOM 6013 C C . ILE B 1 346 ? 3.043 10 -14.43 1 98.69 346 ILE B C 1
ATOM 6015 O O . ILE B 1 346 ? 2.984 10.133 -15.656 1 98.69 346 ILE B O 1
ATOM 6019 N N . THR B 1 347 ? 3.285 8.82 -13.859 1 98.62 347 THR B N 1
ATOM 6020 C CA . THR B 1 347 ? 3.559 7.641 -14.672 1 98.62 347 THR B CA 1
ATOM 6021 C C . THR B 1 347 ? 2.268 6.891 -14.984 1 98.62 347 THR B C 1
ATOM 6023 O O . THR B 1 347 ? 2.297 5.836 -15.617 1 98.62 347 THR B O 1
ATOM 6026 N N . GLY B 1 348 ? 1.17 7.355 -14.508 1 97.94 348 GLY B N 1
ATOM 6027 C CA . GLY B 1 348 ? -0.11 6.75 -14.836 1 97.94 348 GLY B CA 1
ATOM 6028 C C . GLY B 1 348 ? -0.796 6.117 -13.641 1 97.94 348 GLY B C 1
ATOM 6029 O O . GLY B 1 348 ? -1.865 5.516 -13.773 1 97.94 348 GLY B O 1
ATOM 6030 N N . CYS B 1 349 ? -0.278 6.305 -12.484 1 97.56 349 CYS B N 1
ATOM 6031 C CA . CYS B 1 349 ? -0.86 5.738 -11.273 1 97.56 349 CYS B CA 1
ATOM 6032 C C . CYS B 1 349 ? -2.268 6.273 -11.039 1 97.56 349 CYS B C 1
ATOM 6034 O O . CYS B 1 349 ? -2.514 7.473 -11.195 1 97.56 349 CYS B O 1
ATOM 6036 N N . ASN B 1 350 ? -3.176 5.379 -10.656 1 98.12 350 ASN B N 1
ATOM 6037 C CA . ASN B 1 350 ? -4.492 5.852 -10.234 1 98.12 350 ASN B CA 1
ATOM 6038 C C . ASN B 1 350 ? -4.578 5.996 -8.719 1 98.12 350 ASN B C 1
ATOM 6040 O O . ASN B 1 350 ? -4.18 5.09 -7.98 1 98.12 350 ASN B O 1
ATOM 6044 N N . LEU B 1 351 ? -5.012 7.113 -8.305 1 98.31 351 LEU B N 1
ATOM 6045 C CA . LEU B 1 351 ? -5.359 7.352 -6.906 1 98.31 351 LEU B CA 1
ATOM 6046 C C . LEU B 1 351 ? -6.797 6.934 -6.625 1 98.31 351 LEU B C 1
ATOM 6048 O O . LEU B 1 351 ? -7.641 6.945 -7.527 1 98.31 351 LEU B O 1
ATOM 6052 N N . ARG B 1 352 ? -7.078 6.5 -5.441 1 98.31 352 ARG B N 1
ATOM 6053 C CA . ARG B 1 352 ? -8.422 6.18 -4.965 1 98.31 352 ARG B CA 1
ATOM 6054 C C . ARG B 1 352 ? -8.828 7.105 -3.824 1 98.31 352 ARG B C 1
ATOM 6056 O O . ARG B 1 352 ? -7.98 7.59 -3.07 1 98.31 352 ARG B O 1
ATOM 6063 N N . THR B 1 353 ? -10.141 7.367 -3.717 1 98.75 353 THR B N 1
ATOM 6064 C CA . THR B 1 353 ? -10.648 8.086 -2.555 1 98.75 353 THR B CA 1
ATOM 6065 C C . THR B 1 353 ? -10.219 7.398 -1.262 1 98.75 353 THR B C 1
ATOM 6067 O O . THR B 1 353 ? -10.391 6.188 -1.113 1 98.75 353 THR B O 1
ATOM 6070 N N . GLY B 1 354 ? -9.578 8.172 -0.353 1 98.75 354 GLY B N 1
ATOM 6071 C CA . GLY B 1 354 ? -9.172 7.625 0.93 1 98.75 354 GLY B CA 1
ATOM 6072 C C . GLY B 1 354 ? -7.684 7.344 1.009 1 98.75 354 GLY B C 1
ATOM 6073 O O . GLY B 1 354 ? -7.148 7.109 2.094 1 98.75 354 GLY B O 1
ATOM 6074 N N . ASP B 1 355 ? -6.969 7.352 -0.198 1 98.88 355 ASP B N 1
ATOM 6075 C CA . ASP B 1 355 ? -5.52 7.219 -0.145 1 98.88 355 ASP B CA 1
ATOM 6076 C C . ASP B 1 355 ? -4.906 8.266 0.783 1 98.88 355 ASP B C 1
ATOM 6078 O O . ASP B 1 355 ? -5.379 9.398 0.848 1 98.88 355 ASP B O 1
ATOM 6082 N N . LEU B 1 356 ? -3.861 7.828 1.492 1 98.94 356 LEU B N 1
ATOM 6083 C CA . LEU B 1 356 ? -3.148 8.695 2.426 1 98.94 356 LEU B CA 1
ATOM 6084 C C . LEU B 1 356 ? -1.737 8.984 1.927 1 98.94 356 LEU B C 1
ATOM 6086 O O . LEU B 1 356 ? -1 8.062 1.564 1 98.94 356 LEU B O 1
ATOM 6090 N N . LEU B 1 357 ? -1.372 10.305 1.838 1 98.94 357 LEU B N 1
ATOM 6091 C CA . LEU B 1 357 ? -0.036 10.727 1.43 1 98.94 357 LEU B CA 1
ATOM 6092 C C . LEU B 1 357 ? 0.64 11.531 2.533 1 98.94 357 LEU B C 1
ATOM 6094 O O . LEU B 1 357 ? 0.202 12.633 2.855 1 98.94 357 LEU B O 1
ATOM 6098 N N . GLY B 1 358 ? 1.674 10.961 3.119 1 98.94 358 GLY B N 1
ATOM 6099 C CA . GLY B 1 358 ? 2.475 11.688 4.094 1 98.94 358 GLY B CA 1
ATOM 6100 C C . GLY B 1 358 ? 3.479 12.625 3.459 1 98.94 358 GLY B C 1
ATOM 6101 O O . GLY B 1 358 ? 3.953 12.383 2.35 1 98.94 358 GLY B O 1
ATOM 6102 N N . SER B 1 359 ? 3.877 13.648 4.148 1 98.88 359 SER B N 1
ATOM 6103 C CA . SER B 1 359 ? 4.754 14.68 3.613 1 98.88 359 SER B CA 1
ATOM 6104 C C . SER B 1 359 ? 6.223 14.273 3.727 1 98.88 359 SER B C 1
ATOM 6106 O O . SER B 1 359 ? 7.055 14.719 2.936 1 98.88 359 SER B O 1
ATOM 6108 N N . GLY B 1 360 ? 6.457 13.461 4.664 1 98.69 360 GLY B N 1
ATOM 6109 C CA . GLY B 1 360 ? 7.816 13.328 5.168 1 98.69 360 GLY B CA 1
ATOM 6110 C C . GLY B 1 360 ? 8.102 14.211 6.367 1 98.69 360 GLY B C 1
ATOM 6111 O O . GLY B 1 360 ? 7.375 15.18 6.613 1 98.69 360 GLY B O 1
ATOM 6112 N N . THR B 1 361 ? 9.102 13.914 7.02 1 98.88 361 THR B N 1
ATOM 6113 C CA . THR B 1 361 ? 9.445 14.562 8.281 1 98.88 361 THR B CA 1
ATOM 6114 C C . THR B 1 361 ? 9.711 16.047 8.07 1 98.88 361 THR B C 1
ATOM 6116 O O . THR B 1 361 ? 10.43 16.438 7.141 1 98.88 361 THR B O 1
ATOM 6119 N N . ILE B 1 362 ? 9.141 16.828 8.914 1 98.88 362 ILE B N 1
ATOM 6120 C CA . ILE B 1 362 ? 9.266 18.281 8.828 1 98.88 362 ILE B CA 1
ATOM 6121 C C . ILE B 1 362 ? 10.219 18.781 9.914 1 98.88 362 ILE B C 1
ATOM 6123 O O . ILE B 1 362 ? 9.953 18.625 11.109 1 98.88 362 ILE B O 1
ATOM 6127 N N . SER B 1 363 ? 11.281 19.391 9.469 1 98.75 363 SER B N 1
ATOM 6128 C CA . SER B 1 363 ? 12.281 19.922 10.383 1 98.75 363 SER B CA 1
ATOM 6129 C C . SER B 1 363 ? 12.648 21.359 10.008 1 98.75 363 SER B C 1
ATOM 6131 O O . SER B 1 363 ? 12.625 21.734 8.836 1 98.75 363 SER B O 1
ATOM 6133 N N . GLY B 1 364 ? 12.914 22.188 11.047 1 97.69 364 GLY B N 1
ATOM 6134 C CA . GLY B 1 364 ? 13.547 23.469 10.82 1 97.69 364 GLY B CA 1
ATOM 6135 C C . GLY B 1 364 ? 15.062 23.391 10.789 1 97.69 364 GLY B C 1
ATOM 6136 O O . GLY B 1 364 ? 15.633 22.312 10.75 1 97.69 364 GLY B O 1
ATOM 6137 N N . LYS B 1 365 ? 15.703 24.516 10.758 1 94.81 365 LYS B N 1
ATOM 6138 C CA . LYS B 1 365 ? 17.156 24.594 10.648 1 94.81 365 LYS B CA 1
ATOM 6139 C C . LYS B 1 365 ? 17.797 24.766 12.023 1 94.81 365 LYS B C 1
ATOM 6141 O O . LYS B 1 365 ? 18.953 24.391 12.219 1 94.81 365 LYS B O 1
ATOM 6146 N N . GLU B 1 366 ? 17.062 25.312 12.922 1 95.75 366 GLU B N 1
ATOM 6147 C CA . GLU B 1 366 ? 17.609 25.656 14.234 1 95.75 366 GLU B CA 1
ATOM 6148 C C . GLU B 1 366 ? 17.484 24.5 15.203 1 95.75 366 GLU B C 1
ATOM 6150 O O . GLU B 1 366 ? 16.656 23.609 15.008 1 95.75 366 GLU B O 1
ATOM 6155 N N . PRO B 1 367 ? 18.328 24.516 16.25 1 93.06 367 PRO B N 1
ATOM 6156 C CA . PRO B 1 367 ? 18.156 23.516 17.297 1 93.06 367 PRO B CA 1
ATOM 6157 C C . PRO B 1 367 ? 16.75 23.516 17.875 1 93.06 367 PRO B C 1
ATOM 6159 O O . PRO B 1 367 ? 16.125 24.562 18.047 1 93.06 367 PRO B O 1
ATOM 6162 N N . HIS B 1 368 ? 16.25 22.344 18.203 1 95.75 368 HIS B N 1
ATOM 6163 C CA . HIS B 1 368 ? 14.938 22.141 18.812 1 95.75 368 HIS B CA 1
ATOM 6164 C C . HIS B 1 368 ? 13.812 22.406 17.812 1 95.75 368 HIS B C 1
ATOM 6166 O O . HIS B 1 368 ? 12.688 22.703 18.219 1 95.75 368 HIS B O 1
ATOM 6172 N N . THR B 1 369 ? 14.125 22.344 16.5 1 98.19 369 THR B N 1
ATOM 6173 C CA . THR B 1 369 ? 13.102 22.484 15.461 1 98.19 369 THR B CA 1
ATOM 6174 C C . THR B 1 369 ? 13.062 21.25 14.57 1 98.19 369 THR B C 1
ATOM 6176 O O . THR B 1 369 ? 12.422 21.266 13.516 1 98.19 369 THR B O 1
ATOM 6179 N N . GLN B 1 370 ? 13.797 20.203 14.984 1 98.19 370 GLN B N 1
ATOM 6180 C CA . GLN B 1 370 ? 13.859 18.984 14.195 1 98.19 370 GLN B CA 1
ATOM 6181 C C . GLN B 1 370 ? 12.656 18.078 14.469 1 98.19 370 GLN B C 1
ATOM 6183 O O . GLN B 1 370 ? 12.156 18.031 15.594 1 98.19 370 GLN B O 1
ATOM 6188 N N . GLY B 1 371 ? 12.227 17.422 13.43 1 98.56 371 GLY B N 1
ATOM 6189 C CA . GLY B 1 371 ? 11.016 16.609 13.5 1 98.56 371 GLY B CA 1
ATOM 6190 C C . GLY B 1 371 ? 11.281 15.164 13.883 1 98.56 371 GLY B C 1
ATOM 6191 O O . GLY B 1 371 ? 10.383 14.328 13.812 1 98.56 371 GLY B O 1
ATOM 6192 N N . SER B 1 372 ? 12.508 14.797 14.258 1 98.5 372 SER B N 1
ATOM 6193 C CA . SER B 1 372 ? 12.844 13.445 14.711 1 98.5 372 SER B CA 1
ATOM 6194 C C . SER B 1 372 ? 13.914 13.477 15.789 1 98.5 372 SER B C 1
ATOM 6196 O O . SER B 1 372 ? 14.688 14.438 15.875 1 98.5 372 SER B O 1
ATOM 6198 N N . LEU B 1 373 ? 13.969 12.422 16.609 1 98.31 373 LEU B N 1
ATOM 6199 C CA . LEU B 1 373 ? 15 12.297 17.625 1 98.31 373 LEU B CA 1
ATOM 6200 C C . LEU B 1 373 ? 16.375 12.07 17 1 98.31 373 LEU B C 1
ATOM 6202 O O . LEU B 1 373 ? 17.375 12.562 17.516 1 98.31 373 LEU B O 1
ATOM 6206 N N . LEU B 1 374 ? 16.391 11.32 15.945 1 97.75 374 LEU B N 1
ATOM 6207 C CA . LEU B 1 374 ? 17.641 11.117 15.227 1 97.75 374 LEU B CA 1
ATOM 6208 C C . LEU B 1 374 ? 18.328 12.445 14.93 1 97.75 374 LEU B C 1
ATOM 6210 O O . LEU B 1 374 ? 19.531 12.594 15.156 1 97.75 374 LEU B O 1
ATOM 6214 N N . GLU B 1 375 ? 17.562 13.359 14.414 1 97.69 375 GLU B N 1
ATOM 6215 C CA . GLU B 1 375 ? 18.109 14.672 14.078 1 97.69 375 GLU B CA 1
ATOM 6216 C C . GLU B 1 375 ? 18.5 15.438 15.344 1 97.69 375 GLU B C 1
ATOM 6218 O O . GLU B 1 375 ? 19.547 16.078 15.383 1 97.69 375 GLU B O 1
ATOM 6223 N N . GLN B 1 376 ? 17.688 15.406 16.344 1 96.88 376 GLN B N 1
ATOM 6224 C CA . GLN B 1 376 ? 17.906 16.172 17.562 1 96.88 376 GLN B CA 1
ATOM 6225 C C . GLN B 1 376 ? 19.156 15.695 18.297 1 96.88 376 GLN B C 1
ATOM 6227 O O . GLN B 1 376 ? 19.891 16.5 18.875 1 96.88 376 GLN B O 1
ATOM 6232 N N . THR B 1 377 ? 19.422 14.422 18.281 1 95.88 377 THR B N 1
ATOM 6233 C CA . THR B 1 377 ? 20.516 13.828 19.047 1 95.88 377 THR B CA 1
ATOM 6234 C C . THR B 1 377 ? 21.75 13.617 18.156 1 95.88 377 THR B C 1
ATOM 6236 O O . THR B 1 377 ? 22.844 13.352 18.672 1 95.88 377 THR B O 1
ATOM 6239 N N . ASN B 1 378 ? 21.578 13.711 16.844 1 90.88 378 ASN B N 1
ATOM 6240 C CA . ASN B 1 378 ? 22.609 13.375 15.859 1 90.88 378 ASN B CA 1
ATOM 6241 C C . ASN B 1 378 ? 23.141 11.961 16.078 1 90.88 378 ASN B C 1
ATOM 6243 O O . ASN B 1 378 ? 24.281 11.672 15.727 1 90.88 378 ASN B O 1
ATOM 6247 N N . GLY B 1 379 ? 22.359 11.156 16.781 1 83.5 379 GLY B N 1
ATOM 6248 C CA . GLY B 1 379 ? 22.703 9.773 17.062 1 83.5 379 GLY B CA 1
ATOM 6249 C C . GLY B 1 379 ? 23.781 9.633 18.109 1 83.5 379 GLY B C 1
ATOM 6250 O O . GLY B 1 379 ? 24.25 8.523 18.375 1 83.5 379 GLY B O 1
ATOM 6251 N N . LYS B 1 380 ? 24.219 10.812 18.797 1 88 380 LYS B N 1
ATOM 6252 C CA . LYS B 1 380 ? 25.375 10.734 19.688 1 88 380 LYS B CA 1
ATOM 6253 C C . LYS B 1 380 ? 25.125 11.555 20.953 1 88 380 LYS B C 1
ATOM 6255 O O . LYS B 1 380 ? 25.797 11.352 21.969 1 88 380 LYS B O 1
ATOM 6260 N N . LYS B 1 381 ? 24.297 12.531 20.906 1 93.62 381 LYS B N 1
ATOM 6261 C CA . LYS B 1 381 ? 24.062 13.453 22.031 1 93.62 381 LYS B CA 1
ATOM 6262 C C . LYS B 1 381 ? 22.625 13.352 22.531 1 93.62 381 LYS B C 1
ATOM 6264 O O . LYS B 1 381 ? 21.703 13.906 21.938 1 93.62 381 LYS B O 1
ATOM 6269 N N . PRO B 1 382 ? 22.484 12.828 23.641 1 95.88 382 PRO B N 1
ATOM 6270 C CA . PRO B 1 382 ? 21.125 12.656 24.141 1 95.88 382 PRO B CA 1
ATOM 6271 C C . PRO B 1 382 ? 20.422 13.984 24.422 1 95.88 382 PRO B C 1
ATOM 6273 O O . PRO B 1 382 ? 21.078 14.969 24.766 1 95.88 382 PRO B O 1
ATOM 6276 N N . LEU B 1 383 ? 19.141 14.016 24.281 1 95 383 LEU B N 1
ATOM 6277 C CA . LEU B 1 383 ? 18.359 15.172 24.703 1 95 383 LEU B CA 1
ATOM 6278 C C . LEU B 1 383 ? 17.828 14.984 26.109 1 95 383 LEU B C 1
ATOM 6280 O O . LEU B 1 383 ? 17.531 13.859 26.531 1 95 383 LEU B O 1
ATOM 6284 N N . LYS B 1 384 ? 17.719 16.062 26.844 1 94.31 384 LYS B N 1
ATOM 6285 C CA . LYS B 1 384 ? 17.234 16.031 28.219 1 94.31 384 LYS B CA 1
ATOM 6286 C C . LYS B 1 384 ? 15.758 16.391 28.297 1 94.31 384 LYS B C 1
ATOM 6288 O O . LYS B 1 384 ? 15.328 17.391 27.703 1 94.31 384 LYS B O 1
ATOM 6293 N N . LEU B 1 385 ? 15.031 15.57 29 1 95.94 385 LEU B N 1
ATOM 6294 C CA . LEU B 1 385 ? 13.625 15.859 29.25 1 95.94 385 LEU B CA 1
ATOM 6295 C C . LEU B 1 385 ? 13.453 16.734 30.484 1 95.94 385 LEU B C 1
ATOM 6297 O O . LEU B 1 385 ? 14.422 17 31.203 1 95.94 385 LEU B O 1
ATOM 6301 N N . ALA B 1 386 ? 12.289 17.172 30.734 1 94.62 386 ALA B N 1
ATOM 6302 C CA . ALA B 1 386 ? 11.992 18.109 31.812 1 94.62 386 ALA B CA 1
ATOM 6303 C C . ALA B 1 386 ? 12.352 17.516 33.156 1 94.62 386 ALA B C 1
ATOM 6305 O O . ALA B 1 386 ? 12.75 18.234 34.094 1 94.62 386 ALA B O 1
ATOM 6306 N N . ASP B 1 387 ? 12.281 16.25 33.312 1 92.94 387 ASP B N 1
ATOM 6307 C CA . ASP B 1 387 ? 12.547 15.609 34.625 1 92.94 387 ASP B CA 1
ATOM 6308 C C . ASP B 1 387 ? 14.023 15.258 34.75 1 92.94 387 ASP B C 1
ATOM 6310 O O . ASP B 1 387 ? 14.43 14.641 35.75 1 92.94 387 ASP B O 1
ATOM 6314 N N . GLY B 1 388 ? 14.766 15.523 33.75 1 93.38 388 GLY B N 1
ATOM 6315 C CA . GLY B 1 388 ? 16.203 15.32 33.844 1 93.38 388 GLY B CA 1
ATOM 6316 C C . GLY B 1 388 ? 16.656 14.039 33.156 1 93.38 388 GLY B C 1
ATOM 6317 O O . GLY B 1 388 ? 17.844 13.859 32.875 1 93.38 388 GLY B O 1
ATOM 6318 N N . THR B 1 389 ? 15.75 13.227 32.844 1 94.38 389 THR B N 1
ATOM 6319 C CA . THR B 1 389 ? 16.141 12.008 32.125 1 94.38 389 THR B CA 1
ATOM 6320 C C . THR B 1 389 ? 16.531 12.305 30.703 1 94.38 389 THR B C 1
ATOM 6322 O O . THR B 1 389 ? 16.234 13.383 30.172 1 94.38 389 THR B O 1
ATOM 6325 N N . GLU B 1 390 ? 17.234 11.383 30.188 1 95.69 390 GLU B N 1
ATOM 6326 C CA . GLU B 1 390 ? 17.781 11.594 28.844 1 95.69 390 GLU B CA 1
ATOM 6327 C C . GLU B 1 390 ? 17.172 10.617 27.844 1 95.69 390 GLU B C 1
ATOM 6329 O O . GLU B 1 390 ? 16.703 9.539 28.219 1 95.69 390 GLU B O 1
ATOM 6334 N N . ARG B 1 391 ? 17.156 11.055 26.594 1 96.69 391 ARG B N 1
ATOM 6335 C CA . ARG B 1 391 ? 16.719 10.195 25.5 1 96.69 391 ARG B CA 1
ATOM 6336 C C . ARG B 1 391 ? 17.641 10.344 24.297 1 96.69 391 ARG B C 1
ATOM 6338 O O . ARG B 1 391 ? 17.906 11.453 23.844 1 96.69 391 ARG B O 1
ATOM 6345 N N . MET B 1 392 ? 18.234 9.25 23.891 1 97.62 392 MET B N 1
ATOM 6346 C CA . MET B 1 392 ? 18.766 9.18 22.531 1 97.62 392 MET B CA 1
ATOM 6347 C C . MET B 1 392 ? 17.672 8.836 21.531 1 97.62 392 MET B C 1
ATOM 6349 O O . MET B 1 392 ? 17.625 9.422 20.438 1 97.62 392 MET B O 1
ATOM 6353 N N . PHE B 1 393 ? 16.875 7.887 21.859 1 98.31 393 PHE B N 1
ATOM 6354 C CA . PHE B 1 393 ? 15.656 7.438 21.188 1 98.31 393 PHE B CA 1
ATOM 6355 C C . PHE B 1 393 ? 14.555 7.129 22.188 1 98.31 393 PHE B C 1
ATOM 6357 O O . PHE B 1 393 ? 14.766 7.254 23.406 1 98.31 393 PHE B O 1
ATOM 6364 N N . LEU B 1 394 ? 13.375 6.785 21.719 1 98.56 394 LEU B N 1
ATOM 6365 C CA . LEU B 1 394 ? 12.234 6.527 22.594 1 98.56 394 LEU B CA 1
ATOM 6366 C C . LEU B 1 394 ? 12.469 5.293 23.453 1 98.56 394 LEU B C 1
ATOM 6368 O O . LEU B 1 394 ? 13.102 4.328 23 1 98.56 394 LEU B O 1
ATOM 6372 N N . GLU B 1 395 ? 11.984 5.324 24.625 1 98.06 395 GLU B N 1
ATOM 6373 C CA . GLU B 1 395 ? 11.984 4.191 25.547 1 98.06 395 GLU B CA 1
ATOM 6374 C C . GLU B 1 395 ? 10.57 3.693 25.812 1 98.06 395 GLU B C 1
ATOM 6376 O O . GLU B 1 395 ? 9.594 4.383 25.516 1 98.06 395 GLU B O 1
ATOM 6381 N N . ASP B 1 396 ? 10.477 2.463 26.344 1 98.38 396 ASP B N 1
ATOM 6382 C CA . ASP B 1 396 ? 9.18 1.907 26.688 1 98.38 396 ASP B CA 1
ATOM 6383 C C . ASP B 1 396 ? 8.461 2.793 27.703 1 98.38 396 ASP B C 1
ATOM 6385 O O . ASP B 1 396 ? 9.055 3.223 28.703 1 98.38 396 ASP B O 1
ATOM 6389 N N . GLY B 1 397 ? 7.199 3.086 27.391 1 98.06 397 GLY B N 1
ATOM 6390 C CA . GLY B 1 397 ? 6.406 3.922 28.281 1 98.06 397 GLY B CA 1
ATOM 6391 C C . GLY B 1 397 ? 6.379 5.379 27.859 1 98.06 397 GLY B C 1
ATOM 6392 O O . GLY B 1 397 ? 5.566 6.156 28.359 1 98.06 397 GLY B O 1
ATOM 6393 N N . ASP B 1 398 ? 7.297 5.82 26.969 1 98.69 398 ASP B N 1
ATOM 6394 C CA . ASP B 1 398 ? 7.25 7.188 26.469 1 98.69 398 ASP B CA 1
ATOM 6395 C C . ASP B 1 398 ? 5.953 7.445 25.703 1 98.69 398 ASP B C 1
ATOM 6397 O O . ASP B 1 398 ? 5.523 6.617 24.891 1 98.69 398 ASP B O 1
ATOM 6401 N N . THR B 1 399 ? 5.281 8.547 26 1 98.75 399 THR B N 1
ATOM 6402 C CA . THR B 1 399 ? 4.152 9.055 25.219 1 98.75 399 THR B CA 1
ATOM 6403 C C . THR B 1 399 ? 4.574 10.25 24.375 1 98.75 399 THR B C 1
ATOM 6405 O O . THR B 1 399 ? 5.191 11.188 24.875 1 98.75 399 THR B O 1
ATOM 6408 N N . VAL B 1 400 ? 4.285 10.164 23.078 1 98.88 400 VAL B N 1
ATOM 6409 C CA . VAL B 1 400 ? 4.586 11.25 22.156 1 98.88 400 VAL B CA 1
ATOM 6410 C C . VAL B 1 400 ? 3.295 11.969 21.766 1 98.88 400 VAL B C 1
ATOM 6412 O O . VAL B 1 400 ? 2.285 11.328 21.469 1 98.88 400 VAL B O 1
ATOM 6415 N N . VAL B 1 401 ? 3.297 13.297 21.812 1 98.88 401 VAL B N 1
ATOM 6416 C CA . VAL B 1 401 ? 2.178 14.117 21.359 1 98.88 401 VAL B CA 1
ATOM 6417 C C . VAL B 1 401 ? 2.652 15.086 20.266 1 98.88 401 VAL B C 1
ATOM 6419 O O . VAL B 1 401 ? 3.572 15.875 20.484 1 98.88 401 VAL B O 1
ATOM 6422 N N . LEU B 1 402 ? 2.115 14.977 19.125 1 98.94 402 LEU B N 1
ATOM 6423 C CA . LEU B 1 402 ? 2.275 15.977 18.062 1 98.94 402 LEU B CA 1
ATOM 6424 C C . LEU B 1 402 ? 1.092 16.938 18.047 1 98.94 402 LEU B C 1
ATOM 6426 O O . LEU B 1 402 ? -0.055 16.531 18.234 1 98.94 402 LEU B O 1
ATOM 6430 N N . ARG B 1 403 ? 1.367 18.25 17.891 1 98.81 403 ARG B N 1
ATOM 6431 C CA . ARG B 1 403 ? 0.336 19.281 17.781 1 98.81 403 ARG B CA 1
ATOM 6432 C C . ARG B 1 403 ? 0.601 20.203 16.594 1 98.81 403 ARG B C 1
ATOM 6434 O O . ARG B 1 403 ? 1.754 20.406 16.203 1 98.81 403 ARG B O 1
ATOM 6441 N N . GLY B 1 404 ? -0.417 20.609 15.945 1 98.75 404 GLY B N 1
ATOM 6442 C CA . GLY B 1 404 ? -0.385 21.578 14.867 1 98.75 404 GLY B CA 1
ATOM 6443 C C . GLY B 1 404 ? -1.599 22.5 14.852 1 98.75 404 GLY B C 1
ATOM 6444 O O . GLY B 1 404 ? -2.736 22.016 14.844 1 98.75 404 GLY B O 1
ATOM 6445 N N . MET B 1 405 ? -1.324 23.797 14.875 1 98.12 405 MET B N 1
ATOM 6446 C CA . MET B 1 405 ? -2.412 24.766 14.875 1 98.12 405 MET B CA 1
ATOM 6447 C C . MET B 1 405 ? -1.927 26.125 14.383 1 98.12 405 MET B C 1
ATOM 6449 O O . MET B 1 405 ? -0.863 26.594 14.789 1 98.12 405 MET B O 1
ATOM 6453 N N . ALA B 1 406 ? -2.67 26.719 13.461 1 98.56 406 ALA B N 1
ATOM 6454 C CA . ALA B 1 406 ? -2.389 28.047 12.953 1 98.56 406 ALA B CA 1
ATOM 6455 C C . ALA B 1 406 ? -3.506 29.031 13.312 1 98.56 406 ALA B C 1
ATOM 6457 O O . ALA B 1 406 ? -4.645 28.609 13.555 1 98.56 406 ALA B O 1
ATOM 6458 N N . GLY B 1 407 ? -3.158 30.328 13.375 1 98 407 GLY B N 1
ATOM 6459 C CA . GLY B 1 407 ? -4.16 31.344 13.633 1 98 407 GLY B CA 1
ATOM 6460 C C . GLY B 1 407 ? -3.982 32.031 14.984 1 98 407 GLY B C 1
ATOM 6461 O O . GLY B 1 407 ? -2.881 32.031 15.539 1 98 407 GLY B O 1
ATOM 6462 N N . THR B 1 408 ? -5.055 32.688 15.422 1 96.88 408 THR B N 1
ATOM 6463 C CA . THR B 1 408 ? -5.008 33.469 16.656 1 96.88 408 THR B CA 1
ATOM 6464 C C . THR B 1 408 ? -6.09 33 17.625 1 96.88 408 THR B C 1
ATOM 6466 O O . THR B 1 408 ? -6.969 32.219 17.25 1 96.88 408 THR B O 1
ATOM 6469 N N . GLU B 1 409 ? -5.969 33.5 18.766 1 96.06 409 GLU B N 1
ATOM 6470 C CA . GLU B 1 409 ? -6.922 33.125 19.812 1 96.06 409 GLU B CA 1
ATOM 6471 C C . GLU B 1 409 ? -8.359 33.344 19.344 1 96.06 409 GLU B C 1
ATOM 6473 O O . GLU B 1 409 ? -8.703 34.375 18.797 1 96.06 409 GLU B O 1
ATOM 6478 N N . GLY B 1 410 ? -9.125 32.344 19.453 1 95.31 410 GLY B N 1
ATOM 6479 C CA . GLY B 1 410 ? -10.523 32.375 19.062 1 95.31 410 GLY B CA 1
ATOM 6480 C C . GLY B 1 410 ? -10.75 31.953 17.625 1 95.31 410 GLY B C 1
ATOM 6481 O O . GLY B 1 410 ? -11.883 31.672 17.234 1 95.31 410 GLY B O 1
ATOM 6482 N N . ASN B 1 411 ? -9.664 31.859 16.859 1 96.81 411 ASN B N 1
ATOM 6483 C CA . ASN B 1 411 ? -9.781 31.547 15.445 1 96.81 411 ASN B CA 1
ATOM 6484 C C . ASN B 1 411 ? -8.742 30.516 15.008 1 96.81 411 ASN B C 1
ATOM 6486 O O . ASN B 1 411 ? -8.203 30.609 13.906 1 96.81 411 ASN B O 1
ATOM 6490 N N . PHE B 1 412 ? -8.445 29.625 15.852 1 98.12 412 PHE B N 1
ATOM 6491 C CA . PHE B 1 412 ? -7.414 28.641 15.531 1 98.12 412 PHE B CA 1
ATOM 6492 C C . PHE B 1 412 ? -7.953 27.609 14.555 1 98.12 412 PHE B C 1
ATOM 6494 O O . PHE B 1 412 ? -9.117 27.203 14.633 1 98.12 412 PHE B O 1
ATOM 6501 N N . VAL B 1 413 ? -7.133 27.266 13.617 1 98.75 413 VAL B N 1
ATOM 6502 C CA . VAL B 1 413 ? -7.305 26.094 12.773 1 98.75 413 VAL B CA 1
ATOM 6503 C C . VAL B 1 413 ? -6.273 25.031 13.156 1 98.75 413 VAL B C 1
ATOM 6505 O O . VAL B 1 413 ? -5.09 25.156 12.828 1 98.75 413 VAL B O 1
ATOM 6508 N N . GLY B 1 414 ? -6.754 24.016 13.891 1 98.81 414 GLY B N 1
ATOM 6509 C CA . GLY B 1 414 ? -5.84 23.016 14.406 1 98.81 414 GLY B CA 1
ATOM 6510 C C . GLY B 1 414 ? -6.316 21.594 14.172 1 98.81 414 GLY B C 1
ATOM 6511 O O . GLY B 1 414 ? -7.453 21.375 13.75 1 98.81 414 GLY B O 1
ATOM 6512 N N . PHE B 1 415 ? -5.422 20.641 14.383 1 98.81 415 PHE B N 1
ATOM 6513 C CA . PHE B 1 415 ? -5.664 19.25 14.055 1 98.81 415 PHE B CA 1
ATOM 6514 C C . PHE B 1 415 ? -6.082 18.469 15.297 1 98.81 415 PHE B C 1
ATOM 6516 O O . PHE B 1 415 ? -6.566 17.344 15.195 1 98.81 415 PHE B O 1
ATOM 6523 N N . GLY B 1 416 ? -6.008 19.031 16.484 1 98.44 416 GLY B N 1
ATOM 6524 C CA . GLY B 1 416 ? -5.992 18.234 17.703 1 98.44 416 GLY B CA 1
ATOM 6525 C C . GLY B 1 416 ? -4.68 17.5 17.922 1 98.44 416 GLY B C 1
ATOM 6526 O O . GLY B 1 416 ? -3.695 17.766 17.219 1 98.44 416 GLY B O 1
ATOM 6527 N N . ASP B 1 417 ? -4.672 16.719 19 1 98.5 417 ASP B N 1
ATOM 6528 C CA . ASP B 1 417 ? -3.436 16.047 19.391 1 98.5 417 ASP B CA 1
ATOM 6529 C C . ASP B 1 417 ? -3.289 14.703 18.672 1 98.5 417 ASP B C 1
ATOM 6531 O O . ASP B 1 417 ? -4.266 13.961 18.516 1 98.5 417 ASP B O 1
ATOM 6535 N N . CYS B 1 418 ? -2.172 14.398 18.125 1 98.88 418 CYS B N 1
ATOM 6536 C CA . CYS B 1 418 ? -1.773 13.062 17.703 1 98.88 418 CYS B CA 1
ATOM 6537 C C . CYS B 1 418 ? -0.935 12.383 18.781 1 98.88 418 CYS B C 1
ATOM 6539 O O . CYS B 1 418 ? 0.237 12.711 18.969 1 98.88 418 CYS B O 1
ATOM 6541 N N . VAL B 1 419 ? -1.511 11.398 19.438 1 98.81 419 VAL B N 1
ATOM 6542 C CA . VAL B 1 419 ? -0.907 10.844 20.641 1 98.81 419 VAL B CA 1
ATOM 6543 C C . VAL B 1 419 ? -0.641 9.352 20.438 1 98.81 419 VAL B C 1
ATOM 6545 O O . VAL B 1 419 ? -1.46 8.641 19.859 1 98.81 419 VAL B O 1
ATOM 6548 N N . GLY B 1 420 ? 0.497 8.867 20.844 1 98.69 420 GLY B N 1
ATOM 6549 C CA . GLY B 1 420 ? 0.819 7.445 20.906 1 98.69 420 GLY B CA 1
ATOM 6550 C C . GLY B 1 420 ? 1.828 7.109 21.984 1 98.69 420 GLY B C 1
ATOM 6551 O O . GLY B 1 420 ? 2.789 7.852 22.203 1 98.69 420 GLY B O 1
ATOM 6552 N N . THR B 1 421 ? 1.606 6.016 22.688 1 98.75 421 THR B N 1
ATOM 6553 C CA . THR B 1 421 ? 2.529 5.512 23.703 1 98.75 421 THR B CA 1
ATOM 6554 C C . THR B 1 421 ? 3.215 4.238 23.219 1 98.75 421 THR B C 1
ATOM 6556 O O . THR B 1 421 ? 2.582 3.389 22.594 1 98.75 421 THR B O 1
ATOM 6559 N N . ILE B 1 422 ? 4.5 4.113 23.547 1 98.69 422 ILE B N 1
ATOM 6560 C CA . ILE B 1 422 ? 5.254 2.924 23.172 1 98.69 422 ILE B CA 1
ATOM 6561 C C . ILE B 1 422 ? 5.176 1.886 24.281 1 98.69 422 ILE B C 1
ATOM 6563 O O . ILE B 1 422 ? 5.59 2.148 25.406 1 98.69 422 ILE B O 1
ATOM 6567 N N . LEU B 1 423 ? 4.648 0.757 23.938 1 98.69 423 LEU B N 1
ATOM 6568 C CA . LEU B 1 423 ? 4.609 -0.398 24.828 1 98.69 423 LEU B CA 1
ATOM 6569 C C . LEU B 1 423 ? 5.82 -1.299 24.609 1 98.69 423 LEU B C 1
ATOM 6571 O O . LEU B 1 423 ? 6.41 -1.291 23.516 1 98.69 423 LEU B O 1
ATOM 6575 N N . PRO B 1 424 ? 6.246 -2.07 25.656 1 98.38 424 PRO B N 1
ATOM 6576 C CA . PRO B 1 424 ? 7.363 -2.996 25.453 1 98.38 424 PRO B CA 1
ATOM 6577 C C . PRO B 1 424 ? 7.125 -3.973 24.312 1 98.38 424 PRO B C 1
ATOM 6579 O O . PRO B 1 424 ? 5.977 -4.297 24 1 98.38 424 PRO B O 1
ATOM 6582 N N . ALA B 1 425 ? 8.211 -4.43 23.703 1 98.56 425 ALA B N 1
ATOM 6583 C CA . ALA B 1 425 ? 8.133 -5.449 22.656 1 98.56 425 ALA B CA 1
ATOM 6584 C C . ALA B 1 425 ? 7.5 -6.73 23.188 1 98.56 425 ALA B C 1
ATOM 6586 O O . ALA B 1 425 ? 7.688 -7.09 24.359 1 98.56 425 ALA B O 1
ATOM 6587 N N . LEU B 1 426 ? 6.801 -7.422 22.359 1 97.69 426 LEU B N 1
ATOM 6588 C CA . LEU B 1 426 ? 6.262 -8.727 22.734 1 97.69 426 LEU B CA 1
ATOM 6589 C C . LEU B 1 426 ? 7.375 -9.758 22.875 1 97.69 426 LEU B C 1
ATOM 6591 O O . LEU B 1 426 ? 8.375 -9.695 22.141 1 97.69 426 LEU B O 1
ATOM 6595 N N . SER B 1 427 ? 7.223 -10.68 23.828 1 95.06 427 SER B N 1
ATOM 6596 C CA . SER B 1 427 ? 8.117 -11.828 23.891 1 95.06 427 SER B CA 1
ATOM 6597 C C . SER B 1 427 ? 7.77 -12.852 22.812 1 95.06 427 SER B C 1
ATOM 6599 O O . SER B 1 427 ? 6.684 -13.43 22.828 1 95.06 427 SER B O 1
ATOM 6601 N N . LEU B 1 428 ? 8.688 -13.078 21.875 1 92 428 LEU B N 1
ATOM 6602 C CA . LEU B 1 428 ? 8.414 -13.977 20.766 1 92 428 LEU B CA 1
ATOM 6603 C C . LEU B 1 428 ? 9.203 -15.273 20.891 1 92 428 LEU B C 1
ATOM 6605 O O . LEU B 1 428 ? 10.352 -15.266 21.359 1 92 428 LEU B O 1
#

Nearest PDB structures (foldseek):
  1qqj-assembly1_B  TM=9.658E-01  e=1.543E-60  Mus musculus
  4qku-assembly2_D  TM=9.595E-01  e=1.105E-57  Burkholderia cenocepacia J2315
  5ti1-assembly1_A  TM=9.562E-01  e=8.434E-57  Paraburkholderia xenovorans LB400
  4qku-assembly2_C  TM=9.625E-01  e=2.473E-56  Burkholderia cenocepacia J2315
  4qku-assembly1_A  TM=9.586E-01  e=2.194E-56  Burkholderia cenocepacia J2315

pLDDT: mean 97.09, std 3.05, range [74.56, 98.94]

Radius of gyration: 27.7 Å; Cα contacts (8 Å, |Δi|>4): 2320; chains: 2; bounding box: 67×78×72 Å

Solvent-accessible surface area (backbone atoms only — not comparable to full-atom values): 41550 Å² total; per-residue (Å²): 135,61,56,69,58,85,53,59,49,82,27,35,23,17,75,58,29,51,21,41,26,18,34,27,41,97,88,38,70,52,22,28,26,32,40,45,32,64,25,27,40,35,38,36,56,35,47,77,69,45,42,51,74,87,43,75,89,46,60,93,51,56,67,37,27,67,29,65,32,43,39,64,51,32,51,66,27,51,73,51,51,51,50,52,49,51,50,52,40,40,50,41,26,62,81,31,92,47,41,71,56,41,73,68,23,65,68,53,42,65,71,25,47,39,49,51,92,65,45,46,76,34,55,30,43,63,52,45,45,26,35,37,29,59,22,9,47,42,38,47,38,55,54,17,30,75,74,57,34,75,92,48,17,62,58,79,47,57,64,59,46,77,42,41,28,33,50,53,37,75,25,54,39,34,39,69,49,65,39,50,39,32,36,42,52,26,50,90,54,85,82,46,82,76,69,67,70,44,83,42,62,56,76,38,32,36,51,22,38,28,43,27,35,33,29,8,43,56,48,52,75,56,44,48,49,50,35,88,53,22,59,59,26,43,48,22,34,28,42,28,38,52,35,31,27,48,45,33,28,72,49,55,18,74,76,38,8,62,41,56,29,47,26,42,32,30,37,23,24,31,30,34,34,34,57,78,47,46,54,88,36,48,30,66,40,48,63,72,77,46,79,79,64,36,57,73,70,60,51,63,88,59,65,56,54,29,41,57,32,44,31,38,37,31,42,23,47,69,92,58,51,75,20,82,62,20,53,34,41,54,40,34,28,47,54,31,68,29,40,46,48,10,59,60,9,48,22,6,20,32,53,47,48,21,20,37,40,33,39,22,38,36,11,41,88,53,89,51,9,39,27,28,38,55,67,69,16,69,80,77,43,61,43,71,42,70,79,65,50,70,36,62,41,63,53,72,45,28,31,40,36,37,41,40,45,30,78,48,83,52,41,15,36,30,37,54,65,26,33,38,34,32,37,65,49,77,92,127,135,60,56,69,60,85,53,57,49,82,26,34,23,18,75,58,27,52,21,41,25,16,34,28,42,98,87,38,68,52,22,28,26,31,40,44,31,66,25,28,41,35,36,35,56,35,48,76,70,46,44,49,74,86,41,76,91,47,61,93,51,58,66,38,27,67,29,65,33,44,39,63,51,33,50,66,27,51,73,52,51,51,50,52,48,52,49,54,40,40,51,41,25,61,81,32,91,47,42,73,55,42,74,72,23,65,68,55,42,65,70,22,47,38,50,50,92,62,44,46,76,33,55,30,42,63,53,45,45,26,35,37,30,60,23,7,48,42,36,46,38,55,56,17,31,75,76,56,34,76,93,48,17,62,58,80,47,58,66,59,46,79,42,41,29,33,48,53,37,74,25,55,40,35,40,69,48,65,39,50,41,31,34,41,53,27,51,91,55,84,83,47,82,75,68,66,69,45,82,41,62,54,74,37,30,36,52,21,38,27,44,27,36,33,30,8,42,56,48,50,75,55,44,50,49,51,34,88,54,22,58,57,28,42,48,23,35,28,42,28,38,52,34,32,28,49,45,32,28,71,48,55,18,73,78,38,7,64,42,54,30,46,26,42,32,30,37,24,25,33,30,34,33,34,56,78,47,46,55,88,34,49,30,67,40,47,65,72,78,45,78,79,66,34,56,74,70,59,51,64,88,60,65,55,53,30,41,55,31,43,32,38,35,32,43,24,48,70,93,58,50,75,19,80,61,21,54,34,41,53,40,33,30,46,53,31,68,30,39,46,49,10,60,60,9,47,21,6,20,33,53,49,46,23,20,36,40,34,39,23,38,35,10,42,89,53,90,51,9,38,29,29,37,54,68,70,16,68,82,78,43,61,44,72,43,71,79,65,50,70,37,60,41,60,53,71,44,28,33,38,37,37,40,41,46,30,77,48,85,51,43,15,35,29,36,54,64,28,33,38,34,31,37,66,50,76,91,128

InterPro domains:
  IPR005959 Fumarylacetoacetase [PTHR43069] (1-426)
  IPR005959 Fumarylacetoacetase [TIGR01266] (3-426)
  IPR011234 Fumarylacetoacetase-like, C-terminal [PF01557] (133-413)
  IPR015377 Fumarylacetoacetase, N-terminal [PF09298] (16-124)
  IPR036462 Fumarylacetoacetase, N-terminal domain superfamily [G3DSA:2.30.30.230] (1-120)
  IPR036462 Fumarylacetoacetase, N-terminal domain superfamily [SSF63433] (3-124)
  IPR036663 Fumarylacetoacetase-like, C-terminal domain superfamily [G3DSA:3.90.850.10] (122-427)
  IPR036663 Fumarylacetoacetase-like, C-terminal domain superfamily [SSF56529] (126-424)